Protein AF-0000000079815741 (afdb_homodimer)

Nearest PDB structures (foldseek):
  2gx5-assembly1_A  TM=7.721E-01  e=6.770E-05  Bacillus subtilis
  5lnh-assembly1_A  TM=5.150E-01  e=9.772E-05  Bacillus subtilis subsp. subtilis str. 168
  3e0y-assembly1_B  TM=5.740E-01  e=1.581E-02  Geobacter sulfurreducens
  7dqb-assembly1_A  TM=6.186E-01  e=3.472E-02  Microbacterium hydrocarbonoxydans
  9g8d-assembly1_B  TM=4.317E-01  e=7.624E-02  Agrobacterium fabrum str. C58

Radius of gyration: 38.52 Å; Cα contacts (8 Å, |Δi|>4): 1408; chains: 2; bounding box: 65×122×90 Å

Secondary structure (DSSP, 8-state):
--HHHHHHHHHHHHHHHHHHTS-EEEEETTS-EEEE----S---HHHHHHHHHTS--HHHHHHHHTTTGGG--S-EEEPP-TTSPPPEEEEEEEETTEEEEEEEEE-TTS---HHHHHHHHHHHHHHHHHHHHHHHHHHHHHHHHHHHT-SSHHHHHHHHHHHHTSGGGSTTEEEEEEEEESGGGGSHHHHHHHHH---SS-GGGEEEEE-SS-EEEEEEEE--GGGGTSS--STT--HHHHHHHHHHHHTTTTT---EEEEPPPBSSGGGHHHHHHHHHHHHHHHHHH-GGG-SEEEGGGGTTHHHHTTS-HHHHHHHS-HHHHHHHHH-HHHHHHHHHHHHTTT-HHHHHHHHT--HHHHHHHHHHHHHTT--TT-HHHHHHHHHHHHHHHHTT-S--/--HHHHHHHHHHHHHHHHHHTS-EEEEETTS-EEEE----S---HHHHHHHHHTS--HHHHHHHHTTTGGG--S-EEEPP-TTSPPPEEEEEEEETTEEEEEEEEE-TTS---HHHHHHHHHHHHHHHHHHHHHHHHHHHHHHHHHHHT-SSHHHHHHHHHHHHTSGGGSTTEEEEEEEEESGGGGSHHHHHHHHH---SS-GGGEEEEE-SS-EEEEEEEE--GGGGTSS--STT--HHHHHHHHHHHHHTTTT---EEEEPPPBSSGGGHHHHHHHHHHHHHHHHHH-GGG-SEEESGGGTTHHHHTTS-HHHHHHHS-HHHHHHHHH-HHHHHHHHHHHHTTT-HHHHHHHHT--HHHHHHHHHHHHHTT--TT-HHHHHHHHHHHHHHHHHT-S--

Foldseek 3Di:
DDPVLLVVLQVLQQVLCVQQVFKKFWAWPQRQTRYIYDHDDDDFPQVVVRVVLSGHDPVNVVVCVVVVLLPDQAKDWDPDDPVGRAIWIWGFADDPSRTTTIMITGDNPSDDDPSSRVSCVVCRPVNSVSSVVVVVVLVVLQQLVCQCLDPDPVSVVVSQVVQCVQPLQDPPKWKFKKKKFWPLLQPVLLQVLLSPDDQDPDPSQWGWHRDNGMIMIMGIARQDPCCPPDPVFARPGDVVVVLVSLVSSQVRSVNIHMAMFIFHIDRGSNCHNVRVVLRVLQQLLDVLVDPPVTRYGYSVRCVPSVPLSPDDLVVLVVLADVLLVVCCVPPVVLLVLLQLCVVVVNDQVRSCVVVVHDSVVSVVSVVVSVVSPADPVDPVRSVRSNSNQSSCSSNVNPPD/DDPVLLVVLQVLQQVLCVQQVFKKFWAWPQRQTRYIYDHDDDDFPQVVVSVVLSGHDPVRVVVCVVVVLLPDAAKDWDPADPVGRAIWIWGFADDPSHTTTIMITGDNPSDDDPSSRVSCVVCRPVNNVSSVVVVVVLVVLQQLVCQCLDPDPVSVVVSQVVQCVQPLQHPPKWKFKKKKFWPLLQPPLLQVLLSPDDQDPDPSQWGWHRDNGMIMIMGIADQDPCCPPDPVFARPGDVVVVLVSLVSSQVRSVNIHMAMFIFHIDRGSNCHNVRVVLRVLQQLLDVLVDPPVTRYGYSVRCVPSVPLSPDDLVVLVVLADVLLVVCCVPPVVLLVLLQLCVVVVNDQVRSCVVVVHDSVVSVVSVVVSVVSPADPVDPVRSVRSNSNQSSCSSNVNPPD

Structure (mmCIF, N/CA/C/O backbone):
data_AF-0000000079815741-model_v1
#
loop_
_entity.id
_entity.type
_entity.pdbx_description
1 polymer 'Regulator of polyketide synthase expression'
#
loop_
_atom_site.group_PDB
_atom_site.id
_atom_site.type_symbol
_atom_site.label_atom_id
_atom_site.label_alt_id
_atom_site.label_comp_id
_atom_site.label_asym_id
_atom_site.label_entity_id
_atom_site.label_seq_id
_atom_site.pdbx_PDB_ins_code
_atom_site.Cartn_x
_atom_site.Cartn_y
_atom_site.Cartn_z
_atom_site.occupancy
_atom_site.B_iso_or_equiv
_atom_site.auth_seq_id
_atom_site.auth_comp_id
_atom_site.auth_asym_id
_atom_site.auth_atom_id
_atom_site.pdbx_PDB_model_num
ATOM 1 N N . MET A 1 1 ? -7.129 37.938 7.543 1 56.28 1 MET A N 1
ATOM 2 C CA . MET A 1 1 ? -7.223 39.375 7.398 1 56.28 1 MET A CA 1
ATOM 3 C C . MET A 1 1 ? -6 39.938 6.668 1 56.28 1 MET A C 1
ATOM 5 O O . MET A 1 1 ? -4.867 39.562 6.969 1 56.28 1 MET A O 1
ATOM 9 N N . ASP A 1 2 ? -6.336 40.594 5.598 1 61.72 2 ASP A N 1
ATOM 10 C CA . ASP A 1 2 ? -5.238 41.188 4.836 1 61.72 2 ASP A CA 1
ATOM 11 C C . ASP A 1 2 ? -4.543 42.281 5.637 1 61.72 2 ASP A C 1
ATOM 13 O O . ASP A 1 2 ? -5.117 42.844 6.578 1 61.72 2 ASP A O 1
ATOM 17 N N . ASP A 1 3 ? -3.314 42.469 5.355 1 62.09 3 ASP A N 1
ATOM 18 C CA . ASP A 1 3 ? -2.492 43.469 6.035 1 62.09 3 ASP A CA 1
ATOM 19 C C . ASP A 1 3 ? -3.189 44.844 6.059 1 62.09 3 ASP A C 1
ATOM 21 O O . ASP A 1 3 ? -3.111 45.562 7.051 1 62.09 3 ASP A O 1
ATOM 25 N N . MET A 1 4 ? -3.871 45.031 5.02 1 53.69 4 MET A N 1
ATOM 26 C CA . MET A 1 4 ? -4.547 46.312 4.91 1 53.69 4 MET A CA 1
ATOM 27 C C . MET A 1 4 ? -5.68 46.438 5.926 1 53.69 4 MET A C 1
ATOM 29 O O . MET A 1 4 ? -5.879 47.469 6.531 1 53.69 4 MET A O 1
ATOM 33 N N . ASP A 1 5 ? -6.371 45.219 6.137 1 69.81 5 ASP A N 1
ATOM 34 C CA . ASP A 1 5 ? -7.488 45.25 7.078 1 69.81 5 ASP A CA 1
ATOM 35 C C . ASP A 1 5 ? -6.996 45.406 8.516 1 69.81 5 ASP A C 1
ATOM 37 O O . ASP A 1 5 ? -7.566 46.188 9.281 1 69.81 5 ASP A O 1
ATOM 41 N N . VAL A 1 6 ? -5.91 44.812 8.711 1 74.38 6 VAL A N 1
ATOM 42 C CA . VAL A 1 6 ? -5.371 44.906 10.062 1 74.38 6 VAL A CA 1
ATOM 43 C C . VAL A 1 6 ? -4.867 46.312 10.328 1 74.38 6 VAL A C 1
ATOM 45 O O . VAL A 1 6 ? -5.066 46.875 11.414 1 74.38 6 VAL A O 1
ATOM 48 N N . THR A 1 7 ? -4.285 46.844 9.289 1 75.62 7 THR A N 1
ATOM 49 C CA . THR A 1 7 ? -3.785 48.219 9.414 1 75.62 7 THR A CA 1
ATOM 50 C C . THR A 1 7 ? -4.934 49.188 9.656 1 75.62 7 THR A C 1
ATOM 52 O O . THR A 1 7 ? -4.828 50.094 10.5 1 75.62 7 THR A O 1
ATOM 55 N N . LEU A 1 8 ? -5.984 48.969 8.922 1 79.12 8 LEU A N 1
ATOM 56 C CA . LEU A 1 8 ? -7.152 49.844 9.094 1 79.12 8 LEU A CA 1
ATOM 57 C C . LEU A 1 8 ? -7.746 49.688 10.484 1 79.12 8 LEU A C 1
ATOM 59 O O . LEU A 1 8 ? -8.078 50.688 11.133 1 79.12 8 LEU A O 1
ATOM 63 N N . LEU A 1 9 ? -7.844 48.438 10.914 1 87.94 9 LEU A N 1
ATOM 64 C CA . LEU A 1 9 ? -8.375 48.188 12.25 1 87.94 9 LEU A CA 1
ATOM 65 C C . LEU A 1 9 ? -7.48 48.812 13.32 1 87.94 9 LEU A C 1
ATOM 67 O O . LEU A 1 9 ? -7.973 49.438 14.273 1 87.94 9 LEU A O 1
ATOM 71 N N . GLN A 1 10 ? -6.266 48.688 13.086 1 87.5 10 GLN A N 1
ATOM 72 C CA . GLN A 1 10 ? -5.297 49.25 14.023 1 87.5 10 GLN A CA 1
ATOM 73 C C . GLN A 1 10 ? -5.426 50.781 14.086 1 87.5 10 GLN A C 1
ATOM 75 O O . GLN A 1 10 ? -5.406 51.375 15.172 1 87.5 10 GLN A O 1
ATOM 80 N N . GLU A 1 11 ? -5.559 51.375 12.984 1 87.69 11 GLU A N 1
ATOM 81 C CA . GLU A 1 11 ? -5.699 52.812 12.922 1 87.69 11 GLU A CA 1
ATOM 82 C C . GLU A 1 11 ? -6.961 53.281 13.641 1 87.69 11 GLU A C 1
ATOM 84 O O . GLU A 1 11 ? -6.934 54.281 14.383 1 87.69 11 GLU A O 1
ATOM 89 N N . VAL A 1 12 ? -7.965 52.562 13.438 1 89.75 12 VAL A N 1
ATOM 90 C CA . VAL A 1 12 ? -9.234 52.906 14.07 1 89.75 12 VAL A CA 1
ATOM 91 C C . VAL A 1 12 ? -9.125 52.75 15.578 1 89.75 12 VAL A C 1
ATOM 93 O O . VAL A 1 12 ? -9.578 53.625 16.344 1 89.75 12 VAL A O 1
ATOM 96 N N . VAL A 1 13 ? -8.539 51.688 15.992 1 91.94 13 VAL A N 1
ATOM 97 C CA . VAL A 1 13 ? -8.391 51.438 17.422 1 91.94 13 VAL A CA 1
ATOM 98 C C . VAL A 1 13 ? -7.473 52.469 18.047 1 91.94 13 VAL A C 1
ATOM 100 O O . VAL A 1 13 ? -7.746 52.969 19.156 1 91.94 13 VAL A O 1
ATOM 103 N N . ASN A 1 14 ? -6.426 52.844 17.375 1 90.56 14 ASN A N 1
ATOM 104 C CA . ASN A 1 14 ? -5.535 53.875 17.859 1 90.56 14 ASN A CA 1
ATOM 105 C C . ASN A 1 14 ? -6.262 55.219 18 1 90.56 14 ASN A C 1
ATOM 107 O O . ASN A 1 14 ? -6.098 55.938 18.984 1 90.56 14 ASN A O 1
ATOM 111 N N . ALA A 1 15 ? -6.965 55.562 16.984 1 90.94 15 ALA A N 1
ATOM 112 C CA . ALA A 1 15 ? -7.723 56.781 17 1 90.94 15 ALA A CA 1
ATOM 113 C C . ALA A 1 15 ? -8.734 56.812 18.141 1 90.94 15 ALA A C 1
ATOM 115 O O . ALA A 1 15 ? -8.883 57.812 18.828 1 90.94 15 ALA A O 1
ATOM 116 N N . LEU A 1 16 ? -9.375 55.719 18.312 1 92.12 16 LEU A N 1
ATOM 117 C CA . LEU A 1 16 ? -10.328 55.625 19.406 1 92.12 16 LEU A CA 1
ATOM 118 C C . LEU A 1 16 ? -9.641 55.812 20.75 1 92.12 16 LEU A C 1
ATOM 120 O O . LEU A 1 16 ? -10.141 56.531 21.609 1 92.12 16 LEU A O 1
ATOM 124 N N . SER A 1 17 ? -8.609 55.156 20.906 1 91.88 17 SER A N 1
ATOM 125 C CA . SER A 1 17 ? -7.844 55.25 22.156 1 91.88 17 SER A CA 1
ATOM 126 C C . SER A 1 17 ? -7.453 56.719 22.422 1 91.88 17 SER A C 1
ATOM 128 O O . SER A 1 17 ? -7.523 57.156 23.578 1 91.88 17 SER A O 1
ATOM 130 N N . ARG A 1 18 ? -7.02 57.406 21.438 1 89.06 18 ARG A N 1
ATOM 131 C CA . ARG A 1 18 ? -6.66 58.844 21.578 1 89.06 18 ARG A CA 1
ATOM 132 C C . ARG A 1 18 ? -7.879 59.656 21.938 1 89.06 18 ARG A C 1
ATOM 134 O O . ARG A 1 18 ? -7.797 60.562 22.797 1 89.06 18 ARG A O 1
ATOM 141 N N . ASP A 1 19 ? -8.906 59.406 21.297 1 88.75 19 ASP A N 1
ATOM 142 C CA . ASP A 1 19 ? -10.125 60.188 21.516 1 88.75 19 ASP A CA 1
ATOM 143 C C . ASP A 1 19 ? -10.656 59.969 22.938 1 88.75 19 ASP A C 1
ATOM 145 O O . ASP A 1 19 ? -11.148 60.938 23.547 1 88.75 19 ASP A O 1
ATOM 149 N N . VAL A 1 20 ? -10.539 58.719 23.406 1 88.5 20 VAL A N 1
ATOM 150 C CA . VAL A 1 20 ? -11.094 58.438 24.719 1 88.5 20 VAL A CA 1
ATOM 151 C C . VAL A 1 20 ? -10 58.5 25.781 1 88.5 20 VAL A C 1
ATOM 153 O O . VAL A 1 20 ? -10.273 58.406 26.984 1 88.5 20 VAL A O 1
ATOM 156 N N . GLU A 1 21 ? -8.758 58.625 25.406 1 86.56 21 GLU A N 1
ATOM 157 C CA . GLU A 1 21 ? -7.578 58.719 26.266 1 86.56 21 GLU A CA 1
ATOM 158 C C . GLU A 1 21 ? -7.477 57.5 27.188 1 86.56 21 GLU A C 1
ATOM 160 O O . GLU A 1 21 ? -7.211 57.656 28.375 1 86.56 21 GLU A O 1
ATOM 165 N N . ARG A 1 22 ? -7.82 56.344 26.656 1 87.88 22 ARG A N 1
ATOM 166 C CA . ARG A 1 22 ? -7.77 55.062 27.359 1 87.88 22 ARG A CA 1
ATOM 167 C C . ARG A 1 22 ? -7.305 53.969 26.438 1 87.88 22 ARG A C 1
ATOM 169 O O . ARG A 1 22 ? -7.512 54.031 25.219 1 87.88 22 ARG A O 1
ATOM 176 N N . PRO A 1 23 ? -6.719 52.969 27.031 1 90.5 23 PRO A N 1
ATOM 177 C CA . PRO A 1 23 ? -6.316 51.812 26.203 1 90.5 23 PRO A CA 1
ATOM 178 C C . PRO A 1 23 ? -7.508 51.062 25.625 1 90.5 23 PRO A C 1
ATOM 180 O O . PRO A 1 23 ? -8.516 50.875 26.312 1 90.5 23 PRO A O 1
ATOM 183 N N . VAL A 1 24 ? -7.348 50.594 24.375 1 92.31 24 VAL A N 1
ATOM 184 C CA . VAL A 1 24 ? -8.422 49.906 23.656 1 92.31 24 VAL A CA 1
ATOM 185 C C . VAL A 1 24 ? -7.891 48.594 23.078 1 92.31 24 VAL A C 1
ATOM 187 O O . VAL A 1 24 ? -6.754 48.531 22.609 1 92.31 24 VAL A O 1
ATOM 190 N N . VAL A 1 25 ? -8.688 47.531 23.156 1 93.12 25 VAL A N 1
ATOM 191 C CA . VAL A 1 25 ? -8.391 46.25 22.531 1 93.12 25 VAL A CA 1
ATOM 192 C C . VAL A 1 25 ? -9.578 45.812 21.672 1 93.12 25 VAL A C 1
ATOM 194 O O . VAL A 1 25 ? -10.734 45.969 22.078 1 93.12 25 VAL A O 1
ATOM 197 N N . LEU A 1 26 ? -9.281 45.438 20.5 1 93.38 26 LEU A N 1
ATOM 198 C CA . LEU A 1 26 ? -10.281 44.812 19.641 1 93.38 26 LEU A CA 1
ATOM 199 C C . LEU A 1 26 ? -10.148 43.312 19.656 1 93.38 26 LEU A C 1
ATOM 201 O O . LEU A 1 26 ? -9.062 42.75 19.422 1 93.38 26 LEU A O 1
ATOM 205 N N . GLU A 1 27 ? -11.203 42.688 19.984 1 91 27 GLU A N 1
ATOM 206 C CA . GLU A 1 27 ? -11.25 41.219 20 1 91 27 GLU A CA 1
ATOM 207 C C . GLU A 1 27 ? -12.258 40.688 18.984 1 91 27 GLU A C 1
ATOM 209 O O . GLU A 1 27 ? -13.172 41.406 18.578 1 91 27 GLU A O 1
ATOM 214 N N . ASP A 1 28 ? -12.047 39.438 18.609 1 87.56 28 ASP A N 1
ATOM 215 C CA . ASP A 1 28 ? -13.023 38.781 17.734 1 87.56 28 ASP A CA 1
ATOM 216 C C . ASP A 1 28 ? -14.141 38.125 18.531 1 87.56 28 ASP A C 1
ATOM 218 O O . ASP A 1 28 ? -14.266 38.375 19.734 1 87.56 28 ASP A O 1
ATOM 222 N N . GLU A 1 29 ? -15.078 37.469 17.859 1 86.12 29 GLU A N 1
ATOM 223 C CA . GLU A 1 29 ? -16.266 36.906 18.484 1 86.12 29 GLU A CA 1
ATOM 224 C C . GLU A 1 29 ? -15.898 35.812 19.484 1 86.12 29 GLU A C 1
ATOM 226 O O . GLU A 1 29 ? -16.688 35.5 20.375 1 86.12 29 GLU A O 1
ATOM 231 N N . ASP A 1 30 ? -14.695 35.312 19.359 1 81.06 30 ASP A N 1
ATOM 232 C CA . ASP A 1 30 ? -14.234 34.281 20.281 1 81.06 30 ASP A CA 1
ATOM 233 C C . ASP A 1 30 ? -13.367 34.906 21.391 1 81.06 30 ASP A C 1
ATOM 235 O O . ASP A 1 30 ? -12.672 34.188 22.109 1 81.06 30 ASP A O 1
ATOM 239 N N . GLN A 1 31 ? -13.344 36.188 21.422 1 86.19 31 GLN A N 1
ATOM 240 C CA . GLN A 1 31 ? -12.664 36.938 22.469 1 86.19 31 GLN A CA 1
ATOM 241 C C . GLN A 1 31 ? -11.148 36.812 22.328 1 86.19 31 GLN A C 1
ATOM 243 O O . GLN A 1 31 ? -10.422 36.844 23.328 1 86.19 31 GLN A O 1
ATOM 248 N N . GLN A 1 32 ? -10.766 36.594 21.109 1 84.25 32 GLN A N 1
ATOM 249 C CA . GLN A 1 32 ? -9.336 36.625 20.828 1 84.25 32 GLN A CA 1
ATOM 250 C C . GLN A 1 32 ? -8.922 38.031 20.344 1 84.25 32 GLN A C 1
ATOM 252 O O . GLN A 1 32 ? -9.617 38.625 19.531 1 84.25 32 GLN A O 1
ATOM 257 N N . PRO A 1 33 ? -7.805 38.469 20.859 1 87.25 33 PRO A N 1
ATOM 258 C CA . PRO A 1 33 ? -7.395 39.812 20.484 1 87.25 33 PRO A CA 1
ATOM 259 C C . PRO A 1 33 ? -6.977 39.938 19.031 1 87.25 33 PRO A C 1
ATOM 261 O O . PRO A 1 33 ? -6.301 39.031 18.5 1 87.25 33 PRO A O 1
ATOM 264 N N . ILE A 1 34 ? -7.422 40.938 18.375 1 86.69 34 ILE A N 1
ATOM 265 C CA . ILE A 1 34 ? -7.055 41.219 16.984 1 86.69 34 ILE A CA 1
ATOM 266 C C . ILE A 1 34 ? -5.996 42.312 16.953 1 86.69 34 ILE A C 1
ATOM 268 O O . ILE A 1 34 ? -4.891 42.094 16.438 1 86.69 34 ILE A O 1
ATOM 272 N N . VAL A 1 35 ? -6.305 43.5 17.5 1 88.69 35 VAL A N 1
ATOM 273 C CA . VAL A 1 35 ? -5.383 44.594 17.609 1 88.69 35 VAL A CA 1
ATOM 274 C C . VAL A 1 35 ? -5.594 45.312 18.953 1 88.69 35 VAL A C 1
ATOM 276 O O . VAL A 1 35 ? -6.609 45.094 19.609 1 88.69 35 VAL A O 1
ATOM 279 N N . HIS A 1 36 ? -4.562 46.062 19.438 1 90.94 36 HIS A N 1
ATOM 280 C CA . HIS A 1 36 ? -4.648 46.844 20.672 1 90.94 36 HIS A CA 1
ATOM 281 C C . HIS A 1 36 ? -3.955 48.219 20.516 1 90.94 36 HIS A C 1
ATOM 283 O O . HIS A 1 36 ? -3.061 48.344 19.688 1 90.94 36 HIS A O 1
ATOM 289 N N . SER A 1 37 ? -4.379 49.125 21.266 1 90.38 37 SER A N 1
ATOM 290 C CA . SER A 1 37 ? -3.771 50.438 21.266 1 90.38 37 SER A CA 1
ATOM 291 C C . SER A 1 37 ? -2.531 50.469 22.156 1 90.38 37 SER A C 1
ATOM 293 O O . SER A 1 37 ? -2.35 49.625 23.016 1 90.38 37 SER A O 1
ATOM 295 N N . PRO A 1 38 ? -1.593 51.406 21.797 1 82.31 38 PRO A N 1
ATOM 296 C CA . PRO A 1 38 ? -0.497 51.625 22.734 1 82.31 38 PRO A CA 1
ATOM 297 C C . PRO A 1 38 ? -0.992 51.969 24.141 1 82.31 38 PRO A C 1
ATOM 299 O O . PRO A 1 38 ? -2.086 52.531 24.297 1 82.31 38 PRO A O 1
ATOM 302 N N . HIS A 1 39 ? -0.167 51.531 25.125 1 73.5 39 HIS A N 1
ATOM 303 C CA . HIS A 1 39 ? -0.572 51.625 26.516 1 73.5 39 HIS A CA 1
ATOM 304 C C . HIS A 1 39 ? 0.258 52.688 27.234 1 73.5 39 HIS A C 1
ATOM 306 O O . HIS A 1 39 ? 1.487 52.594 27.266 1 73.5 39 HIS A O 1
ATOM 312 N N . TYR A 1 40 ? -0.265 53.812 27.703 1 65.69 40 TYR A N 1
ATOM 313 C CA . TYR A 1 40 ? 0.532 54.781 28.469 1 65.69 40 TYR A CA 1
ATOM 314 C C . TYR A 1 40 ? -0.021 54.938 29.875 1 65.69 40 TYR A C 1
ATOM 316 O O . TYR A 1 40 ? 0.623 55.531 30.75 1 65.69 40 TYR A O 1
ATOM 324 N N . GLY A 1 41 ? -0.863 54.125 30.375 1 69.12 41 GLY A N 1
ATOM 325 C CA . GLY A 1 41 ? -1.48 54.344 31.672 1 69.12 41 GLY A CA 1
ATOM 326 C C . GLY A 1 41 ? -1.754 53.062 32.438 1 69.12 41 GLY A C 1
ATOM 327 O O . GLY A 1 41 ? -0.962 52.094 32.375 1 69.12 41 GLY A O 1
ATOM 328 N N . GLN A 1 42 ? -2.713 53.125 33.219 1 76.31 42 GLN A N 1
ATOM 329 C CA . GLN A 1 42 ? -3.072 52.031 34.094 1 76.31 42 GLN A CA 1
ATOM 330 C C . GLN A 1 42 ? -3.572 50.844 33.281 1 76.31 42 GLN A C 1
ATOM 332 O O . GLN A 1 42 ? -4.285 51 32.281 1 76.31 42 GLN A O 1
ATOM 337 N N . THR A 1 43 ? -2.992 49.688 33.594 1 82.62 43 THR A N 1
ATOM 338 C CA . THR A 1 43 ? -3.443 48.406 33 1 82.62 43 THR A CA 1
ATOM 339 C C . THR A 1 43 ? -3.572 47.344 34.062 1 82.62 43 THR A C 1
ATOM 341 O O . THR A 1 43 ? -3.27 47.594 35.25 1 82.62 43 THR A O 1
ATOM 344 N N . ASP A 1 44 ? -4.293 46.344 33.781 1 85.06 44 ASP A N 1
ATOM 345 C CA . ASP A 1 44 ? -4.41 45.25 34.719 1 85.06 44 ASP A CA 1
ATOM 346 C C . ASP A 1 44 ? -3.74 44 34.156 1 85.06 44 ASP A C 1
ATOM 348 O O . ASP A 1 44 ? -3.299 43.969 33 1 85.06 44 ASP A O 1
ATOM 352 N N . ARG A 1 45 ? -3.633 43.125 35.062 1 83.62 45 ARG A N 1
ATOM 353 C CA . ARG A 1 45 ? -2.914 41.875 34.719 1 83.62 45 ARG A CA 1
ATOM 354 C C . ARG A 1 45 ? -3.613 41.125 33.594 1 83.62 45 ARG A C 1
ATOM 356 O O . ARG A 1 45 ? -2.955 40.562 32.719 1 83.62 45 ARG A O 1
ATOM 363 N N . MET A 1 46 ? -4.863 41.125 33.562 1 84 46 MET A N 1
ATOM 364 C CA . MET A 1 46 ? -5.648 40.406 32.562 1 84 46 MET A CA 1
ATOM 365 C C . MET A 1 46 ? -5.367 40.938 31.172 1 84 46 MET A C 1
ATOM 367 O O . MET A 1 46 ? -5.125 40.156 30.25 1 84 46 MET A O 1
ATOM 371 N N . ARG A 1 47 ? -5.348 42.156 31.078 1 83.06 47 ARG A N 1
ATOM 372 C CA . ARG A 1 47 ? -5.066 42.781 29.781 1 83.06 47 ARG A CA 1
ATOM 373 C C . ARG A 1 47 ? -3.627 42.531 29.359 1 83.06 47 ARG A C 1
ATOM 375 O O . ARG A 1 47 ? -3.369 42.188 28.188 1 83.06 47 ARG A O 1
ATOM 382 N N . ARG A 1 48 ? -2.773 42.719 30.234 1 84.06 48 ARG A N 1
ATOM 383 C CA . ARG A 1 48 ? -1.362 42.5 29.938 1 84.06 48 ARG A CA 1
ATOM 384 C C . ARG A 1 48 ? -1.127 41.062 29.438 1 84.06 48 ARG A C 1
ATOM 386 O O . ARG A 1 48 ? -0.433 40.875 28.438 1 84.06 48 ARG A O 1
ATOM 393 N N . ASP A 1 49 ? -1.789 40.219 30.094 1 83.5 49 ASP A N 1
ATOM 394 C CA . ASP A 1 49 ? -1.621 38.812 29.719 1 83.5 49 ASP A CA 1
ATOM 395 C C . ASP A 1 49 ? -2.184 38.562 28.328 1 83.5 49 ASP A C 1
ATOM 397 O O . ASP A 1 49 ? -1.562 37.844 27.531 1 83.5 49 ASP A O 1
ATOM 401 N N . THR A 1 50 ? -3.303 39 28 1 82 50 THR A N 1
ATOM 402 C CA . THR A 1 50 ? -3.967 38.812 26.719 1 82 50 THR A CA 1
ATOM 403 C C . THR A 1 50 ? -3.127 39.375 25.578 1 82 50 THR A C 1
ATOM 405 O O . THR A 1 50 ? -3.002 38.75 24.531 1 82 50 THR A O 1
ATOM 408 N N . ILE A 1 51 ? -2.557 40.5 25.828 1 80.25 51 ILE A N 1
ATOM 409 C CA . ILE A 1 51 ? -1.768 41.188 24.812 1 80.25 51 ILE A CA 1
ATOM 410 C C . ILE A 1 51 ? -0.433 40.469 24.625 1 80.25 51 ILE A C 1
ATOM 412 O O . ILE A 1 51 ? -0.019 40.188 23.5 1 80.25 51 ILE A O 1
ATOM 416 N N . MET A 1 52 ? 0.126 40.125 25.75 1 74 52 MET A N 1
ATOM 417 C CA . MET A 1 52 ? 1.446 39.5 25.703 1 74 52 MET A CA 1
ATOM 418 C C . MET A 1 52 ? 1.381 38.125 25.062 1 74 52 MET A C 1
ATOM 420 O O . MET A 1 52 ? 2.297 37.719 24.344 1 74 52 MET A O 1
ATOM 424 N N . HIS A 1 53 ? 0.278 37.5 25.328 1 71.56 53 HIS A N 1
ATOM 425 C CA . HIS A 1 53 ? 0.171 36.125 24.844 1 71.56 53 HIS A CA 1
ATOM 426 C C . HIS A 1 53 ? -0.616 36.062 23.531 1 71.56 53 HIS A C 1
ATOM 428 O O . HIS A 1 53 ? -0.762 35 22.938 1 71.56 53 HIS A O 1
ATOM 434 N N . LYS A 1 54 ? -0.991 37.125 23.156 1 75.56 54 LYS A N 1
ATOM 435 C CA . LYS A 1 54 ? -1.803 37.25 21.953 1 75.56 54 LYS A CA 1
ATOM 436 C C . LYS A 1 54 ? -2.943 36.219 21.938 1 75.56 54 LYS A C 1
ATOM 438 O O . LYS A 1 54 ? -3.27 35.656 20.891 1 75.56 54 LYS A O 1
ATOM 443 N N . SER A 1 55 ? -3.393 35.969 23.125 1 79.38 55 SER A N 1
ATOM 444 C CA . SER A 1 55 ? -4.516 35.062 23.344 1 79.38 55 SER A CA 1
ATOM 445 C C . SER A 1 55 ? -5.207 35.312 24.672 1 79.38 55 SER A C 1
ATOM 447 O O . SER A 1 55 ? -4.602 35.875 25.594 1 79.38 55 SER A O 1
ATOM 449 N N . THR A 1 56 ? -6.41 35 24.688 1 80.44 56 THR A N 1
ATOM 450 C CA . THR A 1 56 ? -7.176 35.156 25.922 1 80.44 56 THR A CA 1
ATOM 451 C C . THR A 1 56 ? -7.176 33.844 26.719 1 80.44 56 THR A C 1
ATOM 453 O O . THR A 1 56 ? -7.504 32.781 26.172 1 80.44 56 THR A O 1
ATOM 456 N N . SER A 1 57 ? -6.742 33.969 27.891 1 77.25 57 SER A N 1
ATOM 457 C CA . SER A 1 57 ? -6.66 32.781 28.75 1 77.25 57 SER A CA 1
ATOM 458 C C . SER A 1 57 ? -8.047 32.219 29.047 1 77.25 57 SER A C 1
ATOM 460 O O . SER A 1 57 ? -9.047 32.938 28.922 1 77.25 57 SER A O 1
ATOM 462 N N . LYS A 1 58 ? -8.078 30.906 29.406 1 76.12 58 LYS A N 1
ATOM 463 C CA . LYS A 1 58 ? -9.32 30.266 29.828 1 76.12 58 LYS A CA 1
ATOM 464 C C . LYS A 1 58 ? -9.945 30.984 31.016 1 76.12 58 LYS A C 1
ATOM 466 O O . LYS A 1 58 ? -11.164 31.109 31.094 1 76.12 58 LYS A O 1
ATOM 471 N N . GLU A 1 59 ? -9.094 31.453 31.891 1 78.06 59 GLU A N 1
ATOM 472 C CA . GLU A 1 59 ? -9.539 32.156 33.062 1 78.06 59 GLU A CA 1
ATOM 473 C C . GLU A 1 59 ? -10.266 33.469 32.719 1 78.06 59 GLU A C 1
ATOM 475 O O . GLU A 1 59 ? -11.297 33.781 33.281 1 78.06 59 GLU A O 1
ATOM 480 N N . THR A 1 60 ? -9.688 34.094 31.797 1 82.38 60 THR A N 1
ATOM 481 C CA . THR A 1 60 ? -10.281 35.344 31.344 1 82.38 60 THR A CA 1
ATOM 482 C C . THR A 1 60 ? -11.625 35.062 30.656 1 82.38 60 THR A C 1
ATOM 484 O O . THR A 1 60 ? -12.602 35.781 30.891 1 82.38 60 THR A O 1
ATOM 487 N N . VAL A 1 61 ? -11.648 34.062 29.891 1 81 61 VAL A N 1
ATOM 488 C CA . VAL A 1 61 ? -12.883 33.719 29.188 1 81 61 VAL A CA 1
ATOM 489 C C . VAL A 1 61 ? -13.969 33.375 30.203 1 81 61 VAL A C 1
ATOM 491 O O . VAL A 1 61 ? -15.117 33.812 30.078 1 81 61 VAL A O 1
ATOM 494 N N . GLU A 1 62 ? -13.594 32.656 31.141 1 81.62 62 GLU A N 1
ATOM 495 C CA . GLU A 1 62 ? -14.531 32.25 32.188 1 81.62 62 GLU A CA 1
ATOM 496 C C . GLU A 1 62 ? -15.031 33.469 32.969 1 81.62 62 GLU A C 1
ATOM 498 O O . GLU A 1 62 ? -16.203 33.531 33.344 1 81.62 62 GLU A O 1
ATOM 503 N N . TYR A 1 63 ? -14.148 34.344 33.25 1 83.31 63 TYR A N 1
ATOM 504 C CA . TYR A 1 63 ? -14.508 35.562 33.969 1 83.31 63 TYR A CA 1
ATOM 505 C C . TYR A 1 63 ? -15.609 36.312 33.25 1 83.31 63 TYR A C 1
ATOM 507 O O . TYR A 1 63 ? -16.562 36.781 33.875 1 83.31 63 TYR A O 1
ATOM 515 N N . PHE A 1 64 ? -15.539 36.344 32.031 1 86.62 64 PHE A N 1
ATOM 516 C CA . PHE A 1 64 ? -16.453 37.188 31.25 1 86.62 64 PHE A CA 1
ATOM 517 C C . PHE A 1 64 ? -17.703 36.406 30.875 1 86.62 64 PHE A C 1
ATOM 519 O O . PHE A 1 64 ? -18.672 37 30.375 1 86.62 64 PHE A O 1
ATOM 526 N N . ARG A 1 65 ? -17.672 35.156 31.062 1 82.69 65 ARG A N 1
ATOM 527 C CA . ARG A 1 65 ? -18.828 34.344 30.734 1 82.69 65 ARG A CA 1
ATOM 528 C C . ARG A 1 65 ? -20.078 34.812 31.469 1 82.69 65 ARG A C 1
ATOM 530 O O . ARG A 1 65 ? -21.188 34.719 30.938 1 82.69 65 ARG A O 1
ATOM 537 N N . ARG A 1 66 ? -19.906 35.312 32.688 1 85 66 ARG A N 1
ATOM 538 C CA . ARG A 1 66 ? -21.031 35.719 33.562 1 85 66 ARG A CA 1
ATOM 539 C C . ARG A 1 66 ? -21.75 36.938 32.969 1 85 66 ARG A C 1
ATOM 541 O O . ARG A 1 66 ? -22.891 37.219 33.344 1 85 66 ARG A O 1
ATOM 548 N N . TYR A 1 67 ? -21.203 37.562 32.031 1 89.19 67 TYR A N 1
ATOM 549 C CA . TYR A 1 67 ? -21.797 38.812 31.531 1 89.19 67 TYR A CA 1
ATOM 550 C C . TYR A 1 67 ? -22.547 38.531 30.234 1 89.19 67 TYR A C 1
ATOM 552 O O . TYR A 1 67 ? -23.078 39.469 29.609 1 89.19 67 TYR A O 1
ATOM 560 N N . ASP A 1 68 ? -22.688 37.344 29.719 1 87.62 68 ASP A N 1
ATOM 561 C CA . ASP A 1 68 ? -23.422 36.938 28.516 1 87.62 68 ASP A CA 1
ATOM 562 C C . ASP A 1 68 ? -23.109 37.875 27.344 1 87.62 68 ASP A C 1
ATOM 564 O O . ASP A 1 68 ? -24.016 38.438 26.734 1 87.62 68 ASP A O 1
ATOM 568 N N . LEU A 1 69 ? -21.938 38.031 27.062 1 88.12 69 LEU A N 1
ATOM 569 C CA . LEU A 1 69 ? -21.453 38.969 26.062 1 88.12 69 LEU A CA 1
ATOM 570 C C . LEU A 1 69 ? -22.188 38.781 24.734 1 88.12 69 LEU A C 1
ATOM 572 O O . LEU A 1 69 ? -22.531 39.781 24.062 1 88.12 69 LEU A O 1
ATOM 576 N N . ALA A 1 70 ? -22.5 37.562 24.344 1 87.06 70 ALA A N 1
ATOM 577 C CA . ALA A 1 70 ? -23.047 37.219 23.031 1 87.06 70 ALA A CA 1
ATOM 578 C C . ALA A 1 70 ? -24.438 37.812 22.859 1 87.06 70 ALA A C 1
ATOM 580 O O . ALA A 1 70 ? -24.859 38.094 21.734 1 87.06 70 ALA A O 1
ATOM 581 N N . SER A 1 71 ? -25.125 38.062 23.984 1 88.12 71 SER A N 1
ATOM 582 C CA . SER A 1 71 ? -26.516 38.531 23.906 1 88.12 71 SER A CA 1
ATOM 583 C C . SER A 1 71 ? -26.594 40.062 23.953 1 88.12 71 SER A C 1
ATOM 585 O O . SER A 1 71 ? -27.641 40.625 23.641 1 88.12 71 SER A O 1
ATOM 587 N N . ARG A 1 72 ? -25.484 40.688 24.172 1 88.94 72 ARG A N 1
ATOM 588 C CA . ARG A 1 72 ? -25.484 42.125 24.344 1 88.94 72 ARG A CA 1
ATOM 589 C C . ARG A 1 72 ? -25.406 42.844 22.984 1 88.94 72 ARG A C 1
ATOM 591 O O . ARG A 1 72 ? -24.672 42.438 22.109 1 88.94 72 ARG A O 1
ATOM 598 N N . THR A 1 73 ? -26.203 43.875 22.859 1 89.5 73 THR A N 1
ATOM 599 C CA . THR A 1 73 ? -26.203 44.625 21.609 1 89.5 73 THR A CA 1
ATOM 600 C C . THR A 1 73 ? -25.656 46.031 21.828 1 89.5 73 THR A C 1
ATOM 602 O O . THR A 1 73 ? -25.125 46.656 20.891 1 89.5 73 THR A O 1
ATOM 605 N N . GLU A 1 74 ? -25.797 46.5 23.094 1 89.12 74 GLU A N 1
ATOM 606 C CA . GLU A 1 74 ? -25.344 47.844 23.422 1 89.12 74 GLU A CA 1
ATOM 607 C C . GLU A 1 74 ? -24.078 47.812 24.297 1 89.12 74 GLU A C 1
ATOM 609 O O . GLU A 1 74 ? -23.875 46.844 25.031 1 89.12 74 GLU A O 1
ATOM 614 N N . PRO A 1 75 ? -23.312 48.875 24.172 1 90.5 75 PRO A N 1
ATOM 615 C CA . PRO A 1 75 ? -22.141 48.938 25.062 1 90.5 75 PRO A CA 1
ATOM 616 C C . PRO A 1 75 ? -22.516 48.906 26.547 1 90.5 75 PRO A C 1
ATOM 618 O O . PRO A 1 75 ? -23.547 49.5 26.938 1 90.5 75 PRO A O 1
ATOM 621 N N . PHE A 1 76 ? -21.703 48.25 27.328 1 88.5 76 PHE A N 1
ATOM 622 C CA . PHE A 1 76 ? -21.953 48.188 28.766 1 88.5 76 PHE A CA 1
ATOM 623 C C . PHE A 1 76 ? -20.641 48.125 29.531 1 88.5 76 PHE A C 1
ATOM 625 O O . PHE A 1 76 ? -19.609 47.719 28.984 1 88.5 76 PHE A O 1
ATOM 632 N N . VAL A 1 77 ? -20.719 48.5 30.797 1 89.31 77 VAL A N 1
ATOM 633 C CA . VAL A 1 77 ? -19.516 48.531 31.625 1 89.31 77 VAL A CA 1
ATOM 634 C C . VAL A 1 77 ? -19.422 47.25 32.469 1 89.31 77 VAL A C 1
ATOM 636 O O . VAL A 1 77 ? -20.406 46.844 33.094 1 89.31 77 VAL A O 1
ATOM 639 N N . VAL A 1 78 ? -18.344 46.594 32.344 1 89.88 78 VAL A N 1
ATOM 640 C CA . VAL A 1 78 ? -18.016 45.5 33.219 1 89.88 78 VAL A CA 1
ATOM 641 C C . VAL A 1 78 ? -17.234 46.031 34.438 1 89.88 78 VAL A C 1
ATOM 643 O O . VAL A 1 78 ? -16.156 46.625 34.281 1 89.88 78 VAL A O 1
ATOM 646 N N . PRO A 1 79 ? -17.797 45.844 35.562 1 87.12 79 PRO A N 1
ATOM 647 C CA . PRO A 1 79 ? -17.141 46.375 36.75 1 87.12 79 PRO A CA 1
ATOM 648 C C . PRO A 1 79 ? -15.836 45.656 37.094 1 87.12 79 PRO A C 1
ATOM 650 O O . PRO A 1 79 ? -15.633 44.5 36.688 1 87.12 79 PRO A O 1
ATOM 653 N N . GLY A 1 80 ? -14.945 46.438 37.688 1 86.5 80 GLY A N 1
ATOM 654 C CA . GLY A 1 80 ? -13.742 45.781 38.219 1 86.5 80 GLY A CA 1
ATOM 655 C C . GLY A 1 80 ? -14.023 44.875 39.375 1 86.5 80 GLY A C 1
ATOM 656 O O . GLY A 1 80 ? -15.18 44.688 39.75 1 86.5 80 GLY A O 1
ATOM 657 N N . ASN A 1 81 ? -12.945 44.094 39.625 1 80.56 81 ASN A N 1
ATOM 658 C CA . ASN A 1 81 ? -13.109 43.219 40.812 1 80.56 81 ASN A CA 1
ATOM 659 C C . ASN A 1 81 ? -11.945 43.375 41.781 1 80.56 81 ASN A C 1
ATOM 661 O O . ASN A 1 81 ? -11.031 44.156 41.562 1 80.56 81 ASN A O 1
ATOM 665 N N . GLU A 1 82 ? -12.047 42.625 42.844 1 77.81 82 GLU A N 1
ATOM 666 C CA . GLU A 1 82 ? -11.086 42.719 43.938 1 77.81 82 GLU A CA 1
ATOM 667 C C . GLU A 1 82 ? -9.742 42.094 43.562 1 77.81 82 GLU A C 1
ATOM 669 O O . GLU A 1 82 ? -8.742 42.312 44.219 1 77.81 82 GLU A O 1
ATOM 674 N N . ARG A 1 83 ? -9.719 41.438 42.5 1 79.81 83 ARG A N 1
ATOM 675 C CA . ARG A 1 83 ? -8.5 40.75 42.094 1 79.81 83 ARG A CA 1
ATOM 676 C C . ARG A 1 83 ? -7.648 41.594 41.156 1 79.81 83 ARG A C 1
ATOM 678 O O . ARG A 1 83 ? -6.738 41.094 40.5 1 79.81 83 ARG A O 1
ATOM 685 N N . GLY A 1 84 ? -7.996 42.875 41.094 1 80.56 84 GLY A N 1
ATOM 686 C CA . GLY A 1 84 ? -7.152 43.781 40.312 1 80.56 84 GLY A CA 1
ATOM 687 C C . GLY A 1 84 ? -7.617 43.969 38.906 1 80.56 84 GLY A C 1
ATOM 688 O O . GLY A 1 84 ? -6.93 44.625 38.094 1 80.56 84 GLY A O 1
ATOM 689 N N . VAL A 1 85 ? -8.727 43.438 38.562 1 87.19 85 VAL A N 1
ATOM 690 C CA . VAL A 1 85 ? -9.289 43.688 37.25 1 87.19 85 VAL A CA 1
ATOM 691 C C . VAL A 1 85 ? -9.945 45.062 37.219 1 87.19 85 VAL A C 1
ATOM 693 O O . VAL A 1 85 ? -10.766 45.375 38.094 1 87.19 85 VAL A O 1
ATOM 696 N N . LEU A 1 86 ? -9.477 45.906 36.312 1 88.88 86 LEU A N 1
ATOM 697 C CA . LEU A 1 86 ? -10.023 47.281 36.188 1 88.88 86 LEU A CA 1
ATOM 698 C C . LEU A 1 86 ? -11.352 47.25 35.438 1 88.88 86 LEU A C 1
ATOM 700 O O . LEU A 1 86 ? -11.578 46.375 34.594 1 88.88 86 LEU A O 1
ATOM 704 N N . PRO A 1 87 ? -12.203 48.219 35.812 1 89.56 87 PRO A N 1
ATOM 705 C CA . PRO A 1 87 ? -13.438 48.344 35.062 1 89.56 87 PRO A CA 1
ATOM 706 C C . PRO A 1 87 ? -13.188 48.625 33.562 1 89.56 87 PRO A C 1
ATOM 708 O O . PRO A 1 87 ? -12.227 49.312 33.219 1 89.56 87 PRO A O 1
ATOM 711 N N . ARG A 1 88 ? -14.109 48.062 32.688 1 91.44 88 ARG A N 1
ATOM 712 C CA . ARG A 1 88 ? -13.938 48.25 31.25 1 91.44 88 ARG A CA 1
ATOM 713 C C . ARG A 1 88 ? -15.281 48.312 30.531 1 91.44 88 ARG A C 1
ATOM 715 O O . ARG A 1 88 ? -16.25 47.719 30.969 1 91.44 88 ARG A O 1
ATOM 722 N N . LEU A 1 89 ? -15.234 49.156 29.547 1 91.44 89 LEU A N 1
ATOM 723 C CA . LEU A 1 89 ? -16.391 49.219 28.656 1 91.44 89 LEU A CA 1
ATOM 724 C C . LEU A 1 89 ? -16.297 48.188 27.562 1 91.44 89 LEU A C 1
ATOM 726 O O . LEU A 1 89 ? -15.273 48.062 26.875 1 91.44 89 LEU A O 1
ATOM 730 N N . CYS A 1 90 ? -17.344 47.375 27.438 1 93.25 90 CYS A N 1
ATOM 731 C CA . CYS A 1 90 ? -17.469 46.406 26.344 1 93.25 90 CYS A CA 1
ATOM 732 C C . CYS A 1 90 ? -18.391 46.938 25.266 1 93.25 90 CYS A C 1
ATOM 734 O O . CYS A 1 90 ? -19.531 47.344 25.531 1 93.25 90 CYS A O 1
ATOM 736 N N . VAL A 1 91 ? -17.875 46.938 24.047 1 93.94 91 VAL A N 1
ATOM 737 C CA . VAL A 1 91 ? -18.672 47.375 22.906 1 93.94 91 VAL A CA 1
ATOM 738 C C . VAL A 1 91 ? -18.828 46.188 21.922 1 93.94 91 VAL A C 1
ATOM 740 O O . VAL A 1 91 ? -17.953 45.969 21.094 1 93.94 91 VAL A O 1
ATOM 743 N N . PRO A 1 92 ? -19.969 45.531 21.984 1 94.5 92 PRO A N 1
ATOM 744 C CA . PRO A 1 92 ? -20.188 44.469 21 1 94.5 92 PRO A CA 1
ATOM 745 C C . PRO A 1 92 ? -20.266 45 19.578 1 94.5 92 PRO A C 1
ATOM 747 O O . PRO A 1 92 ? -20.906 46.031 19.312 1 94.5 92 PRO A O 1
ATOM 750 N N . LEU A 1 93 ? -19.562 44.375 18.719 1 94 93 LEU A N 1
ATOM 751 C CA . LEU A 1 93 ? -19.578 44.688 17.297 1 94 93 LEU A CA 1
ATOM 752 C C . LEU A 1 93 ? -20.469 43.719 16.531 1 94 93 LEU A C 1
ATOM 754 O O . LEU A 1 93 ? -20.156 42.531 16.438 1 94 93 LEU A O 1
ATOM 758 N N . ARG A 1 94 ? -21.547 44.312 16 1 91.88 94 ARG A N 1
ATOM 759 C CA . ARG A 1 94 ? -22.484 43.469 15.266 1 91.88 94 ARG A CA 1
ATOM 760 C C . ARG A 1 94 ? -22.766 44.062 13.891 1 91.88 94 ARG A C 1
ATOM 762 O O . ARG A 1 94 ? -22.75 45.281 13.711 1 91.88 94 ARG A O 1
ATOM 769 N N . TYR A 1 95 ? -22.875 43.281 13.016 1 86.5 95 TYR A N 1
ATOM 770 C CA . TYR A 1 95 ? -23.328 43.625 11.672 1 86.5 95 TYR A CA 1
ATOM 771 C C . TYR A 1 95 ? -24.438 42.688 11.211 1 86.5 95 TYR A C 1
ATOM 773 O O . TYR A 1 95 ? -24.266 41.469 11.203 1 86.5 95 TYR A O 1
ATOM 781 N N . ASP A 1 96 ? -25.625 43.219 10.766 1 82 96 ASP A N 1
ATOM 782 C CA . ASP A 1 96 ? -26.812 42.469 10.375 1 82 96 ASP A CA 1
ATOM 783 C C . ASP A 1 96 ? -27.109 41.375 11.398 1 82 96 ASP A C 1
ATOM 785 O O . ASP A 1 96 ? -27.219 40.188 11.047 1 82 96 ASP A O 1
ATOM 789 N N . GLU A 1 97 ? -26.984 41.594 12.711 1 82 97 GLU A N 1
ATOM 790 C CA . GLU A 1 97 ? -27.375 40.75 13.859 1 82 97 GLU A CA 1
ATOM 791 C C . GLU A 1 97 ? -26.297 39.75 14.195 1 82 97 GLU A C 1
ATOM 793 O O . GLU A 1 97 ? -26.453 38.938 15.133 1 82 97 GLU A O 1
ATOM 798 N N . LYS A 1 98 ? -25.281 39.781 13.438 1 88.88 98 LYS A N 1
ATOM 799 C CA . LYS A 1 98 ? -24.203 38.844 13.719 1 88.88 98 LYS A CA 1
ATOM 800 C C . LYS A 1 98 ? -23.125 39.469 14.586 1 88.88 98 LYS A C 1
ATOM 802 O O . LYS A 1 98 ? -22.672 40.594 14.305 1 88.88 98 LYS A O 1
ATOM 807 N N . LEU A 1 99 ? -22.828 38.844 15.633 1 92.06 99 LEU A N 1
ATOM 808 C CA . LEU A 1 99 ? -21.734 39.281 16.5 1 92.06 99 LEU A CA 1
ATOM 809 C C . LEU A 1 99 ? -20.391 39.031 15.844 1 92.06 99 LEU A C 1
ATOM 811 O O . LEU A 1 99 ? -20.094 37.906 15.438 1 92.06 99 LEU A O 1
ATOM 815 N N . LEU A 1 100 ? -19.531 40.031 15.703 1 92 100 LEU A N 1
ATOM 816 C CA . LEU A 1 100 ? -18.266 39.938 14.984 1 92 100 LEU A CA 1
ATOM 817 C C . LEU A 1 100 ? -17.078 40.125 15.938 1 92 100 LEU A C 1
ATOM 819 O O . LEU A 1 100 ? -15.961 39.75 15.617 1 92 100 LEU A O 1
ATOM 823 N N . GLY A 1 101 ? -17.359 40.75 17.094 1 93.19 101 GLY A N 1
ATOM 824 C CA . GLY A 1 101 ? -16.281 40.969 18.047 1 93.19 101 GLY A CA 1
ATOM 825 C C . GLY A 1 101 ? -16.641 42 19.125 1 93.19 101 GLY A C 1
ATOM 826 O O . GLY A 1 101 ? -17.812 42.281 19.328 1 93.19 101 GLY A O 1
ATOM 827 N N . TYR A 1 102 ? -15.531 42.438 19.844 1 94.19 102 TYR A N 1
ATOM 828 C CA . TYR A 1 102 ? -15.703 43.344 20.969 1 94.19 102 TYR A CA 1
ATOM 829 C C . TYR A 1 102 ? -14.602 44.406 20.984 1 94.19 102 TYR A C 1
ATOM 831 O O . TYR A 1 102 ? -13.438 44.094 20.703 1 94.19 102 TYR A O 1
ATOM 839 N N . VAL A 1 103 ? -15.016 45.531 21.297 1 94.5 103 VAL A N 1
ATOM 840 C CA . VAL A 1 103 ? -14.047 46.562 21.672 1 94.5 103 VAL A CA 1
ATOM 841 C C . VAL A 1 103 ? -14.062 46.719 23.188 1 94.5 103 VAL A C 1
ATOM 843 O O . VAL A 1 103 ? -15.125 46.844 23.797 1 94.5 103 VAL A O 1
ATOM 846 N N . TRP A 1 104 ? -12.898 46.688 23.734 1 92.38 104 TRP A N 1
ATOM 847 C CA . TRP A 1 104 ? -12.75 46.875 25.172 1 92.38 104 TRP A CA 1
ATOM 848 C C . TRP A 1 104 ? -11.992 48.188 25.453 1 92.38 104 TRP A C 1
ATOM 850 O O . TRP A 1 104 ? -10.883 48.375 24.953 1 92.38 104 TRP A O 1
ATOM 860 N N . VAL A 1 105 ? -12.594 49 26.266 1 91.06 105 VAL A N 1
ATOM 861 C CA . VAL A 1 105 ? -11.969 50.25 26.703 1 91.06 105 VAL A CA 1
ATOM 862 C C . VAL A 1 105 ? -11.781 50.219 28.219 1 91.06 105 VAL A C 1
ATOM 864 O O . VAL A 1 105 ? -12.742 50.031 28.969 1 91.06 105 VAL A O 1
ATOM 867 N N . LEU A 1 106 ? -10.578 50.375 28.672 1 89.94 106 LEU A N 1
ATOM 868 C CA . LEU A 1 106 ? -10.32 50.438 30.109 1 89.94 106 LEU A CA 1
ATOM 869 C C . LEU A 1 106 ? -10.875 51.719 30.719 1 89.94 106 LEU A C 1
ATOM 871 O O . LEU A 1 106 ? -10.688 52.812 30.156 1 89.94 106 LEU A O 1
ATOM 875 N N . LEU A 1 107 ? -11.617 51.469 31.844 1 85.44 107 LEU A N 1
ATOM 876 C CA . LEU A 1 107 ? -12.211 52.594 32.562 1 85.44 107 LEU A CA 1
ATOM 877 C C . LEU A 1 107 ? -11.742 52.625 34.031 1 85.44 107 LEU A C 1
ATOM 879 O O . LEU A 1 107 ? -12.516 52.312 34.938 1 85.44 107 LEU A O 1
ATOM 883 N N . PRO A 1 108 ? -10.547 53.156 34.25 1 75.19 108 PRO A N 1
ATOM 884 C CA . PRO A 1 108 ? -10.07 53.125 35.625 1 75.19 108 PRO A CA 1
ATOM 885 C C . PRO A 1 108 ? -11 53.844 36.594 1 75.19 108 PRO A C 1
ATOM 887 O O . PRO A 1 108 ? -11.094 53.5 37.75 1 75.19 108 PRO A O 1
ATOM 890 N N . ASP A 1 109 ? -11.695 54.875 36.188 1 73.88 109 ASP A N 1
ATOM 891 C CA . ASP A 1 109 ? -12.547 55.656 37.062 1 73.88 109 ASP A CA 1
ATOM 892 C C . ASP A 1 109 ? -14.016 55.281 36.906 1 73.88 109 ASP A C 1
ATOM 894 O O . ASP A 1 109 ? -14.898 55.969 37.406 1 73.88 109 ASP A O 1
ATOM 898 N N . GLU A 1 110 ? -14.336 54.156 36.281 1 66 110 GLU A N 1
ATOM 899 C CA . GLU A 1 110 ? -15.648 53.562 36.062 1 66 110 GLU A CA 1
ATOM 900 C C . GLU A 1 110 ? -16.625 54.531 35.438 1 66 110 GLU A C 1
ATOM 902 O O . GLU A 1 110 ? -17.828 54.312 35.438 1 66 110 GLU A O 1
ATOM 907 N N . GLU A 1 111 ? -16.156 55.656 35 1 73.44 111 GLU A N 1
ATOM 908 C CA . GLU A 1 111 ? -17.094 56.625 34.438 1 73.44 111 GLU A CA 1
ATOM 909 C C . GLU A 1 111 ? -16.844 56.812 32.938 1 73.44 111 GLU A C 1
ATOM 911 O O . GLU A 1 111 ? -15.711 56.75 32.469 1 73.44 111 GLU A O 1
ATOM 916 N N . MET A 1 112 ? -17.875 56.75 32.25 1 73.5 112 MET A N 1
ATOM 917 C CA . MET A 1 112 ? -17.812 57.062 30.828 1 73.5 112 MET A CA 1
ATOM 918 C C . MET A 1 112 ? -18.469 58.406 30.531 1 73.5 112 MET A C 1
ATOM 920 O O . MET A 1 112 ? -19.625 58.625 30.875 1 73.5 112 MET A O 1
ATOM 924 N N . SER A 1 113 ? -17.703 59.312 30.062 1 77.88 113 SER A N 1
ATOM 925 C CA . SER A 1 113 ? -18.234 60.625 29.672 1 77.88 113 SER A CA 1
ATOM 926 C C . SER A 1 113 ? -19.078 60.531 28.406 1 77.88 113 SER A C 1
ATOM 928 O O . SER A 1 113 ? -19.047 59.5 27.719 1 77.88 113 SER A O 1
ATOM 930 N N . ASP A 1 114 ? -19.938 61.5 28.156 1 83.56 114 ASP A N 1
ATOM 931 C CA . ASP A 1 114 ? -20.719 61.562 26.922 1 83.56 114 ASP A CA 1
ATOM 932 C C . ASP A 1 114 ? -19.812 61.625 25.703 1 83.56 114 ASP A C 1
ATOM 934 O O . ASP A 1 114 ? -20.141 61.062 24.656 1 83.56 114 ASP A O 1
ATOM 938 N N . ASP A 1 115 ? -18.688 62.219 25.859 1 81.44 115 ASP A N 1
ATOM 939 C CA . ASP A 1 115 ? -17.719 62.312 24.766 1 81.44 115 ASP A CA 1
ATOM 940 C C . ASP A 1 115 ? -17.109 60.938 24.453 1 81.44 115 ASP A C 1
ATOM 942 O O . ASP A 1 115 ? -16.906 60.594 23.297 1 81.44 115 ASP A O 1
ATOM 946 N N . HIS A 1 116 ? -16.891 60.219 25.438 1 80.25 116 HIS A N 1
ATOM 947 C CA . HIS A 1 116 ? -16.359 58.875 25.266 1 80.25 116 HIS A CA 1
ATOM 948 C C . HIS A 1 116 ? -17.375 57.969 24.562 1 80.25 116 HIS A C 1
ATOM 950 O O . HIS A 1 116 ? -17.016 57.219 23.656 1 80.25 116 HIS A O 1
ATOM 956 N N . ARG A 1 117 ? -18.594 58.094 24.906 1 85.12 117 ARG A N 1
ATOM 957 C CA . ARG A 1 117 ? -19.656 57.312 24.297 1 85.12 117 ARG A CA 1
ATOM 958 C C . ARG A 1 117 ? -19.812 57.625 22.812 1 85.12 117 ARG A C 1
ATOM 960 O O . ARG A 1 117 ? -19.984 56.75 21.984 1 85.12 117 ARG A O 1
ATOM 967 N N . ARG A 1 118 ? -19.719 58.875 22.531 1 88.94 118 ARG A N 1
ATOM 968 C CA . ARG A 1 118 ? -19.828 59.312 21.141 1 88.94 118 ARG A CA 1
ATOM 969 C C . ARG A 1 118 ? -18.672 58.781 20.312 1 88.94 118 ARG A C 1
ATOM 971 O O . ARG A 1 118 ? -18.844 58.375 19.156 1 88.94 118 ARG A O 1
ATOM 978 N N . ALA A 1 119 ? -17.5 58.812 20.891 1 90.5 119 ALA A N 1
ATOM 979 C CA . ALA A 1 119 ? -16.312 58.312 20.203 1 90.5 119 ALA A CA 1
ATOM 980 C C . ALA A 1 119 ? -16.453 56.844 19.875 1 90.5 119 ALA A C 1
ATOM 982 O O . ALA A 1 119 ? -16.125 56.406 18.781 1 90.5 119 ALA A O 1
ATOM 983 N N . VAL A 1 120 ? -16.969 56.094 20.797 1 89.56 120 VAL A N 1
ATOM 984 C CA . VAL A 1 120 ? -17.156 54.656 20.625 1 89.56 120 VAL A CA 1
ATOM 985 C C . VAL A 1 120 ? -18.203 54.375 19.547 1 89.56 120 VAL A C 1
ATOM 987 O O . VAL A 1 120 ? -18.016 53.5 18.703 1 89.56 120 VAL A O 1
ATOM 990 N N . GLU A 1 121 ? -19.234 55.094 19.578 1 88.94 121 GLU A N 1
ATOM 991 C CA . GLU A 1 121 ? -20.328 54.938 18.625 1 88.94 121 GLU A CA 1
ATOM 992 C C . GLU A 1 121 ? -19.875 55.219 17.203 1 88.94 121 GLU A C 1
ATOM 994 O O . GLU A 1 121 ? -20.359 54.594 16.25 1 88.94 121 GLU A O 1
ATOM 999 N N . ARG A 1 122 ? -18.984 56.125 17.078 1 89.44 122 ARG A N 1
ATOM 1000 C CA . ARG A 1 122 ? -18.5 56.531 15.758 1 89.44 122 ARG A CA 1
ATOM 1001 C C . ARG A 1 122 ? -17.719 55.406 15.086 1 89.44 122 ARG A C 1
ATOM 1003 O O . ARG A 1 122 ? -17.734 55.281 13.859 1 89.44 122 ARG A O 1
ATOM 1010 N N . VAL A 1 123 ? -17.094 54.594 15.914 1 91.44 123 VAL A N 1
ATOM 1011 C CA . VAL A 1 123 ? -16.188 53.625 15.32 1 91.44 123 VAL A CA 1
ATOM 1012 C C . VAL A 1 123 ? -16.844 52.25 15.289 1 91.44 123 VAL A C 1
ATOM 1014 O O . VAL A 1 123 ? -16.328 51.344 14.664 1 91.44 123 VAL A O 1
ATOM 1017 N N . ARG A 1 124 ? -17.922 52.125 15.898 1 90.94 124 ARG A N 1
ATOM 1018 C CA . ARG A 1 124 ? -18.594 50.844 16.016 1 90.94 124 ARG A CA 1
ATOM 1019 C C . ARG A 1 124 ? -18.953 50.281 14.656 1 90.94 124 ARG A C 1
ATOM 1021 O O . ARG A 1 124 ? -18.625 49.125 14.344 1 90.94 124 ARG A O 1
ATOM 1028 N N . GLU A 1 125 ? -19.562 51 13.828 1 87.44 125 GLU A N 1
ATOM 1029 C CA . GLU A 1 125 ? -20.016 50.531 12.531 1 87.44 125 GLU A CA 1
ATOM 1030 C C . GLU A 1 125 ? -18.844 50.25 11.594 1 87.44 125 GLU A C 1
ATOM 1032 O O . GLU A 1 125 ? -18.781 49.188 10.969 1 87.44 125 GLU A O 1
ATOM 1037 N N . PRO A 1 126 ? -17.875 51.25 11.555 1 87.62 126 PRO A N 1
ATOM 1038 C CA . PRO A 1 126 ? -16.719 50.969 10.703 1 87.62 126 PRO A CA 1
ATOM 1039 C C . PRO A 1 126 ? -15.969 49.688 11.117 1 87.62 126 PRO A C 1
ATOM 1041 O O . PRO A 1 126 ? -15.539 48.906 10.258 1 87.62 126 PRO A O 1
ATOM 1044 N N . LEU A 1 127 ? -15.828 49.469 12.336 1 91.25 127 LEU A N 1
ATOM 1045 C CA . LEU A 1 127 ? -15.141 48.25 12.82 1 91.25 127 LEU A CA 1
ATOM 1046 C C . LEU A 1 127 ? -15.945 47 12.5 1 91.25 127 LEU A C 1
ATOM 1048 O O . LEU A 1 127 ? -15.391 46.031 12.008 1 91.25 127 LEU A O 1
ATOM 1052 N N . ALA A 1 128 ? -17.219 47.031 12.727 1 90.19 128 ALA A N 1
ATOM 1053 C CA . ALA A 1 128 ? -18.094 45.906 12.438 1 90.19 128 ALA A CA 1
ATOM 1054 C C . ALA A 1 128 ? -18.094 45.562 10.945 1 90.19 128 ALA A C 1
ATOM 1056 O O . ALA A 1 128 ? -18.047 44.406 10.555 1 90.19 128 ALA A O 1
ATOM 1057 N N . GLU A 1 129 ? -18.156 46.625 10.219 1 86 129 GLU A N 1
ATOM 1058 C CA . GLU A 1 129 ? -18.172 46.438 8.773 1 86 129 GLU A CA 1
ATOM 1059 C C . GLU A 1 129 ? -16.875 45.781 8.281 1 86 129 GLU A C 1
ATOM 1061 O O . GLU A 1 129 ? -16.891 44.875 7.461 1 86 129 GLU A O 1
ATOM 1066 N N . THR A 1 130 ? -15.773 46.344 8.742 1 85.44 130 THR A N 1
ATOM 1067 C CA . THR A 1 130 ? -14.469 45.812 8.359 1 85.44 130 THR A CA 1
ATOM 1068 C C . THR A 1 130 ? -14.352 44.344 8.758 1 85.44 130 THR A C 1
ATOM 1070 O O . THR A 1 130 ? -13.891 43.531 7.973 1 85.44 130 THR A O 1
ATOM 1073 N N . LEU A 1 131 ? -14.773 44.031 9.906 1 87.31 131 LEU A N 1
ATOM 1074 C CA . LEU A 1 131 ? -14.734 42.656 10.383 1 87.31 131 LEU A CA 1
ATOM 1075 C C . LEU A 1 131 ? -15.672 41.781 9.562 1 87.31 131 LEU A C 1
ATOM 1077 O O . LEU A 1 131 ? -15.352 40.625 9.273 1 87.31 131 LEU A O 1
ATOM 1081 N N . TRP A 1 132 ? -16.75 42.281 9.203 1 85 132 TRP A N 1
ATOM 1082 C CA . TRP A 1 132 ? -17.719 41.531 8.398 1 85 132 TRP A CA 1
ATOM 1083 C C . TRP A 1 132 ? -17.172 41.25 7.012 1 85 132 TRP A C 1
ATOM 1085 O O . TRP A 1 132 ? -17.281 40.125 6.516 1 85 132 TRP A O 1
ATOM 1095 N N . LEU A 1 133 ? -16.594 42.281 6.434 1 81.12 133 LEU A N 1
ATOM 1096 C CA . LEU A 1 133 ? -16 42.125 5.109 1 81.12 133 LEU A CA 1
ATOM 1097 C C . LEU A 1 133 ? -14.883 41.094 5.137 1 81.12 133 LEU A C 1
ATOM 1099 O O . LEU A 1 133 ? -14.742 40.281 4.211 1 81.12 133 LEU A O 1
ATOM 1103 N N . ASP A 1 134 ? -14.125 41.125 6.176 1 81.5 134 ASP A N 1
ATOM 1104 C CA . ASP A 1 134 ? -13.078 40.125 6.352 1 81.5 134 ASP A CA 1
ATOM 1105 C C . ASP A 1 134 ? -13.672 38.719 6.453 1 81.5 134 ASP A C 1
ATOM 1107 O O . ASP A 1 134 ? -13.156 37.75 5.852 1 81.5 134 ASP A O 1
ATOM 1111 N N . ARG A 1 135 ? -14.68 38.625 7.195 1 81.62 135 ARG A N 1
ATOM 1112 C CA . ARG A 1 135 ? -15.367 37.375 7.344 1 81.62 135 ARG A CA 1
ATOM 1113 C C . ARG A 1 135 ? -15.906 36.875 6.004 1 81.62 135 ARG A C 1
ATOM 1115 O O . ARG A 1 135 ? -15.773 35.688 5.668 1 81.62 135 ARG A O 1
ATOM 1122 N N . LEU A 1 136 ? -16.484 37.75 5.305 1 80.25 136 LEU A N 1
ATOM 1123 C CA . LEU A 1 136 ? -17.047 37.406 4.004 1 80.25 136 LEU A CA 1
ATOM 1124 C C . LEU A 1 136 ? -15.945 36.938 3.055 1 80.25 136 LEU A C 1
ATOM 1126 O O . LEU A 1 136 ? -16.125 35.969 2.307 1 80.25 136 LEU A O 1
ATOM 1130 N N . SER A 1 137 ? -14.883 37.656 3.1 1 83.12 137 SER A N 1
ATOM 1131 C CA . SER A 1 137 ? -13.742 37.281 2.264 1 83.12 137 SER A CA 1
ATOM 1132 C C . SER A 1 137 ? -13.234 35.875 2.609 1 83.12 137 SER A C 1
ATOM 1134 O O . SER A 1 137 ? -12.945 35.094 1.717 1 83.12 137 SER A O 1
ATOM 1136 N N . ARG A 1 138 ? -13.219 35.625 3.83 1 84.12 138 ARG A N 1
ATOM 1137 C CA . ARG A 1 138 ? -12.758 34.312 4.281 1 84.12 138 ARG A CA 1
ATOM 1138 C C . ARG A 1 138 ? -13.734 33.219 3.855 1 84.12 138 ARG A C 1
ATOM 1140 O O . ARG A 1 138 ? -13.312 32.125 3.457 1 84.12 138 ARG A O 1
ATOM 1147 N N . LEU A 1 139 ? -14.938 33.531 3.998 1 85.5 139 LEU A N 1
ATOM 1148 C CA . LEU A 1 139 ? -15.953 32.562 3.588 1 85.5 139 LEU A CA 1
ATOM 1149 C C . LEU A 1 139 ? -15.875 32.281 2.09 1 85.5 139 LEU A C 1
ATOM 1151 O O . LEU A 1 139 ? -15.992 31.141 1.656 1 85.5 139 LEU A O 1
ATOM 1155 N N . ARG A 1 140 ? -15.656 33.344 1.362 1 87.38 140 ARG A N 1
ATOM 1156 C CA . ARG A 1 140 ? -15.523 33.188 -0.083 1 87.38 140 ARG A CA 1
ATOM 1157 C C . ARG A 1 140 ? -14.289 32.375 -0.432 1 87.38 140 ARG A C 1
ATOM 1159 O O . ARG A 1 140 ? -14.352 31.484 -1.289 1 87.38 140 ARG A O 1
ATOM 1166 N N . GLU A 1 141 ? -13.219 32.656 0.231 1 90.44 141 GLU A N 1
ATOM 1167 C CA . GLU A 1 141 ? -12 31.875 0.042 1 90.44 141 GLU A CA 1
ATOM 1168 C C . GLU A 1 141 ? -12.234 30.391 0.328 1 90.44 141 GLU A C 1
ATOM 1170 O O . GLU A 1 141 ? -11.836 29.531 -0.458 1 90.44 141 GLU A O 1
ATOM 1175 N N . GLY A 1 142 ? -12.875 30.203 1.428 1 93.31 142 GLY A N 1
ATOM 1176 C CA . GLY A 1 142 ? -13.156 28.828 1.815 1 93.31 142 GLY A CA 1
ATOM 1177 C C . GLY A 1 142 ? -13.992 28.078 0.791 1 93.31 142 GLY A C 1
ATOM 1178 O O . GLY A 1 142 ? -13.734 26.906 0.506 1 93.31 142 GLY A O 1
ATOM 1179 N N . ARG A 1 143 ? -14.898 28.781 0.197 1 92.75 143 ARG A N 1
ATOM 1180 C CA . ARG A 1 143 ? -15.766 28.172 -0.807 1 92.75 143 ARG A CA 1
ATOM 1181 C C . ARG A 1 143 ? -14.984 27.828 -2.072 1 92.75 143 ARG A C 1
ATOM 1183 O O . ARG A 1 143 ? -15.219 26.781 -2.693 1 92.75 143 ARG A O 1
ATOM 1190 N N . ILE A 1 144 ? -14.109 28.719 -2.424 1 94.62 144 ILE A N 1
ATOM 1191 C CA . ILE A 1 144 ? -13.281 28.469 -3.598 1 94.62 144 ILE A CA 1
ATOM 1192 C C . ILE A 1 144 ? -12.438 27.219 -3.373 1 94.62 144 ILE A C 1
ATOM 1194 O O . ILE A 1 144 ? -12.375 26.328 -4.238 1 94.62 144 ILE A O 1
ATOM 1198 N N . VAL A 1 145 ? -11.828 27.125 -2.193 1 96.44 145 VAL A N 1
ATOM 1199 C CA . VAL A 1 145 ? -10.977 25.984 -1.87 1 96.44 145 VAL A CA 1
ATOM 1200 C C . VAL A 1 145 ? -11.812 24.719 -1.814 1 96.44 145 VAL A C 1
ATOM 1202 O O . VAL A 1 145 ? -11.414 23.672 -2.361 1 96.44 145 VAL A O 1
ATOM 1205 N N . GLU A 1 146 ? -12.93 24.812 -1.218 1 95.69 146 GLU A N 1
ATOM 1206 C CA . GLU A 1 146 ? -13.828 23.672 -1.131 1 95.69 146 GLU A CA 1
ATOM 1207 C C . GLU A 1 146 ? -14.211 23.156 -2.518 1 95.69 146 GLU A C 1
ATOM 1209 O O . GLU A 1 146 ? -14.188 21.953 -2.771 1 95.69 146 GLU A O 1
ATOM 1214 N N . ASP A 1 147 ? -14.586 24.078 -3.391 1 94.75 147 ASP A N 1
ATOM 1215 C CA . ASP A 1 147 ? -14.961 23.719 -4.754 1 94.75 147 ASP A CA 1
ATOM 1216 C C . ASP A 1 147 ? -13.766 23.141 -5.512 1 94.75 147 ASP A C 1
ATOM 1218 O O . ASP A 1 147 ? -13.898 22.109 -6.18 1 94.75 147 ASP A O 1
ATOM 1222 N N . LEU A 1 148 ? -12.695 23.75 -5.359 1 94.75 148 LEU A N 1
ATOM 1223 C CA . LEU A 1 148 ? -11.484 23.375 -6.074 1 94.75 148 LEU A CA 1
ATOM 1224 C C . LEU A 1 148 ? -11.07 21.953 -5.73 1 94.75 148 LEU A C 1
ATOM 1226 O O . LEU A 1 148 ? -10.586 21.219 -6.594 1 94.75 148 LEU A O 1
ATOM 1230 N N . LEU A 1 149 ? -11.297 21.516 -4.488 1 95.62 149 LEU A N 1
ATOM 1231 C CA . LEU A 1 149 ? -10.805 20.234 -4 1 95.62 149 LEU A CA 1
ATOM 1232 C C . LEU A 1 149 ? -11.922 19.188 -3.994 1 95.62 149 LEU A C 1
ATOM 1234 O O . LEU A 1 149 ? -11.719 18.062 -3.545 1 95.62 149 LEU A O 1
ATOM 1238 N N . ASN A 1 150 ? -13.047 19.625 -4.559 1 93.25 150 ASN A N 1
ATOM 1239 C CA . ASN A 1 150 ? -14.203 18.734 -4.523 1 93.25 150 ASN A CA 1
ATOM 1240 C C . ASN A 1 150 ? -14.078 17.625 -5.551 1 93.25 150 ASN A C 1
ATOM 1242 O O . ASN A 1 150 ? -13.5 17.812 -6.621 1 93.25 150 ASN A O 1
ATOM 1246 N N . ASP A 1 151 ? -14.609 16.453 -5.258 1 88.25 151 ASP A N 1
ATOM 1247 C CA . ASP A 1 151 ? -14.555 15.312 -6.152 1 88.25 151 ASP A CA 1
ATOM 1248 C C . ASP A 1 151 ? -15.516 15.477 -7.328 1 88.25 151 ASP A C 1
ATOM 1250 O O . ASP A 1 151 ? -15.344 14.844 -8.375 1 88.25 151 ASP A O 1
ATOM 1254 N N . ASP A 1 152 ? -16.5 16.297 -7.125 1 92 152 ASP A N 1
ATOM 1255 C CA . ASP A 1 152 ? -17.453 16.578 -8.195 1 92 152 ASP A CA 1
ATOM 1256 C C . ASP A 1 152 ? -16.828 17.453 -9.266 1 92 152 ASP A C 1
ATOM 1258 O O . ASP A 1 152 ? -16.297 18.531 -8.969 1 92 152 ASP A O 1
ATOM 1262 N N . HIS A 1 153 ? -16.969 17.016 -10.5 1 90.62 153 HIS A N 1
ATOM 1263 C CA . HIS A 1 153 ? -16.312 17.672 -11.625 1 90.62 153 HIS A CA 1
ATOM 1264 C C . HIS A 1 153 ? -16.812 19.109 -11.781 1 90.62 153 HIS A C 1
ATOM 1266 O O . HIS A 1 153 ? -16.016 20.031 -11.969 1 90.62 153 HIS A O 1
ATOM 1272 N N . ASP A 1 154 ? -18.094 19.297 -11.695 1 92.5 154 ASP A N 1
ATOM 1273 C CA . ASP A 1 154 ? -18.656 20.625 -11.891 1 92.5 154 ASP A CA 1
ATOM 1274 C C . ASP A 1 154 ? -18.219 21.594 -10.797 1 92.5 154 ASP A C 1
ATOM 1276 O O . ASP A 1 154 ? -17.891 22.75 -11.07 1 92.5 154 ASP A O 1
ATOM 1280 N N . ARG A 1 155 ? -18.25 21.172 -9.633 1 93 155 ARG A N 1
ATOM 1281 C CA . ARG A 1 155 ? -17.781 22 -8.523 1 93 155 ARG A CA 1
ATOM 1282 C C . ARG A 1 155 ? -16.297 22.344 -8.672 1 93 155 ARG A C 1
ATOM 1284 O O . ARG A 1 155 ? -15.891 23.484 -8.461 1 93 155 ARG A O 1
ATOM 1291 N N . ARG A 1 156 ? -15.539 21.359 -9.055 1 93.81 156 ARG A N 1
ATOM 1292 C CA . ARG A 1 156 ? -14.109 21.578 -9.25 1 93.81 156 ARG A CA 1
ATOM 1293 C C . ARG A 1 156 ? -13.859 22.625 -10.336 1 93.81 156 ARG A C 1
ATOM 1295 O O . ARG A 1 156 ? -12.953 23.438 -10.211 1 93.81 156 ARG A O 1
ATOM 1302 N N . LEU A 1 157 ? -14.641 22.547 -11.375 1 92.19 157 LEU A N 1
ATOM 1303 C CA . LEU A 1 157 ? -14.5 23.5 -12.469 1 92.19 157 LEU A CA 1
ATOM 1304 C C . LEU A 1 157 ? -14.797 24.922 -11.984 1 92.19 157 LEU A C 1
ATOM 1306 O O . LEU A 1 157 ? -14.102 25.875 -12.367 1 92.19 157 LEU A O 1
ATOM 1310 N N . ARG A 1 158 ? -15.789 25.062 -11.18 1 93.12 158 ARG A N 1
ATOM 1311 C CA . ARG A 1 158 ? -16.109 26.375 -10.602 1 93.12 158 ARG A CA 1
ATOM 1312 C C . ARG A 1 158 ? -14.938 26.891 -9.773 1 93.12 158 ARG A C 1
ATOM 1314 O O . ARG A 1 158 ? -14.594 28.078 -9.859 1 93.12 158 ARG A O 1
ATOM 1321 N N . GLY A 1 159 ? -14.406 26.062 -8.93 1 92.94 159 GLY A N 1
ATOM 1322 C CA . GLY A 1 159 ? -13.242 26.438 -8.148 1 92.94 159 GLY A CA 1
ATOM 1323 C C . GLY A 1 159 ? -12.055 26.828 -9.008 1 92.94 159 GLY A C 1
ATOM 1324 O O . GLY A 1 159 ? -11.359 27.797 -8.703 1 92.94 159 GLY A O 1
ATOM 1325 N N . LEU A 1 160 ? -11.859 26.078 -10.062 1 91.19 160 LEU A N 1
ATOM 1326 C CA . LEU A 1 160 ? -10.75 26.344 -10.977 1 91.19 160 LEU A CA 1
ATOM 1327 C C . LEU A 1 160 ? -10.906 27.703 -11.633 1 91.19 160 LEU A C 1
ATOM 1329 O O . LEU A 1 160 ? -9.938 28.469 -11.719 1 91.19 160 LEU A O 1
ATOM 1333 N N . VAL A 1 161 ? -12.031 27.984 -12.062 1 91.06 161 VAL A N 1
ATOM 1334 C CA . VAL A 1 161 ? -12.312 29.266 -12.695 1 91.06 161 VAL A CA 1
ATOM 1335 C C . VAL A 1 161 ? -12.062 30.406 -11.703 1 91.06 161 VAL A C 1
ATOM 1337 O O . VAL A 1 161 ? -11.445 31.422 -12.047 1 91.06 161 VAL A O 1
ATOM 1340 N N . ALA A 1 162 ? -12.531 30.203 -10.539 1 91.19 162 ALA A N 1
ATOM 1341 C CA . ALA A 1 162 ? -12.375 31.219 -9.5 1 91.19 162 ALA A CA 1
ATOM 1342 C C . ALA A 1 162 ? -10.906 31.469 -9.188 1 91.19 162 ALA A C 1
ATOM 1344 O O . ALA A 1 162 ? -10.484 32.625 -9 1 91.19 162 ALA A O 1
ATOM 1345 N N . VAL A 1 163 ? -10.117 30.406 -9.086 1 88.5 163 VAL A N 1
ATOM 1346 C CA . VAL A 1 163 ? -8.695 30.516 -8.766 1 88.5 163 VAL A CA 1
ATOM 1347 C C . VAL A 1 163 ? -7.945 31.156 -9.922 1 88.5 163 VAL A C 1
ATOM 1349 O O . VAL A 1 163 ? -7.055 31.984 -9.719 1 88.5 163 VAL A O 1
ATOM 1352 N N . GLU A 1 164 ? -8.305 30.812 -11.047 1 83.81 164 GLU A N 1
ATOM 1353 C CA . GLU A 1 164 ? -7.641 31.344 -12.234 1 83.81 164 GLU A CA 1
ATOM 1354 C C . GLU A 1 164 ? -7.918 32.844 -12.398 1 83.81 164 GLU A C 1
ATOM 1356 O O . GLU A 1 164 ? -7.148 33.531 -13.047 1 83.81 164 GLU A O 1
ATOM 1361 N N . ALA A 1 165 ? -8.961 33.219 -11.906 1 85.94 165 ALA A N 1
ATOM 1362 C CA . ALA A 1 165 ? -9.305 34.625 -11.961 1 85.94 165 ALA A CA 1
ATOM 1363 C C . ALA A 1 165 ? -8.398 35.469 -11.047 1 85.94 165 ALA A C 1
ATOM 1365 O O . ALA A 1 165 ? -8.336 36.688 -11.156 1 85.94 165 ALA A O 1
ATOM 1366 N N . LYS A 1 166 ? -7.672 34.781 -10.219 1 87.06 166 LYS A N 1
ATOM 1367 C CA . LYS A 1 166 ? -6.742 35.469 -9.32 1 87.06 166 LYS A CA 1
ATOM 1368 C C . LYS A 1 166 ? -5.348 35.531 -9.93 1 87.06 166 LYS A C 1
ATOM 1370 O O . LYS A 1 166 ? -4.742 34.531 -10.258 1 87.06 166 LYS A O 1
ATOM 1375 N N . HIS A 1 167 ? -4.781 36.688 -10.031 1 85.44 167 HIS A N 1
ATOM 1376 C CA . HIS A 1 167 ? -3.523 36.938 -10.719 1 85.44 167 HIS A CA 1
ATOM 1377 C C . HIS A 1 167 ? -2.377 36.156 -10.086 1 85.44 167 HIS A C 1
ATOM 1379 O O . HIS A 1 167 ? -1.47 35.719 -10.789 1 85.44 167 HIS A O 1
ATOM 1385 N N . ALA A 1 168 ? -2.408 36.031 -8.828 1 84.19 168 ALA A N 1
ATOM 1386 C CA . ALA A 1 168 ? -1.32 35.375 -8.094 1 84.19 168 ALA A CA 1
ATOM 1387 C C . ALA A 1 168 ? -1.216 33.906 -8.461 1 84.19 168 ALA A C 1
ATOM 1389 O O . ALA A 1 168 ? -0.174 33.281 -8.25 1 84.19 168 ALA A O 1
ATOM 1390 N N . PHE A 1 169 ? -2.279 33.375 -9.023 1 87.44 169 PHE A N 1
ATOM 1391 C CA . PHE A 1 169 ? -2.316 31.953 -9.32 1 87.44 169 PHE A CA 1
ATOM 1392 C C . PHE A 1 169 ? -2.15 31.703 -10.82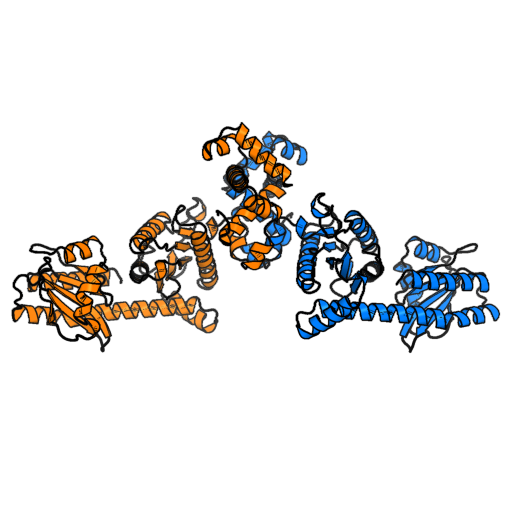 1 87.44 169 PHE A C 1
ATOM 1394 O O . PHE A 1 169 ? -2.285 30.578 -11.281 1 87.44 169 PHE A O 1
ATOM 1401 N N . ASP A 1 170 ? -1.865 32.812 -11.484 1 81.12 170 ASP A N 1
ATOM 1402 C CA . ASP A 1 170 ? -1.664 32.688 -12.922 1 81.12 170 ASP A CA 1
ATOM 1403 C C . ASP A 1 170 ? -0.259 32.188 -13.242 1 81.12 170 ASP A C 1
ATOM 1405 O O . ASP A 1 170 ? 0.685 32.438 -12.492 1 81.12 170 ASP A O 1
ATOM 1409 N N . ALA A 1 171 ? -0.191 31.516 -14.414 1 73.81 171 ALA A N 1
ATOM 1410 C CA . ALA A 1 171 ? 1.13 31.109 -14.891 1 73.81 171 ALA A CA 1
ATOM 1411 C C . ALA A 1 171 ? 2.102 32.281 -14.883 1 73.81 171 ALA A C 1
ATOM 1413 O O . ALA A 1 171 ? 1.708 33.438 -15.141 1 73.81 171 ALA A O 1
ATOM 1414 N N . PRO A 1 172 ? 3.285 31.969 -14.492 1 78 172 PRO A N 1
ATOM 1415 C CA . PRO A 1 172 ? 3.953 30.672 -14.359 1 78 172 PRO A CA 1
ATOM 1416 C C . PRO A 1 172 ? 3.934 30.141 -12.93 1 78 172 PRO A C 1
ATOM 1418 O O . PRO A 1 172 ? 4.773 29.328 -12.562 1 78 172 PRO A O 1
ATOM 1421 N N . ALA A 1 173 ? 3.004 30.656 -12.188 1 83.31 173 ALA A N 1
ATOM 1422 C CA . ALA A 1 173 ? 2.955 30.234 -10.789 1 83.31 173 ALA A CA 1
ATOM 1423 C C . ALA A 1 173 ? 2.635 28.75 -10.664 1 83.31 173 ALA A C 1
ATOM 1425 O O . ALA A 1 173 ? 1.83 28.219 -11.438 1 83.31 173 ALA A O 1
ATOM 1426 N N . ARG A 1 174 ? 3.338 28.109 -9.766 1 89.75 174 ARG A N 1
ATOM 1427 C CA . ARG A 1 174 ? 2.977 26.766 -9.328 1 89.75 174 ARG A CA 1
ATOM 1428 C C . ARG A 1 174 ? 2.18 26.812 -8.031 1 89.75 174 ARG A C 1
ATOM 1430 O O . ARG A 1 174 ? 2.203 27.812 -7.312 1 89.75 174 ARG A O 1
ATOM 1437 N N . THR A 1 175 ? 1.422 25.766 -7.875 1 91.38 175 THR A N 1
ATOM 1438 C CA . THR A 1 175 ? 0.561 25.766 -6.699 1 91.38 175 THR A CA 1
ATOM 1439 C C . THR A 1 175 ? 0.754 24.484 -5.891 1 91.38 175 THR A C 1
ATOM 1441 O O . THR A 1 175 ? 1.254 23.484 -6.41 1 91.38 175 THR A O 1
ATOM 1444 N N . MET A 1 176 ? 0.5 24.562 -4.57 1 93.81 176 MET A N 1
ATOM 1445 C CA . MET A 1 176 ? 0.53 23.391 -3.684 1 93.81 176 MET A CA 1
ATOM 1446 C C . MET A 1 176 ? -0.468 23.547 -2.543 1 93.81 176 MET A C 1
ATOM 1448 O O . MET A 1 176 ? -0.991 24.641 -2.318 1 93.81 176 MET A O 1
ATOM 1452 N N . VAL A 1 177 ? -0.739 22.469 -1.903 1 96.38 177 VAL A N 1
ATOM 1453 C CA . VAL A 1 177 ? -1.707 22.484 -0.811 1 96.38 177 VAL A CA 1
ATOM 1454 C C . VAL A 1 177 ? -1.004 22.156 0.506 1 96.38 177 VAL A C 1
ATOM 1456 O O . VAL A 1 177 ? -0.142 21.281 0.559 1 96.38 177 VAL A O 1
ATOM 1459 N N . LEU A 1 178 ? -1.292 22.859 1.527 1 97.31 178 LEU A N 1
ATOM 1460 C CA . LEU A 1 178 ? -0.919 22.578 2.91 1 97.31 178 LEU A CA 1
ATOM 1461 C C . LEU A 1 178 ? -2.119 22.078 3.707 1 97.31 178 LEU A C 1
ATOM 1463 O O . LEU A 1 178 ? -3.232 22.578 3.543 1 97.31 178 LEU A O 1
ATOM 1467 N N . VAL A 1 179 ? -1.927 21.109 4.527 1 98.31 179 VAL A N 1
ATOM 1468 C CA . VAL A 1 179 ? -3.012 20.562 5.34 1 98.31 179 VAL A CA 1
ATOM 1469 C C . VAL A 1 179 ? -2.57 20.484 6.801 1 98.31 179 VAL A C 1
ATOM 1471 O O . VAL A 1 179 ? -1.517 19.922 7.105 1 98.31 179 VAL A O 1
ATOM 1474 N N . ALA A 1 180 ? -3.301 21.031 7.664 1 98.19 180 ALA A N 1
ATOM 1475 C CA . ALA A 1 180 ? -3.062 20.953 9.102 1 98.19 180 ALA A CA 1
ATOM 1476 C C . ALA A 1 180 ? -4.07 20.031 9.781 1 98.19 180 ALA A C 1
ATOM 1478 O O . ALA A 1 180 ? -5.277 20.156 9.57 1 98.19 180 ALA A O 1
ATOM 1479 N N . VAL A 1 181 ? -3.582 19.094 10.539 1 97.25 181 VAL A N 1
ATOM 1480 C CA . VAL A 1 181 ? -4.449 18.141 11.227 1 97.25 181 VAL A CA 1
ATOM 1481 C C . VAL A 1 181 ? -3.852 17.797 12.586 1 97.25 181 VAL A C 1
ATOM 1483 O O . VAL A 1 181 ? -2.691 18.109 12.859 1 97.25 181 VAL A O 1
ATOM 1486 N N . GLY A 1 182 ? -4.719 17.062 13.422 1 96.31 182 GLY A N 1
ATOM 1487 C CA . GLY A 1 182 ? -4.285 16.562 14.727 1 96.31 182 GLY A CA 1
ATOM 1488 C C . GLY A 1 182 ? -5.27 16.875 15.836 1 96.31 182 GLY A C 1
ATOM 1489 O O . GLY A 1 182 ? -6.207 17.656 15.641 1 96.31 182 GLY A O 1
ATOM 1490 N N . PRO A 1 183 ? -5.043 16.344 16.953 1 95.38 183 PRO A N 1
ATOM 1491 C CA . PRO A 1 183 ? -5.949 16.562 18.094 1 95.38 183 PRO A CA 1
ATOM 1492 C C . PRO A 1 183 ? -6.027 18.031 18.5 1 95.38 183 PRO A C 1
ATOM 1494 O O . PRO A 1 183 ? -7.07 18.484 18.969 1 95.38 183 PRO A O 1
ATOM 1497 N N . GLY A 1 184 ? -4.961 18.75 18.281 1 94 184 GLY A N 1
ATOM 1498 C CA . GLY A 1 184 ? -4.949 20.172 18.625 1 94 184 GLY A CA 1
ATOM 1499 C C . GLY A 1 184 ? -5.855 21 17.75 1 94 184 GLY A C 1
ATOM 1500 O O . GLY A 1 184 ? -6.156 22.156 18.078 1 94 184 GLY A O 1
ATOM 1501 N N . TRP A 1 185 ? -6.258 20.375 16.703 1 93.44 185 TRP A N 1
ATOM 1502 C CA . TRP A 1 185 ? -7.109 21.094 15.766 1 93.44 185 TRP A CA 1
ATOM 1503 C C . TRP A 1 185 ? -8.492 21.344 16.375 1 93.44 185 TRP A C 1
ATOM 1505 O O . TRP A 1 185 ? -9.227 22.219 15.906 1 93.44 185 TRP A O 1
ATOM 1515 N N . ALA A 1 186 ? -8.797 20.672 17.359 1 89.5 186 ALA A N 1
ATOM 1516 C CA . ALA A 1 186 ? -10.07 20.875 18.047 1 89.5 186 ALA A CA 1
ATOM 1517 C C . ALA A 1 186 ? -10.07 22.203 18.812 1 89.5 186 ALA A C 1
ATOM 1519 O O . ALA A 1 186 ? -11.133 22.719 19.156 1 89.5 186 ALA A O 1
ATOM 1520 N N . VAL A 1 187 ? -8.914 22.734 19.078 1 84.06 187 VAL A N 1
ATOM 1521 C CA . VAL A 1 187 ? -8.773 23.984 19.797 1 84.06 187 VAL A CA 1
ATOM 1522 C C . VAL A 1 187 ? -9.062 25.156 18.859 1 84.06 187 VAL A C 1
ATOM 1524 O O . VAL A 1 187 ? -8.359 25.359 17.859 1 84.06 187 VAL A O 1
ATOM 1527 N N . ARG A 1 188 ? -9.977 25.953 19.203 1 80.81 188 ARG A N 1
ATOM 1528 C CA . ARG A 1 188 ? -10.414 27.062 18.359 1 80.81 188 ARG A CA 1
ATOM 1529 C C . ARG A 1 188 ? -9.266 28.016 18.078 1 80.81 188 ARG A C 1
ATOM 1531 O O . ARG A 1 188 ? -9.164 28.562 16.984 1 80.81 188 ARG A O 1
ATOM 1538 N N . ALA A 1 189 ? -8.422 28.281 19.125 1 79.25 189 ALA A N 1
ATOM 1539 C CA . ALA A 1 189 ? -7.297 29.203 18.969 1 79.25 189 ALA A CA 1
ATOM 1540 C C . ALA A 1 189 ? -6.332 28.719 17.891 1 79.25 189 ALA A C 1
ATOM 1542 O O . ALA A 1 189 ? -5.75 29.531 17.156 1 79.25 189 ALA A O 1
ATOM 1543 N N . ALA A 1 190 ? -6.172 27.406 17.797 1 88.62 190 ALA A N 1
ATOM 1544 C CA . ALA A 1 190 ? -5.289 26.844 16.766 1 88.62 190 ALA A CA 1
ATOM 1545 C C . ALA A 1 190 ? -5.852 27.078 15.375 1 88.62 190 ALA A C 1
ATOM 1547 O O . ALA A 1 190 ? -5.121 27.469 14.461 1 88.62 190 ALA A O 1
ATOM 1548 N N . ARG A 1 191 ? -7.125 26.906 15.234 1 88.62 191 ARG A N 1
ATOM 1549 C CA . ARG A 1 191 ? -7.793 27.109 13.953 1 88.62 191 ARG A CA 1
ATOM 1550 C C . ARG A 1 191 ? -7.703 28.578 13.523 1 88.62 191 ARG A C 1
ATOM 1552 O O . ARG A 1 191 ? -7.449 28.875 12.359 1 88.62 191 ARG A O 1
ATOM 1559 N N . ARG A 1 192 ? -7.871 29.406 14.461 1 80.81 192 ARG A N 1
ATOM 1560 C CA . ARG A 1 192 ? -7.766 30.844 14.195 1 80.81 192 ARG A CA 1
ATOM 1561 C C . ARG A 1 192 ? -6.352 31.219 13.773 1 80.81 192 ARG A C 1
ATOM 1563 O O . ARG A 1 192 ? -6.16 31.969 12.82 1 80.81 192 ARG A O 1
ATOM 1570 N N . ALA A 1 193 ? -5.398 30.688 14.547 1 83.06 193 ALA A N 1
ATOM 1571 C CA . ALA A 1 193 ? -4.004 30.969 14.227 1 83.06 193 ALA A CA 1
ATOM 1572 C C . ALA A 1 193 ? -3.662 30.516 12.812 1 83.06 193 ALA A C 1
ATOM 1574 O O . ALA A 1 193 ? -2.93 31.203 12.094 1 83.06 193 ALA A O 1
ATOM 1575 N N . PHE A 1 194 ? -4.203 29.438 12.391 1 92 194 PHE A N 1
ATOM 1576 C CA . PHE A 1 194 ? -3.961 28.906 11.055 1 92 194 PHE A CA 1
ATOM 1577 C C . PHE A 1 194 ? -4.484 29.875 9.992 1 92 194 PHE A C 1
ATOM 1579 O O . PHE A 1 194 ? -3.793 30.156 9.008 1 92 194 PHE A O 1
ATOM 1586 N N . VAL A 1 195 ? -5.684 30.328 10.188 1 83.12 195 VAL A N 1
ATOM 1587 C CA . VAL A 1 195 ? -6.324 31.156 9.172 1 83.12 195 VAL A CA 1
ATOM 1588 C C . VAL A 1 195 ? -5.641 32.531 9.109 1 83.12 195 VAL A C 1
ATOM 1590 O O . VAL A 1 195 ? -5.617 33.188 8.062 1 83.12 195 VAL A O 1
ATOM 1593 N N . MET A 1 196 ? -5.008 32.906 10.18 1 77.38 196 MET A N 1
ATOM 1594 C CA . MET A 1 196 ? -4.367 34.219 10.242 1 77.38 196 MET A CA 1
ATOM 1595 C C . MET A 1 196 ? -2.922 34.125 9.766 1 77.38 196 MET A C 1
ATOM 1597 O O . MET A 1 196 ? -2.293 35.156 9.516 1 77.38 196 MET A O 1
ATOM 1601 N N . GLN A 1 197 ? -2.471 32.906 9.586 1 84.69 197 GLN A N 1
ATOM 1602 C CA . GLN A 1 197 ? -1.069 32.719 9.234 1 84.69 197 GLN A CA 1
ATOM 1603 C C . GLN A 1 197 ? -0.802 33.094 7.785 1 84.69 197 GLN A C 1
ATOM 1605 O O . GLN A 1 197 ? -1.622 32.844 6.902 1 84.69 197 GLN A O 1
ATOM 1610 N N . ARG A 1 198 ? 0.344 33.781 7.637 1 83.44 198 ARG A N 1
ATOM 1611 C CA . ARG A 1 198 ? 0.872 34 6.293 1 83.44 198 ARG A CA 1
ATOM 1612 C C . ARG A 1 198 ? 1.773 32.844 5.867 1 83.44 198 ARG A C 1
ATOM 1614 O O . ARG A 1 198 ? 2.959 32.844 6.203 1 83.44 198 ARG A O 1
ATOM 1621 N N . TRP A 1 199 ? 1.276 32.062 5.098 1 89.56 199 TRP A N 1
ATOM 1622 C CA . TRP A 1 199 ? 1.986 30.844 4.707 1 89.56 199 TRP A CA 1
ATOM 1623 C C . TRP A 1 199 ? 2.979 31.125 3.584 1 89.56 199 TRP A C 1
ATOM 1625 O O . TRP A 1 199 ? 3.91 30.359 3.355 1 89.56 199 TRP A O 1
ATOM 1635 N N . VAL A 1 200 ? 2.742 32.156 2.875 1 85 200 VAL A N 1
ATOM 1636 C CA . VAL A 1 200 ? 3.646 32.625 1.828 1 85 200 VAL A CA 1
ATOM 1637 C C . VAL A 1 200 ? 3.83 34.125 1.943 1 85 200 VAL A C 1
ATOM 1639 O O . VAL A 1 200 ? 3.062 34.812 2.635 1 85 200 VAL A O 1
ATOM 1642 N N . ALA A 1 201 ? 4.832 34.594 1.237 1 77.94 201 ALA A N 1
ATOM 1643 C CA . ALA A 1 201 ? 5.203 36 1.367 1 77.94 201 ALA A CA 1
ATOM 1644 C C . ALA A 1 201 ? 4.074 36.906 0.893 1 77.94 201 ALA A C 1
ATOM 1646 O O . ALA A 1 201 ? 3.762 37.906 1.541 1 77.94 201 ALA A O 1
ATOM 1647 N N . ASP A 1 202 ? 3.461 36.594 -0.225 1 79.12 202 ASP A N 1
ATOM 1648 C CA . ASP A 1 202 ? 2.371 37.375 -0.782 1 79.12 202 ASP A CA 1
ATOM 1649 C C . ASP A 1 202 ? 1.014 36.844 -0.327 1 79.12 202 ASP A C 1
ATOM 1651 O O . ASP A 1 202 ? 0.607 35.75 -0.719 1 79.12 202 ASP A O 1
ATOM 1655 N N . PRO A 1 203 ? 0.258 37.688 0.419 1 78.62 203 PRO A N 1
ATOM 1656 C CA . PRO A 1 203 ? -1.038 37.219 0.923 1 78.62 203 PRO A CA 1
ATOM 1657 C C . PRO A 1 203 ? -2.023 36.906 -0.196 1 78.62 203 PRO A C 1
ATOM 1659 O O . PRO A 1 203 ? -2.945 36.094 0.001 1 78.62 203 PRO A O 1
ATOM 1662 N N . ALA A 1 204 ? -1.791 37.5 -1.353 1 83.12 204 ALA A N 1
ATOM 1663 C CA . ALA A 1 204 ? -2.684 37.25 -2.479 1 83.12 204 ALA A CA 1
ATOM 1664 C C . ALA A 1 204 ? -2.426 35.875 -3.078 1 83.12 204 ALA A C 1
ATOM 1666 O O . ALA A 1 204 ? -3.24 35.344 -3.852 1 83.12 204 ALA A O 1
ATOM 1667 N N . SER A 1 205 ? -1.369 35.281 -2.619 1 88.31 205 SER A N 1
ATOM 1668 C CA . SER A 1 205 ? -0.956 34 -3.205 1 88.31 205 SER A CA 1
ATOM 1669 C C . SER A 1 205 ? -1.374 32.812 -2.328 1 88.31 205 SER A C 1
ATOM 1671 O O . SER A 1 205 ? -0.758 31.766 -2.373 1 88.31 205 SER A O 1
ATOM 1673 N N . GLN A 1 206 ? -2.373 33.094 -1.466 1 91.56 206 GLN A N 1
ATOM 1674 C CA . GLN A 1 206 ? -2.859 31.984 -0.653 1 91.56 206 GLN A CA 1
ATOM 1675 C C . GLN A 1 206 ? -4.379 32.031 -0.508 1 91.56 206 GLN A C 1
ATOM 1677 O O . GLN A 1 206 ? -4.977 33.094 -0.537 1 91.56 206 GLN A O 1
ATOM 1682 N N . LEU A 1 207 ? -5 30.922 -0.468 1 93.25 207 LEU A N 1
ATOM 1683 C CA . LEU A 1 207 ? -6.406 30.703 -0.143 1 93.25 207 LEU A CA 1
ATOM 1684 C C . LEU A 1 207 ? -6.547 29.688 0.989 1 93.25 207 LEU A C 1
ATOM 1686 O O . LEU A 1 207 ? -5.859 28.656 0.999 1 93.25 207 LEU A O 1
ATOM 1690 N N . ARG A 1 208 ? -7.379 29.984 1.95 1 94.31 208 ARG A N 1
ATOM 1691 C CA . ARG A 1 208 ? -7.441 29.125 3.133 1 94.31 208 ARG A CA 1
ATOM 1692 C C . ARG A 1 208 ? -8.867 28.625 3.375 1 94.31 208 ARG A C 1
ATOM 1694 O O . ARG A 1 208 ? -9.828 29.312 3.018 1 94.31 208 ARG A O 1
ATOM 1701 N N . LEU A 1 209 ? -8.93 27.469 3.895 1 94.44 209 LEU A N 1
ATOM 1702 C CA . LEU A 1 209 ? -10.164 26.844 4.352 1 94.44 209 LEU A CA 1
ATOM 1703 C C . LEU A 1 209 ? -9.961 26.172 5.707 1 94.44 209 LEU A C 1
ATOM 1705 O O . LEU A 1 209 ? -8.984 25.453 5.906 1 94.44 209 LEU A O 1
ATOM 1709 N N . VAL A 1 210 ? -10.836 26.5 6.605 1 92.25 210 VAL A N 1
ATOM 1710 C CA . VAL A 1 210 ? -10.805 25.875 7.922 1 92.25 210 VAL A CA 1
ATOM 1711 C C . VAL A 1 210 ? -12.117 25.125 8.172 1 92.25 210 VAL A C 1
ATOM 1713 O O . VAL A 1 210 ? -13.195 25.703 8.055 1 92.25 210 VAL A O 1
ATOM 1716 N N . ASP A 1 211 ? -11.984 23.891 8.406 1 89.62 211 ASP A N 1
ATOM 1717 C CA . ASP A 1 211 ? -13.141 23.125 8.836 1 89.62 211 ASP A CA 1
ATOM 1718 C C . ASP A 1 211 ? -12.875 22.406 10.156 1 89.62 211 ASP A C 1
ATOM 1720 O O . ASP A 1 211 ? -11.875 22.688 10.82 1 89.62 211 ASP A O 1
ATOM 1724 N N . VAL A 1 212 ? -13.82 21.625 10.609 1 87.75 212 VAL A N 1
ATOM 1725 C CA . VAL A 1 212 ? -13.75 21 11.922 1 87.75 212 VAL A CA 1
ATOM 1726 C C . VAL A 1 212 ? -12.641 19.953 11.938 1 87.75 212 VAL A C 1
ATOM 1728 O O . VAL A 1 212 ? -12.047 19.672 12.977 1 87.75 212 VAL A O 1
ATOM 1731 N N . ASP A 1 213 ? -12.266 19.438 10.812 1 91.62 213 ASP A N 1
ATOM 1732 C CA . ASP A 1 213 ? -11.375 18.281 10.773 1 91.62 213 ASP A CA 1
ATOM 1733 C C . ASP A 1 213 ? -9.961 18.688 10.375 1 91.62 213 ASP A C 1
ATOM 1735 O O . ASP A 1 213 ? -8.992 18.016 10.758 1 91.62 213 ASP A O 1
ATOM 1739 N N . GLU A 1 214 ? -9.906 19.734 9.602 1 96.31 214 GLU A N 1
ATOM 1740 C CA . GLU A 1 214 ? -8.578 20.078 9.102 1 96.31 214 GLU A CA 1
ATOM 1741 C C . GLU A 1 214 ? -8.531 21.547 8.641 1 96.31 214 GLU A C 1
ATOM 1743 O O . GLU A 1 214 ? -9.57 22.156 8.422 1 96.31 214 GLU A O 1
ATOM 1748 N N . GLY A 1 215 ? -7.348 22.141 8.617 1 97.12 215 GLY A N 1
ATOM 1749 C CA . GLY A 1 215 ? -7.043 23.375 7.926 1 97.12 215 GLY A CA 1
ATOM 1750 C C . GLY A 1 215 ? -6.363 23.156 6.586 1 97.12 215 GLY A C 1
ATOM 1751 O O . GLY A 1 215 ? -5.477 22.312 6.465 1 97.12 215 GLY A O 1
ATOM 1752 N N . VAL A 1 216 ? -6.82 23.844 5.586 1 97.94 216 VAL A N 1
ATOM 1753 C CA . VAL A 1 216 ? -6.25 23.703 4.246 1 97.94 216 VAL A CA 1
ATOM 1754 C C . VAL A 1 216 ? -5.805 25.078 3.73 1 97.94 216 VAL A C 1
ATOM 1756 O O . VAL A 1 216 ? -6.523 26.062 3.875 1 97.94 216 VAL A O 1
ATOM 1759 N N . ALA A 1 217 ? -4.621 25.156 3.146 1 96.19 217 ALA A N 1
ATOM 1760 C CA . ALA A 1 217 ? -4.148 26.328 2.439 1 96.19 217 ALA A CA 1
ATOM 1761 C C . ALA A 1 217 ? -3.66 25.984 1.037 1 96.19 217 ALA A C 1
ATOM 1763 O O . ALA A 1 217 ? -2.855 25.062 0.868 1 96.19 217 ALA A O 1
ATOM 1764 N N . VAL A 1 218 ? -4.242 26.609 0.089 1 95.44 218 VAL A N 1
ATOM 1765 C CA . VAL A 1 218 ? -3.707 26.562 -1.267 1 95.44 218 VAL A CA 1
ATOM 1766 C C . VAL A 1 218 ? -2.76 27.734 -1.493 1 95.44 218 VAL A C 1
ATOM 1768 O O . VAL A 1 218 ? -3.15 28.891 -1.334 1 95.44 218 VAL A O 1
ATOM 1771 N N . VAL A 1 219 ? -1.521 27.453 -1.909 1 93.31 219 VAL A N 1
ATOM 1772 C CA . VAL A 1 219 ? -0.524 28.5 -2.037 1 93.31 219 VAL A CA 1
ATOM 1773 C C . VAL A 1 219 ? 0.055 28.5 -3.451 1 93.31 219 VAL A C 1
ATOM 1775 O O . VAL A 1 219 ? 0.257 27.438 -4.043 1 93.31 219 VAL A O 1
ATOM 1778 N N . ALA A 1 220 ? 0.258 29.641 -3.953 1 90.56 220 ALA A N 1
ATOM 1779 C CA . ALA A 1 220 ? 0.936 29.828 -5.23 1 90.56 220 ALA A CA 1
ATOM 1780 C C . ALA A 1 220 ? 2.357 30.344 -5.027 1 90.56 220 ALA A C 1
ATOM 1782 O O . ALA A 1 220 ? 2.607 31.156 -4.129 1 90.56 220 ALA A O 1
ATOM 1783 N N . HIS A 1 221 ? 3.234 29.766 -5.797 1 84 221 HIS A N 1
ATOM 1784 C CA . HIS A 1 221 ? 4.625 30.203 -5.73 1 84 221 HIS A CA 1
ATOM 1785 C C . HIS A 1 221 ? 5.273 30.188 -7.113 1 84 221 HIS A C 1
ATOM 1787 O O . HIS A 1 221 ? 4.773 29.547 -8.031 1 84 221 HIS A O 1
ATOM 1793 N N . ILE A 1 222 ? 6.156 31.141 -7.359 1 75.81 222 ILE A N 1
ATOM 1794 C CA . ILE A 1 222 ? 6.891 31.172 -8.617 1 75.81 222 ILE A CA 1
ATOM 1795 C C . ILE A 1 222 ? 8.156 30.328 -8.492 1 75.81 222 ILE A C 1
ATOM 1797 O O . ILE A 1 222 ? 8.898 30.453 -7.52 1 75.81 222 ILE A O 1
ATOM 1801 N N . ALA A 1 223 ? 8.172 29.172 -9.305 1 62.91 223 ALA A N 1
ATOM 1802 C CA . ALA A 1 223 ? 9.336 28.281 -9.312 1 62.91 223 ALA A CA 1
ATOM 1803 C C . ALA A 1 223 ? 10.609 29.062 -9.641 1 62.91 223 ALA A C 1
ATOM 1805 O O . ALA A 1 223 ? 10.625 29.891 -10.555 1 62.91 223 ALA A O 1
ATOM 1806 N N . SER A 1 224 ? 11.406 29.391 -8.734 1 56.34 224 SER A N 1
ATOM 1807 C CA . SER A 1 224 ? 12.703 29.938 -9.117 1 56.34 224 SER A CA 1
ATOM 1808 C C . SER A 1 224 ? 13.648 28.844 -9.602 1 56.34 224 SER A C 1
ATOM 1810 O O . SER A 1 224 ? 13.492 27.688 -9.227 1 56.34 224 SER A O 1
ATOM 1812 N N . GLY A 1 225 ? 14.492 29.016 -10.656 1 49.59 225 GLY A N 1
ATOM 1813 C CA . GLY A 1 225 ? 15.477 28.125 -11.242 1 49.59 225 GLY A CA 1
ATOM 1814 C C . GLY A 1 225 ? 16.141 27.203 -10.227 1 49.59 225 GLY A C 1
ATOM 1815 O O . GLY A 1 225 ? 16.609 26.125 -10.57 1 49.59 225 GLY A O 1
ATOM 1816 N N . ARG A 1 226 ? 16.547 27.656 -9.188 1 45.69 226 ARG A N 1
ATOM 1817 C CA . ARG A 1 226 ? 17.328 27 -8.141 1 45.69 226 ARG A CA 1
ATOM 1818 C C . ARG A 1 226 ? 16.469 25.984 -7.391 1 45.69 226 ARG A C 1
ATOM 1820 O O . ARG A 1 226 ? 16.969 25.25 -6.543 1 45.69 226 ARG A O 1
ATOM 1827 N N . ASP A 1 227 ? 15.297 25.984 -7.551 1 48.41 227 ASP A N 1
ATOM 1828 C CA . ASP A 1 227 ? 14.359 25.219 -6.738 1 48.41 227 ASP A CA 1
ATOM 1829 C C . ASP A 1 227 ? 14.617 23.719 -6.875 1 48.41 227 ASP A C 1
ATOM 1831 O O . ASP A 1 227 ? 14.273 22.938 -5.984 1 48.41 227 ASP A O 1
ATOM 1835 N N . ALA A 1 228 ? 15.055 23.266 -8.078 1 42.81 228 ALA A N 1
ATOM 1836 C CA . ALA A 1 228 ? 15.312 21.844 -8.281 1 42.81 228 ALA A CA 1
ATOM 1837 C C . ALA A 1 228 ? 16.469 21.359 -7.41 1 42.81 228 ALA A C 1
ATOM 1839 O O . ALA A 1 228 ? 16.5 20.203 -6.992 1 42.81 228 ALA A O 1
ATOM 1840 N N . ALA A 1 229 ? 17.609 22.172 -7.359 1 36.59 229 ALA A N 1
ATOM 1841 C CA . ALA A 1 229 ? 18.906 21.672 -6.922 1 36.59 229 ALA A CA 1
ATOM 1842 C C . ALA A 1 229 ? 18.922 21.422 -5.418 1 36.59 229 ALA A C 1
ATOM 1844 O O . ALA A 1 229 ? 19.578 20.484 -4.949 1 36.59 229 ALA A O 1
ATOM 1845 N N . ASP A 1 230 ? 18.797 22.562 -4.609 1 39.41 230 ASP A N 1
ATOM 1846 C CA . ASP A 1 230 ? 19.266 22.578 -3.23 1 39.41 230 ASP A CA 1
ATOM 1847 C C . ASP A 1 230 ? 18.281 21.891 -2.297 1 39.41 230 ASP A C 1
ATOM 1849 O O . ASP A 1 230 ? 18.359 22.031 -1.076 1 39.41 230 ASP A O 1
ATOM 1853 N N . GLY A 1 231 ? 17.641 20.812 -2.666 1 39.25 231 GLY A N 1
ATOM 1854 C CA . GLY A 1 231 ? 16.797 20.188 -1.657 1 39.25 231 GLY A CA 1
ATOM 1855 C C . GLY A 1 231 ? 15.547 20.984 -1.341 1 39.25 231 GLY A C 1
ATOM 1856 O O . GLY A 1 231 ? 14.852 20.688 -0.369 1 39.25 231 GLY A O 1
ATOM 1857 N N . VAL A 1 232 ? 15.734 22.25 -1.59 1 39.59 232 VAL A N 1
ATOM 1858 C CA . VAL A 1 232 ? 14.555 23.062 -1.36 1 39.59 232 VAL A CA 1
ATOM 1859 C C . VAL A 1 232 ? 13.359 22.469 -2.109 1 39.59 232 VAL A C 1
ATOM 1861 O O . VAL A 1 232 ? 13.352 22.422 -3.342 1 39.59 232 VAL A O 1
ATOM 1864 N N . LEU A 1 233 ? 12.867 21.281 -1.606 1 45.28 233 LEU A N 1
ATOM 1865 C CA . LEU A 1 233 ? 11.641 20.609 -2.037 1 45.28 233 LEU A CA 1
ATOM 1866 C C . LEU A 1 233 ? 10.781 21.547 -2.879 1 45.28 233 LEU A C 1
ATOM 1868 O O . LEU A 1 233 ? 10.805 21.484 -4.109 1 45.28 233 LEU A O 1
ATOM 1872 N N . ALA A 1 234 ? 9.578 21.859 -1.979 1 43.91 234 ALA A N 1
ATOM 1873 C CA . ALA A 1 234 ? 8.219 22.344 -2.162 1 43.91 234 ALA A CA 1
ATOM 1874 C C . ALA A 1 234 ? 8.211 23.781 -2.705 1 43.91 234 ALA A C 1
ATOM 1876 O O . ALA A 1 234 ? 8.109 24.734 -1.94 1 43.91 234 ALA A O 1
ATOM 1877 N N . GLY A 1 235 ? 8.414 23.844 -4.012 1 50.38 235 GLY A N 1
ATOM 1878 C CA . GLY A 1 235 ? 7.777 24.875 -4.809 1 50.38 235 GLY A CA 1
ATOM 1879 C C . GLY A 1 235 ? 8.055 26.281 -4.297 1 50.38 235 GLY A C 1
ATOM 1880 O O . GLY A 1 235 ? 7.246 27.188 -4.488 1 50.38 235 GLY A O 1
ATOM 1881 N N . GLY A 1 236 ? 9.367 26.5 -3.666 1 59.94 236 GLY A N 1
ATOM 1882 C CA . GLY A 1 236 ? 9.562 27.875 -3.24 1 59.94 236 GLY A CA 1
ATOM 1883 C C . GLY A 1 236 ? 9.125 28.125 -1.809 1 59.94 236 GLY A C 1
ATOM 1884 O O . GLY A 1 236 ? 9.266 29.234 -1.299 1 59.94 236 GLY A O 1
ATOM 1885 N N . LEU A 1 237 ? 8.797 27.016 -1.163 1 73.81 237 LEU A N 1
ATOM 1886 C CA . LEU A 1 237 ? 8.312 27.25 0.195 1 73.81 237 LEU A CA 1
ATOM 1887 C C . LEU A 1 237 ? 9.461 27.188 1.196 1 73.81 237 LEU A C 1
ATOM 1889 O O . LEU A 1 237 ? 10.359 26.344 1.072 1 73.81 237 LEU A O 1
ATOM 1893 N N . ASP A 1 238 ? 9.578 28.078 2.068 1 83.19 238 ASP A N 1
ATOM 1894 C CA . ASP A 1 238 ? 10.516 28.109 3.188 1 83.19 238 ASP A CA 1
ATOM 1895 C C . ASP A 1 238 ? 10.07 27.188 4.316 1 83.19 238 ASP A C 1
ATOM 1897 O O . ASP A 1 238 ? 9.266 27.594 5.164 1 83.19 238 ASP A O 1
ATOM 1901 N N . LEU A 1 239 ? 10.672 26 4.398 1 88.19 239 LEU A N 1
ATOM 1902 C CA . LEU A 1 239 ? 10.25 25 5.375 1 88.19 239 LEU A CA 1
ATOM 1903 C C . LEU A 1 239 ? 10.523 25.484 6.797 1 88.19 239 LEU A C 1
ATOM 1905 O O . LEU A 1 239 ? 9.758 25.172 7.715 1 88.19 239 LEU A O 1
ATOM 1909 N N . ASP A 1 240 ? 11.586 26.203 6.945 1 89.31 240 ASP A N 1
ATOM 1910 C CA . ASP A 1 240 ? 11.883 26.75 8.266 1 89.31 240 ASP A CA 1
ATOM 1911 C C . ASP A 1 240 ? 10.789 27.734 8.711 1 89.31 240 ASP A C 1
ATOM 1913 O O . ASP A 1 240 ? 10.414 27.75 9.883 1 89.31 240 ASP A O 1
ATOM 1917 N N . ALA A 1 241 ? 10.414 28.484 7.742 1 89 241 ALA A N 1
ATOM 1918 C CA . ALA A 1 241 ? 9.328 29.422 8.047 1 89 241 ALA A CA 1
ATOM 1919 C C . ALA A 1 241 ? 8.055 28.688 8.422 1 89 241 ALA A C 1
ATOM 1921 O O . ALA A 1 241 ? 7.344 29.094 9.344 1 89 241 ALA A O 1
ATOM 1922 N N . LEU A 1 242 ? 7.773 27.625 7.738 1 93.44 242 LEU A N 1
ATOM 1923 C CA . LEU A 1 242 ? 6.594 26.812 8.047 1 93.44 242 LEU A CA 1
ATOM 1924 C C . LEU A 1 242 ? 6.695 26.219 9.445 1 93.44 242 LEU A C 1
ATOM 1926 O O . LEU A 1 242 ? 5.719 26.203 10.195 1 93.44 242 LEU A O 1
ATOM 1930 N N . GLU A 1 243 ? 7.859 25.734 9.75 1 94.75 243 GLU A N 1
ATOM 1931 C CA . GLU A 1 243 ? 8.086 25.156 11.07 1 94.75 243 GLU A CA 1
ATOM 1932 C C . GLU A 1 243 ? 7.859 26.188 12.172 1 94.75 243 GLU A C 1
ATOM 1934 O O . GLU A 1 243 ? 7.246 25.875 13.195 1 94.75 243 GLU A O 1
ATOM 1939 N N . ARG A 1 244 ? 8.344 27.375 11.922 1 92.06 244 ARG A N 1
ATOM 1940 C CA . ARG A 1 244 ? 8.148 28.453 12.898 1 92.06 244 ARG A CA 1
ATOM 1941 C C . ARG A 1 244 ? 6.664 28.781 13.055 1 92.06 244 ARG A C 1
ATOM 1943 O O . ARG A 1 244 ? 6.18 28.953 14.18 1 92.06 244 ARG A O 1
ATOM 1950 N N . SER A 1 245 ? 6.035 28.844 11.961 1 91.94 245 SER A N 1
ATOM 1951 C CA . SER A 1 245 ? 4.605 29.125 11.984 1 91.94 245 SER A CA 1
ATOM 1952 C C . SER A 1 245 ? 3.848 28.047 12.758 1 91.94 245 SER A C 1
ATOM 1954 O O . SER A 1 245 ? 2.988 28.344 13.586 1 91.94 245 SER A O 1
ATOM 1956 N N . MET A 1 246 ? 4.188 26.828 12.516 1 95.56 246 MET A N 1
ATOM 1957 C CA . MET A 1 246 ? 3.51 25.734 13.195 1 95.56 246 MET A CA 1
ATOM 1958 C C . MET A 1 246 ? 3.879 25.688 14.672 1 95.56 246 MET A C 1
ATOM 1960 O O . MET A 1 246 ? 3.062 25.297 15.516 1 95.56 246 MET A O 1
ATOM 1964 N N . GLY A 1 247 ? 5.109 26.094 14.945 1 93.88 247 GLY A N 1
ATOM 1965 C CA . GLY A 1 247 ? 5.473 26.266 16.344 1 93.88 247 GLY A CA 1
ATOM 1966 C C . GLY A 1 247 ? 4.562 27.234 17.094 1 93.88 247 GLY A C 1
ATOM 1967 O O . GLY A 1 247 ? 4.145 26.953 18.219 1 93.88 247 GLY A O 1
ATOM 1968 N N . GLN A 1 248 ? 4.238 28.328 16.453 1 86.5 248 GLN A N 1
ATOM 1969 C CA . GLN A 1 248 ? 3.346 29.312 17.047 1 86.5 248 GLN A CA 1
ATOM 1970 C C . GLN A 1 248 ? 1.942 28.75 17.234 1 86.5 248 GLN A C 1
ATOM 1972 O O . GLN A 1 248 ? 1.32 28.969 18.281 1 86.5 248 GLN A O 1
ATOM 1977 N N . ILE A 1 249 ? 1.5 28.016 16.312 1 91.38 249 ILE A N 1
ATOM 1978 C CA . ILE A 1 249 ? 0.173 27.422 16.391 1 91.38 249 ILE A CA 1
ATOM 1979 C C . ILE A 1 249 ? 0.129 26.406 17.531 1 91.38 249 ILE A C 1
ATOM 1981 O O . ILE A 1 249 ? -0.833 26.375 18.297 1 91.38 249 ILE A O 1
ATOM 1985 N N . ASN A 1 250 ? 1.148 25.641 17.641 1 94.19 250 ASN A N 1
ATOM 1986 C CA . ASN A 1 250 ? 1.162 24.562 18.625 1 94.19 250 ASN A CA 1
ATOM 1987 C C . ASN A 1 250 ? 1.351 25.094 20.047 1 94.19 250 ASN A C 1
ATOM 1989 O O . ASN A 1 250 ? 1.128 24.375 21.016 1 94.19 250 ASN A O 1
ATOM 1993 N N . ARG A 1 251 ? 1.725 26.359 20.203 1 86.69 251 ARG A N 1
ATOM 1994 C CA . ARG A 1 251 ? 1.852 26.984 21.516 1 86.69 251 ARG A CA 1
ATOM 1995 C C . ARG A 1 251 ? 0.488 27.141 22.172 1 86.69 251 ARG A C 1
ATOM 1997 O O . ARG A 1 251 ? 0.39 27.172 23.406 1 86.69 251 ARG A O 1
ATOM 2004 N N . VAL A 1 252 ? -0.538 27.172 21.406 1 82.06 252 VAL A N 1
ATOM 2005 C CA . VAL A 1 252 ? -1.851 27.484 21.969 1 82.06 252 VAL A CA 1
ATOM 2006 C C . VAL A 1 252 ? -2.678 26.203 22.078 1 82.06 252 VAL A C 1
ATOM 2008 O O . VAL A 1 252 ? -3.867 26.25 22.391 1 82.06 252 VAL A O 1
ATOM 2011 N N . THR A 1 253 ? -2.145 25.031 21.797 1 89.12 253 THR A N 1
ATOM 2012 C CA . THR A 1 253 ? -2.928 23.797 21.75 1 89.12 253 THR A CA 1
ATOM 2013 C C . THR A 1 253 ? -2.793 23.016 23.047 1 89.12 253 THR A C 1
ATOM 2015 O O . THR A 1 253 ? -3.27 21.875 23.141 1 89.12 253 THR A O 1
ATOM 2018 N N . ASP A 1 254 ? -2.252 23.547 24.047 1 84.38 254 ASP A N 1
ATOM 2019 C CA . ASP A 1 254 ? -2.121 22.922 25.359 1 84.38 254 ASP A CA 1
ATOM 2020 C C . ASP A 1 254 ? -1.523 21.531 25.25 1 84.38 254 ASP A C 1
ATOM 2022 O O . ASP A 1 254 ? -2.078 20.562 25.781 1 84.38 254 ASP A O 1
ATOM 2026 N N . GLY A 1 255 ? -0.468 21.375 24.391 1 89.25 255 GLY A N 1
ATOM 2027 C CA . GLY A 1 255 ? 0.271 20.125 24.312 1 89.25 255 GLY A CA 1
ATOM 2028 C C . GLY A 1 255 ? -0.278 19.172 23.281 1 89.25 255 GLY A C 1
ATOM 2029 O O . GLY A 1 255 ? 0.338 18.141 22.984 1 89.25 255 GLY A O 1
ATOM 2030 N N . LEU A 1 256 ? -1.471 19.453 22.781 1 93.12 256 LEU A N 1
ATOM 2031 C CA . LEU A 1 256 ? -2.025 18.625 21.719 1 93.12 256 LEU A CA 1
ATOM 2032 C C . LEU A 1 256 ? -1.436 19.016 20.359 1 93.12 256 LEU A C 1
ATOM 2034 O O . LEU A 1 256 ? -1.549 20.172 19.938 1 93.12 256 LEU A O 1
ATOM 2038 N N . PRO A 1 257 ? -0.91 18.109 19.688 1 95.44 257 PRO A N 1
ATOM 2039 C CA . PRO A 1 257 ? -0.15 18.484 18.5 1 95.44 257 PRO A CA 1
ATOM 2040 C C . PRO A 1 257 ? -1.046 18.781 17.297 1 95.44 257 PRO A C 1
ATOM 2042 O O . PRO A 1 257 ? -2.082 18.141 17.109 1 95.44 257 PRO A O 1
ATOM 2045 N N . VAL A 1 258 ? -0.661 19.719 16.531 1 97 258 VAL A N 1
ATOM 2046 C CA . VAL A 1 258 ? -1.12 19.984 15.164 1 97 258 VAL A CA 1
ATOM 2047 C C . VAL A 1 258 ? 0.048 19.859 14.195 1 97 258 VAL A C 1
ATOM 2049 O O . VAL A 1 258 ? 1.103 20.469 14.391 1 97 258 VAL A O 1
ATOM 2052 N N . MET A 1 259 ? -0.121 19.031 13.25 1 98.06 259 MET A N 1
ATOM 2053 C CA . MET A 1 259 ? 0.937 18.797 12.266 1 98.06 259 MET A CA 1
ATOM 2054 C C . MET A 1 259 ? 0.539 19.359 10.898 1 98.06 259 MET A C 1
ATOM 2056 O O . MET A 1 259 ? -0.649 19.469 10.594 1 98.06 259 MET A O 1
ATOM 2060 N N . LEU A 1 260 ? 1.544 19.734 10.125 1 97.88 260 LEU A N 1
ATOM 2061 C CA . LEU A 1 260 ? 1.323 20.297 8.797 1 97.88 260 LEU A CA 1
ATOM 2062 C C . LEU A 1 260 ? 1.912 19.391 7.719 1 97.88 260 LEU A C 1
ATOM 2064 O O . LEU A 1 260 ? 3.092 19.031 7.777 1 97.88 260 LEU A O 1
ATOM 2068 N N . GLY A 1 261 ? 1.087 18.969 6.836 1 97.94 261 GLY A N 1
ATOM 2069 C CA . GLY A 1 261 ? 1.546 18.281 5.641 1 97.94 261 GLY A CA 1
ATOM 2070 C C . GLY A 1 261 ? 1.602 19.172 4.418 1 97.94 261 GLY A C 1
ATOM 2071 O O . GLY A 1 261 ? 0.73 20.031 4.223 1 97.94 261 GLY A O 1
ATOM 2072 N N . VAL A 1 262 ? 2.607 19 3.594 1 96.5 262 VAL A N 1
ATOM 2073 C CA . VAL A 1 262 ? 2.795 19.781 2.371 1 96.5 262 VAL A CA 1
ATOM 2074 C C . VAL A 1 262 ? 2.713 18.859 1.157 1 96.5 262 VAL A C 1
ATOM 2076 O O . VAL A 1 262 ? 3.479 17.891 1.048 1 96.5 262 VAL A O 1
ATOM 2079 N N . GLY A 1 263 ? 1.768 19.141 0.293 1 95.62 263 GLY A N 1
ATOM 2080 C CA . GLY A 1 263 ? 1.652 18.375 -0.938 1 95.62 263 GLY A CA 1
ATOM 2081 C C . GLY A 1 263 ? 2.648 18.812 -2 1 95.62 263 GLY A C 1
ATOM 2082 O O . GLY A 1 263 ? 3.361 19.797 -1.829 1 95.62 263 GLY A O 1
ATOM 2083 N N . PRO A 1 264 ? 2.762 18.047 -3.004 1 91.75 264 PRO A N 1
ATOM 2084 C CA . PRO A 1 264 ? 3.68 18.406 -4.086 1 91.75 264 PRO A CA 1
ATOM 2085 C C . PRO A 1 264 ? 3.252 19.672 -4.832 1 91.75 264 PRO A C 1
ATOM 2087 O O . PRO A 1 264 ? 2.057 19.969 -4.918 1 91.75 264 PRO A O 1
ATOM 2090 N N . SER A 1 265 ? 4.25 20.344 -5.359 1 90.75 265 SER A N 1
ATOM 2091 C CA . SER A 1 265 ? 3.99 21.469 -6.242 1 90.75 265 SER A CA 1
ATOM 2092 C C . SER A 1 265 ? 3.463 21.016 -7.594 1 90.75 265 SER A C 1
ATOM 2094 O O . SER A 1 265 ? 3.979 20.062 -8.172 1 90.75 265 SER A O 1
ATOM 2096 N N . VAL A 1 266 ? 2.441 21.688 -8.055 1 89.94 266 VAL A N 1
ATOM 2097 C CA . VAL A 1 266 ? 1.839 21.297 -9.32 1 89.94 266 VAL A CA 1
ATOM 2098 C C . VAL A 1 266 ? 1.776 22.5 -10.258 1 89.94 266 VAL A C 1
ATOM 2100 O O . VAL A 1 266 ? 1.618 23.641 -9.812 1 89.94 266 VAL A O 1
ATOM 2103 N N . ALA A 1 267 ? 1.861 22.203 -11.547 1 86 267 ALA A N 1
ATOM 2104 C CA . ALA A 1 267 ? 1.892 23.25 -12.555 1 86 267 ALA A CA 1
ATOM 2105 C C . ALA A 1 267 ? 0.482 23.734 -12.891 1 86 267 ALA A C 1
ATOM 2107 O O . ALA A 1 267 ? 0.288 24.891 -13.273 1 86 267 ALA A O 1
ATOM 2108 N N . SER A 1 268 ? -0.508 22.844 -12.742 1 83.69 268 SER A N 1
ATOM 2109 C CA . SER A 1 268 ? -1.89 23.172 -13.086 1 83.69 268 SER A CA 1
ATOM 2110 C C . SER A 1 268 ? -2.803 23.047 -11.867 1 83.69 268 SER A C 1
ATOM 2112 O O . SER A 1 268 ? -2.727 22.062 -11.133 1 83.69 268 SER A O 1
ATOM 2114 N N . PRO A 1 269 ? -3.648 24 -11.734 1 84.06 269 PRO A N 1
ATOM 2115 C CA . PRO A 1 269 ? -4.594 23.922 -10.617 1 84.06 269 PRO A CA 1
ATOM 2116 C C . PRO A 1 269 ? -5.477 22.672 -10.672 1 84.06 269 PRO A C 1
ATOM 2118 O O . PRO A 1 269 ? -6.008 22.234 -9.648 1 84.06 269 PRO A O 1
ATOM 2121 N N . GLY A 1 270 ? -5.574 22.156 -11.867 1 86.19 270 GLY A N 1
ATOM 2122 C CA . GLY A 1 270 ? -6.348 20.938 -12.008 1 86.19 270 GLY A CA 1
ATOM 2123 C C . GLY A 1 270 ? -5.781 19.766 -11.211 1 86.19 270 GLY A C 1
ATOM 2124 O O . GLY A 1 270 ? -6.488 18.812 -10.922 1 86.19 270 GLY A O 1
ATOM 2125 N N . ALA A 1 271 ? -4.551 19.859 -10.773 1 90.5 271 ALA A N 1
ATOM 2126 C CA . ALA A 1 271 ? -3.883 18.781 -10.055 1 90.5 271 ALA A CA 1
ATOM 2127 C C . ALA A 1 271 ? -3.889 19.047 -8.555 1 90.5 271 ALA A C 1
ATOM 2129 O O . ALA A 1 271 ? -3.305 18.281 -7.785 1 90.5 271 ALA A O 1
ATOM 2130 N N . LEU A 1 272 ? -4.578 20 -8.078 1 93.31 272 LEU A N 1
ATOM 2131 C CA . LEU A 1 272 ? -4.551 20.406 -6.676 1 93.31 272 LEU A CA 1
ATOM 2132 C C . LEU A 1 272 ? -5.207 19.359 -5.789 1 93.31 272 LEU A C 1
ATOM 2134 O O . LEU A 1 272 ? -4.777 19.141 -4.652 1 93.31 272 LEU A O 1
ATOM 2138 N N . PRO A 1 273 ? -6.195 18.688 -6.336 1 94.19 273 PRO A N 1
ATOM 2139 C CA . PRO A 1 273 ? -6.738 17.625 -5.492 1 94.19 273 PRO A CA 1
ATOM 2140 C C . PRO A 1 273 ? -5.695 16.578 -5.129 1 94.19 273 PRO A C 1
ATOM 2142 O O . PRO A 1 273 ? -5.688 16.062 -4 1 94.19 273 PRO A O 1
ATOM 2145 N N . ARG A 1 274 ? -4.855 16.25 -6.027 1 9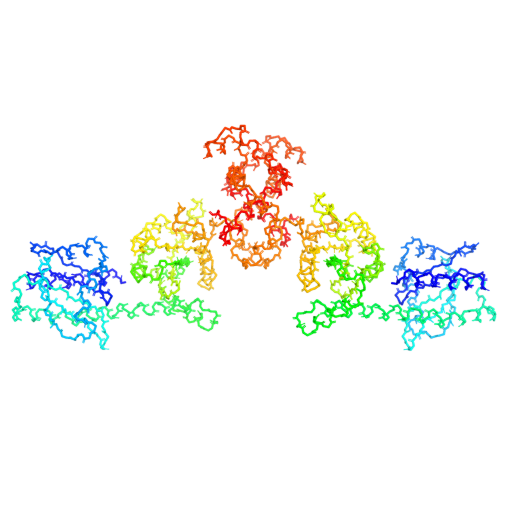3.19 274 ARG A N 1
ATOM 2146 C CA . ARG A 1 274 ? -3.77 15.328 -5.746 1 93.19 274 ARG A CA 1
ATOM 2147 C C . ARG A 1 274 ? -2.818 15.898 -4.699 1 93.19 274 ARG A C 1
ATOM 2149 O O . ARG A 1 274 ? -2.389 15.188 -3.789 1 93.19 274 ARG A O 1
ATOM 2156 N N . SER A 1 275 ? -2.504 17.125 -4.828 1 94.81 275 SER A N 1
ATOM 2157 C CA . SER A 1 275 ? -1.666 17.797 -3.84 1 94.81 275 SER A CA 1
ATOM 2158 C C . SER A 1 275 ? -2.307 17.766 -2.457 1 94.81 275 SER A C 1
ATOM 2160 O O . SER A 1 275 ? -1.623 17.531 -1.457 1 94.81 275 SER A O 1
ATOM 2162 N N . HIS A 1 276 ? -3.598 17.969 -2.424 1 96.88 276 HIS A N 1
ATOM 2163 C CA . HIS A 1 276 ? -4.332 17.953 -1.164 1 96.88 276 HIS A CA 1
ATOM 2164 C C . HIS A 1 276 ? -4.27 16.594 -0.501 1 96.88 276 HIS A C 1
ATOM 2166 O O . HIS A 1 276 ? -3.945 16.484 0.684 1 96.88 276 HIS A O 1
ATOM 2172 N N . ARG A 1 277 ? -4.543 15.562 -1.255 1 95.69 277 ARG A N 1
ATOM 2173 C CA . ARG A 1 277 ? -4.508 14.203 -0.728 1 95.69 277 ARG A CA 1
ATOM 2174 C C . ARG A 1 277 ? -3.129 13.867 -0.172 1 95.69 277 ARG A C 1
ATOM 2176 O O . ARG A 1 277 ? -3.014 13.289 0.913 1 95.69 277 ARG A O 1
ATOM 2183 N N . ARG A 1 278 ? -2.141 14.227 -0.886 1 96.5 278 ARG A N 1
ATOM 2184 C CA . ARG A 1 278 ? -0.771 13.93 -0.481 1 96.5 278 ARG A CA 1
ATOM 2185 C C . ARG A 1 278 ? -0.358 14.766 0.724 1 96.5 278 ARG A C 1
ATOM 2187 O O . ARG A 1 278 ? 0.368 14.289 1.599 1 96.5 278 ARG A O 1
ATOM 2194 N N . ALA A 1 279 ? -0.822 15.961 0.747 1 97.62 279 ALA A N 1
ATOM 2195 C CA . ALA A 1 279 ? -0.578 16.797 1.924 1 97.62 279 ALA A CA 1
ATOM 2196 C C . ALA A 1 279 ? -1.198 16.172 3.172 1 97.62 279 ALA A C 1
ATOM 2198 O O . ALA A 1 279 ? -0.565 16.125 4.23 1 97.62 279 ALA A O 1
ATOM 2199 N N . ARG A 1 280 ? -2.395 15.75 3.035 1 97.38 280 ARG A N 1
ATOM 2200 C CA . ARG A 1 280 ? -3.086 15.125 4.16 1 97.38 280 ARG A CA 1
ATOM 2201 C C . ARG A 1 280 ? -2.355 13.875 4.629 1 97.38 280 ARG A C 1
ATOM 2203 O O . ARG A 1 280 ? -2.221 13.641 5.828 1 97.38 280 ARG A O 1
ATOM 2210 N N . GLN A 1 281 ? -1.906 13.117 3.691 1 96.69 281 GLN A N 1
ATOM 2211 C CA . GLN A 1 281 ? -1.142 11.922 4.016 1 96.69 281 GLN A CA 1
ATOM 2212 C C . GLN A 1 281 ? 0.155 12.273 4.738 1 96.69 281 GLN A C 1
ATOM 2214 O O . GLN A 1 281 ? 0.521 11.625 5.719 1 96.69 281 GLN A O 1
ATOM 2219 N N . ALA A 1 282 ? 0.833 13.266 4.238 1 97.12 282 ALA A N 1
ATOM 2220 C CA . ALA A 1 282 ? 2.066 13.703 4.883 1 97.12 282 ALA A CA 1
ATOM 2221 C C . ALA A 1 282 ? 1.807 14.156 6.316 1 97.12 282 ALA A C 1
ATOM 2223 O O . ALA A 1 282 ? 2.566 13.812 7.227 1 97.12 282 ALA A O 1
ATOM 2224 N N . ALA A 1 283 ? 0.744 14.883 6.523 1 97.62 283 ALA A N 1
ATOM 2225 C CA . ALA A 1 283 ? 0.384 15.328 7.867 1 97.62 283 ALA A CA 1
ATOM 2226 C C . ALA A 1 283 ? 0.082 14.141 8.773 1 97.62 283 ALA A C 1
ATOM 2228 O O . ALA A 1 283 ? 0.472 14.133 9.945 1 97.62 283 ALA A O 1
ATOM 2229 N N . THR A 1 284 ? -0.595 13.18 8.266 1 95.19 284 THR A N 1
ATOM 2230 C CA . THR A 1 284 ? -0.946 11.992 9.023 1 95.19 284 THR A CA 1
ATOM 2231 C C . THR A 1 284 ? 0.309 11.242 9.469 1 95.19 284 THR A C 1
ATOM 2233 O O . THR A 1 284 ? 0.399 10.797 10.609 1 95.19 284 THR A O 1
ATOM 2236 N N . VAL A 1 285 ? 1.206 11.078 8.555 1 96.31 285 VAL A N 1
ATOM 2237 C CA . VAL A 1 285 ? 2.461 10.414 8.891 1 96.31 285 VAL A CA 1
ATOM 2238 C C . VAL A 1 285 ? 3.182 11.195 9.984 1 96.31 285 VAL A C 1
ATOM 2240 O O . VAL A 1 285 ? 3.674 10.609 10.953 1 96.31 285 VAL A O 1
ATOM 2243 N N . ALA A 1 286 ? 3.211 12.508 9.812 1 95.94 286 ALA A N 1
ATOM 2244 C CA . ALA A 1 286 ? 3.857 13.359 10.812 1 95.94 286 ALA A CA 1
ATOM 2245 C C . ALA A 1 286 ? 3.225 13.164 12.188 1 95.94 286 ALA A C 1
ATOM 2247 O O . ALA A 1 286 ? 3.928 13.117 13.203 1 95.94 286 ALA A O 1
ATOM 2248 N N . LEU A 1 287 ? 1.979 13.078 12.25 1 94 287 LEU A N 1
ATOM 2249 C CA . LEU A 1 287 ? 1.254 12.891 13.5 1 94 287 LEU A CA 1
ATOM 2250 C C . LEU A 1 287 ? 1.637 11.578 14.164 1 94 287 LEU A C 1
ATOM 2252 O O . LEU A 1 287 ? 1.787 11.508 15.383 1 94 287 LEU A O 1
ATOM 2256 N N . ARG A 1 288 ? 1.81 10.547 13.375 1 92 288 ARG A N 1
ATOM 2257 C CA . ARG A 1 288 ? 2.137 9.227 13.906 1 92 288 ARG A CA 1
ATOM 2258 C C . ARG A 1 288 ? 3.588 9.164 14.367 1 92 288 ARG A C 1
ATOM 2260 O O . ARG A 1 288 ? 3.908 8.469 15.328 1 92 288 ARG A O 1
ATOM 2267 N N . ILE A 1 289 ? 4.434 9.805 13.648 1 88.56 289 ILE A N 1
ATOM 2268 C CA . ILE A 1 289 ? 5.848 9.836 14.016 1 88.56 289 ILE A CA 1
ATOM 2269 C C . ILE A 1 289 ? 6.035 10.703 15.258 1 88.56 289 ILE A C 1
ATOM 2271 O O . ILE A 1 289 ? 6.84 10.375 16.141 1 88.56 289 ILE A O 1
ATOM 2275 N N . GLY A 1 290 ? 5.273 11.797 15.297 1 87.19 290 GLY A N 1
ATOM 2276 C CA . GLY A 1 290 ? 5.328 12.672 16.469 1 87.19 290 GLY A CA 1
ATOM 2277 C C . GLY A 1 290 ? 6.078 13.961 16.203 1 87.19 290 GLY A C 1
ATOM 2278 O O . GLY A 1 290 ? 6.879 14.047 15.273 1 87.19 290 GLY A O 1
ATOM 2279 N N . PRO A 1 291 ? 5.934 14.891 17.016 1 86.19 291 PRO A N 1
ATOM 2280 C CA . PRO A 1 291 ? 6.434 16.25 16.797 1 86.19 291 PRO A CA 1
ATOM 2281 C C . PRO A 1 291 ? 7.93 16.375 17.078 1 86.19 291 PRO A C 1
ATOM 2283 O O . PRO A 1 291 ? 8.531 17.406 16.766 1 86.19 291 PRO A O 1
ATOM 2286 N N . SER A 1 292 ? 8.562 15.383 17.641 1 83.88 292 SER A N 1
ATOM 2287 C CA . SER A 1 292 ? 9.984 15.453 17.969 1 83.88 292 SER A CA 1
ATOM 2288 C C . SER A 1 292 ? 10.836 15.633 16.719 1 83.88 292 SER A C 1
ATOM 2290 O O . SER A 1 292 ? 11.961 16.141 16.797 1 83.88 292 SER A O 1
ATOM 2292 N N . LYS A 1 293 ? 10.266 15.344 15.594 1 85.12 293 LYS A N 1
ATOM 2293 C CA . LYS A 1 293 ? 11.008 15.469 14.344 1 85.12 293 LYS A CA 1
ATOM 2294 C C . LYS A 1 293 ? 10.555 16.703 13.555 1 85.12 293 LYS A C 1
ATOM 2296 O O . LYS A 1 293 ? 10.977 16.906 12.414 1 85.12 293 LYS A O 1
ATOM 2301 N N . GLY A 1 294 ? 9.734 17.516 14.234 1 92.69 294 GLY A N 1
ATOM 2302 C CA . GLY A 1 294 ? 9.188 18.703 13.586 1 92.69 294 GLY A CA 1
ATOM 2303 C C . GLY A 1 294 ? 7.688 18.625 13.375 1 92.69 294 GLY A C 1
ATOM 2304 O O . GLY A 1 294 ? 7.086 17.562 13.547 1 92.69 294 GLY A O 1
ATOM 2305 N N . PHE A 1 295 ? 7.195 19.781 12.992 1 96.31 295 PHE A N 1
ATOM 2306 C CA . PHE A 1 295 ? 5.746 19.859 12.852 1 96.31 295 PHE A CA 1
ATOM 2307 C C . PHE A 1 295 ? 5.344 19.734 11.383 1 96.31 295 PHE A C 1
ATOM 2309 O O . PHE A 1 295 ? 4.164 19.547 11.07 1 96.31 295 PHE A O 1
ATOM 2316 N N . VAL A 1 296 ? 6.352 19.812 10.516 1 96.25 296 VAL A N 1
ATOM 2317 C CA . VAL A 1 296 ? 6.047 19.906 9.086 1 96.25 296 VAL A CA 1
ATOM 2318 C C . VAL A 1 296 ? 6.613 18.688 8.359 1 96.25 296 VAL A C 1
ATOM 2320 O O . VAL A 1 296 ? 7.75 18.281 8.609 1 96.25 296 VAL A O 1
ATOM 2323 N N . SER A 1 297 ? 5.797 18.062 7.547 1 95.88 297 SER A N 1
ATOM 2324 C CA . SER A 1 297 ? 6.234 16.969 6.688 1 95.88 297 SER A CA 1
ATOM 2325 C C . SER A 1 297 ? 5.828 17.203 5.234 1 95.88 297 SER A C 1
ATOM 2327 O O . SER A 1 297 ? 4.695 17.609 4.961 1 95.88 297 SER A O 1
ATOM 2329 N N . THR A 1 298 ? 6.758 17.047 4.348 1 94.5 298 THR A N 1
ATOM 2330 C CA . THR A 1 298 ? 6.457 17.172 2.926 1 94.5 298 THR A CA 1
ATOM 2331 C C . THR A 1 298 ? 6.254 15.789 2.299 1 94.5 298 THR A C 1
ATOM 2333 O O . THR A 1 298 ? 6.859 14.812 2.732 1 94.5 298 THR A O 1
ATOM 2336 N N . TRP A 1 299 ? 5.441 15.734 1.314 1 94.19 299 TRP A N 1
ATOM 2337 C CA . TRP A 1 299 ? 5.223 14.477 0.602 1 94.19 299 TRP A CA 1
ATOM 2338 C C . TRP A 1 299 ? 6.539 13.906 0.093 1 94.19 299 TRP A C 1
ATOM 2340 O O . TRP A 1 299 ? 6.816 12.719 0.272 1 94.19 299 TRP A O 1
ATOM 2350 N N . GLU A 1 300 ? 7.383 14.727 -0.46 1 89 300 GLU A N 1
ATOM 2351 C CA . GLU A 1 300 ? 8.633 14.289 -1.067 1 89 300 GLU A CA 1
ATOM 2352 C C . GLU A 1 300 ? 9.578 13.703 -0.023 1 89 300 GLU A C 1
ATOM 2354 O O . GLU A 1 300 ? 10.375 12.812 -0.33 1 89 300 GLU A O 1
ATOM 2359 N N . GLY A 1 301 ? 9.391 14.164 1.172 1 90.31 301 GLY A N 1
ATOM 2360 C CA . GLY A 1 301 ? 10.305 13.766 2.23 1 90.31 301 GLY A CA 1
ATOM 2361 C C . GLY A 1 301 ? 9.844 12.531 2.984 1 90.31 301 GLY A C 1
ATOM 2362 O O . GLY A 1 301 ? 10.508 12.086 3.922 1 90.31 301 GLY A O 1
ATOM 2363 N N . LEU A 1 302 ? 8.766 11.891 2.574 1 93.81 302 LEU A N 1
ATOM 2364 C CA . LEU A 1 302 ? 8.156 10.82 3.357 1 93.81 302 LEU A CA 1
ATOM 2365 C C . LEU A 1 302 ? 8.93 9.516 3.201 1 93.81 302 LEU A C 1
ATOM 2367 O O . LEU A 1 302 ? 8.742 8.586 3.986 1 93.81 302 LEU A O 1
ATOM 2371 N N . GLY A 1 303 ? 9.75 9.461 2.16 1 93.31 303 GLY A N 1
ATOM 2372 C CA . GLY A 1 303 ? 10.445 8.195 1.949 1 93.31 303 GLY A CA 1
ATOM 2373 C C . GLY A 1 303 ? 9.5 7.027 1.734 1 93.31 303 GLY A C 1
ATOM 2374 O O . GLY A 1 303 ? 8.602 7.098 0.896 1 93.31 303 GLY A O 1
ATOM 2375 N N . VAL A 1 304 ? 9.664 5.977 2.578 1 95.81 304 VAL A N 1
ATOM 2376 C CA . VAL A 1 304 ? 8.906 4.746 2.408 1 95.81 304 VAL A CA 1
ATOM 2377 C C . VAL A 1 304 ? 7.441 4.988 2.789 1 95.81 304 VAL A C 1
ATOM 2379 O O . VAL A 1 304 ? 6.547 4.289 2.312 1 95.81 304 VAL A O 1
ATOM 2382 N N . TYR A 1 305 ? 7.234 5.961 3.559 1 96.94 305 TYR A N 1
ATOM 2383 C CA . TYR A 1 305 ? 5.883 6.246 4.031 1 96.94 305 TYR A CA 1
ATOM 2384 C C . TYR A 1 305 ? 4.992 6.711 2.885 1 96.94 305 TYR A C 1
ATOM 2386 O O . TYR A 1 305 ? 3.764 6.699 3 1 96.94 305 TYR A O 1
ATOM 2394 N N . ARG A 1 306 ? 5.562 7.168 1.776 1 96.38 306 ARG A N 1
ATOM 2395 C CA . ARG A 1 306 ? 4.75 7.512 0.614 1 96.38 306 ARG A CA 1
ATOM 2396 C C . ARG A 1 306 ? 3.93 6.312 0.146 1 96.38 306 ARG A C 1
ATOM 2398 O O . ARG A 1 306 ? 2.814 6.473 -0.355 1 96.38 306 ARG A O 1
ATOM 2405 N N . LEU A 1 307 ? 4.523 5.141 0.352 1 97.44 307 LEU A N 1
ATOM 2406 C CA . LEU A 1 307 ? 3.83 3.914 -0.034 1 97.44 307 LEU A CA 1
ATOM 2407 C C . LEU A 1 307 ? 2.93 3.42 1.093 1 97.44 307 LEU A C 1
ATOM 2409 O O . LEU A 1 307 ? 1.751 3.133 0.87 1 97.44 307 LEU A O 1
ATOM 2413 N N . LEU A 1 308 ? 3.393 3.393 2.271 1 97.38 308 LEU A N 1
ATOM 2414 C CA . LEU A 1 308 ? 2.738 2.727 3.391 1 97.38 308 LEU A CA 1
ATOM 2415 C C . LEU A 1 308 ? 1.471 3.471 3.801 1 97.38 308 LEU A C 1
ATOM 2417 O O . LEU A 1 308 ? 0.481 2.85 4.195 1 97.38 308 LEU A O 1
ATOM 2421 N N . VAL A 1 309 ? 1.518 4.789 3.678 1 96.75 309 VAL A N 1
ATOM 2422 C CA . VAL A 1 309 ? 0.412 5.609 4.164 1 96.75 309 VAL A CA 1
ATOM 2423 C C . VAL A 1 309 ? -0.805 5.418 3.26 1 96.75 309 VAL A C 1
ATOM 2425 O O . VAL A 1 309 ? -1.925 5.773 3.635 1 96.75 309 VAL A O 1
ATOM 2428 N N . GLN A 1 310 ? -0.605 4.883 2.078 1 96 310 GLN A N 1
ATOM 2429 C CA . GLN A 1 310 ? -1.693 4.676 1.129 1 96 310 GLN A CA 1
ATOM 2430 C C . GLN A 1 310 ? -2.406 3.35 1.39 1 96 310 GLN A C 1
ATOM 2432 O O . GLN A 1 310 ? -3.42 3.049 0.755 1 96 310 GLN A O 1
ATOM 2437 N N . LEU A 1 311 ? -1.932 2.549 2.307 1 96.56 311 LEU A N 1
ATOM 2438 C CA . LEU A 1 311 ? -2.52 1.256 2.637 1 96.56 311 LEU A CA 1
ATOM 2439 C C . LEU A 1 311 ? -3.525 1.39 3.775 1 96.56 311 LEU A C 1
ATOM 2441 O O . LEU A 1 311 ? -3.297 2.143 4.727 1 96.56 311 LEU A O 1
ATOM 2445 N N . PRO A 1 312 ? -4.629 0.625 3.67 1 94.94 312 PRO A N 1
ATOM 2446 C CA . PRO A 1 312 ? -5.5 0.551 4.844 1 94.94 312 PRO A CA 1
ATOM 2447 C C . PRO A 1 312 ? -4.82 -0.111 6.043 1 94.94 312 PRO A C 1
ATOM 2449 O O . PRO A 1 312 ? -3.838 -0.839 5.871 1 94.94 312 PRO A O 1
ATOM 2452 N N . ARG A 1 313 ? -5.324 0.104 7.227 1 94.81 313 ARG A N 1
ATOM 2453 C CA . ARG A 1 313 ? -4.723 -0.362 8.469 1 94.81 313 ARG A CA 1
ATOM 2454 C C . ARG A 1 313 ? -4.598 -1.882 8.484 1 94.81 313 ARG A C 1
ATOM 2456 O O . ARG A 1 313 ? -3.586 -2.422 8.938 1 94.81 313 ARG A O 1
ATOM 2463 N N . ASP A 1 314 ? -5.598 -2.543 7.965 1 93.75 314 ASP A N 1
ATOM 2464 C CA . ASP A 1 314 ? -5.578 -4.004 7.969 1 93.75 314 ASP A CA 1
ATOM 2465 C C . ASP A 1 314 ? -4.496 -4.539 7.035 1 93.75 314 ASP A C 1
ATOM 2467 O O . ASP A 1 314 ? -3.828 -5.527 7.355 1 93.75 314 ASP A O 1
ATOM 2471 N N . ALA A 1 315 ? -4.332 -3.902 5.91 1 93.81 315 ALA A N 1
ATOM 2472 C CA . ALA A 1 315 ? -3.295 -4.305 4.961 1 93.81 315 ALA A CA 1
ATOM 2473 C C . ALA A 1 315 ? -1.904 -4.062 5.539 1 93.81 315 ALA A C 1
ATOM 2475 O O . ALA A 1 315 ? -0.994 -4.871 5.34 1 93.81 315 ALA A O 1
ATOM 2476 N N . LEU A 1 316 ? -1.732 -2.957 6.25 1 96 316 LEU A N 1
ATOM 2477 C CA . LEU A 1 316 ? -0.471 -2.676 6.926 1 96 316 LEU A CA 1
ATOM 2478 C C . LEU A 1 316 ? -0.14 -3.768 7.938 1 96 316 LEU A C 1
ATOM 2480 O O . LEU A 1 316 ? 0.965 -4.312 7.926 1 96 316 LEU A O 1
ATOM 2484 N N . ALA A 1 317 ? -1.116 -4.082 8.727 1 94.81 317 ALA A N 1
ATOM 2485 C CA . ALA A 1 317 ? -0.916 -5.086 9.766 1 94.81 317 ALA A CA 1
ATOM 2486 C C . ALA A 1 317 ? -0.601 -6.449 9.164 1 94.81 317 ALA A C 1
ATOM 2488 O O . ALA A 1 317 ? 0.3 -7.148 9.625 1 94.81 317 ALA A O 1
ATOM 2489 N N . ASP A 1 318 ? -1.306 -6.699 8.086 1 91.19 318 ASP A N 1
ATOM 2490 C CA . ASP A 1 318 ? -1.179 -7.992 7.418 1 91.19 318 ASP A CA 1
ATOM 2491 C C . ASP A 1 318 ? 0.179 -8.117 6.727 1 91.19 318 ASP A C 1
ATOM 2493 O O . ASP A 1 318 ? 0.66 -9.234 6.496 1 91.19 318 ASP A O 1
ATOM 2497 N N . GLY A 1 319 ? 0.736 -7.023 6.398 1 94.25 319 GLY A N 1
ATOM 2498 C CA . GLY A 1 319 ? 1.96 -7.039 5.613 1 94.25 319 GLY A CA 1
ATOM 2499 C C . GLY A 1 319 ? 3.215 -7.094 6.465 1 94.25 319 GLY A C 1
ATOM 2500 O O . GLY A 1 319 ? 4.309 -7.348 5.953 1 94.25 319 GLY A O 1
ATOM 2501 N N . VAL A 1 320 ? 3.09 -6.941 7.762 1 96.25 320 VAL A N 1
ATOM 2502 C CA . VAL A 1 320 ? 4.25 -6.957 8.648 1 96.25 320 VAL A CA 1
ATOM 2503 C C . VAL A 1 320 ? 4.719 -8.391 8.859 1 96.25 320 VAL A C 1
ATOM 2505 O O . VAL A 1 320 ? 3.906 -9.289 9.078 1 96.25 320 VAL A O 1
ATOM 2508 N N . ASP A 1 321 ? 5.992 -8.602 8.719 1 94.5 321 ASP A N 1
ATOM 2509 C CA . ASP A 1 321 ? 6.582 -9.922 8.938 1 94.5 321 ASP A CA 1
ATOM 2510 C C . ASP A 1 321 ? 6.289 -10.414 10.352 1 94.5 321 ASP A C 1
ATOM 2512 O O . ASP A 1 321 ? 6.633 -9.75 11.336 1 94.5 321 ASP A O 1
ATOM 2516 N N . PRO A 1 322 ? 5.688 -11.578 10.461 1 89.81 322 PRO A N 1
ATOM 2517 C CA . PRO A 1 322 ? 5.344 -12.102 11.781 1 89.81 322 PRO A CA 1
ATOM 2518 C C . PRO A 1 322 ? 6.562 -12.289 12.68 1 89.81 322 PRO A C 1
ATOM 2520 O O . PRO A 1 322 ? 6.449 -12.203 13.906 1 89.81 322 PRO A O 1
ATOM 2523 N N . ARG A 1 323 ? 7.727 -12.57 12.125 1 93.5 323 ARG A N 1
ATOM 2524 C CA . ARG A 1 323 ? 8.938 -12.727 12.922 1 93.5 323 ARG A CA 1
ATOM 2525 C C . ARG A 1 323 ? 9.266 -11.438 13.672 1 93.5 323 ARG A C 1
ATOM 2527 O O . ARG A 1 323 ? 9.719 -11.484 14.812 1 93.5 323 ARG A O 1
ATOM 2534 N N . LEU A 1 324 ? 8.984 -10.32 13.062 1 95.44 324 LEU A N 1
ATOM 2535 C CA . LEU A 1 324 ? 9.234 -9.031 13.703 1 95.44 324 LEU A CA 1
ATOM 2536 C C . LEU A 1 324 ? 8.242 -8.789 14.836 1 95.44 324 LEU A C 1
ATOM 2538 O O . LEU A 1 324 ? 8.625 -8.305 15.906 1 95.44 324 LEU A O 1
ATOM 2542 N N . VAL A 1 325 ? 7.02 -9.109 14.586 1 94.38 325 VAL A N 1
ATOM 2543 C CA . VAL A 1 325 ? 5.988 -8.977 15.609 1 94.38 325 VAL A CA 1
ATOM 2544 C C . VAL A 1 325 ? 6.371 -9.797 16.844 1 94.38 325 VAL A C 1
ATOM 2546 O O . VAL A 1 325 ? 6.297 -9.305 17.969 1 94.38 325 VAL A O 1
ATOM 2549 N N . GLY A 1 326 ? 6.785 -11.031 16.578 1 93.62 326 GLY A N 1
ATOM 2550 C CA . GLY A 1 326 ? 7.227 -11.883 17.688 1 93.62 326 GLY A CA 1
ATOM 2551 C C . GLY A 1 326 ? 8.406 -11.305 18.438 1 93.62 326 GLY A C 1
ATOM 2552 O O . GLY A 1 326 ? 8.438 -11.352 19.672 1 93.62 326 GLY A O 1
ATOM 2553 N N . LEU A 1 327 ? 9.344 -10.797 17.734 1 94.88 327 LEU A N 1
ATOM 2554 C CA . LEU A 1 327 ? 10.531 -10.219 18.344 1 94.88 327 LEU A CA 1
ATOM 2555 C C . LEU A 1 327 ? 10.164 -9.047 19.25 1 94.88 327 LEU A C 1
ATOM 2557 O O . LEU A 1 327 ? 10.664 -8.938 20.375 1 94.88 327 LEU A O 1
ATOM 2561 N N . ILE A 1 328 ? 9.281 -8.203 18.812 1 95.56 328 ILE A N 1
ATOM 2562 C CA . ILE A 1 328 ? 8.844 -7.023 19.547 1 95.56 328 ILE A CA 1
ATOM 2563 C C . ILE A 1 328 ? 8.117 -7.449 20.812 1 95.56 328 ILE A C 1
ATOM 2565 O O . ILE A 1 328 ? 8.305 -6.848 21.875 1 95.56 328 ILE A O 1
ATOM 2569 N N . GLN A 1 329 ? 7.34 -8.453 20.719 1 94.38 329 GLN A N 1
ATOM 2570 C CA . GLN A 1 329 ? 6.559 -8.938 21.844 1 94.38 329 GLN A CA 1
ATOM 2571 C C . GLN A 1 329 ? 7.449 -9.648 22.859 1 94.38 329 GLN A C 1
ATOM 2573 O O . GLN A 1 329 ? 7.305 -9.438 24.078 1 94.38 329 GLN A O 1
ATOM 2578 N N . ASP A 1 330 ? 8.391 -10.398 22.406 1 93.75 330 ASP A N 1
ATOM 2579 C CA . ASP A 1 330 ? 9.164 -11.266 23.281 1 93.75 330 ASP A CA 1
ATOM 2580 C C . ASP A 1 330 ? 10.359 -10.531 23.875 1 93.75 330 ASP A C 1
ATOM 2582 O O . ASP A 1 330 ? 10.703 -10.719 25.047 1 93.75 330 ASP A O 1
ATOM 2586 N N . VAL A 1 331 ? 11 -9.742 23.031 1 95.25 331 VAL A N 1
ATOM 2587 C CA . VAL A 1 331 ? 12.219 -9.078 23.484 1 95.25 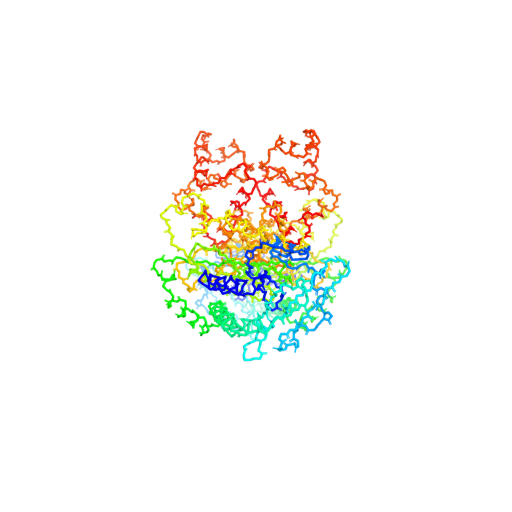331 VAL A CA 1
ATOM 2588 C C . VAL A 1 331 ? 12.281 -7.66 22.906 1 95.25 331 VAL A C 1
ATOM 2590 O O . VAL A 1 331 ? 13.133 -7.355 22.078 1 95.25 331 VAL A O 1
ATOM 2593 N N . PRO A 1 332 ? 11.547 -6.758 23.391 1 94.75 332 PRO A N 1
ATOM 2594 C CA . PRO A 1 332 ? 11.43 -5.406 22.844 1 94.75 332 PRO A CA 1
ATOM 2595 C C . PRO A 1 332 ? 12.766 -4.664 22.812 1 94.75 332 PRO A C 1
ATOM 2597 O O . PRO A 1 332 ? 13 -3.846 21.922 1 94.75 332 PRO A O 1
ATOM 2600 N N . GLU A 1 333 ? 13.656 -4.98 23.75 1 95.31 333 GLU A N 1
ATOM 2601 C CA . GLU A 1 333 ? 14.953 -4.316 23.75 1 95.31 333 GLU A CA 1
ATOM 2602 C C . GLU A 1 333 ? 15.781 -4.707 22.531 1 95.31 333 GLU A C 1
ATOM 2604 O O . GLU A 1 333 ? 16.531 -3.887 22 1 95.31 333 GLU A O 1
ATOM 2609 N N . VAL A 1 334 ? 15.656 -5.93 22.172 1 96.56 334 VAL A N 1
ATOM 2610 C CA . VAL A 1 334 ? 16.359 -6.422 20.984 1 96.56 334 VAL A CA 1
ATOM 2611 C C . VAL A 1 334 ? 15.789 -5.754 19.734 1 96.56 334 VAL A C 1
ATOM 2613 O O . VAL A 1 334 ? 16.547 -5.352 18.844 1 96.56 334 VAL A O 1
ATOM 2616 N N . ALA A 1 335 ? 14.477 -5.613 19.734 1 96.94 335 ALA A N 1
ATOM 2617 C CA . ALA A 1 335 ? 13.828 -4.945 18.609 1 96.94 335 ALA A CA 1
ATOM 2618 C C . ALA A 1 335 ? 14.281 -3.492 18.5 1 96.94 335 ALA A C 1
ATOM 2620 O O . ALA A 1 335 ? 14.562 -3.006 17.406 1 96.94 335 ALA A O 1
ATOM 2621 N N . ALA A 1 336 ? 14.352 -2.84 19.609 1 96.56 336 ALA A N 1
ATOM 2622 C CA . ALA A 1 336 ? 14.812 -1.452 19.609 1 96.56 336 ALA A CA 1
ATOM 2623 C C . ALA A 1 336 ? 16.25 -1.344 19.125 1 96.56 336 ALA A C 1
ATOM 2625 O O . ALA A 1 336 ? 16.594 -0.425 18.391 1 96.56 336 ALA A O 1
ATOM 2626 N N . THR A 1 337 ? 17.062 -2.225 19.562 1 97.12 337 THR A N 1
ATOM 2627 C CA . THR A 1 337 ? 18.453 -2.266 19.125 1 97.12 337 THR A CA 1
ATOM 2628 C C . THR A 1 337 ? 18.547 -2.477 17.625 1 97.12 337 THR A C 1
ATOM 2630 O O . THR A 1 337 ? 19.328 -1.814 16.938 1 97.12 337 THR A O 1
ATOM 2633 N N . LEU A 1 338 ? 17.766 -3.4 17.156 1 97.44 338 LEU A N 1
ATOM 2634 C CA . LEU A 1 338 ? 17.734 -3.732 15.742 1 97.44 338 LEU A CA 1
ATOM 2635 C C . LEU A 1 338 ? 17.375 -2.51 14.906 1 97.44 338 LEU A C 1
ATOM 2637 O O . LEU A 1 338 ? 18 -2.252 13.875 1 97.44 338 LEU A O 1
ATOM 2641 N N . GLU A 1 339 ? 16.406 -1.771 15.328 1 96.81 339 GLU A N 1
ATOM 2642 C CA . GLU A 1 339 ? 15.977 -0.577 14.602 1 96.81 339 GLU A CA 1
ATOM 2643 C C . GLU A 1 339 ? 17.094 0.453 14.523 1 96.81 339 GLU A C 1
ATOM 2645 O O . GLU A 1 339 ? 17.391 0.991 13.453 1 96.81 339 GLU A O 1
ATOM 2650 N N . VAL A 1 340 ? 17.75 0.695 15.641 1 96.69 340 VAL A N 1
ATOM 2651 C CA . VAL A 1 340 ? 18.828 1.67 15.703 1 96.69 340 VAL A CA 1
ATOM 2652 C C . VAL A 1 340 ? 19.984 1.218 14.805 1 96.69 340 VAL A C 1
ATOM 2654 O O . VAL A 1 340 ? 20.562 2.021 14.062 1 96.69 340 VAL A O 1
ATOM 2657 N N . TYR A 1 341 ? 20.312 -0.022 14.898 1 97.12 341 TYR A N 1
ATOM 2658 C CA . TYR A 1 341 ? 21.375 -0.604 14.102 1 97.12 341 TYR A CA 1
ATOM 2659 C C . TYR A 1 341 ? 21.109 -0.42 12.617 1 97.12 341 TYR A C 1
ATOM 2661 O O . TYR A 1 341 ? 21.984 0.028 11.867 1 97.12 341 TYR A O 1
ATOM 2669 N N . LEU A 1 342 ? 19.875 -0.742 12.172 1 96.81 342 LEU A N 1
ATOM 2670 C CA . LEU A 1 342 ? 19.531 -0.665 10.75 1 96.81 342 LEU A CA 1
ATOM 2671 C C . LEU A 1 342 ? 19.375 0.785 10.312 1 96.81 342 LEU A C 1
ATOM 2673 O O . LEU A 1 342 ? 19.703 1.131 9.172 1 96.81 342 LEU A O 1
ATOM 2677 N N . ASP A 1 343 ? 18.859 1.649 11.219 1 94.06 343 ASP A N 1
ATOM 2678 C CA . ASP A 1 343 ? 18.734 3.07 10.906 1 94.06 343 ASP A CA 1
ATOM 2679 C C . ASP A 1 343 ? 20.094 3.689 10.602 1 94.06 343 ASP A C 1
ATOM 2681 O O . ASP A 1 343 ? 20.188 4.629 9.805 1 94.06 343 ASP A O 1
ATOM 2685 N N . GLY A 1 344 ? 21.062 3.094 11.227 1 93.25 344 GLY A N 1
ATOM 2686 C CA . GLY A 1 344 ? 22.406 3.584 11.031 1 93.25 344 GLY A CA 1
ATOM 2687 C C . GLY A 1 344 ? 23.156 2.869 9.914 1 93.25 344 GLY A C 1
ATOM 2688 O O . GLY A 1 344 ? 24.375 2.959 9.82 1 93.25 344 GLY A O 1
ATOM 2689 N N . GLY A 1 345 ? 22.422 2.117 9.156 1 91.31 345 GLY A N 1
ATOM 2690 C CA . GLY A 1 345 ? 23.016 1.453 8.008 1 91.31 345 GLY A CA 1
ATOM 2691 C C . GLY A 1 345 ? 23.75 0.18 8.367 1 91.31 345 GLY A C 1
ATOM 2692 O O . GLY A 1 345 ? 24.578 -0.31 7.582 1 91.31 345 GLY A O 1
ATOM 2693 N N . GLY A 1 346 ? 23.625 -0.212 9.562 1 92.5 346 GLY A N 1
ATOM 2694 C CA . GLY A 1 346 ? 24.25 -1.46 9.969 1 92.5 346 GLY A CA 1
ATOM 2695 C C . GLY A 1 346 ? 25.625 -1.265 10.594 1 92.5 346 GLY A C 1
ATOM 2696 O O . GLY A 1 346 ? 26.422 -2.195 10.641 1 92.5 346 GLY A O 1
ATOM 2697 N N . ALA A 1 347 ? 25.875 -0.087 10.984 1 91.81 347 ALA A N 1
ATOM 2698 C CA . ALA A 1 347 ? 27.141 0.207 11.617 1 91.81 347 ALA A CA 1
ATOM 2699 C C . ALA A 1 347 ? 27.094 -0.11 13.109 1 91.81 347 ALA A C 1
ATOM 2701 O O . ALA A 1 347 ? 26.469 0.613 13.891 1 91.81 347 ALA A O 1
ATOM 2702 N N . VAL A 1 348 ? 27.891 -1.013 13.508 1 93.81 348 VAL A N 1
ATOM 2703 C CA . VAL A 1 348 ? 27.859 -1.524 14.867 1 93.81 348 VAL A CA 1
ATOM 2704 C C . VAL A 1 348 ? 28.328 -0.44 15.836 1 93.81 348 VAL A C 1
ATOM 2706 O O . VAL A 1 348 ? 27.656 -0.166 16.844 1 93.81 348 VAL A O 1
ATOM 2709 N N . ALA A 1 349 ? 29.406 0.204 15.508 1 94.31 349 ALA A N 1
ATOM 2710 C CA . ALA A 1 349 ? 29.984 1.208 16.406 1 94.31 349 ALA A CA 1
ATOM 2711 C C . ALA A 1 349 ? 29.016 2.365 16.625 1 94.31 349 ALA A C 1
ATOM 2713 O O . ALA A 1 349 ? 28.812 2.799 17.75 1 94.31 349 ALA A O 1
ATOM 2714 N N . ALA A 1 350 ? 28.453 2.824 15.594 1 94.31 350 ALA A N 1
ATOM 2715 C CA . ALA A 1 350 ? 27.516 3.943 15.68 1 94.31 350 ALA A CA 1
ATOM 2716 C C . ALA A 1 350 ? 26.281 3.566 16.5 1 94.31 350 ALA A C 1
ATOM 2718 O O . ALA A 1 350 ? 25.797 4.367 17.297 1 94.31 350 ALA A O 1
ATOM 2719 N N . ALA A 1 351 ? 25.781 2.381 16.312 1 96.06 351 ALA A N 1
ATOM 2720 C CA . ALA A 1 351 ? 24.609 1.912 17.031 1 96.06 351 ALA A CA 1
ATOM 2721 C C . ALA A 1 351 ? 24.891 1.787 18.516 1 96.06 351 ALA A C 1
ATOM 2723 O O . ALA A 1 351 ? 24.078 2.199 19.359 1 96.06 351 ALA A O 1
ATOM 2724 N N . ALA A 1 352 ? 26.031 1.271 18.812 1 97.12 352 ALA A N 1
ATOM 2725 C CA . ALA A 1 352 ? 26.422 1.128 20.219 1 97.12 352 ALA A CA 1
ATOM 2726 C C . ALA A 1 352 ? 26.5 2.488 20.906 1 97.12 352 ALA A C 1
ATOM 2728 O O . ALA A 1 352 ? 26.031 2.643 22.031 1 97.12 352 ALA A O 1
ATOM 2729 N N . ASP A 1 353 ? 27.078 3.396 20.234 1 96.88 353 ASP A N 1
ATOM 2730 C CA . ASP A 1 353 ? 27.188 4.75 20.766 1 96.88 353 ASP A CA 1
ATOM 2731 C C . ASP A 1 353 ? 25.812 5.375 21 1 96.88 353 ASP A C 1
ATOM 2733 O O . ASP A 1 353 ? 25.562 5.953 22.062 1 96.88 353 ASP A O 1
ATOM 2737 N N . THR A 1 354 ? 24.938 5.227 20.047 1 95.19 354 THR A N 1
ATOM 2738 C CA . THR A 1 354 ? 23.594 5.797 20.125 1 95.19 354 THR A CA 1
ATOM 2739 C C . THR A 1 354 ? 22.828 5.18 21.281 1 95.19 354 THR A C 1
ATOM 2741 O O . THR A 1 354 ? 22.094 5.883 22 1 95.19 354 THR A O 1
ATOM 2744 N N . LEU A 1 355 ? 23 3.902 21.484 1 96.38 355 LEU A N 1
ATOM 2745 C CA . LEU A 1 355 ? 22.25 3.176 22.5 1 96.38 355 LEU A CA 1
ATOM 2746 C C . LEU A 1 355 ? 22.984 3.223 23.844 1 96.38 355 LEU A C 1
ATOM 2748 O O . LEU A 1 355 ? 22.438 2.797 24.859 1 96.38 355 LEU A O 1
ATOM 2752 N N . HIS A 1 356 ? 24.203 3.688 23.828 1 96.88 356 HIS A N 1
ATOM 2753 C CA . HIS A 1 356 ? 25.047 3.77 25.031 1 96.88 356 HIS A CA 1
ATOM 2754 C C . HIS A 1 356 ? 25.25 2.395 25.656 1 96.88 356 HIS A C 1
ATOM 2756 O O . HIS A 1 356 ? 25.031 2.225 26.859 1 96.88 356 HIS A O 1
ATOM 2762 N N . ILE A 1 357 ? 25.641 1.474 24.812 1 97.19 357 ILE A N 1
ATOM 2763 C CA . ILE A 1 357 ? 25.953 0.129 25.281 1 97.19 357 ILE A CA 1
ATOM 2764 C C . ILE A 1 357 ? 27.297 -0.323 24.688 1 97.19 357 ILE A C 1
ATOM 2766 O O . ILE A 1 357 ? 27.797 0.286 23.75 1 97.19 357 ILE A O 1
ATOM 2770 N N . HIS A 1 358 ? 27.875 -1.37 25.281 1 96.5 358 HIS A N 1
ATOM 2771 C CA . HIS A 1 358 ? 29.109 -1.942 24.781 1 96.5 358 HIS A CA 1
ATOM 2772 C C . HIS A 1 358 ? 28.859 -2.764 23.516 1 96.5 358 HIS A C 1
ATOM 2774 O O . HIS A 1 358 ? 27.797 -3.367 23.359 1 96.5 358 HIS A O 1
ATOM 2780 N N . ARG A 1 359 ? 29.828 -2.92 22.734 1 96.12 359 ARG A N 1
ATOM 2781 C CA . ARG A 1 359 ? 29.719 -3.633 21.469 1 96.12 359 ARG A CA 1
ATOM 2782 C C . ARG A 1 359 ? 29.359 -5.098 21.703 1 96.12 359 ARG A C 1
ATOM 2784 O O . ARG A 1 359 ? 28.641 -5.695 20.891 1 96.12 359 ARG A O 1
ATOM 2791 N N . THR A 1 360 ? 29.828 -5.641 22.797 1 95.81 360 THR A N 1
ATOM 2792 C CA . THR A 1 360 ? 29.562 -7.043 23.109 1 95.81 360 THR A CA 1
ATOM 2793 C C . THR A 1 360 ? 28.062 -7.266 23.344 1 95.81 360 THR A C 1
ATOM 2795 O O . THR A 1 360 ? 27.5 -8.273 22.906 1 95.81 360 THR A O 1
ATOM 2798 N N . THR A 1 361 ? 27.484 -6.324 24.031 1 96.62 361 THR A N 1
ATOM 2799 C CA . THR A 1 361 ? 26.062 -6.383 24.281 1 96.62 361 THR A CA 1
ATOM 2800 C C . THR A 1 361 ? 25.281 -6.262 22.984 1 96.62 361 THR A C 1
ATOM 2802 O O . THR A 1 361 ? 24.281 -6.961 22.781 1 96.62 361 THR A O 1
ATOM 2805 N N . LEU A 1 362 ? 25.719 -5.406 22.156 1 97.12 362 LEU A N 1
ATOM 2806 C CA . LEU A 1 362 ? 25.062 -5.227 20.859 1 97.12 362 LEU A CA 1
ATOM 2807 C C . LEU A 1 362 ? 25.125 -6.512 20.031 1 97.12 362 LEU A C 1
ATOM 2809 O O . LEU A 1 362 ? 24.125 -6.918 19.438 1 97.12 362 LEU A O 1
ATOM 2813 N N . TYR A 1 363 ? 26.25 -7.168 20.016 1 96.5 363 TYR A N 1
ATOM 2814 C CA . TYR A 1 363 ? 26.406 -8.406 19.266 1 96.5 363 TYR A CA 1
ATOM 2815 C C . TYR A 1 363 ? 25.484 -9.492 19.812 1 96.5 363 TYR A C 1
ATOM 2817 O O . TYR A 1 363 ? 24.906 -10.266 19.047 1 96.5 363 TYR A O 1
ATOM 2825 N N . TYR A 1 364 ? 25.422 -9.453 21.047 1 96.31 364 TYR A N 1
ATOM 2826 C CA . TYR A 1 364 ? 24.531 -10.414 21.672 1 96.31 364 TYR A CA 1
ATOM 2827 C C . TYR A 1 364 ? 23.078 -10.203 21.234 1 96.31 364 TYR A C 1
ATOM 2829 O O . TYR A 1 364 ? 22.391 -11.156 20.875 1 96.31 364 TYR A O 1
ATOM 2837 N N . ARG A 1 365 ? 22.656 -9.016 21.203 1 96.69 365 ARG A N 1
ATOM 2838 C CA . ARG A 1 365 ? 21.281 -8.695 20.828 1 96.69 365 ARG A CA 1
ATOM 2839 C C . ARG A 1 365 ? 21.047 -8.992 19.344 1 96.69 365 ARG A C 1
ATOM 2841 O O . ARG A 1 365 ? 19.984 -9.484 18.969 1 96.69 365 ARG A O 1
ATOM 2848 N N . LEU A 1 366 ? 22.016 -8.758 18.578 1 96.75 366 LEU A N 1
ATOM 2849 C CA . LEU A 1 366 ? 21.875 -9.039 17.141 1 96.75 366 LEU A CA 1
ATOM 2850 C C . LEU A 1 366 ? 21.828 -10.539 16.891 1 96.75 366 LEU A C 1
ATOM 2852 O O . LEU A 1 366 ? 21.188 -10.992 15.938 1 96.75 366 LEU A O 1
ATOM 2856 N N . GLU A 1 367 ? 22.5 -11.266 17.719 1 96.5 367 GLU A N 1
ATOM 2857 C CA . GLU A 1 367 ? 22.438 -12.719 17.609 1 96.5 367 GLU A CA 1
ATOM 2858 C C . GLU A 1 367 ? 21.031 -13.234 17.875 1 96.5 367 GLU A C 1
ATOM 2860 O O . GLU A 1 367 ? 20.594 -14.195 17.25 1 96.5 367 GLU A O 1
ATOM 2865 N N . LYS A 1 368 ? 20.406 -12.578 18.734 1 95.75 368 LYS A N 1
ATOM 2866 C CA . LYS A 1 368 ? 19.016 -12.953 19.016 1 95.75 368 LYS A CA 1
ATOM 2867 C C . LYS A 1 368 ? 18.125 -12.703 17.812 1 95.75 368 LYS A C 1
ATOM 2869 O O . LYS A 1 368 ? 17.141 -13.43 17.594 1 95.75 368 LYS A O 1
ATOM 2874 N N . VAL A 1 369 ? 18.422 -11.695 17.078 1 96.12 369 VAL A N 1
ATOM 2875 C CA . VAL A 1 369 ? 17.688 -11.414 15.852 1 96.12 369 VAL A CA 1
ATOM 2876 C C . VAL A 1 369 ? 17.875 -12.555 14.859 1 96.12 369 VAL A C 1
ATOM 2878 O O . VAL A 1 369 ? 16.922 -12.984 14.211 1 96.12 369 VAL A O 1
ATOM 2881 N N . THR A 1 370 ? 19.078 -13.047 14.773 1 94.81 370 THR A N 1
ATOM 2882 C CA . THR A 1 370 ? 19.391 -14.164 13.891 1 94.81 370 THR A CA 1
ATOM 2883 C C . THR A 1 370 ? 18.656 -15.43 14.344 1 94.81 370 THR A C 1
ATOM 2885 O O . THR A 1 370 ? 18.172 -16.203 13.516 1 94.81 370 THR A O 1
ATOM 2888 N N . GLU A 1 371 ? 18.594 -15.57 15.602 1 93.88 371 GLU A N 1
ATOM 2889 C CA . GLU A 1 371 ? 17.891 -16.719 16.172 1 93.88 371 GLU A CA 1
ATOM 2890 C C . GLU A 1 371 ? 16.391 -16.656 15.828 1 93.88 371 GLU A C 1
ATOM 2892 O O . GLU A 1 371 ? 15.742 -17.688 15.734 1 93.88 371 GLU A O 1
ATOM 2897 N N . ALA A 1 372 ? 15.945 -15.477 15.672 1 91.75 372 ALA A N 1
ATOM 2898 C CA . ALA A 1 372 ? 14.531 -15.289 15.344 1 91.75 372 ALA A CA 1
ATOM 2899 C C . ALA A 1 372 ? 14.273 -15.57 13.867 1 91.75 372 ALA A C 1
ATOM 2901 O O . ALA A 1 372 ? 13.125 -15.539 13.414 1 91.75 372 ALA A O 1
ATOM 2902 N N . GLY A 1 373 ? 15.375 -15.781 13.102 1 92.31 373 GLY A N 1
ATOM 2903 C CA . GLY A 1 373 ? 15.211 -16.25 11.734 1 92.31 373 GLY A CA 1
ATOM 2904 C C . GLY A 1 373 ? 15.586 -15.219 10.695 1 92.31 373 GLY A C 1
ATOM 2905 O O . GLY A 1 373 ? 15.391 -15.43 9.5 1 92.31 373 GLY A O 1
ATOM 2906 N N . PHE A 1 374 ? 16.109 -14.07 11.141 1 94.25 374 PHE A N 1
ATOM 2907 C CA . PHE A 1 374 ? 16.531 -13.039 10.195 1 94.25 374 PHE A CA 1
ATOM 2908 C C . PHE A 1 374 ? 18 -13.172 9.867 1 94.25 374 PHE A C 1
ATOM 2910 O O . PHE A 1 374 ? 18.812 -13.531 10.727 1 94.25 374 PHE A O 1
ATOM 2917 N N . ASP A 1 375 ? 18.297 -12.945 8.633 1 95.19 375 ASP A N 1
ATOM 2918 C CA . ASP A 1 375 ? 19.672 -12.812 8.195 1 95.19 375 ASP A CA 1
ATOM 2919 C C . ASP A 1 375 ? 20.047 -11.352 7.98 1 95.19 375 ASP A C 1
ATOM 2921 O O . ASP A 1 375 ? 19.672 -10.75 6.969 1 95.19 375 ASP A O 1
ATOM 2925 N N . LEU A 1 376 ? 20.844 -10.82 8.836 1 94.12 376 LEU A N 1
ATOM 2926 C CA . LEU A 1 376 ? 21.141 -9.398 8.828 1 94.12 376 LEU A CA 1
ATOM 2927 C C . LEU A 1 376 ? 22.141 -9.055 7.727 1 94.12 376 LEU A C 1
ATOM 2929 O O . LEU A 1 376 ? 22.391 -7.879 7.441 1 94.12 376 LEU A O 1
ATOM 2933 N N . HIS A 1 377 ? 22.641 -10.023 7.027 1 91.69 377 HIS A N 1
ATOM 2934 C CA . HIS A 1 377 ? 23.5 -9.781 5.875 1 91.69 377 HIS A CA 1
ATOM 2935 C C . HIS A 1 377 ? 22.703 -9.766 4.578 1 91.69 377 HIS A C 1
ATOM 2937 O O . HIS A 1 377 ? 23.234 -9.43 3.52 1 91.69 377 HIS A O 1
ATOM 2943 N N . SER A 1 378 ? 21.484 -10.125 4.703 1 93.56 378 SER A N 1
ATOM 2944 C CA . SER A 1 378 ? 20.578 -10.102 3.562 1 93.56 378 SER A CA 1
ATOM 2945 C C . SER A 1 378 ? 19.891 -8.75 3.424 1 93.56 378 SER A C 1
ATOM 2947 O O . SER A 1 378 ? 19.172 -8.312 4.328 1 93.56 378 SER A O 1
ATOM 2949 N N . GLY A 1 379 ? 20.047 -8.117 2.291 1 93.81 379 GLY A N 1
ATOM 2950 C CA . GLY A 1 379 ? 19.359 -6.867 2.031 1 93.81 379 GLY A CA 1
ATOM 2951 C C . GLY A 1 379 ? 17.844 -7.004 2.072 1 93.81 379 GLY A C 1
ATOM 2952 O O . GLY A 1 379 ? 17.141 -6.094 2.52 1 93.81 379 GLY A O 1
ATOM 2953 N N . THR A 1 380 ? 17.406 -8.156 1.745 1 92.62 380 THR A N 1
ATOM 2954 C CA . THR A 1 380 ? 15.977 -8.422 1.725 1 92.62 380 THR A CA 1
ATOM 2955 C C . THR A 1 380 ? 15.406 -8.445 3.141 1 92.62 380 THR A C 1
ATOM 2957 O O . THR A 1 380 ? 14.367 -7.848 3.408 1 92.62 380 THR A O 1
ATOM 2960 N N . ASP A 1 381 ? 16.094 -9.102 3.986 1 95.25 381 ASP A N 1
ATOM 2961 C CA . ASP A 1 381 ? 15.625 -9.148 5.371 1 95.25 381 ASP A CA 1
ATOM 2962 C C . ASP A 1 381 ? 15.711 -7.77 6.027 1 95.25 381 ASP A C 1
ATOM 2964 O O . ASP A 1 381 ? 14.789 -7.355 6.734 1 95.25 381 ASP A O 1
ATOM 2968 N N . ARG A 1 382 ? 16.844 -7.086 5.797 1 95.88 382 ARG A N 1
ATOM 2969 C CA . ARG A 1 382 ? 17 -5.746 6.355 1 95.88 382 ARG A CA 1
ATOM 2970 C C . ARG A 1 382 ? 15.852 -4.836 5.914 1 95.88 382 ARG A C 1
ATOM 2972 O O . ARG A 1 382 ? 15.242 -4.148 6.734 1 95.88 382 ARG A O 1
ATOM 2979 N N . MET A 1 383 ? 15.586 -4.914 4.645 1 96.19 383 MET A N 1
ATOM 2980 C CA . MET A 1 383 ? 14.5 -4.117 4.082 1 96.19 383 MET A CA 1
ATOM 2981 C C . MET A 1 383 ? 13.164 -4.488 4.719 1 96.19 383 MET A C 1
ATOM 2983 O O . MET A 1 383 ? 12.398 -3.609 5.121 1 96.19 383 MET A O 1
ATOM 2987 N N . THR A 1 384 ? 12.922 -5.723 4.82 1 96.44 384 THR A N 1
ATOM 2988 C CA . THR A 1 384 ? 11.656 -6.219 5.367 1 96.44 384 THR A CA 1
ATOM 2989 C C . THR A 1 384 ? 11.484 -5.758 6.809 1 96.44 384 THR A C 1
ATOM 2991 O O . THR A 1 384 ? 10.391 -5.328 7.199 1 96.44 384 THR A O 1
ATOM 2994 N N . ILE A 1 385 ? 12.508 -5.828 7.52 1 97 385 ILE A N 1
ATOM 2995 C CA . ILE A 1 385 ? 12.469 -5.438 8.93 1 97 385 ILE A CA 1
ATOM 2996 C C . ILE A 1 385 ? 12.211 -3.938 9.039 1 97 385 ILE A C 1
ATOM 2998 O O . ILE A 1 385 ? 11.336 -3.506 9.789 1 97 385 ILE A O 1
ATOM 3002 N N . GLN A 1 386 ? 12.914 -3.15 8.336 1 97.38 386 GLN A N 1
ATOM 3003 C CA . GLN A 1 386 ? 12.805 -1.698 8.422 1 97.38 386 GLN A CA 1
ATOM 3004 C C . GLN A 1 386 ? 11.414 -1.229 7.992 1 97.38 386 GLN A C 1
ATOM 3006 O O . GLN A 1 386 ? 10.805 -0.387 8.656 1 97.38 386 GLN A O 1
ATOM 3011 N N . VAL A 1 387 ? 10.953 -1.799 6.938 1 97.75 387 VAL A N 1
ATOM 3012 C CA . VAL A 1 387 ? 9.609 -1.459 6.473 1 97.75 387 VAL A CA 1
ATOM 3013 C C . VAL A 1 387 ? 8.578 -1.908 7.504 1 97.75 387 VAL A C 1
ATOM 3015 O O . VAL A 1 387 ? 7.57 -1.234 7.715 1 97.75 387 VAL A O 1
ATOM 3018 N N . GLY A 1 388 ? 8.852 -3.076 8.062 1 97.69 388 GLY A N 1
ATOM 3019 C CA . GLY A 1 388 ? 7.977 -3.551 9.125 1 97.69 388 GLY A CA 1
ATOM 3020 C C . GLY A 1 388 ? 7.855 -2.574 10.281 1 97.69 388 GLY A C 1
ATOM 3021 O O . GLY A 1 388 ? 6.754 -2.299 10.75 1 97.69 388 GLY A O 1
ATOM 3022 N N . PHE A 1 389 ? 9 -2.018 10.734 1 97 389 PHE A N 1
ATOM 3023 C CA . PHE A 1 3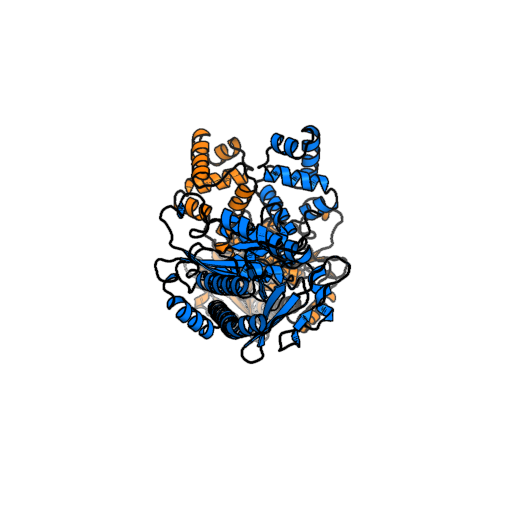89 ? 8.977 -1.02 11.797 1 97 389 PHE A CA 1
ATOM 3024 C C . PHE A 1 389 ? 8.172 0.201 11.383 1 97 389 PHE A C 1
ATOM 3026 O O . PHE A 1 389 ? 7.383 0.73 12.172 1 97 389 PHE A O 1
ATOM 3033 N N . ALA A 1 390 ? 8.359 0.626 10.188 1 96.5 390 ALA A N 1
ATOM 3034 C CA . ALA A 1 390 ? 7.637 1.791 9.68 1 96.5 390 ALA A CA 1
ATOM 3035 C C . ALA A 1 390 ? 6.133 1.54 9.656 1 96.5 390 ALA A C 1
ATOM 3037 O O . ALA A 1 390 ? 5.348 2.404 10.055 1 96.5 390 ALA A O 1
ATOM 3038 N N . ALA A 1 391 ? 5.746 0.375 9.164 1 97.44 391 ALA A N 1
ATOM 3039 C CA . ALA A 1 391 ? 4.332 0.012 9.133 1 97.44 391 ALA A CA 1
ATOM 3040 C C . ALA A 1 391 ? 3.738 -0.017 10.539 1 97.44 391 ALA A C 1
ATOM 3042 O O . ALA A 1 391 ? 2.641 0.5 10.766 1 97.44 391 ALA A O 1
ATOM 3043 N N . LEU A 1 392 ? 4.441 -0.605 11.43 1 96.81 392 LEU A N 1
ATOM 3044 C CA . LEU A 1 392 ? 3.961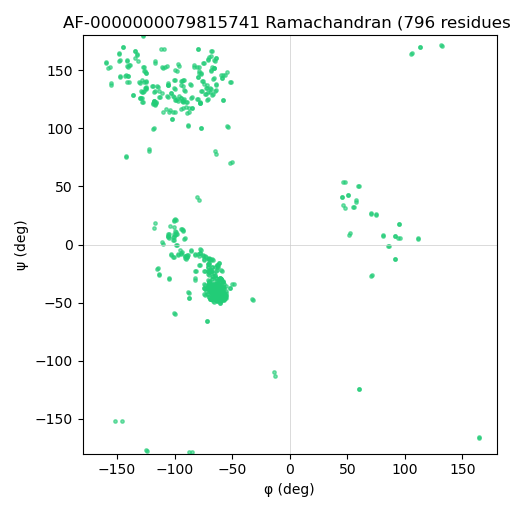 -0.713 12.805 1 96.81 392 LEU A CA 1
ATOM 3045 C C . LEU A 1 392 ? 3.836 0.664 13.445 1 96.81 392 LEU A C 1
ATOM 3047 O O . LEU A 1 392 ? 2.941 0.894 14.266 1 96.81 392 LEU A O 1
ATOM 3051 N N . ARG A 1 393 ? 4.703 1.56 13.125 1 94.62 393 ARG A N 1
ATOM 3052 C CA . ARG A 1 393 ? 4.605 2.934 13.609 1 94.62 393 ARG A CA 1
ATOM 3053 C C . ARG A 1 393 ? 3.318 3.594 13.125 1 94.62 393 ARG A C 1
ATOM 3055 O O . ARG A 1 393 ? 2.625 4.254 13.898 1 94.62 393 ARG A O 1
ATOM 3062 N N . LEU A 1 394 ? 3.031 3.438 11.898 1 95.31 394 LEU A N 1
ATOM 3063 C CA . LEU A 1 394 ? 1.798 3.998 11.352 1 95.31 394 LEU A CA 1
ATOM 3064 C C . LEU A 1 394 ? 0.578 3.412 12.055 1 95.31 394 LEU A C 1
ATOM 3066 O O . LEU A 1 394 ? -0.446 4.082 12.195 1 95.31 394 LEU A O 1
ATOM 3070 N N . LEU A 1 395 ? 0.757 2.16 12.508 1 95.5 395 LEU A N 1
ATOM 3071 C CA . LEU A 1 395 ? -0.342 1.477 13.188 1 95.5 395 LEU A CA 1
ATOM 3072 C C . LEU A 1 395 ? -0.414 1.878 14.656 1 95.5 395 LEU A C 1
ATOM 3074 O O . LEU A 1 395 ? -1.373 1.536 15.352 1 95.5 395 LEU A O 1
ATOM 3078 N N . GLY A 1 396 ? 0.588 2.59 15.086 1 92.88 396 GLY A N 1
ATOM 3079 C CA . GLY A 1 396 ? 0.659 2.947 16.5 1 92.88 396 GLY A CA 1
ATOM 3080 C C . GLY A 1 396 ? 1.069 1.788 17.375 1 92.88 396 GLY A C 1
ATOM 3081 O O . GLY A 1 396 ? 0.713 1.748 18.562 1 92.88 396 GLY A O 1
ATOM 3082 N N . ARG A 1 397 ? 1.805 0.783 16.812 1 93.75 397 ARG A N 1
ATOM 3083 C CA . ARG A 1 397 ? 2.162 -0.423 17.547 1 93.75 397 ARG A CA 1
ATOM 3084 C C . ARG A 1 397 ? 3.656 -0.455 17.859 1 93.75 397 ARG A C 1
ATOM 3086 O O . ARG A 1 397 ? 4.16 -1.428 18.422 1 93.75 397 ARG A O 1
ATOM 3093 N N . TRP A 1 398 ? 4.395 0.607 17.438 1 91.56 398 TRP A N 1
ATOM 3094 C CA . TRP A 1 398 ? 5.828 0.737 17.688 1 91.56 398 TRP A CA 1
ATOM 3095 C C . TRP A 1 398 ? 6.25 2.203 17.672 1 91.56 398 TRP A C 1
ATOM 3097 O O . TRP A 1 398 ? 5.82 2.975 16.812 1 91.56 398 TRP A O 1
ATOM 3107 N N . PRO A 1 399 ? 6.965 2.746 18.391 1 85.06 399 PRO A N 1
ATOM 3108 C CA . PRO A 1 399 ? 7.418 2.025 19.578 1 85.06 399 PRO A CA 1
ATOM 3109 C C . PRO A 1 399 ? 6.301 1.82 20.609 1 85.06 399 PRO A C 1
ATOM 3111 O O . PRO A 1 399 ? 5.227 2.408 20.484 1 85.06 399 PRO A O 1
ATOM 3114 N N . ALA A 1 400 ? 6.535 0.83 21.547 1 64.44 400 ALA A N 1
ATOM 3115 C CA . ALA A 1 400 ? 5.543 0.478 22.562 1 64.44 400 ALA A CA 1
ATOM 3116 C C . ALA A 1 400 ? 5.219 1.676 23.438 1 64.44 400 ALA A C 1
ATOM 3118 O O . ALA A 1 400 ? 6.078 2.529 23.688 1 64.44 400 ALA A O 1
ATOM 3119 N N . MET B 1 1 ? -9.016 -36.781 -11.438 1 56.34 1 MET B N 1
ATOM 3120 C CA . MET B 1 1 ? -9.359 -38.219 -11.406 1 56.34 1 MET B CA 1
ATOM 3121 C C . MET B 1 1 ? -8.68 -38.906 -10.242 1 56.34 1 MET B C 1
ATOM 3123 O O . MET B 1 1 ? -7.488 -38.688 -9.992 1 56.34 1 MET B O 1
ATOM 3127 N N . ASP B 1 2 ? -9.547 -39.5 -9.445 1 61.44 2 ASP B N 1
ATOM 3128 C CA . ASP B 1 2 ? -8.984 -40.219 -8.305 1 61.44 2 ASP B CA 1
ATOM 3129 C C . ASP B 1 2 ? -8.195 -41.438 -8.766 1 61.44 2 ASP B C 1
ATOM 3131 O O . ASP B 1 2 ? -8.375 -41.906 -9.891 1 61.44 2 ASP B O 1
ATOM 3135 N N . ASP B 1 3 ? -7.246 -41.812 -7.98 1 62 3 ASP B N 1
ATOM 3136 C CA . ASP B 1 3 ? -6.383 -42.969 -8.266 1 62 3 ASP B CA 1
ATOM 3137 C C . ASP B 1 3 ? -7.203 -44.188 -8.664 1 62 3 ASP B C 1
ATOM 3139 O O . ASP B 1 3 ? -6.809 -44.938 -9.555 1 62 3 ASP B O 1
ATOM 3143 N N . MET B 1 4 ? -8.312 -44.219 -8.047 1 54.03 4 MET B N 1
ATOM 3144 C CA . MET B 1 4 ? -9.164 -45.406 -8.312 1 54.03 4 MET B CA 1
ATOM 3145 C C . MET B 1 4 ? -9.734 -45.344 -9.727 1 54.03 4 MET B C 1
ATOM 3147 O O . MET B 1 4 ? -9.805 -46.375 -10.406 1 54.03 4 MET B O 1
ATOM 3151 N N . ASP B 1 5 ? -10.062 -44.062 -10.172 1 69.88 5 ASP B N 1
ATOM 3152 C CA . ASP B 1 5 ? -10.625 -43.906 -11.508 1 69.88 5 ASP B CA 1
ATOM 3153 C C . ASP B 1 5 ? -9.586 -44.219 -12.586 1 69.88 5 ASP B C 1
ATOM 3155 O O . ASP B 1 5 ? -9.875 -44.906 -13.562 1 69.88 5 ASP B O 1
ATOM 3159 N N . VAL B 1 6 ? -8.438 -43.781 -12.258 1 74.5 6 VAL B N 1
ATOM 3160 C CA . VAL B 1 6 ? -7.379 -44 -13.234 1 74.5 6 VAL B CA 1
ATOM 3161 C C . VAL B 1 6 ? -7.039 -45.5 -13.312 1 74.5 6 VAL B C 1
ATOM 3163 O O . VAL B 1 6 ? -6.82 -46.031 -14.398 1 74.5 6 VAL B O 1
ATOM 3166 N N . THR B 1 7 ? -7.07 -46.094 -12.156 1 76.06 7 THR B N 1
ATOM 3167 C CA . THR B 1 7 ? -6.793 -47.5 -12.109 1 76.06 7 THR B CA 1
ATOM 3168 C C . THR B 1 7 ? -7.852 -48.312 -12.875 1 76.06 7 THR B C 1
ATOM 3170 O O . THR B 1 7 ? -7.527 -49.219 -13.633 1 76.06 7 THR B O 1
ATOM 3173 N N . LEU B 1 8 ? -9.078 -47.906 -12.672 1 79.12 8 LEU B N 1
ATOM 3174 C CA . LEU B 1 8 ? -10.172 -48.562 -13.367 1 79.12 8 LEU B CA 1
ATOM 3175 C C . LEU B 1 8 ? -10.055 -48.344 -14.875 1 79.12 8 LEU B C 1
ATOM 3177 O O . LEU B 1 8 ? -10.203 -49.312 -15.648 1 79.12 8 LEU B O 1
ATOM 3181 N N . LEU B 1 9 ? -9.766 -47.125 -15.258 1 87.94 9 LEU B N 1
ATOM 3182 C CA . LEU B 1 9 ? -9.609 -46.844 -16.672 1 87.94 9 LEU B CA 1
ATOM 3183 C C . LEU B 1 9 ? -8.445 -47.625 -17.266 1 87.94 9 LEU B C 1
ATOM 3185 O O . LEU B 1 9 ? -8.555 -48.188 -18.359 1 87.94 9 LEU B O 1
ATOM 3189 N N . GLN B 1 10 ? -7.445 -47.688 -16.516 1 87.5 10 GLN B N 1
ATOM 3190 C CA . GLN B 1 10 ? -6.27 -48.438 -16.938 1 87.5 10 GLN B CA 1
ATOM 3191 C C . GLN B 1 10 ? -6.598 -49.906 -17.125 1 87.5 10 GLN B C 1
ATOM 3193 O O . GLN B 1 10 ? -6.199 -50.531 -18.125 1 87.5 10 GLN B O 1
ATOM 3198 N N . GLU B 1 11 ? -7.293 -50.469 -16.219 1 87.56 11 GLU B N 1
ATOM 3199 C CA . GLU B 1 11 ? -7.676 -51.875 -16.297 1 87.56 11 GLU B CA 1
ATOM 3200 C C . GLU B 1 11 ? -8.539 -52.125 -17.516 1 87.56 11 GLU B C 1
ATOM 3202 O O . GLU B 1 11 ? -8.344 -53.125 -18.219 1 87.56 11 GLU B O 1
ATOM 3207 N N . VAL B 1 12 ? -9.414 -51.25 -17.75 1 89.81 12 VAL B N 1
ATOM 3208 C CA . VAL B 1 12 ? -10.312 -51.406 -18.891 1 89.81 12 VAL B CA 1
ATOM 3209 C C . VAL B 1 12 ? -9.523 -51.312 -20.188 1 89.81 12 VAL B C 1
ATOM 3211 O O . VAL B 1 12 ? -9.711 -52.125 -21.109 1 89.81 12 VAL B O 1
ATOM 3214 N N . VAL B 1 13 ? -8.648 -50.375 -20.266 1 92.06 13 VAL B N 1
ATOM 3215 C CA . VAL B 1 13 ? -7.844 -50.188 -21.453 1 92.06 13 VAL B CA 1
ATOM 3216 C C . VAL B 1 13 ? -6.918 -51.375 -21.672 1 92.06 13 VAL B C 1
ATOM 3218 O O . VAL B 1 13 ? -6.758 -51.844 -22.797 1 92.06 13 VAL B O 1
ATOM 3221 N N . ASN B 1 14 ? -6.355 -51.875 -20.625 1 90.56 14 ASN B N 1
ATOM 3222 C CA . ASN B 1 14 ? -5.523 -53.094 -20.703 1 90.56 14 ASN B CA 1
ATOM 3223 C C . ASN B 1 14 ? -6.32 -54.281 -21.203 1 90.56 14 ASN B C 1
ATOM 3225 O O . ASN B 1 14 ? -5.852 -55.031 -22.062 1 90.56 14 ASN B O 1
ATOM 3229 N N . ALA B 1 15 ? -7.434 -54.469 -20.625 1 90.88 15 ALA B N 1
ATOM 3230 C CA . ALA B 1 15 ? -8.297 -55.562 -21.031 1 90.88 15 ALA B CA 1
ATOM 3231 C C . ALA B 1 15 ? -8.688 -55.469 -22.5 1 90.88 15 ALA B C 1
ATOM 3233 O O . ALA B 1 15 ? -8.656 -56.438 -23.234 1 90.88 15 ALA B O 1
ATOM 3234 N N . LEU B 1 16 ? -9.008 -54.281 -22.891 1 92.12 16 LEU B N 1
ATOM 3235 C CA . LEU B 1 16 ? -9.352 -54.062 -24.297 1 92.12 16 LEU B CA 1
ATOM 3236 C C . LEU B 1 16 ? -8.172 -54.406 -25.203 1 92.12 16 LEU B C 1
ATOM 3238 O O . LEU B 1 16 ? -8.344 -55.062 -26.219 1 92.12 16 LEU B O 1
ATOM 3242 N N . SER B 1 17 ? -7.082 -53.938 -24.859 1 91.88 17 SER B N 1
ATOM 3243 C CA . SER B 1 17 ? -5.879 -54.188 -25.641 1 91.88 17 SER B CA 1
ATOM 3244 C C . SER B 1 17 ? -5.637 -55.688 -25.781 1 91.88 17 SER B C 1
ATOM 3246 O O . SER B 1 17 ? -5.27 -56.188 -26.859 1 91.88 17 SER B O 1
ATOM 3248 N N . ARG B 1 18 ? -5.816 -56.438 -24.719 1 89 18 ARG B N 1
ATOM 3249 C CA . ARG B 1 18 ? -5.664 -57.906 -24.75 1 89 18 ARG B CA 1
ATOM 3250 C C . ARG B 1 18 ? -6.711 -58.531 -25.656 1 89 18 ARG B C 1
ATOM 3252 O O . ARG B 1 18 ? -6.395 -59.438 -26.438 1 89 18 ARG B O 1
ATOM 3259 N N . ASP B 1 19 ? -7.859 -58.094 -25.531 1 88.62 19 ASP B N 1
ATOM 3260 C CA . ASP B 1 19 ? -8.969 -58.656 -26.297 1 88.62 19 ASP B CA 1
ATOM 3261 C C . ASP B 1 19 ? -8.766 -58.406 -27.797 1 88.62 19 ASP B C 1
ATOM 3263 O O . ASP B 1 19 ? -9.078 -59.281 -28.609 1 88.62 19 ASP B O 1
ATOM 3267 N N . VAL B 1 20 ? -8.258 -57.219 -28.109 1 88.38 20 VAL B N 1
ATOM 3268 C CA . VAL B 1 20 ? -8.125 -56.875 -29.531 1 88.38 20 VAL B CA 1
ATOM 3269 C C . VAL B 1 20 ? -6.695 -57.156 -29.984 1 88.38 20 VAL B C 1
ATOM 3271 O O . VAL B 1 20 ? -6.387 -57.062 -31.188 1 88.38 20 VAL B O 1
ATOM 3274 N N . GLU B 1 21 ? -5.773 -57.469 -29.109 1 86.44 21 GLU B N 1
ATOM 3275 C CA . GLU B 1 21 ? -4.367 -57.781 -29.359 1 86.44 21 GLU B CA 1
ATOM 3276 C C . GLU B 1 21 ? -3.674 -56.625 -30.078 1 86.44 21 GLU B C 1
ATOM 3278 O O . GLU B 1 21 ? -2.928 -56.875 -31.031 1 86.44 21 GLU B O 1
ATOM 3283 N N . ARG B 1 22 ? -4.035 -55.438 -29.734 1 87.56 22 ARG B N 1
ATOM 3284 C CA . ARG B 1 22 ? -3.473 -54.188 -30.281 1 87.56 22 ARG B CA 1
ATOM 3285 C C . ARG B 1 22 ? -3.303 -53.156 -29.188 1 87.56 22 ARG B C 1
ATOM 3287 O O . ARG B 1 22 ? -4.039 -53.125 -28.203 1 87.56 22 ARG B O 1
ATOM 3294 N N . PRO B 1 23 ? -2.363 -52.281 -29.391 1 90.31 23 PRO B N 1
ATOM 3295 C CA . PRO B 1 23 ? -2.195 -51.188 -28.422 1 90.31 23 PRO B CA 1
ATOM 3296 C C . PRO B 1 23 ? -3.377 -50.25 -28.406 1 90.31 23 PRO B C 1
ATOM 3298 O O . PRO B 1 23 ? -3.936 -49.906 -29.453 1 90.31 23 PRO B O 1
ATOM 3301 N N . VAL B 1 24 ? -3.723 -49.75 -27.188 1 92.19 24 VAL B N 1
ATOM 3302 C CA . VAL B 1 24 ? -4.871 -48.875 -27 1 92.19 24 VAL B CA 1
ATOM 3303 C C . VAL B 1 24 ? -4.457 -47.656 -26.188 1 92.19 24 VAL B C 1
ATOM 3305 O O . VAL B 1 24 ? -3.662 -47.75 -25.25 1 92.19 24 VAL B O 1
ATOM 3308 N N . VAL B 1 25 ? -4.957 -46.5 -26.562 1 93.06 25 VAL B N 1
ATOM 3309 C CA . VAL B 1 25 ? -4.777 -45.25 -25.812 1 93.06 25 VAL B CA 1
ATOM 3310 C C . VAL B 1 25 ? -6.133 -44.594 -25.531 1 93.06 25 VAL B C 1
ATOM 3312 O O . VAL B 1 25 ? -7 -44.594 -26.422 1 93.06 25 VAL B O 1
ATOM 3315 N N . LEU B 1 26 ? -6.328 -44.219 -24.344 1 93.44 26 LEU B N 1
ATOM 3316 C CA . LEU B 1 26 ? -7.496 -43.438 -23.984 1 93.44 26 LEU B CA 1
ATOM 3317 C C . LEU B 1 26 ? -7.129 -41.969 -23.875 1 93.44 26 LEU B C 1
ATOM 3319 O O . LEU B 1 26 ? -6.188 -41.594 -23.172 1 93.44 26 LEU B O 1
ATOM 3323 N N . GLU B 1 27 ? -7.828 -41.188 -24.609 1 91.12 27 GLU B N 1
ATOM 3324 C CA . GLU B 1 27 ? -7.633 -39.719 -24.594 1 91.12 27 GLU B CA 1
ATOM 3325 C C . GLU B 1 27 ? -8.883 -39 -24.094 1 91.12 27 GLU B C 1
ATOM 3327 O O . GLU B 1 27 ? -9.984 -39.562 -24.156 1 91.12 27 GLU B O 1
ATOM 3332 N N . ASP B 1 28 ? -8.664 -37.812 -23.594 1 87.56 28 ASP B N 1
ATOM 3333 C CA . ASP B 1 28 ? -9.805 -36.969 -23.203 1 87.56 28 ASP B CA 1
ATOM 3334 C C . ASP B 1 28 ? -10.344 -36.188 -24.406 1 87.56 28 ASP B C 1
ATOM 3336 O O . ASP B 1 28 ? -9.953 -36.438 -25.547 1 87.56 28 ASP B O 1
ATOM 3340 N N . GLU B 1 29 ? -11.359 -35.375 -24.172 1 86.06 29 GLU B N 1
ATOM 3341 C CA . GLU B 1 29 ? -12.047 -34.625 -25.234 1 86.06 29 GLU B CA 1
ATOM 3342 C C . GLU B 1 29 ? -11.109 -33.656 -25.922 1 86.06 29 GLU B C 1
ATOM 3344 O O . GLU B 1 29 ? -11.359 -33.219 -27.047 1 86.06 29 GLU B O 1
ATOM 3349 N N . ASP B 1 30 ? -10.016 -33.344 -25.266 1 81.12 30 ASP B N 1
ATOM 3350 C CA . ASP B 1 30 ? -9.031 -32.438 -25.844 1 81.12 30 ASP B CA 1
ATOM 3351 C C . ASP B 1 30 ? -7.879 -33.219 -26.484 1 81.12 30 ASP B C 1
ATOM 3353 O O . ASP B 1 30 ? -6.84 -32.625 -26.797 1 81.12 30 ASP B O 1
ATOM 3357 N N . GLN B 1 31 ? -8.047 -34.469 -26.562 1 86.19 31 GLN B N 1
ATOM 3358 C CA . GLN B 1 31 ? -7.105 -35.375 -27.234 1 86.19 31 GLN B CA 1
ATOM 3359 C C . GLN B 1 31 ? -5.809 -35.5 -26.438 1 86.19 31 GLN B C 1
ATOM 3361 O O . GLN B 1 31 ? -4.734 -35.656 -27.016 1 86.19 31 GLN B O 1
ATOM 3366 N N . GLN B 1 32 ? -5.98 -35.281 -25.172 1 84.31 32 GLN B N 1
ATOM 3367 C CA . GLN B 1 32 ? -4.848 -35.531 -24.281 1 84.31 32 GLN B CA 1
ATOM 3368 C C . GLN B 1 32 ? -4.914 -36.969 -23.719 1 84.31 32 GLN B C 1
ATOM 3370 O O . GLN B 1 32 ? -5.984 -37.438 -23.328 1 84.31 32 GLN B O 1
ATOM 3375 N N . PRO B 1 33 ? -3.762 -37.594 -23.719 1 87.25 33 PRO B N 1
ATOM 3376 C CA . PRO B 1 33 ? -3.777 -38.969 -23.266 1 87.25 33 PRO B CA 1
ATOM 3377 C C . PRO B 1 33 ? -4.07 -39.125 -21.781 1 87.25 33 PRO B C 1
ATOM 3379 O O . PRO B 1 33 ? -3.564 -38.312 -20.969 1 87.25 33 PRO B O 1
ATOM 3382 N N . ILE B 1 34 ? -4.906 -40 -21.438 1 86.75 34 ILE B N 1
ATOM 3383 C CA . ILE B 1 34 ? -5.242 -40.312 -20.047 1 86.75 34 ILE B CA 1
ATOM 3384 C C . ILE B 1 34 ? -4.492 -41.562 -19.594 1 86.75 34 ILE B C 1
ATOM 3386 O O . ILE B 1 34 ? -3.709 -41.5 -18.641 1 86.75 34 ILE B O 1
ATOM 3390 N N . VAL B 1 35 ? -4.723 -42.688 -20.266 1 88.75 35 VAL B N 1
ATOM 3391 C CA . VAL B 1 35 ? -4.031 -43.938 -20 1 88.75 35 VAL B CA 1
ATOM 3392 C C . VAL B 1 35 ? -3.738 -44.656 -21.328 1 88.75 35 VAL B C 1
ATOM 3394 O O . VAL B 1 35 ? -4.305 -44.312 -22.359 1 88.75 35 VAL B O 1
ATOM 3397 N N . HIS B 1 36 ? -2.727 -45.562 -21.344 1 90.88 36 HIS B N 1
ATOM 3398 C CA . HIS B 1 36 ? -2.383 -46.375 -22.516 1 90.88 36 HIS B CA 1
ATOM 3399 C C . HIS B 1 36 ? -2.053 -47.812 -22.125 1 90.88 36 HIS B C 1
ATOM 3401 O O . HIS B 1 36 ? -1.651 -48.062 -21 1 90.88 36 HIS B O 1
ATOM 3407 N N . SER B 1 37 ? -2.242 -48.688 -23.031 1 90.19 37 SER B N 1
ATOM 3408 C CA . SER B 1 37 ? -1.912 -50.094 -22.812 1 90.19 37 SER B CA 1
ATOM 3409 C C . SER B 1 37 ? -0.431 -50.344 -23.062 1 90.19 37 SER B C 1
ATOM 3411 O O . SER B 1 37 ? 0.248 -49.531 -23.703 1 90.19 37 SER B O 1
ATOM 3413 N N . PRO B 1 38 ? 0.091 -51.406 -22.391 1 82.38 38 PRO B N 1
ATOM 3414 C CA . PRO B 1 38 ? 1.442 -51.812 -22.766 1 82.38 38 PRO B CA 1
ATOM 3415 C C . PRO B 1 38 ? 1.571 -52.125 -24.266 1 82.38 38 PRO B C 1
ATOM 3417 O O . PRO B 1 38 ? 0.596 -52.5 -24.906 1 82.38 38 PRO B O 1
ATOM 3420 N N . HIS B 1 39 ? 2.809 -51.781 -24.766 1 74.19 39 HIS B N 1
ATOM 3421 C CA . HIS B 1 39 ? 3.053 -51.906 -26.188 1 74.19 39 HIS B CA 1
ATOM 3422 C C . HIS B 1 39 ? 3.914 -53.125 -26.516 1 74.19 39 HIS B C 1
ATOM 3424 O O . HIS B 1 39 ? 5.012 -53.281 -25.969 1 74.19 39 HIS B O 1
ATOM 3430 N N . TYR B 1 40 ? 3.432 -54.156 -27.203 1 65.81 40 TYR B N 1
ATOM 3431 C CA . TYR B 1 40 ? 4.297 -55.281 -27.578 1 65.81 40 TYR B CA 1
ATOM 3432 C C . TYR B 1 40 ? 4.406 -55.406 -29.094 1 65.81 40 TYR B C 1
ATOM 3434 O O . TYR B 1 40 ? 5.246 -56.156 -29.609 1 65.81 40 TYR B O 1
ATOM 3442 N N . GLY B 1 41 ? 4.105 -54.438 -29.875 1 68.5 41 GLY B N 1
ATOM 3443 C CA . GLY B 1 41 ? 4.094 -54.594 -31.312 1 68.5 41 GLY B CA 1
ATOM 3444 C C . GLY B 1 41 ? 4.398 -53.312 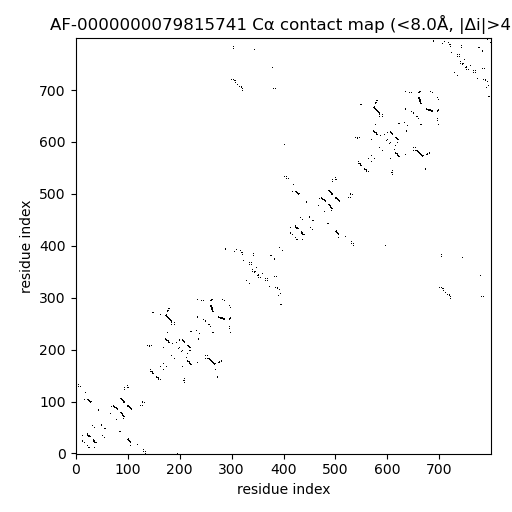-32.062 1 68.5 41 GLY B C 1
ATOM 3445 O O . GLY B 1 41 ? 5.219 -52.5 -31.609 1 68.5 41 GLY B O 1
ATOM 3446 N N . GLN B 1 42 ? 3.863 -53.25 -33.219 1 75.81 42 GLN B N 1
ATOM 3447 C CA . GLN B 1 42 ? 4.117 -52.125 -34.094 1 75.81 42 GLN B CA 1
ATOM 3448 C C . GLN B 1 42 ? 3.506 -50.844 -33.531 1 75.81 42 GLN B C 1
ATOM 3450 O O . GLN B 1 42 ? 2.406 -50.875 -33 1 75.81 42 GLN B O 1
ATOM 3455 N N . THR B 1 43 ? 4.336 -49.844 -33.469 1 82.19 43 THR B N 1
ATOM 3456 C CA . THR B 1 43 ? 3.889 -48.5 -33.094 1 82.19 43 THR B CA 1
ATOM 3457 C C . THR B 1 43 ? 4.418 -47.469 -34.062 1 82.19 43 THR B C 1
ATOM 3459 O O . THR B 1 43 ? 5.188 -47.781 -34.969 1 82.19 43 THR B O 1
ATOM 3462 N N . ASP B 1 44 ? 3.795 -46.375 -34.125 1 85.44 44 ASP B N 1
ATOM 3463 C CA . ASP B 1 44 ? 4.281 -45.281 -34.969 1 85.44 44 ASP B CA 1
ATOM 3464 C C . ASP B 1 44 ? 4.824 -44.125 -34.125 1 85.44 44 ASP B C 1
ATOM 3466 O O . ASP B 1 44 ? 4.703 -44.156 -32.875 1 85.44 44 ASP B O 1
ATOM 3470 N N . ARG B 1 45 ? 5.453 -43.312 -34.844 1 83.94 45 ARG B N 1
ATOM 3471 C CA . ARG B 1 45 ? 6.137 -42.219 -34.156 1 83.94 45 ARG B CA 1
ATOM 3472 C C . ARG B 1 45 ? 5.141 -41.312 -33.438 1 83.94 45 ARG B C 1
ATOM 3474 O O . ARG B 1 45 ? 5.426 -40.844 -32.312 1 83.94 45 ARG B O 1
ATOM 3481 N N . MET B 1 46 ? 4.035 -41.094 -33.969 1 84.56 46 MET B N 1
ATOM 3482 C CA . MET B 1 46 ? 3.021 -40.219 -33.406 1 84.56 46 MET B CA 1
ATOM 3483 C C . MET B 1 46 ? 2.561 -40.719 -32.031 1 84.56 46 MET B C 1
ATOM 3485 O O . MET B 1 46 ? 2.49 -39.969 -31.078 1 84.56 46 MET B O 1
ATOM 3489 N N . ARG B 1 47 ? 2.357 -41.938 -32 1 83.88 47 ARG B N 1
ATOM 3490 C CA . ARG B 1 47 ? 1.929 -42.562 -30.734 1 83.88 47 ARG B CA 1
ATOM 3491 C C . ARG B 1 47 ? 3.051 -42.531 -29.703 1 83.88 47 ARG B C 1
ATOM 3493 O O . ARG B 1 47 ? 2.82 -42.219 -28.531 1 83.88 47 ARG B O 1
ATOM 3500 N N . ARG B 1 48 ? 4.164 -42.906 -30.141 1 84.31 48 ARG B N 1
ATOM 3501 C CA . ARG B 1 48 ? 5.312 -42.906 -29.234 1 84.31 48 ARG B CA 1
ATOM 3502 C C . ARG B 1 48 ? 5.523 -41.531 -28.609 1 84.31 48 ARG B C 1
ATOM 3504 O O . ARG B 1 48 ? 5.723 -41.406 -27.406 1 84.31 48 ARG B O 1
ATOM 3511 N N . ASP B 1 49 ? 5.359 -40.594 -29.453 1 83.69 49 ASP B N 1
ATOM 3512 C CA . ASP B 1 49 ? 5.57 -39.219 -28.984 1 83.69 49 ASP B CA 1
ATOM 3513 C C . ASP B 1 49 ? 4.5 -38.844 -27.969 1 83.69 49 ASP B C 1
ATOM 3515 O O . ASP B 1 49 ? 4.809 -38.219 -26.938 1 83.69 49 ASP B O 1
ATOM 3519 N N . THR B 1 50 ? 3.293 -39.094 -28.188 1 81.94 50 THR B N 1
ATOM 3520 C CA . THR B 1 50 ? 2.172 -38.75 -27.328 1 81.94 50 THR B CA 1
ATOM 3521 C C . THR B 1 50 ? 2.322 -39.438 -25.953 1 81.94 50 THR B C 1
ATOM 3523 O O . THR B 1 50 ? 2.068 -38.812 -24.922 1 81.94 50 THR B O 1
ATOM 3526 N N . ILE B 1 51 ? 2.766 -40.656 -25.969 1 80.38 51 ILE B N 1
ATOM 3527 C CA . ILE B 1 51 ? 2.904 -41.406 -24.734 1 80.38 51 ILE B CA 1
ATOM 3528 C C . ILE B 1 51 ? 4.117 -40.906 -23.953 1 80.38 51 ILE B C 1
ATOM 3530 O O . ILE B 1 51 ? 4.027 -40.688 -22.75 1 80.38 51 ILE B O 1
ATOM 3534 N N . MET B 1 52 ? 5.156 -40.688 -24.703 1 74.5 52 MET B N 1
ATOM 3535 C CA . MET B 1 52 ? 6.406 -40.281 -24.062 1 74.5 52 MET B CA 1
ATOM 3536 C C . MET B 1 52 ? 6.281 -38.875 -23.453 1 74.5 52 MET B C 1
ATOM 3538 O O . MET B 1 52 ? 6.832 -38.625 -22.375 1 74.5 52 MET B O 1
ATOM 3542 N N . HIS B 1 53 ? 5.52 -38.094 -24.125 1 72 53 HIS B N 1
ATOM 3543 C CA . HIS B 1 53 ? 5.426 -36.719 -23.672 1 72 53 HIS B CA 1
ATOM 3544 C C . HIS B 1 53 ? 4.164 -36.5 -22.844 1 72 53 HIS B C 1
ATOM 3546 O O . HIS B 1 53 ? 3.941 -35.406 -22.328 1 72 53 HIS B O 1
ATOM 3552 N N . LYS B 1 54 ? 3.492 -37.469 -22.719 1 75.75 54 LYS B N 1
ATOM 3553 C CA . LYS B 1 54 ? 2.223 -37.406 -22 1 75.75 54 LYS B CA 1
ATOM 3554 C C . LYS B 1 54 ? 1.372 -36.25 -22.438 1 75.75 54 LYS B C 1
ATOM 3556 O O . LYS B 1 54 ? 0.709 -35.594 -21.625 1 75.75 54 LYS B O 1
ATOM 3561 N N . SER B 1 55 ? 1.545 -35.938 -23.688 1 79.44 55 SER B N 1
ATOM 3562 C CA . SER B 1 55 ? 0.789 -34.875 -24.328 1 79.44 55 SER B CA 1
ATOM 3563 C C . SER B 1 55 ? 0.719 -35.062 -25.844 1 79.44 55 SER B C 1
ATOM 3565 O O . SER B 1 55 ? 1.575 -35.719 -26.422 1 79.44 55 SER B O 1
ATOM 3567 N N . THR B 1 56 ? -0.282 -34.562 -26.391 1 80.69 56 THR B N 1
ATOM 3568 C CA . THR B 1 56 ? -0.435 -34.594 -27.828 1 80.69 56 THR B CA 1
ATOM 3569 C C . THR B 1 56 ? 0.121 -33.344 -28.484 1 80.69 56 THR B C 1
ATOM 3571 O O . THR B 1 56 ? -0.243 -32.219 -28.094 1 80.69 56 THR B O 1
ATOM 3574 N N . SER B 1 57 ? 0.996 -33.562 -29.359 1 77.38 57 SER B N 1
ATOM 3575 C CA . SER B 1 57 ? 1.632 -32.438 -30.031 1 77.38 57 SER B CA 1
ATOM 3576 C C . SER B 1 57 ? 0.629 -31.672 -30.891 1 77.38 57 SER B C 1
ATOM 3578 O O . SER B 1 57 ? -0.423 -32.219 -31.25 1 77.38 57 SER B O 1
ATOM 3580 N N . LYS B 1 58 ? 0.969 -30.391 -31.188 1 76.25 58 LYS B N 1
ATOM 3581 C CA . LYS B 1 58 ? 0.16 -29.562 -32.062 1 76.25 58 LYS B CA 1
ATOM 3582 C C . LYS B 1 58 ? 0.017 -30.203 -33.438 1 76.25 58 LYS B C 1
ATOM 3584 O O . LYS B 1 58 ? -1.051 -30.141 -34.062 1 76.25 58 LYS B O 1
ATOM 3589 N N . GLU B 1 59 ? 1.084 -30.828 -33.875 1 78.12 59 GLU B N 1
ATOM 3590 C CA . GLU B 1 59 ? 1.1 -31.5 -35.156 1 78.12 59 GLU B CA 1
ATOM 3591 C C . GLU B 1 59 ? 0.09 -32.625 -35.219 1 78.12 59 GLU B C 1
ATOM 3593 O O . GLU B 1 59 ? -0.62 -32.812 -36.188 1 78.12 59 GLU B O 1
ATOM 3598 N N . THR B 1 60 ? 0.092 -33.312 -34.188 1 82.62 60 THR B N 1
ATOM 3599 C CA . THR B 1 60 ? -0.838 -34.438 -34.094 1 82.62 60 THR B CA 1
ATOM 3600 C C . THR B 1 60 ? -2.281 -33.938 -34.062 1 82.62 60 THR B C 1
ATOM 3602 O O . THR B 1 60 ? -3.146 -34.5 -34.75 1 82.62 60 THR B O 1
ATOM 3605 N N . VAL B 1 61 ? -2.48 -32.906 -33.312 1 81.12 61 VAL B N 1
ATOM 3606 C CA . VAL B 1 61 ? -3.824 -32.344 -33.219 1 81.12 61 VAL B CA 1
ATOM 3607 C C . VAL B 1 61 ? -4.277 -31.859 -34.594 1 81.12 61 VAL B C 1
ATOM 3609 O O . VAL B 1 61 ? -5.41 -32.125 -3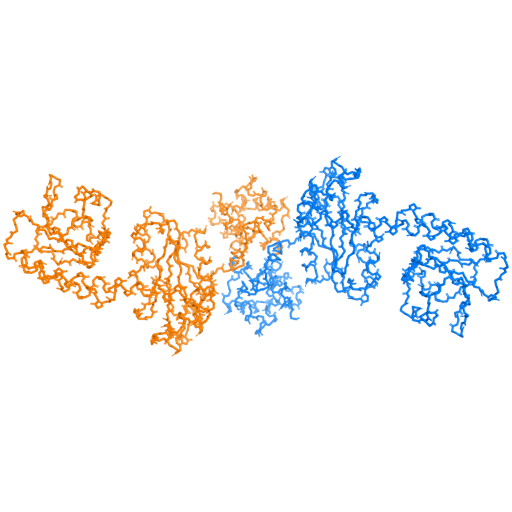5 1 81.12 61 VAL B O 1
ATOM 3612 N N . GLU B 1 62 ? -3.418 -31.25 -35.25 1 81.75 62 GLU B N 1
ATOM 3613 C CA . GLU B 1 62 ? -3.723 -30.75 -36.562 1 81.75 62 GLU B CA 1
ATOM 3614 C C . GLU B 1 62 ? -4.012 -31.891 -37.531 1 81.75 62 GLU B C 1
ATOM 3616 O O . GLU B 1 62 ? -4.898 -31.766 -38.406 1 81.75 62 GLU B O 1
ATOM 3621 N N . TYR B 1 63 ? -3.256 -32.906 -37.438 1 83.69 63 TYR B N 1
ATOM 3622 C CA . TYR B 1 63 ? -3.443 -34.062 -38.312 1 83.69 63 TYR B CA 1
ATOM 3623 C C . TYR B 1 63 ? -4.859 -34.625 -38.188 1 83.69 63 TYR B C 1
ATOM 3625 O O . TYR B 1 63 ? -5.504 -34.938 -39.188 1 83.69 63 TYR B O 1
ATOM 3633 N N . PHE B 1 64 ? -5.336 -34.625 -37.031 1 86.75 64 PHE B N 1
ATOM 3634 C CA . PHE B 1 64 ? -6.613 -35.281 -36.781 1 86.75 64 PHE B CA 1
ATOM 3635 C C . PHE B 1 64 ? -7.766 -34.312 -36.969 1 86.75 64 PHE B C 1
ATOM 3637 O O . PHE B 1 64 ? -8.93 -34.719 -36.969 1 86.75 64 PHE B O 1
ATOM 3644 N N . ARG B 1 65 ? -7.457 -33.062 -37.062 1 83 65 ARG B N 1
ATOM 3645 C CA . ARG B 1 65 ? -8.492 -32.031 -37.25 1 83 65 ARG B CA 1
ATOM 3646 C C . ARG B 1 65 ? -9.344 -32.344 -38.469 1 83 65 ARG B C 1
ATOM 3648 O O . ARG B 1 65 ? -10.547 -32.062 -38.469 1 83 65 ARG B O 1
ATOM 3655 N N . ARG B 1 66 ? -8.742 -32.906 -39.531 1 85.25 66 ARG B N 1
ATOM 3656 C CA . ARG B 1 66 ? -9.414 -33.156 -40.812 1 85.25 66 ARG B CA 1
ATOM 3657 C C . ARG B 1 66 ? -10.492 -34.219 -40.656 1 85.25 66 ARG B C 1
ATOM 3659 O O . ARG B 1 66 ? -11.375 -34.312 -41.531 1 85.25 66 ARG B O 1
ATOM 3666 N N . TYR B 1 67 ? -10.508 -34.906 -39.594 1 89.31 67 TYR B N 1
ATOM 3667 C CA . TYR B 1 67 ? -11.461 -36 -39.469 1 89.31 67 TYR B CA 1
ATOM 3668 C C . TYR B 1 67 ? -12.656 -35.594 -38.625 1 89.31 67 TYR B C 1
ATOM 3670 O O . TYR B 1 67 ? -13.539 -36.406 -38.344 1 89.31 67 TYR B O 1
ATOM 3678 N N . ASP B 1 68 ? -12.82 -34.375 -38.156 1 87.75 68 ASP B N 1
ATOM 3679 C CA . ASP B 1 68 ? -13.93 -33.812 -37.406 1 87.75 68 ASP B CA 1
ATOM 3680 C C . ASP B 1 68 ? -14.328 -34.75 -36.25 1 87.75 68 ASP B C 1
ATOM 3682 O O . ASP B 1 68 ? -15.492 -35.125 -36.125 1 87.75 68 ASP B O 1
ATOM 3686 N N . LEU B 1 69 ? -13.445 -35.094 -35.469 1 88.12 69 LEU B N 1
ATOM 3687 C CA . LEU B 1 69 ? -13.602 -36.062 -34.406 1 88.12 69 LEU B CA 1
ATOM 3688 C C . LEU B 1 69 ? -14.805 -35.719 -33.531 1 88.12 69 LEU B C 1
ATOM 3690 O O . LEU B 1 69 ? -15.57 -36.625 -33.156 1 88.12 69 LEU B O 1
ATOM 3694 N N . ALA B 1 70 ? -15.055 -34.469 -33.281 1 87.06 70 ALA B N 1
ATOM 3695 C CA . ALA B 1 70 ? -16.062 -34 -32.312 1 87.06 70 ALA B CA 1
ATOM 3696 C C . ALA B 1 70 ? -17.469 -34.344 -32.812 1 87.06 70 ALA B C 1
ATOM 3698 O O . ALA B 1 70 ? -18.391 -34.531 -32 1 87.06 70 ALA B O 1
ATOM 3699 N N . SER B 1 71 ? -17.625 -34.531 -34.125 1 88.19 71 SER B N 1
ATOM 3700 C CA . SER B 1 71 ? -18.938 -34.75 -34.688 1 88.19 71 SER B CA 1
ATOM 3701 C C . SER B 1 71 ? -19.234 -36.25 -34.844 1 88.19 71 SER B C 1
ATOM 3703 O O . SER B 1 71 ? -20.391 -36.625 -35.062 1 88.19 71 SER B O 1
ATOM 3705 N N . ARG B 1 72 ? -18.281 -37.062 -34.562 1 89.06 72 ARG B N 1
ATOM 3706 C CA . ARG B 1 72 ? -18.438 -38.5 -34.781 1 89.06 72 ARG B CA 1
ATOM 3707 C C . ARG B 1 72 ? -19.078 -39.156 -33.562 1 89.06 72 ARG B C 1
ATOM 3709 O O . ARG B 1 72 ? -18.734 -38.844 -32.438 1 89.06 72 ARG B O 1
ATOM 3716 N N . THR B 1 73 ? -20 -40.062 -33.875 1 89.44 73 THR B N 1
ATOM 3717 C CA . THR B 1 73 ? -20.656 -40.75 -32.781 1 89.44 73 THR B CA 1
ATOM 3718 C C . THR B 1 73 ? -20.297 -42.219 -32.781 1 89.44 73 THR B C 1
ATOM 3720 O O . THR B 1 73 ? -20.344 -42.906 -31.75 1 89.44 73 THR B O 1
ATOM 3723 N N . GLU B 1 74 ? -19.953 -42.719 -34.031 1 89.12 74 GLU B N 1
ATOM 3724 C CA . GLU B 1 74 ? -19.594 -44.125 -34.156 1 89.12 74 GLU B CA 1
ATOM 3725 C C . GLU B 1 74 ? -18.109 -44.312 -34.375 1 89.12 74 GLU B C 1
ATOM 3727 O O . GLU B 1 74 ? -17.438 -43.406 -34.906 1 89.12 74 GLU B O 1
ATOM 3732 N N . PRO B 1 75 ? -17.641 -45.469 -33.969 1 90.44 75 PRO B N 1
ATOM 3733 C CA . PRO B 1 75 ? -16.234 -45.75 -34.25 1 90.44 75 PRO B CA 1
ATOM 3734 C C . PRO B 1 75 ? -15.906 -45.719 -35.75 1 90.44 75 PRO B C 1
ATOM 3736 O O . PRO B 1 75 ? -16.719 -46.125 -36.594 1 90.44 75 PRO B O 1
ATOM 3739 N N . PHE B 1 76 ? -14.734 -45.219 -36.062 1 88.5 76 PHE B N 1
ATOM 3740 C CA . PHE B 1 76 ? -14.312 -45.156 -37.469 1 88.5 76 PHE B CA 1
ATOM 3741 C C . PHE B 1 76 ? -12.805 -45.312 -37.562 1 88.5 76 PHE B C 1
ATOM 3743 O O . PHE B 1 76 ? -12.07 -45.062 -36.594 1 88.5 76 PHE B O 1
ATOM 3750 N N . VAL B 1 77 ? -12.375 -45.719 -38.75 1 89.31 77 VAL B N 1
ATOM 3751 C CA . VAL B 1 77 ? -10.953 -45.969 -38.969 1 89.31 77 VAL B CA 1
ATOM 3752 C C . VAL B 1 77 ? -10.305 -44.75 -39.625 1 89.31 77 VAL B C 1
ATOM 3754 O O . VAL B 1 77 ? -10.828 -44.219 -40.594 1 89.31 77 VAL B O 1
ATOM 3757 N N . VAL B 1 78 ? -9.305 -44.25 -39 1 89.94 78 VAL B N 1
ATOM 3758 C CA . VAL B 1 78 ? -8.438 -43.25 -39.594 1 89.94 78 VAL B CA 1
ATOM 3759 C C . VAL B 1 78 ? -7.309 -43.938 -40.375 1 89.94 78 VAL B C 1
ATOM 3761 O O . VAL B 1 78 ? -6.523 -44.688 -39.781 1 89.94 78 VAL B O 1
ATOM 3764 N N . PRO B 1 79 ? -7.277 -43.719 -41.625 1 87.31 79 PRO B N 1
ATOM 3765 C CA . PRO B 1 79 ? -6.25 -44.406 -42.438 1 87.31 79 PRO B CA 1
ATOM 3766 C C . PRO B 1 79 ? -4.84 -43.906 -42.125 1 87.31 79 PRO B C 1
ATOM 3768 O O . PRO B 1 79 ? -4.668 -42.812 -41.625 1 87.31 79 PRO B O 1
ATOM 3771 N N . GLY B 1 80 ? -3.908 -44.844 -42.312 1 86.56 80 GLY B N 1
ATOM 3772 C CA . GLY B 1 80 ? -2.52 -44.406 -42.219 1 86.56 80 GLY B CA 1
ATOM 3773 C C . GLY B 1 80 ? -2.104 -43.5 -43.344 1 86.56 80 GLY B C 1
ATOM 3774 O O . GLY B 1 80 ? -2.928 -43.125 -44.188 1 86.56 80 GLY B O 1
ATOM 3775 N N . ASN B 1 81 ? -0.927 -42.906 -43.062 1 80.75 81 ASN B N 1
ATOM 3776 C CA . ASN B 1 81 ? -0.425 -42.062 -44.156 1 80.75 81 ASN B CA 1
ATOM 3777 C C . ASN B 1 81 ? 1.008 -42.406 -44.531 1 80.75 81 ASN B C 1
ATOM 3779 O O . ASN B 1 81 ? 1.593 -43.344 -43.938 1 80.75 81 ASN B O 1
ATOM 3783 N N . GLU B 1 82 ? 1.519 -41.719 -45.5 1 77.81 82 GLU B N 1
ATOM 3784 C CA . GLU B 1 82 ? 2.83 -42 -46.062 1 77.81 82 GLU B CA 1
ATOM 3785 C C . GLU B 1 82 ? 3.949 -41.594 -45.125 1 77.81 82 GLU B C 1
ATOM 3787 O O . GLU B 1 82 ? 5.102 -42 -45.281 1 77.81 82 GLU B O 1
ATOM 3792 N N . ARG B 1 83 ? 3.609 -40.906 -44.125 1 79.88 83 ARG B N 1
ATOM 3793 C CA . ARG B 1 83 ? 4.629 -40.406 -43.219 1 79.88 83 ARG B CA 1
ATOM 3794 C C . ARG B 1 83 ? 4.84 -41.344 -42.031 1 79.88 83 ARG B C 1
ATOM 3796 O O . ARG B 1 83 ? 5.434 -40.969 -41.031 1 79.88 83 ARG B O 1
ATOM 3803 N N . GLY B 1 84 ? 4.281 -42.562 -42.156 1 80.56 84 GLY B N 1
ATOM 3804 C CA . GLY B 1 84 ? 4.551 -43.562 -41.156 1 80.56 84 GLY B CA 1
ATOM 3805 C C . GLY B 1 84 ? 3.48 -43.625 -40.094 1 80.56 84 GLY B C 1
ATOM 3806 O O . GLY B 1 84 ? 3.637 -44.344 -39.094 1 80.56 84 GLY B O 1
ATOM 3807 N N . VAL B 1 85 ? 2.453 -42.906 -40.25 1 87.38 85 VAL B N 1
ATOM 3808 C CA . VAL B 1 85 ? 1.332 -43 -39.312 1 87.38 85 VAL B CA 1
ATOM 3809 C C . VAL B 1 85 ? 0.518 -44.25 -39.656 1 87.38 85 VAL B C 1
ATOM 3811 O O . VAL B 1 85 ? 0.124 -44.469 -40.781 1 87.38 85 VAL B O 1
ATOM 3814 N N . LEU B 1 86 ? 0.397 -45.156 -38.656 1 88.88 86 LEU B N 1
ATOM 3815 C CA . LEU B 1 86 ? -0.352 -46.406 -38.844 1 88.88 86 LEU B CA 1
ATOM 3816 C C . LEU B 1 86 ? -1.853 -46.156 -38.75 1 88.88 86 LEU B C 1
ATOM 3818 O O . LEU B 1 86 ? -2.293 -45.219 -38.062 1 88.88 86 LEU B O 1
ATOM 3822 N N . PRO B 1 87 ? -2.594 -46.969 -39.531 1 89.5 87 PRO B N 1
ATOM 3823 C CA . PRO B 1 87 ? -4.047 -46.875 -39.375 1 89.5 87 PRO B CA 1
ATOM 3824 C C . PRO B 1 87 ? -4.523 -47.156 -37.938 1 89.5 87 PRO B C 1
ATOM 3826 O O . PRO B 1 87 ? -3.924 -47.969 -37.25 1 89.5 87 PRO B O 1
ATOM 3829 N N . ARG B 1 88 ? -5.648 -46.406 -37.531 1 91.44 88 ARG B N 1
ATOM 3830 C CA . ARG B 1 88 ? -6.148 -46.594 -36.156 1 91.44 88 ARG B CA 1
ATOM 3831 C C . ARG B 1 88 ? -7.664 -46.406 -36.125 1 91.44 88 ARG B C 1
ATOM 3833 O O . ARG B 1 88 ? -8.234 -45.688 -36.938 1 91.44 88 ARG B O 1
ATOM 3840 N N . LEU B 1 89 ? -8.188 -47.219 -35.25 1 91.38 89 LEU B N 1
ATOM 3841 C CA . LEU B 1 89 ? -9.609 -47.062 -34.969 1 91.38 89 LEU B CA 1
ATOM 3842 C C . LEU B 1 89 ? -9.852 -46 -33.906 1 91.38 89 LEU B C 1
ATOM 3844 O O . LEU B 1 89 ? -9.219 -46.031 -32.844 1 91.38 89 LEU B O 1
ATOM 3848 N N . CYS B 1 90 ? -10.695 -45.062 -34.219 1 93.19 90 CYS B N 1
ATOM 3849 C CA . CYS B 1 90 ? -11.133 -44.062 -33.25 1 93.19 90 CYS B CA 1
ATOM 3850 C C . CYS B 1 90 ? -12.516 -44.406 -32.719 1 93.19 90 CYS B C 1
ATOM 3852 O O . CYS B 1 90 ? -13.453 -44.625 -33.469 1 93.19 90 CYS B O 1
ATOM 3854 N N . VAL B 1 91 ? -12.594 -44.438 -31.391 1 93.88 91 VAL B N 1
ATOM 3855 C CA . VAL B 1 91 ? -13.859 -44.688 -30.734 1 93.88 91 VAL B CA 1
ATOM 3856 C C . VAL B 1 91 ? -14.242 -43.5 -29.875 1 93.88 91 VAL B C 1
ATOM 3858 O O . VAL B 1 91 ? -13.781 -43.344 -28.734 1 93.88 91 VAL B O 1
ATOM 3861 N N . PRO B 1 92 ? -15.125 -42.656 -30.391 1 94.5 92 PRO B N 1
ATOM 3862 C CA . PRO B 1 92 ? -15.594 -41.562 -29.562 1 94.5 92 PRO B CA 1
ATOM 3863 C C . PRO B 1 92 ? -16.375 -42.031 -28.344 1 94.5 92 PRO B C 1
ATOM 3865 O O . PRO B 1 92 ? -17.203 -42.906 -28.438 1 94.5 92 PRO B O 1
ATOM 3868 N N . LEU B 1 93 ? -16.031 -41.469 -27.234 1 94 93 LEU B N 1
ATOM 3869 C CA . LEU B 1 93 ? -16.719 -41.75 -25.984 1 94 93 LEU B CA 1
ATOM 3870 C C . LEU B 1 93 ? -17.688 -40.625 -25.641 1 94 93 LEU B C 1
ATOM 3872 O O . LEU B 1 93 ? -17.266 -39.5 -25.375 1 94 93 LEU B O 1
ATOM 3876 N N . ARG B 1 94 ? -18.953 -41 -25.672 1 91.81 94 ARG B N 1
ATOM 3877 C CA . ARG B 1 94 ? -19.984 -40.031 -25.391 1 91.81 94 ARG B CA 1
ATOM 3878 C C . ARG B 1 94 ? -20.938 -40.5 -24.297 1 91.81 94 ARG B C 1
ATOM 3880 O O . ARG B 1 94 ? -21.188 -41.719 -24.172 1 91.81 94 ARG B O 1
ATOM 3887 N N . TYR B 1 95 ? -21.281 -39.688 -23.516 1 86.5 95 TYR B N 1
ATOM 3888 C CA . TYR B 1 95 ? -22.328 -39.906 -22.531 1 86.5 95 TYR B CA 1
ATOM 3889 C C . TYR B 1 95 ? -23.375 -38.812 -22.562 1 86.5 95 TYR B C 1
ATOM 3891 O O . TYR B 1 95 ? -23.031 -37.625 -22.438 1 86.5 95 TYR B O 1
ATOM 3899 N N . ASP B 1 96 ? -24.703 -39.125 -22.703 1 81.81 96 ASP B N 1
ATOM 3900 C CA . ASP B 1 96 ? -25.797 -38.188 -22.844 1 81.81 96 ASP B CA 1
ATOM 3901 C C . ASP B 1 96 ? -25.438 -37.094 -23.844 1 81.81 96 ASP B C 1
ATOM 3903 O O . ASP B 1 96 ? -25.516 -35.875 -23.531 1 81.81 96 ASP B O 1
ATOM 3907 N N . GLU B 1 97 ? -24.781 -37.344 -24.984 1 81.94 97 GLU B N 1
ATOM 3908 C CA . GLU B 1 97 ? -24.5 -36.5 -26.141 1 81.94 97 GLU B CA 1
ATOM 3909 C C . GLU B 1 97 ? -23.234 -35.688 -25.938 1 81.94 97 GLU B C 1
ATOM 3911 O O . GLU B 1 97 ? -22.844 -34.906 -26.812 1 81.94 97 GLU B O 1
ATOM 3916 N N . LYS B 1 98 ? -22.672 -35.875 -24.797 1 88.81 98 LYS B N 1
ATOM 3917 C CA . LYS B 1 98 ? -21.453 -35.094 -24.547 1 88.81 98 LYS B CA 1
ATOM 3918 C C . LYS B 1 98 ? -20.219 -35.938 -24.875 1 88.81 98 LYS B C 1
ATOM 3920 O O . LYS B 1 98 ? -20.109 -37.094 -24.453 1 88.81 98 LYS B O 1
ATOM 3925 N N . LEU B 1 99 ? -19.391 -35.406 -25.656 1 92.06 99 LEU B N 1
ATOM 3926 C CA . LEU B 1 99 ? -18.125 -36.031 -25.969 1 92.06 99 LEU B CA 1
ATOM 3927 C C . LEU B 1 99 ? -17.172 -35.969 -24.781 1 92.06 99 LEU B C 1
ATOM 3929 O O . LEU B 1 99 ? -16.922 -34.906 -24.234 1 92.06 99 LEU B O 1
ATOM 3933 N N . LEU B 1 100 ? -16.641 -37.094 -24.312 1 91.94 100 LEU B N 1
ATOM 3934 C CA . LEU B 1 100 ? -15.828 -37.188 -23.109 1 91.94 100 LEU B CA 1
ATOM 3935 C C . LEU B 1 100 ? -14.398 -37.594 -23.453 1 91.94 100 LEU B C 1
ATOM 3937 O O . LEU B 1 100 ? -13.477 -37.375 -22.656 1 91.94 100 LEU B O 1
ATOM 3941 N N . GLY B 1 101 ? -14.219 -38.188 -24.641 1 93.19 101 GLY B N 1
ATOM 3942 C CA . GLY B 1 101 ? -12.891 -38.625 -25.031 1 93.19 101 GLY B CA 1
ATOM 3943 C C . GLY B 1 101 ? -12.891 -39.594 -26.203 1 93.19 101 GLY B C 1
ATOM 3944 O O . GLY B 1 101 ? -13.891 -39.719 -26.906 1 93.19 101 GLY B O 1
ATOM 3945 N N . TYR B 1 102 ? -11.664 -40.25 -26.375 1 94.19 102 TYR B N 1
ATOM 3946 C CA . TYR B 1 102 ? -11.469 -41.156 -27.5 1 94.19 102 TYR B CA 1
ATOM 3947 C C . TYR B 1 102 ? -10.648 -42.375 -27.078 1 94.19 102 TYR B C 1
ATOM 3949 O O . TYR B 1 102 ? -9.695 -42.25 -26.312 1 94.19 102 TYR B O 1
ATOM 3957 N N . VAL B 1 103 ? -11.062 -43.438 -27.578 1 94.44 103 VAL B N 1
ATOM 3958 C CA . VAL B 1 103 ? -10.195 -44.594 -27.547 1 94.44 103 VAL B CA 1
ATOM 3959 C C . VAL B 1 103 ? -9.562 -44.812 -28.922 1 94.44 103 VAL B C 1
ATOM 3961 O O . VAL B 1 103 ? -10.25 -44.781 -29.938 1 94.44 103 VAL B O 1
ATOM 3964 N N . TRP B 1 104 ? -8.297 -44.969 -28.891 1 92.44 104 TRP B N 1
ATOM 3965 C CA . TRP B 1 104 ? -7.562 -45.25 -30.125 1 92.44 104 TRP B CA 1
ATOM 3966 C C . TRP B 1 104 ? -6.973 -46.656 -30.109 1 92.44 104 TRP B C 1
ATOM 3968 O O . TRP B 1 104 ? -6.238 -47 -29.188 1 92.44 104 TRP B O 1
ATOM 3978 N N . VAL B 1 105 ? -7.277 -47.406 -31.141 1 91.06 105 VAL B N 1
ATOM 3979 C CA . VAL B 1 105 ? -6.723 -48.719 -31.312 1 91.06 105 VAL B CA 1
ATOM 3980 C C . VAL B 1 105 ? -5.887 -48.781 -32.594 1 91.06 105 VAL B C 1
ATOM 3982 O O . VAL B 1 105 ? -6.375 -48.469 -33.656 1 91.06 105 VAL B O 1
ATOM 3985 N N . LEU B 1 106 ? -4.652 -49.156 -32.469 1 89.81 106 LEU B N 1
ATOM 3986 C CA . LEU B 1 106 ? -3.807 -49.281 -33.656 1 89.81 106 LEU B CA 1
ATOM 3987 C C . LEU B 1 106 ? -4.223 -50.5 -34.5 1 89.81 106 LEU B C 1
ATOM 3989 O O . LEU B 1 106 ? -4.469 -51.562 -33.938 1 89.81 106 LEU B O 1
ATOM 3993 N N . LEU B 1 107 ? -4.352 -50.156 -35.812 1 85.31 107 LEU B N 1
ATOM 3994 C CA . LEU B 1 107 ? -4.734 -51.188 -36.781 1 85.31 107 LEU B CA 1
ATOM 3995 C C . LEU B 1 107 ? -3.684 -51.312 -37.875 1 85.31 107 LEU B C 1
ATOM 3997 O O . LEU B 1 107 ? -3.906 -50.906 -39 1 85.31 107 LEU B O 1
ATOM 4001 N N . PRO B 1 108 ? -2.59 -52.062 -37.594 1 75.19 108 PRO B N 1
ATOM 4002 C CA . PRO B 1 108 ? -1.555 -52.156 -38.625 1 75.19 108 PRO B CA 1
ATOM 4003 C C . PRO B 1 108 ? -2.074 -52.75 -39.906 1 75.19 108 PRO B C 1
ATOM 4005 O O . PRO B 1 108 ? -1.576 -52.406 -41 1 75.19 108 PRO B O 1
ATOM 4008 N N . ASP B 1 109 ? -3.037 -53.594 -39.906 1 73.81 109 ASP B N 1
ATOM 4009 C CA . ASP B 1 109 ? -3.516 -54.281 -41.125 1 73.81 109 ASP B CA 1
ATOM 4010 C C . ASP B 1 109 ? -4.824 -53.656 -41.594 1 73.81 109 ASP B C 1
ATOM 4012 O O . ASP B 1 109 ? -5.5 -54.188 -42.469 1 73.81 109 ASP B O 1
ATOM 4016 N N . GLU B 1 110 ? -5.227 -52.469 -41.156 1 65.94 110 GLU B N 1
ATOM 4017 C CA . GLU B 1 110 ? -6.383 -51.656 -41.5 1 65.94 110 GLU B CA 1
ATOM 4018 C C . GLU B 1 110 ? -7.68 -52.438 -41.406 1 65.94 110 GLU B C 1
ATOM 4020 O O . GLU B 1 110 ? -8.734 -52 -41.844 1 65.94 110 GLU B O 1
ATOM 4025 N N . GLU B 1 111 ? -7.633 -53.656 -40.875 1 73.06 111 GLU B N 1
ATOM 4026 C CA . GLU B 1 111 ? -8.859 -54.438 -40.844 1 73.06 111 GLU B CA 1
ATOM 4027 C C . GLU B 1 111 ? -9.352 -54.594 -39.406 1 73.06 111 GLU B C 1
ATOM 4029 O O . GLU B 1 111 ? -8.555 -54.719 -38.469 1 73.06 111 GLU B O 1
ATOM 4034 N N . MET B 1 112 ? -10.562 -54.312 -39.219 1 73.5 112 MET B N 1
ATOM 4035 C CA . MET B 1 112 ? -11.203 -54.594 -37.938 1 73.5 112 MET B CA 1
ATOM 4036 C C . MET B 1 112 ? -12.102 -55.812 -38 1 73.5 112 MET B C 1
ATOM 4038 O O . MET B 1 112 ? -13.016 -55.875 -38.844 1 73.5 112 MET B O 1
ATOM 4042 N N . SER B 1 113 ? -11.758 -56.812 -37.281 1 77.88 113 SER B N 1
ATOM 4043 C CA . SER B 1 113 ? -12.602 -58 -37.219 1 77.88 113 SER B CA 1
ATOM 4044 C C . SER B 1 113 ? -13.883 -57.75 -36.438 1 77.88 113 SER B C 1
ATOM 4046 O O . SER B 1 113 ? -14 -56.719 -35.781 1 77.88 113 SER B O 1
ATOM 4048 N N . ASP B 1 114 ? -14.906 -58.562 -36.656 1 83.44 114 ASP B N 1
ATOM 4049 C CA . ASP B 1 114 ? -16.156 -58.469 -35.906 1 83.44 114 ASP B CA 1
ATOM 4050 C C . ASP B 1 114 ? -15.891 -58.625 -34.406 1 83.44 114 ASP B C 1
ATOM 4052 O O . ASP B 1 114 ? -16.547 -57.969 -33.594 1 83.44 114 ASP B O 1
ATOM 4056 N N . ASP B 1 115 ? -14.906 -59.406 -34.094 1 81.12 115 ASP B N 1
ATOM 4057 C CA . ASP B 1 115 ? -14.547 -59.625 -32.688 1 81.12 115 ASP B CA 1
ATOM 4058 C C . ASP B 1 115 ? -13.938 -58.344 -32.094 1 81.12 115 ASP B C 1
ATOM 4060 O O . ASP B 1 115 ? -14.219 -58 -30.938 1 81.12 115 ASP B O 1
ATOM 4064 N N . HIS B 1 116 ? -13.203 -57.719 -32.812 1 79.94 116 HIS B N 1
ATOM 4065 C CA . HIS B 1 116 ? -12.602 -56.469 -32.375 1 79.94 116 HIS B CA 1
ATOM 4066 C C . HIS B 1 116 ? -13.664 -55.375 -32.156 1 79.94 116 HIS B C 1
ATOM 4068 O O . HIS B 1 116 ? -13.641 -54.688 -31.141 1 79.94 116 HIS B O 1
ATOM 4074 N N . ARG B 1 117 ? -14.617 -55.312 -33 1 84.69 117 ARG B N 1
ATOM 4075 C CA . ARG B 1 117 ? -15.711 -54.375 -32.875 1 84.69 117 ARG B CA 1
ATOM 4076 C C . ARG B 1 117 ? -16.547 -54.625 -31.609 1 84.69 117 ARG B C 1
ATOM 4078 O O . ARG B 1 117 ? -16.906 -53.688 -30.906 1 84.69 117 ARG B O 1
ATOM 4085 N N . ARG B 1 118 ? -16.781 -55.844 -31.391 1 88.81 118 ARG B N 1
ATOM 4086 C CA . ARG B 1 118 ? -17.547 -56.219 -30.203 1 88.81 118 ARG B CA 1
ATOM 4087 C C . ARG B 1 118 ? -16.797 -55.875 -28.922 1 88.81 118 ARG B C 1
ATOM 4089 O O . ARG B 1 118 ? -17.391 -55.406 -27.953 1 88.81 118 ARG B O 1
ATOM 4096 N N . ALA B 1 119 ? -15.516 -56.094 -28.953 1 90.38 119 ALA B N 1
ATOM 4097 C CA . ALA B 1 119 ? -14.688 -55.781 -27.781 1 90.38 119 ALA B CA 1
ATOM 4098 C C . ALA B 1 119 ? -14.727 -54.281 -27.484 1 90.38 119 ALA B C 1
ATOM 4100 O O . ALA B 1 119 ? -14.859 -53.875 -26.328 1 90.38 119 ALA B O 1
ATOM 4101 N N . VAL B 1 120 ? -14.664 -53.5 -28.5 1 89.44 120 VAL B N 1
ATOM 4102 C CA . VAL B 1 120 ? -14.672 -52.062 -28.359 1 89.44 120 VAL B CA 1
ATOM 4103 C C . VAL B 1 120 ? -16.031 -51.594 -27.844 1 89.44 120 VAL B C 1
ATOM 4105 O O . VAL B 1 120 ? -16.109 -50.75 -26.953 1 89.44 120 VAL B O 1
ATOM 4108 N N . GLU B 1 121 ? -17.047 -52.125 -28.344 1 88.81 121 GLU B N 1
ATOM 4109 C CA . GLU B 1 121 ? -18.406 -51.75 -27.969 1 88.81 121 GLU B CA 1
ATOM 4110 C C . GLU B 1 121 ? -18.688 -52.062 -26.5 1 88.81 121 GLU B C 1
ATOM 4112 O O . GLU B 1 121 ? -19.406 -51.344 -25.828 1 88.81 121 GLU B O 1
ATOM 4117 N N . ARG B 1 122 ? -18.078 -53.125 -26.031 1 89.31 122 ARG B N 1
ATOM 4118 C CA . ARG B 1 122 ? -18.297 -53.562 -24.656 1 89.31 122 ARG B CA 1
ATOM 4119 C C . ARG B 1 122 ? -17.719 -52.562 -23.672 1 89.31 122 ARG B C 1
ATOM 4121 O O . ARG B 1 122 ? -18.25 -52.406 -22.562 1 89.31 122 ARG B O 1
ATOM 4128 N N . VAL B 1 123 ? -16.672 -51.875 -24.094 1 91.44 123 VAL B N 1
ATOM 4129 C CA . VAL B 1 123 ? -15.984 -51.062 -23.125 1 91.44 123 VAL B CA 1
ATOM 4130 C C . VAL B 1 123 ? -16.359 -49.594 -23.312 1 91.44 123 VAL B C 1
ATOM 4132 O O . VAL B 1 123 ? -16.047 -48.75 -22.484 1 91.44 123 VAL B O 1
ATOM 4135 N N . ARG B 1 124 ? -17.031 -49.312 -24.328 1 90.94 124 ARG B N 1
ATOM 4136 C CA . ARG B 1 124 ? -17.375 -47.938 -24.672 1 90.94 124 ARG B CA 1
ATOM 4137 C C . ARG B 1 124 ? -18.203 -47.281 -23.578 1 90.94 124 ARG B C 1
ATOM 4139 O O . ARG B 1 124 ? -17.859 -46.188 -23.109 1 90.94 124 ARG B O 1
ATOM 4146 N N . GLU B 1 125 ? -19.203 -47.875 -23.141 1 87.31 125 GLU B N 1
ATOM 4147 C CA . GLU B 1 125 ? -20.125 -47.312 -22.156 1 87.31 125 GLU B CA 1
ATOM 4148 C C . GLU B 1 125 ? -19.453 -47.188 -20.797 1 87.31 125 GLU B C 1
ATOM 4150 O O . GLU B 1 125 ? -19.484 -46.125 -20.172 1 87.31 125 GLU B O 1
ATOM 4155 N N . PRO B 1 126 ? -18.75 -48.312 -20.375 1 87.62 126 PRO B N 1
ATOM 4156 C CA . PRO B 1 126 ? -18.062 -48.188 -19.094 1 87.62 126 PRO B CA 1
ATOM 4157 C C . PRO B 1 126 ? -17.016 -47.062 -19.078 1 87.62 126 PRO B C 1
ATOM 4159 O O . PRO B 1 126 ? -16.906 -46.344 -18.078 1 87.62 126 PRO B O 1
ATOM 4162 N N . LEU B 1 127 ? -16.312 -46.906 -20.094 1 91.31 127 LEU B N 1
ATOM 4163 C CA . LEU B 1 127 ? -15.312 -45.844 -20.172 1 91.31 127 LEU B CA 1
ATOM 4164 C C . LEU B 1 127 ? -15.969 -44.469 -20.188 1 91.31 127 LEU B C 1
ATOM 4166 O O . LEU B 1 127 ? -15.547 -43.562 -19.453 1 91.31 127 LEU B O 1
ATOM 4170 N N . ALA B 1 128 ? -17 -44.281 -20.938 1 90.31 128 ALA B N 1
ATOM 4171 C CA . ALA B 1 128 ? -17.719 -43.031 -21.016 1 90.31 128 ALA B CA 1
ATOM 4172 C C . ALA B 1 128 ? -18.344 -42.656 -19.672 1 90.31 128 ALA B C 1
ATOM 4174 O O . ALA B 1 128 ? -18.266 -41.5 -19.234 1 90.31 128 ALA B O 1
ATOM 4175 N N . GLU B 1 129 ? -18.875 -43.656 -19.094 1 85.94 129 GLU B N 1
ATOM 4176 C CA . GLU B 1 129 ? -19.5 -43.406 -17.797 1 85.94 129 GLU B CA 1
ATOM 4177 C C . GLU B 1 129 ? -18.453 -43 -16.75 1 85.94 129 GLU B C 1
ATOM 4179 O O . GLU B 1 129 ? -18.688 -42.062 -15.992 1 85.94 129 GLU B O 1
ATOM 4184 N N . THR B 1 130 ? -17.359 -43.719 -16.703 1 85.38 130 THR B N 1
ATOM 4185 C CA . THR B 1 130 ? -16.297 -43.406 -15.758 1 85.38 130 THR B CA 1
ATOM 4186 C C . THR B 1 130 ? -15.797 -41.969 -16 1 85.38 130 THR B C 1
ATOM 4188 O O . THR B 1 130 ? -15.609 -41.219 -15.055 1 85.38 130 THR B O 1
ATOM 4191 N N . LEU B 1 131 ? -15.609 -41.625 -17.203 1 87.38 131 LEU B N 1
ATOM 4192 C CA . LEU B 1 131 ? -15.148 -40.281 -17.562 1 87.38 131 LEU B CA 1
ATOM 4193 C C . LEU B 1 131 ? -16.203 -39.25 -17.188 1 87.38 131 LEU B C 1
ATOM 4195 O O . LEU B 1 131 ? -15.859 -38.156 -16.734 1 87.38 131 LEU B O 1
ATOM 4199 N N . TRP B 1 132 ? -17.391 -39.562 -17.359 1 84.88 132 TRP B N 1
ATOM 4200 C CA . TRP B 1 132 ? -18.484 -38.656 -17.047 1 84.88 132 TRP B CA 1
ATOM 4201 C C . TRP B 1 132 ? -18.562 -38.406 -15.539 1 84.88 132 TRP B C 1
ATOM 4203 O O . TRP B 1 132 ? -18.703 -37.281 -15.094 1 84.88 132 TRP B O 1
ATOM 4213 N N . LEU B 1 133 ? -18.469 -39.5 -14.812 1 81.12 133 LEU B N 1
ATOM 4214 C CA . LEU B 1 133 ? -18.5 -39.406 -13.359 1 81.12 133 LEU B CA 1
ATOM 4215 C C . LEU B 1 133 ? -17.328 -38.562 -12.844 1 81.12 133 LEU B C 1
ATOM 4217 O O . LEU B 1 133 ? -17.5 -37.75 -11.922 1 81.12 133 LEU B O 1
ATOM 4221 N N . ASP B 1 134 ? -16.219 -38.75 -13.438 1 81.38 134 ASP B N 1
ATOM 4222 C CA . ASP B 1 134 ? -15.062 -37.938 -13.094 1 81.38 134 ASP B CA 1
ATOM 4223 C C . ASP B 1 134 ? -15.32 -36.469 -13.391 1 81.38 134 ASP B C 1
ATOM 4225 O O . ASP B 1 134 ? -15 -35.594 -12.57 1 81.38 134 ASP B O 1
ATOM 4229 N N . ARG B 1 135 ? -15.875 -36.25 -14.492 1 81.56 135 ARG B N 1
ATOM 4230 C CA . ARG B 1 135 ? -16.219 -34.875 -14.875 1 81.56 135 ARG B CA 1
ATOM 4231 C C . ARG B 1 135 ? -17.203 -34.281 -13.891 1 81.56 135 ARG B C 1
ATOM 4233 O O . ARG B 1 135 ? -17.047 -33.125 -13.477 1 81.56 135 ARG B O 1
ATOM 4240 N N . LEU B 1 136 ? -18.156 -35.031 -13.555 1 80.19 136 LEU B N 1
ATOM 4241 C CA . LEU B 1 136 ? -19.172 -34.562 -12.617 1 80.19 136 LEU B CA 1
ATOM 4242 C C . LEU B 1 136 ? -18.547 -34.25 -11.266 1 80.19 136 LEU B C 1
ATOM 4244 O O . LEU B 1 136 ? -18.891 -33.25 -10.641 1 80.19 136 LEU B O 1
ATOM 4248 N N . SER B 1 137 ? -17.688 -35.125 -10.859 1 82.94 137 SER B N 1
ATOM 4249 C CA . SER B 1 137 ? -17 -34.906 -9.594 1 82.94 137 SER B CA 1
ATOM 4250 C C . SER B 1 137 ? -16.172 -33.625 -9.617 1 82.94 137 SER B C 1
ATOM 4252 O O . SER B 1 137 ? -16.203 -32.844 -8.664 1 82.94 137 SER B O 1
ATOM 4254 N N . ARG B 1 138 ? -15.586 -33.406 -10.695 1 83.88 138 ARG B N 1
ATOM 4255 C CA . ARG B 1 138 ? -14.781 -32.188 -10.844 1 83.88 138 ARG B CA 1
ATOM 4256 C C . ARG B 1 138 ? -15.656 -30.938 -10.844 1 83.88 138 ARG B C 1
ATOM 4258 O O . ARG B 1 138 ? -15.297 -29.922 -10.258 1 83.88 138 ARG B O 1
ATOM 4265 N N . LEU B 1 139 ? -16.719 -31.078 -11.508 1 85.44 139 LEU B N 1
ATOM 4266 C CA . LEU B 1 139 ? -17.641 -29.953 -11.547 1 85.44 139 LEU B CA 1
ATOM 4267 C C . LEU B 1 139 ? -18.188 -29.641 -10.156 1 85.44 139 LEU B C 1
ATOM 4269 O O . LEU B 1 139 ? -18.312 -28.484 -9.773 1 85.44 139 LEU B O 1
ATOM 4273 N N . ARG B 1 140 ? -18.484 -30.703 -9.453 1 87.12 140 ARG B N 1
ATOM 4274 C CA . ARG B 1 140 ? -18.969 -30.531 -8.094 1 87.12 140 ARG B CA 1
ATOM 4275 C C . ARG B 1 140 ? -17.906 -29.891 -7.199 1 87.12 140 ARG B C 1
ATOM 4277 O O . ARG B 1 140 ? -18.219 -28.984 -6.43 1 87.12 140 ARG B O 1
ATOM 4284 N N . GLU B 1 141 ? -16.703 -30.375 -7.336 1 90.12 141 GLU B N 1
ATOM 4285 C CA . GLU B 1 141 ? -15.594 -29.781 -6.594 1 90.12 141 GLU B CA 1
ATOM 4286 C C . GLU B 1 141 ? -15.453 -28.297 -6.891 1 90.12 141 GLU B C 1
ATOM 4288 O O . GLU B 1 141 ? -15.32 -27.484 -5.973 1 90.12 141 GLU B O 1
ATOM 4293 N N . GLY B 1 142 ? -15.508 -28.031 -8.148 1 93.06 142 GLY B N 1
ATOM 4294 C CA . GLY B 1 142 ? -15.375 -26.641 -8.562 1 93.06 142 GLY B CA 1
ATOM 4295 C C . GLY B 1 142 ? -16.453 -25.75 -7.984 1 93.06 142 GLY B C 1
ATOM 4296 O O . GLY B 1 142 ? -16.172 -24.625 -7.562 1 93.06 142 GLY B O 1
ATOM 4297 N N . ARG B 1 143 ? -17.609 -26.266 -7.875 1 92.56 143 ARG B N 1
ATOM 4298 C CA . ARG B 1 143 ? -18.734 -25.5 -7.332 1 92.56 143 ARG B CA 1
ATOM 4299 C C . ARG B 1 143 ? -18.547 -25.25 -5.84 1 92.56 143 ARG B C 1
ATOM 4301 O O . ARG B 1 143 ? -18.859 -24.156 -5.344 1 92.56 143 ARG B O 1
ATOM 4308 N N . ILE B 1 144 ? -18.078 -26.25 -5.176 1 94.38 144 ILE B N 1
ATOM 4309 C CA . ILE B 1 144 ? -17.812 -26.094 -3.75 1 94.38 144 ILE B CA 1
ATOM 4310 C C . ILE B 1 144 ? -16.781 -25 -3.523 1 94.38 144 ILE B C 1
ATOM 4312 O O . ILE B 1 144 ? -16.969 -24.125 -2.682 1 94.38 144 ILE B O 1
ATOM 4316 N N . VAL B 1 145 ? -15.703 -25.047 -4.32 1 96.19 145 VAL B N 1
ATOM 4317 C CA . VAL B 1 145 ? -14.633 -24.078 -4.188 1 96.19 145 VAL B CA 1
ATOM 4318 C C . VAL B 1 145 ? -15.148 -22.688 -4.551 1 96.19 145 VAL B C 1
ATOM 4320 O O . VAL B 1 145 ? -14.875 -21.719 -3.842 1 96.19 145 VAL B O 1
ATOM 4323 N N . GLU B 1 146 ? -15.883 -22.625 -5.566 1 95.56 146 GLU B N 1
ATOM 4324 C CA . GLU B 1 146 ? -16.469 -21.359 -5.992 1 95.56 146 GLU B CA 1
ATOM 4325 C C . GLU B 1 146 ? -17.344 -20.75 -4.895 1 95.56 146 GLU B C 1
ATOM 4327 O O . GLU B 1 146 ? -17.25 -19.562 -4.609 1 95.56 146 GLU B O 1
ATOM 4332 N N . ASP B 1 147 ? -18.188 -21.578 -4.32 1 94.56 147 ASP B N 1
ATOM 4333 C CA . ASP B 1 147 ? -19.062 -21.109 -3.244 1 94.56 147 ASP B CA 1
ATOM 4334 C C . ASP B 1 147 ? -18.266 -20.703 -2.016 1 94.56 147 ASP B C 1
ATOM 4336 O O . ASP B 1 147 ? -18.5 -19.641 -1.433 1 94.56 147 ASP B O 1
ATOM 4340 N N . LEU B 1 148 ? -17.344 -21.484 -1.71 1 94.5 148 LEU B N 1
ATOM 4341 C CA . LEU B 1 148 ? -16.516 -21.281 -0.519 1 94.5 148 LEU B CA 1
ATOM 4342 C C . LEU B 1 148 ? -15.789 -19.938 -0.586 1 94.5 148 LEU B C 1
ATOM 4344 O O . LEU B 1 148 ? -15.625 -19.266 0.432 1 94.5 148 LEU B O 1
ATOM 4348 N N . LEU B 1 149 ? -15.375 -19.531 -1.788 1 95.31 149 LEU B N 1
ATOM 4349 C CA . LEU B 1 149 ? -14.523 -18.359 -1.956 1 95.31 149 LEU B CA 1
ATOM 4350 C C . LEU B 1 149 ? -15.344 -17.156 -2.404 1 95.31 149 LEU B C 1
ATOM 4352 O O . LEU B 1 149 ? -14.789 -16.094 -2.668 1 95.31 149 LEU B O 1
ATOM 4356 N N . ASN B 1 150 ? -16.656 -17.391 -2.406 1 92.94 150 ASN B N 1
ATOM 4357 C CA . ASN B 1 150 ? -17.531 -16.328 -2.904 1 92.94 150 ASN B CA 1
ATOM 4358 C C . ASN B 1 150 ? -17.703 -15.211 -1.876 1 92.94 150 ASN B C 1
ATOM 4360 O O . ASN B 1 150 ? -17.688 -15.469 -0.671 1 92.94 150 ASN B O 1
ATOM 4364 N N . ASP B 1 151 ? -17.844 -13.992 -2.316 1 88 151 ASP B N 1
ATOM 4365 C CA . ASP B 1 151 ? -18 -12.836 -1.435 1 88 151 ASP B CA 1
ATOM 4366 C C . ASP B 1 151 ? -19.391 -12.82 -0.806 1 88 151 ASP B C 1
ATOM 4368 O O . ASP B 1 151 ? -19.609 -12.188 0.233 1 88 151 ASP B O 1
ATOM 4372 N N . ASP B 1 152 ? -20.328 -13.477 -1.442 1 91.75 152 ASP B N 1
ATOM 4373 C CA . ASP B 1 152 ? -21.672 -13.57 -0.91 1 91.75 152 ASP B CA 1
ATOM 4374 C C . ASP B 1 152 ? -21.734 -14.516 0.287 1 91.75 152 ASP B C 1
ATOM 4376 O O . ASP B 1 152 ? -21.297 -15.664 0.201 1 91.75 152 ASP B O 1
ATOM 4380 N N . HIS B 1 153 ? -22.328 -14.023 1.35 1 90.38 153 HIS B N 1
ATOM 4381 C CA . HIS B 1 153 ? -22.344 -14.75 2.613 1 90.38 153 HIS B CA 1
ATOM 4382 C C . HIS B 1 153 ? -23.078 -16.078 2.471 1 90.38 153 HIS B C 1
ATOM 4384 O O . HIS B 1 153 ? -22.609 -17.109 2.947 1 90.38 153 HIS B O 1
ATOM 4390 N N . ASP B 1 154 ? -24.203 -16.062 1.812 1 92.25 154 ASP B N 1
ATOM 4391 C CA . ASP B 1 154 ? -25 -17.266 1.676 1 92.25 154 ASP B CA 1
ATOM 4392 C C . ASP B 1 154 ? -24.266 -18.328 0.843 1 92.25 154 ASP B C 1
ATOM 4394 O O . ASP B 1 154 ? -24.281 -19.516 1.176 1 92.25 154 ASP B O 1
ATOM 4398 N N . ARG B 1 155 ? -23.719 -17.938 -0.193 1 92.75 155 ARG B N 1
ATOM 4399 C CA . ARG B 1 155 ? -22.938 -18.859 -1.021 1 92.75 155 ARG B CA 1
ATOM 4400 C C . ARG B 1 155 ? -21.75 -19.422 -0.255 1 92.75 155 ARG B C 1
ATOM 4402 O O . ARG B 1 155 ? -21.484 -20.625 -0.318 1 92.75 155 ARG B O 1
ATOM 4409 N N . ARG B 1 156 ? -21.109 -18.578 0.476 1 93.44 156 ARG B N 1
ATOM 4410 C CA . ARG B 1 156 ? -19.969 -19.016 1.271 1 93.44 156 ARG B CA 1
ATOM 4411 C C . ARG B 1 156 ? -20.391 -20.062 2.301 1 93.44 156 ARG B C 1
ATOM 4413 O O . ARG B 1 156 ? -19.672 -21.031 2.547 1 93.44 156 ARG B O 1
ATOM 4420 N N . LEU B 1 157 ? -21.531 -19.828 2.896 1 91.81 157 LEU B N 1
ATOM 4421 C CA . LEU B 1 157 ? -22.047 -20.766 3.889 1 91.81 157 LEU B CA 1
ATOM 4422 C C . LEU B 1 157 ? -22.312 -22.125 3.258 1 91.81 157 LEU B C 1
ATOM 4424 O O . LEU B 1 157 ? -22.016 -23.172 3.857 1 91.81 157 LEU B O 1
ATOM 4428 N N . ARG B 1 158 ? -22.844 -22.125 2.082 1 92.75 158 ARG B N 1
ATOM 4429 C CA . ARG B 1 158 ? -23.078 -23.375 1.367 1 92.75 158 ARG B CA 1
ATOM 4430 C C . ARG B 1 158 ? -21.766 -24.109 1.109 1 92.75 158 ARG B C 1
ATOM 4432 O O . ARG B 1 158 ? -21.688 -25.328 1.283 1 92.75 158 ARG B O 1
ATOM 4439 N N . GLY B 1 159 ? -20.797 -23.391 0.641 1 92.44 159 GLY B N 1
ATOM 4440 C CA . GLY B 1 159 ? -19.484 -23.984 0.437 1 92.44 159 GLY B CA 1
ATOM 4441 C C . GLY B 1 159 ? -18.875 -24.547 1.708 1 92.44 159 GLY B C 1
ATOM 4442 O O . GLY B 1 159 ? -18.281 -25.625 1.695 1 92.44 159 GLY B O 1
ATOM 4443 N N . LEU B 1 160 ? -19.062 -23.797 2.77 1 90.62 160 LEU B N 1
ATOM 4444 C CA . LEU B 1 160 ? -18.531 -24.219 4.062 1 90.62 160 LEU B CA 1
ATOM 4445 C C . LEU B 1 160 ? -19.172 -25.531 4.52 1 90.62 160 LEU B C 1
ATOM 4447 O O . LEU B 1 160 ? -18.469 -26.438 4.98 1 90.62 160 LEU B O 1
ATOM 4451 N N . VAL B 1 161 ? -20.391 -25.594 4.395 1 90.56 161 VAL B N 1
ATOM 4452 C CA . VAL B 1 161 ? -21.125 -26.797 4.777 1 90.56 161 VAL B CA 1
ATOM 4453 C C . VAL B 1 161 ? -20.656 -27.984 3.945 1 90.56 161 VAL B C 1
ATOM 4455 O O . VAL B 1 161 ? -20.422 -29.078 4.477 1 90.56 161 VAL B O 1
ATOM 4458 N N . ALA B 1 162 ? -20.5 -27.75 2.703 1 90.56 162 ALA B N 1
ATOM 4459 C CA . ALA B 1 162 ? -20.062 -28.797 1.797 1 90.56 162 ALA B CA 1
ATOM 4460 C C . ALA B 1 162 ? -18.672 -29.297 2.162 1 90.56 162 ALA B C 1
ATOM 4462 O O . ALA B 1 162 ? -18.406 -30.5 2.131 1 90.56 162 ALA B O 1
ATOM 4463 N N . VAL B 1 163 ? -17.75 -28.391 2.482 1 87.75 163 VAL B N 1
ATOM 4464 C CA . VAL B 1 163 ? -16.375 -28.719 2.83 1 87.75 163 VAL B CA 1
ATOM 4465 C C . VAL B 1 163 ? -16.344 -29.453 4.172 1 87.75 163 VAL B C 1
ATOM 4467 O O . VAL B 1 163 ? -15.602 -30.422 4.34 1 87.75 163 VAL B O 1
ATOM 4470 N N . GLU B 1 164 ? -17.109 -29.016 5.027 1 83 164 GLU B N 1
ATOM 4471 C CA . GLU B 1 164 ? -17.156 -29.625 6.355 1 83 164 GLU B CA 1
ATOM 4472 C C . GLU B 1 164 ? -17.703 -31.047 6.293 1 83 164 GLU B C 1
ATOM 4474 O O . GLU B 1 164 ? -17.438 -31.859 7.188 1 83 164 GLU B O 1
ATOM 4479 N N . ALA B 1 165 ? -18.453 -31.266 5.363 1 85.5 165 ALA B N 1
ATOM 4480 C CA . ALA B 1 165 ? -18.984 -32.625 5.188 1 85.5 165 ALA B CA 1
ATOM 4481 C C . ALA B 1 165 ? -17.906 -33.594 4.734 1 85.5 165 ALA B C 1
ATOM 4483 O O . ALA B 1 165 ? -18.094 -34.812 4.789 1 85.5 165 ALA B O 1
ATOM 4484 N N . LYS B 1 166 ? -16.797 -33.062 4.359 1 86.44 166 LYS B N 1
ATOM 4485 C CA . LYS B 1 166 ? -15.664 -33.875 3.943 1 86.44 166 LYS B CA 1
ATOM 4486 C C . LYS B 1 166 ? -14.719 -34.156 5.109 1 86.44 166 LYS B C 1
ATOM 4488 O O . LYS B 1 166 ? -14.164 -33.219 5.691 1 86.44 166 LYS B O 1
ATOM 4493 N N . HIS B 1 167 ? -14.445 -35.344 5.43 1 85 167 HIS B N 1
ATOM 4494 C CA . HIS B 1 167 ? -13.688 -35.781 6.598 1 85 167 HIS B CA 1
ATOM 4495 C C . HIS B 1 167 ? -12.273 -35.188 6.57 1 85 167 HIS B C 1
ATOM 4497 O O . HIS B 1 167 ? -11.727 -34.844 7.613 1 85 167 HIS B O 1
ATOM 4503 N N . ALA B 1 168 ? -11.711 -35.125 5.426 1 84 168 ALA B N 1
ATOM 4504 C CA . ALA B 1 168 ? -10.328 -34.656 5.277 1 84 168 ALA B CA 1
ATOM 4505 C C . ALA B 1 168 ? -10.172 -33.219 5.699 1 84 168 ALA B C 1
ATOM 4507 O O . ALA B 1 168 ? -9.062 -32.75 5.996 1 84 168 ALA B O 1
ATOM 4508 N N . PHE B 1 169 ? -11.289 -32.5 5.742 1 87.12 169 PHE B N 1
ATOM 4509 C CA . PHE B 1 169 ? -11.242 -31.094 6.043 1 87.12 169 PHE B CA 1
ATOM 4510 C C . PHE B 1 169 ? -11.727 -30.812 7.461 1 87.12 169 PHE B C 1
ATOM 4512 O O . PHE B 1 169 ? -11.859 -29.656 7.867 1 87.12 169 PHE B O 1
ATOM 4519 N N . ASP B 1 170 ? -11.945 -31.906 8.156 1 80.75 170 ASP B N 1
ATOM 4520 C CA . ASP B 1 170 ? -12.391 -31.766 9.531 1 80.75 170 ASP B CA 1
ATOM 4521 C C . ASP B 1 170 ? -11.227 -31.422 10.461 1 80.75 170 ASP B C 1
ATOM 4523 O O . ASP B 1 170 ? -10.086 -31.797 10.188 1 80.75 170 ASP B O 1
ATOM 4527 N N . ALA B 1 171 ? -11.617 -30.734 11.555 1 72.69 171 ALA B N 1
ATOM 4528 C CA . ALA B 1 171 ? -10.609 -30.5 12.578 1 72.69 171 ALA B CA 1
ATOM 4529 C C . ALA B 1 171 ? -9.914 -31.797 12.977 1 72.69 171 ALA B C 1
ATOM 4531 O O . ALA B 1 171 ? -10.539 -32.844 13.008 1 72.69 171 ALA B O 1
ATOM 4532 N N . PRO B 1 172 ? -8.633 -31.703 13.172 1 78.06 172 PRO B N 1
ATOM 4533 C CA . PRO B 1 172 ? -7.797 -30.516 13.391 1 78.06 172 PRO B CA 1
ATOM 4534 C C . PRO B 1 172 ? -7.078 -30.062 12.125 1 78.06 172 PRO B C 1
ATOM 4536 O O . PRO B 1 172 ? -6.031 -29.422 12.211 1 78.06 172 PRO B O 1
ATOM 4539 N N . ALA B 1 173 ? -7.637 -30.469 11.031 1 82.69 173 ALA B N 1
ATOM 4540 C CA . ALA B 1 173 ? -6.973 -30.109 9.781 1 82.69 173 ALA B CA 1
ATOM 4541 C C . ALA B 1 173 ? -6.957 -28.609 9.578 1 82.69 173 ALA B C 1
ATOM 4543 O O . ALA B 1 173 ? -7.922 -27.922 9.906 1 82.69 173 ALA B O 1
ATOM 4544 N N . ARG B 1 174 ? -5.816 -28.125 9.125 1 89.44 174 ARG B N 1
ATOM 4545 C CA . ARG B 1 174 ? -5.715 -26.766 8.625 1 89.44 174 ARG B CA 1
ATOM 4546 C C . ARG B 1 174 ? -5.852 -26.719 7.105 1 89.44 174 ARG B C 1
ATOM 4548 O O . ARG B 1 174 ? -5.672 -27.75 6.438 1 89.44 174 ARG B O 1
ATOM 4555 N N . THR B 1 175 ? -6.297 -25.609 6.668 1 91.19 175 THR B N 1
ATOM 4556 C CA . THR B 1 175 ? -6.535 -25.516 5.234 1 91.19 175 THR B CA 1
ATOM 4557 C C . THR B 1 175 ? -5.809 -24.297 4.641 1 91.19 175 THR B C 1
ATOM 4559 O O . THR B 1 175 ? -5.441 -23.375 5.363 1 91.19 175 THR B O 1
ATOM 4562 N N . MET B 1 176 ? -5.453 -24.391 3.34 1 93.69 176 MET B N 1
ATOM 4563 C CA . MET B 1 176 ? -4.852 -23.281 2.605 1 93.69 176 MET B CA 1
ATOM 4564 C C . MET B 1 176 ? -5.258 -23.328 1.136 1 93.69 176 MET B C 1
ATOM 4566 O O . MET B 1 176 ? -5.789 -24.328 0.66 1 93.69 176 MET B O 1
ATOM 4570 N N . VAL B 1 177 ? -5.047 -22.234 0.487 1 96.25 177 VAL B N 1
ATOM 4571 C CA . VAL B 1 177 ? -5.422 -22.125 -0.919 1 96.25 177 VAL B CA 1
ATOM 4572 C C . VAL B 1 177 ? -4.172 -21.969 -1.778 1 96.25 177 VAL B C 1
ATOM 4574 O O . VAL B 1 177 ? -3.248 -21.234 -1.412 1 96.25 177 VAL B O 1
ATOM 4577 N N . LEU B 1 178 ? -4.082 -22.656 -2.85 1 97.25 178 LEU B N 1
ATOM 4578 C CA . LEU B 1 178 ? -3.1 -22.5 -3.916 1 97.25 178 LEU B CA 1
ATOM 4579 C C . LEU B 1 178 ? -3.729 -21.844 -5.141 1 97.25 178 LEU B C 1
ATOM 4581 O O . LEU B 1 178 ? -4.863 -22.156 -5.504 1 97.25 178 LEU B O 1
ATOM 4585 N N . VAL B 1 179 ? -3.045 -20.922 -5.746 1 98.31 179 VAL B N 1
ATOM 4586 C CA . VAL B 1 179 ? -3.562 -20.25 -6.934 1 98.31 179 VAL B CA 1
ATOM 4587 C C . VAL B 1 179 ? -2.516 -20.281 -8.047 1 98.31 179 VAL B C 1
ATOM 4589 O O . VAL B 1 179 ? -1.361 -19.906 -7.836 1 98.31 179 VAL B O 1
ATOM 4592 N N . ALA B 1 180 ? -2.867 -20.75 -9.164 1 98.19 180 ALA B N 1
ATOM 4593 C CA . ALA B 1 180 ? -2.01 -20.766 -10.344 1 98.19 180 ALA B CA 1
ATOM 4594 C C . ALA B 1 180 ? -2.455 -19.719 -11.359 1 98.19 180 ALA B C 1
ATOM 4596 O O . ALA B 1 180 ? -3.635 -19.641 -11.711 1 98.19 180 ALA B O 1
ATOM 4597 N N . VAL B 1 181 ? -1.543 -18.891 -11.781 1 97.25 181 VAL B N 1
ATOM 4598 C CA . VAL B 1 181 ? -1.854 -17.844 -12.75 1 97.25 181 VAL B CA 1
ATOM 4599 C C . VAL B 1 181 ? -0.668 -17.625 -13.688 1 97.25 181 VAL B C 1
ATOM 4601 O O . VAL B 1 181 ? 0.428 -18.125 -13.43 1 97.25 181 VAL B O 1
ATOM 4604 N N . GLY B 1 182 ? -0.942 -16.812 -14.789 1 96.38 182 GLY B N 1
ATOM 4605 C CA . GLY B 1 182 ? 0.091 -16.438 -15.742 1 96.38 182 GLY B CA 1
ATOM 4606 C C . GLY B 1 182 ? -0.33 -16.625 -17.188 1 96.38 182 GLY B C 1
ATOM 4607 O O . GLY B 1 182 ? -1.363 -17.25 -17.469 1 96.38 182 GLY B O 1
ATOM 4608 N N . PRO B 1 183 ? 0.444 -16.156 -18.078 1 95.38 183 PRO B N 1
ATOM 4609 C CA . PRO B 1 183 ? 0.11 -16.281 -19.5 1 95.38 183 PRO B CA 1
ATOM 4610 C C . PRO B 1 183 ? -0.009 -17.734 -19.953 1 95.38 183 PRO B C 1
ATOM 4612 O O . PRO B 1 183 ? -0.801 -18.031 -20.844 1 95.38 183 PRO B O 1
ATOM 4615 N N . GLY B 1 184 ? 0.732 -18.609 -19.312 1 94.06 184 GLY B N 1
ATOM 4616 C CA . GLY B 1 184 ? 0.673 -20.016 -19.688 1 94.06 184 GLY B CA 1
ATOM 4617 C C . GLY B 1 184 ? -0.65 -20.672 -19.328 1 94.06 184 GLY B C 1
ATOM 4618 O O . GLY B 1 184 ? -0.953 -21.766 -19.797 1 94.06 184 GLY B O 1
ATOM 4619 N N . TRP B 1 185 ? -1.374 -19.938 -18.531 1 93.5 185 TRP B N 1
ATOM 4620 C CA . TRP B 1 185 ? -2.654 -20.484 -18.094 1 93.5 185 TRP B CA 1
ATOM 4621 C C . TRP B 1 185 ? -3.648 -20.531 -19.25 1 93.5 185 TRP B C 1
ATOM 4623 O O . TRP B 1 185 ? -4.645 -21.266 -19.203 1 93.5 185 TRP B O 1
ATOM 4633 N N . ALA B 1 186 ? -3.379 -19.844 -20.266 1 89.38 186 ALA B N 1
ATOM 4634 C CA . ALA B 1 186 ? -4.234 -19.859 -21.453 1 89.38 186 ALA B CA 1
ATOM 4635 C C . ALA B 1 186 ? -4.113 -21.203 -22.188 1 89.38 186 ALA B C 1
ATOM 4637 O O . ALA B 1 186 ? -4.973 -21.547 -23 1 89.38 186 ALA B O 1
ATOM 4638 N N . VAL B 1 187 ? -3.062 -21.922 -21.922 1 84 187 VAL B N 1
ATOM 4639 C CA . VAL B 1 187 ? -2.816 -23.219 -22.547 1 84 187 VAL B CA 1
ATOM 4640 C C . VAL B 1 187 ? -3.672 -24.297 -21.891 1 84 187 VAL B C 1
ATOM 4642 O O . VAL B 1 187 ? -3.523 -24.562 -20.703 1 84 187 VAL B O 1
ATOM 4645 N N . ARG B 1 188 ? -4.457 -24.938 -22.641 1 80.88 188 ARG B N 1
ATOM 4646 C CA . ARG B 1 188 ? -5.387 -25.938 -22.125 1 80.88 188 ARG B CA 1
ATOM 4647 C C . ARG B 1 188 ? -4.645 -27.047 -21.406 1 80.88 188 ARG B C 1
ATOM 4649 O O . ARG B 1 188 ? -5.121 -27.562 -20.391 1 80.88 188 ARG B O 1
ATOM 4656 N N . ALA B 1 189 ? -3.469 -27.469 -21.969 1 79.12 189 ALA B N 1
ATOM 4657 C CA . ALA B 1 189 ? -2.688 -28.562 -21.375 1 79.12 189 ALA B CA 1
ATOM 4658 C C . ALA B 1 189 ? -2.232 -28.203 -19.953 1 79.12 189 ALA B C 1
ATOM 4660 O O . ALA B 1 189 ? -2.166 -29.062 -19.078 1 79.12 189 ALA B O 1
ATOM 4661 N N . ALA B 1 190 ? -1.929 -26.938 -19.75 1 88.69 190 ALA B N 1
ATOM 4662 C CA . ALA B 1 190 ? -1.512 -26.484 -18.422 1 88.69 190 ALA B CA 1
ATOM 4663 C C . ALA B 1 190 ? -2.662 -26.578 -17.422 1 88.69 190 ALA B C 1
ATOM 4665 O O . ALA B 1 190 ? -2.48 -27.047 -16.297 1 88.69 190 ALA B O 1
ATOM 4666 N N . ARG B 1 191 ? -3.828 -26.188 -17.859 1 88.44 191 ARG B N 1
ATOM 4667 C CA . ARG B 1 191 ? -5.016 -26.266 -17 1 88.44 191 ARG B CA 1
ATOM 4668 C C . ARG B 1 191 ? -5.352 -27.703 -16.641 1 88.44 191 ARG B C 1
ATOM 4670 O O . ARG B 1 191 ? -5.688 -28 -15.492 1 88.44 191 ARG B O 1
ATOM 4677 N N . ARG B 1 192 ? -5.223 -28.516 -17.578 1 80.81 192 ARG B N 1
ATOM 4678 C CA . ARG B 1 192 ? -5.473 -29.938 -17.359 1 80.81 192 ARG B CA 1
ATOM 4679 C C . ARG B 1 192 ? -4.465 -30.516 -16.375 1 80.81 192 ARG B C 1
ATOM 4681 O O . ARG B 1 192 ? -4.836 -31.25 -15.453 1 80.81 192 ARG B O 1
ATOM 4688 N N . ALA B 1 193 ? -3.199 -30.172 -16.625 1 83.12 193 ALA B N 1
ATOM 4689 C CA . ALA B 1 193 ? -2.152 -30.656 -15.734 1 83.12 193 ALA B CA 1
ATOM 4690 C C . ALA B 1 193 ? -2.406 -30.219 -14.297 1 83.12 193 ALA B C 1
ATOM 4692 O O . ALA B 1 193 ? -2.18 -30.984 -13.359 1 83.12 193 ALA B O 1
ATOM 4693 N N . PHE B 1 194 ? -2.9 -29.062 -14.117 1 91.94 194 PHE B N 1
ATOM 4694 C CA . PHE 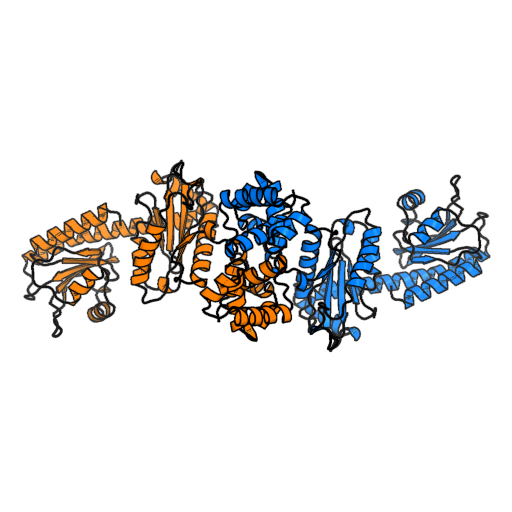B 1 194 ? -3.191 -28.531 -12.789 1 91.94 194 PHE B CA 1
ATOM 4695 C C . PHE B 1 194 ? -4.273 -29.359 -12.102 1 91.94 194 PHE B C 1
ATOM 4697 O O . PHE B 1 194 ? -4.137 -29.719 -10.93 1 91.94 194 PHE B O 1
ATOM 4704 N N . VAL B 1 195 ? -5.32 -29.625 -12.836 1 83.06 195 VAL B N 1
ATOM 4705 C CA . VAL B 1 195 ? -6.465 -30.312 -12.242 1 83.06 195 VAL B CA 1
ATOM 4706 C C . VAL B 1 195 ? -6.102 -31.766 -11.938 1 83.06 195 VAL B C 1
ATOM 4708 O O . VAL B 1 195 ? -6.641 -32.375 -11.008 1 83.06 195 VAL B O 1
ATOM 4711 N N . MET B 1 196 ? -5.133 -32.25 -12.633 1 77.31 196 MET B N 1
ATOM 4712 C CA . MET B 1 196 ? -4.742 -33.656 -12.453 1 77.31 196 MET B CA 1
ATOM 4713 C C . MET B 1 196 ? -3.666 -33.781 -11.383 1 77.31 196 MET B C 1
ATOM 4715 O O . MET B 1 196 ? -3.377 -34.906 -10.93 1 77.31 196 MET B O 1
ATOM 4719 N N . GLN B 1 197 ? -3.154 -32.656 -10.984 1 84.81 197 GLN B N 1
ATOM 4720 C CA . GLN B 1 197 ? -2.041 -32.656 -10.039 1 84.81 197 GLN B CA 1
ATOM 4721 C C . GLN B 1 197 ? -2.506 -33.062 -8.641 1 84.81 197 GLN B C 1
ATOM 4723 O O . GLN B 1 197 ? -3.578 -32.625 -8.203 1 84.81 197 GLN B O 1
ATOM 4728 N N . ARG B 1 198 ? -1.668 -33.906 -8.023 1 83.31 198 ARG B N 1
ATOM 4729 C CA . ARG B 1 198 ? -1.828 -34.156 -6.59 1 83.31 198 ARG B CA 1
ATOM 4730 C C . ARG B 1 198 ? -1.039 -33.156 -5.766 1 83.31 198 ARG B C 1
ATOM 4732 O O . ARG B 1 198 ? 0.16 -33.312 -5.539 1 83.31 198 ARG B O 1
ATOM 4739 N N . TRP B 1 199 ? -1.68 -32.25 -5.273 1 89.56 199 TRP B N 1
ATOM 4740 C CA . TRP B 1 199 ? -1.035 -31.156 -4.562 1 89.56 199 TRP B CA 1
ATOM 4741 C C . TRP B 1 199 ? -0.697 -31.547 -3.129 1 89.56 199 TRP B C 1
ATOM 4743 O O . TRP B 1 199 ? 0.148 -30.922 -2.484 1 89.56 199 TRP B O 1
ATOM 4753 N N . VAL B 1 200 ? -1.386 -32.5 -2.643 1 85 200 VAL B N 1
ATOM 4754 C CA . VAL B 1 200 ? -1.121 -33.062 -1.324 1 85 200 VAL B CA 1
ATOM 4755 C C . VAL B 1 200 ? -1.146 -34.594 -1.403 1 85 200 VAL B C 1
ATOM 4757 O O . VAL B 1 200 ? -1.607 -35.156 -2.396 1 85 200 VAL B O 1
ATOM 4760 N N . ALA B 1 201 ? -0.649 -35.188 -0.348 1 77.88 201 ALA B N 1
ATOM 4761 C CA . ALA B 1 201 ? -0.485 -36.625 -0.353 1 77.88 201 ALA B CA 1
ATOM 4762 C C . ALA B 1 201 ? -1.834 -37.344 -0.464 1 77.88 201 ALA B C 1
ATOM 4764 O O . ALA B 1 201 ? -1.979 -38.312 -1.223 1 77.88 201 ALA B O 1
ATOM 4765 N N . ASP B 1 202 ? -2.826 -36.875 0.272 1 78.88 202 ASP B N 1
ATOM 4766 C CA . ASP B 1 202 ? -4.16 -37.469 0.257 1 78.88 202 ASP B CA 1
ATOM 4767 C C . ASP B 1 202 ? -5.07 -36.75 -0.731 1 78.88 202 ASP B C 1
ATOM 4769 O O . ASP B 1 202 ? -5.434 -35.594 -0.517 1 78.88 202 ASP B O 1
ATOM 4773 N N . PRO B 1 203 ? -5.535 -37.469 -1.771 1 78.19 203 PRO B N 1
ATOM 4774 C CA . PRO B 1 203 ? -6.383 -36.812 -2.779 1 78.19 203 PRO B CA 1
ATOM 4775 C C . PRO B 1 203 ? -7.699 -36.312 -2.203 1 78.19 203 PRO B C 1
ATOM 4777 O O . PRO B 1 203 ? -8.305 -35.406 -2.762 1 78.19 203 PRO B O 1
ATOM 4780 N N . ALA B 1 204 ? -8.094 -36.906 -1.086 1 82.81 204 ALA B N 1
ATOM 4781 C CA . ALA B 1 204 ? -9.344 -36.469 -0.463 1 82.81 204 ALA B CA 1
ATOM 4782 C C . ALA B 1 204 ? -9.164 -35.125 0.247 1 82.81 204 ALA B C 1
ATOM 4784 O O . ALA B 1 204 ? -10.148 -34.469 0.61 1 82.81 204 ALA B O 1
ATOM 4785 N N . SER B 1 205 ? -7.938 -34.75 0.328 1 88 205 SER B N 1
ATOM 4786 C CA . SER B 1 205 ? -7.637 -33.531 1.089 1 88 205 SER B CA 1
ATOM 4787 C C . SER B 1 205 ? -7.43 -32.344 0.167 1 88 205 SER B C 1
ATOM 4789 O O . SER B 1 205 ? -6.742 -31.375 0.526 1 88 205 SER B O 1
ATOM 4791 N N . GLN B 1 206 ? -7.969 -32.469 -1.056 1 91.38 206 GLN B N 1
ATOM 4792 C CA . GLN B 1 206 ? -7.863 -31.312 -1.955 1 91.38 206 GLN B CA 1
ATOM 4793 C C . GLN B 1 206 ? -9.148 -31.125 -2.758 1 91.38 206 GLN B C 1
ATOM 4795 O O . GLN B 1 206 ? -9.852 -32.094 -3.045 1 91.38 206 GLN B O 1
ATOM 4800 N N . LEU B 1 207 ? -9.508 -29.938 -3.012 1 93 207 LEU B N 1
ATOM 4801 C CA . LEU B 1 207 ? -10.57 -29.5 -3.912 1 93 207 LEU B CA 1
ATOM 4802 C C . LEU B 1 207 ? -10.039 -28.531 -4.949 1 93 207 LEU B C 1
ATOM 4804 O O . LEU B 1 207 ? -9.273 -27.609 -4.613 1 93 207 LEU B O 1
ATOM 4808 N N . ARG B 1 208 ? -10.398 -28.719 -6.195 1 94.25 208 ARG B N 1
ATOM 4809 C CA . ARG B 1 208 ? -9.797 -27.906 -7.25 1 94.25 208 ARG B CA 1
ATOM 4810 C C . ARG B 1 208 ? -10.875 -27.203 -8.078 1 94.25 208 ARG B C 1
ATOM 4812 O O . ARG B 1 208 ? -11.992 -27.703 -8.211 1 94.25 208 ARG B O 1
ATOM 4819 N N . LEU B 1 209 ? -10.516 -26.062 -8.516 1 94.31 209 LEU B N 1
ATOM 4820 C CA . LEU B 1 209 ? -11.305 -25.266 -9.445 1 94.31 209 LEU B CA 1
ATOM 4821 C C . LEU B 1 209 ? -10.43 -24.672 -10.547 1 94.31 209 LEU B C 1
ATOM 4823 O O . LEU B 1 209 ? -9.359 -24.125 -10.266 1 94.31 209 LEU B O 1
ATOM 4827 N N . VAL B 1 210 ? -10.852 -24.891 -11.75 1 92.19 210 VAL B N 1
ATOM 4828 C CA . VAL B 1 210 ? -10.141 -24.328 -12.891 1 92.19 210 VAL B CA 1
ATOM 4829 C C . VAL B 1 210 ? -11.07 -23.391 -13.656 1 92.19 210 VAL B C 1
ATOM 4831 O O . VAL B 1 210 ? -12.164 -23.781 -14.055 1 92.19 210 VAL B O 1
ATOM 4834 N N . ASP B 1 211 ? -10.648 -22.188 -13.75 1 89.62 211 ASP B N 1
ATOM 4835 C CA . ASP B 1 211 ? -11.367 -21.25 -14.609 1 89.62 211 ASP B CA 1
ATOM 4836 C C . ASP B 1 211 ? -10.43 -20.641 -15.648 1 89.62 211 ASP B C 1
ATOM 4838 O O . ASP B 1 211 ? -9.297 -21.094 -15.812 1 89.62 211 ASP B O 1
ATOM 4842 N N . VAL B 1 212 ? -10.945 -19.75 -16.438 1 87.62 212 VAL B N 1
ATOM 4843 C CA . VAL B 1 212 ? -10.195 -19.203 -17.562 1 87.62 212 VAL B CA 1
ATOM 4844 C C . VAL B 1 212 ? -9.047 -18.328 -17.047 1 87.62 212 VAL B C 1
ATOM 4846 O O . VAL B 1 212 ? -8.016 -18.203 -17.719 1 87.62 212 VAL B O 1
ATOM 4849 N N . ASP B 1 213 ? -9.125 -17.844 -15.867 1 91.44 213 ASP B N 1
ATOM 4850 C CA . ASP B 1 213 ? -8.172 -16.844 -15.398 1 91.44 213 ASP B CA 1
ATOM 4851 C C . ASP B 1 213 ? -7.164 -17.453 -14.43 1 91.44 213 ASP B C 1
ATOM 4853 O O . ASP B 1 213 ? -6.039 -16.969 -14.312 1 91.44 213 ASP B O 1
ATOM 4857 N N . GLU B 1 214 ? -7.633 -18.469 -13.758 1 96.19 214 GLU B N 1
ATOM 4858 C CA . GLU B 1 214 ? -6.742 -19.016 -12.734 1 96.19 214 GLU B CA 1
ATOM 4859 C C . GLU B 1 214 ? -7.133 -20.453 -12.359 1 96.19 214 GLU B C 1
ATOM 4861 O O . GLU B 1 214 ? -8.25 -20.891 -12.656 1 96.19 214 GLU B O 1
ATOM 4866 N N . GLY B 1 215 ? -6.191 -21.219 -11.828 1 97.06 215 GLY B N 1
ATOM 4867 C CA . GLY B 1 215 ? -6.43 -22.469 -11.125 1 97.06 215 GLY B CA 1
ATOM 4868 C C . GLY B 1 215 ? -6.383 -22.312 -9.609 1 97.06 215 GLY B C 1
ATOM 4869 O O . GLY B 1 215 ? -5.52 -21.609 -9.078 1 97.06 215 GLY B O 1
ATOM 4870 N N . VAL B 1 216 ? -7.344 -22.891 -8.945 1 97.88 216 VAL B N 1
ATOM 4871 C CA . VAL B 1 216 ? -7.41 -22.797 -7.492 1 97.88 216 VAL B CA 1
ATOM 4872 C C . VAL B 1 216 ? -7.461 -24.203 -6.887 1 97.88 216 VAL B C 1
ATOM 4874 O O . VAL B 1 216 ? -8.195 -25.062 -7.367 1 97.88 216 VAL B O 1
ATOM 4877 N N . ALA B 1 217 ? -6.68 -24.438 -5.848 1 96.06 217 ALA B N 1
ATOM 4878 C CA . ALA B 1 217 ? -6.762 -25.656 -5.051 1 96.06 217 ALA B CA 1
ATOM 4879 C C . ALA B 1 217 ? -6.891 -25.344 -3.566 1 96.06 217 ALA B C 1
ATOM 4881 O O . ALA B 1 217 ? -6.105 -24.562 -3.023 1 96.06 217 ALA B O 1
ATOM 4882 N N . VAL B 1 218 ? -7.934 -25.844 -2.998 1 95.31 218 VAL B N 1
ATOM 4883 C CA . VAL B 1 218 ? -8.047 -25.828 -1.544 1 95.31 218 VAL B CA 1
ATOM 4884 C C . VAL B 1 218 ? -7.496 -27.125 -0.969 1 95.31 218 VAL B C 1
ATOM 4886 O O . VAL B 1 218 ? -7.953 -28.219 -1.326 1 95.31 218 VAL B O 1
ATOM 4889 N N . VAL B 1 219 ? -6.527 -27.016 -0.046 1 93.12 219 VAL B N 1
ATOM 4890 C CA . VAL B 1 219 ? -5.871 -28.219 0.469 1 93.12 219 VAL B CA 1
ATOM 4891 C C . VAL B 1 219 ? -5.98 -28.25 1.991 1 93.12 219 VAL B C 1
ATOM 4893 O O . VAL B 1 219 ? -5.895 -27.219 2.652 1 93.12 219 VAL B O 1
ATOM 4896 N N . ALA B 1 220 ? -6.207 -29.391 2.492 1 90.25 220 ALA B N 1
ATOM 4897 C CA . ALA B 1 220 ? -6.211 -29.641 3.932 1 90.25 220 ALA B CA 1
ATOM 4898 C C . ALA B 1 220 ? -4.949 -30.391 4.359 1 90.25 220 ALA B C 1
ATOM 4900 O O . ALA B 1 220 ? -4.457 -31.25 3.633 1 90.25 220 ALA B O 1
ATOM 4901 N N . HIS B 1 221 ? -4.414 -29.938 5.461 1 83.69 221 HIS B N 1
ATOM 4902 C CA . HIS B 1 221 ? -3.229 -30.594 6 1 83.69 221 HIS B CA 1
ATOM 4903 C C . HIS B 1 221 ? -3.266 -30.641 7.523 1 83.69 221 HIS B C 1
ATOM 4905 O O . HIS B 1 221 ? -4.012 -29.875 8.148 1 83.69 221 HIS B O 1
ATOM 4911 N N . ILE B 1 222 ? -2.74 -31.688 8.102 1 75.5 222 ILE B N 1
ATOM 4912 C CA . ILE B 1 222 ? -2.648 -31.781 9.555 1 75.5 222 ILE B CA 1
ATOM 4913 C C . ILE B 1 222 ? -1.329 -31.172 10.031 1 75.5 222 ILE B C 1
ATOM 4915 O O . ILE B 1 222 ? -0.27 -31.469 9.469 1 75.5 222 ILE B O 1
ATOM 4919 N N . ALA B 1 223 ? -1.459 -30 10.781 1 62.72 223 ALA B N 1
ATOM 4920 C CA . ALA B 1 223 ? -0.291 -29.328 11.336 1 62.72 223 ALA B CA 1
ATOM 4921 C C . ALA B 1 223 ? 0.556 -30.281 12.172 1 62.72 223 ALA B C 1
ATOM 4923 O O . ALA B 1 223 ? 0.026 -31.047 12.984 1 62.72 223 ALA B O 1
ATOM 4924 N N . SER B 1 224 ? 1.605 -30.797 11.703 1 55.75 224 SER B N 1
ATOM 4925 C CA . SER B 1 224 ? 2.482 -31.531 12.617 1 55.75 224 SER B CA 1
ATOM 4926 C C . SER B 1 224 ? 3.277 -30.578 13.5 1 55.75 224 SER B C 1
ATOM 4928 O O . SER B 1 224 ? 3.49 -29.406 13.141 1 55.75 224 SER B O 1
ATOM 4930 N N . GLY B 1 225 ? 3.525 -30.828 14.82 1 49.47 225 GLY B N 1
ATOM 4931 C CA . GLY B 1 225 ? 4.266 -30.078 15.812 1 49.47 225 GLY B CA 1
ATOM 4932 C C . GLY B 1 225 ? 5.438 -29.297 15.234 1 49.47 225 GLY B C 1
ATOM 4933 O O . GLY B 1 225 ? 5.859 -28.281 15.797 1 49.47 225 GLY B O 1
ATOM 4934 N N . ARG B 1 226 ? 6.215 -29.844 14.469 1 45.69 226 ARG B N 1
ATOM 4935 C CA . ARG B 1 226 ? 7.465 -29.344 13.906 1 45.69 226 ARG B CA 1
ATOM 4936 C C . ARG B 1 226 ? 7.199 -28.234 12.891 1 45.69 226 ARG B C 1
ATOM 4938 O O . ARG B 1 226 ? 8.133 -27.609 12.391 1 45.69 226 ARG B O 1
ATOM 4945 N N . ASP B 1 227 ? 6.094 -28.062 12.516 1 48.44 227 ASP B N 1
ATOM 4946 C CA . ASP B 1 227 ? 5.75 -27.203 11.391 1 48.44 227 ASP B CA 1
ATOM 4947 C C . ASP B 1 227 ? 6.117 -25.75 11.68 1 48.44 227 ASP B C 1
ATOM 4949 O O . ASP B 1 227 ? 6.32 -24.953 10.758 1 48.44 227 ASP B O 1
ATOM 4953 N N . ALA B 1 228 ? 6.043 -25.344 12.977 1 42.97 228 ALA B N 1
ATOM 4954 C CA . ALA B 1 228 ? 6.363 -23.969 13.336 1 42.97 228 ALA B CA 1
ATOM 4955 C C . ALA B 1 228 ? 7.836 -23.656 13.078 1 42.97 228 ALA B C 1
ATOM 4957 O O . ALA B 1 228 ? 8.195 -22.516 12.766 1 42.97 228 ALA B O 1
ATOM 4958 N N . ALA B 1 229 ? 8.766 -24.609 13.508 1 36.53 229 ALA B N 1
ATOM 4959 C CA . ALA B 1 229 ? 10.18 -24.312 13.711 1 36.53 229 ALA B CA 1
ATOM 4960 C C . ALA B 1 229 ? 10.898 -24.109 12.375 1 36.53 229 ALA B C 1
ATOM 4962 O O . ALA B 1 229 ? 11.797 -23.266 12.266 1 36.53 229 ALA B O 1
ATOM 4963 N N . ASP B 1 230 ? 10.984 -25.25 11.562 1 39.16 230 ASP B N 1
ATOM 4964 C CA . ASP B 1 230 ? 12.016 -25.375 10.547 1 39.16 230 ASP B CA 1
ATOM 4965 C C . ASP B 1 230 ? 11.648 -24.609 9.281 1 39.16 230 ASP B C 1
ATOM 4967 O O . ASP B 1 230 ? 12.242 -24.828 8.219 1 39.16 230 ASP B O 1
ATOM 4971 N N . GLY B 1 231 ? 11.094 -23.422 9.336 1 39.31 231 GLY B N 1
ATOM 4972 C CA . GLY B 1 231 ? 10.898 -22.734 8.07 1 39.31 231 GLY B CA 1
ATOM 4973 C C . GLY B 1 231 ? 9.82 -23.375 7.211 1 39.31 231 GLY B C 1
ATOM 4974 O O . GLY B 1 231 ? 9.68 -23.031 6.031 1 39.31 231 GLY B O 1
ATOM 4975 N N . VAL B 1 232 ? 9.703 -24.641 7.469 1 39.66 232 VAL B N 1
ATOM 4976 C CA . VAL B 1 232 ? 8.633 -25.297 6.723 1 39.66 232 VAL B CA 1
ATOM 4977 C C . VAL B 1 232 ? 7.336 -24.5 6.871 1 39.66 232 VAL B C 1
ATOM 4979 O O . VAL B 1 232 ? 6.789 -24.391 7.969 1 39.66 232 VAL B O 1
ATOM 4982 N N . LEU B 1 233 ? 7.297 -23.281 6.211 1 45.16 233 LEU B N 1
ATOM 4983 C CA . LEU B 1 233 ? 6.129 -22.422 6.066 1 45.16 233 LEU B CA 1
ATOM 4984 C C . LEU B 1 233 ? 4.855 -23.172 6.453 1 45.16 233 LEU B C 1
ATOM 4986 O O . LEU B 1 233 ? 4.367 -23.031 7.578 1 45.16 233 LEU B O 1
ATOM 4990 N N . ALA B 1 234 ? 4.098 -23.297 5.129 1 43.91 234 ALA B N 1
ATOM 4991 C CA . ALA B 1 234 ? 2.723 -23.531 4.691 1 43.91 234 ALA B CA 1
ATOM 4992 C C . ALA B 1 234 ? 2.234 -24.922 5.121 1 43.91 234 ALA B C 1
ATOM 4994 O O . ALA B 1 234 ? 2.258 -25.859 4.332 1 43.91 234 ALA B O 1
ATOM 4995 N N . GLY B 1 235 ? 1.892 -24.969 6.371 1 50.25 235 GLY B N 1
ATOM 4996 C CA . GLY B 1 235 ? 0.816 -25.859 6.77 1 50.25 235 GLY B CA 1
ATOM 4997 C C . GLY B 1 235 ? 1.063 -27.297 6.371 1 50.25 235 GLY B C 1
ATOM 4998 O O . GLY B 1 235 ? 0.118 -28.062 6.156 1 50.25 235 GLY B O 1
ATOM 4999 N N . GLY B 1 236 ? 2.492 -27.75 6.355 1 59.78 236 GLY B N 1
ATOM 5000 C CA . GLY B 1 236 ? 2.641 -29.156 5.996 1 59.78 236 GLY B CA 1
ATOM 5001 C C . GLY B 1 236 ? 2.842 -29.375 4.512 1 59.78 236 GLY B C 1
ATOM 5002 O O . GLY B 1 236 ? 3.014 -30.5 4.062 1 59.78 236 GLY B O 1
ATOM 5003 N N . LEU B 1 237 ? 2.992 -28.266 3.848 1 73.56 237 LEU B N 1
ATOM 5004 C CA . LEU B 1 237 ? 3.129 -28.453 2.406 1 73.56 237 LEU B CA 1
ATOM 5005 C C . LEU B 1 237 ? 4.594 -28.609 2.016 1 73.56 237 LEU B C 1
ATOM 5007 O O . LEU B 1 237 ? 5.465 -27.922 2.561 1 73.56 237 LEU B O 1
ATOM 5011 N N . ASP B 1 238 ? 4.945 -29.531 1.259 1 83 238 ASP B N 1
ATOM 5012 C CA . ASP B 1 238 ? 6.258 -29.766 0.667 1 83 238 ASP B CA 1
ATOM 5013 C C . ASP B 1 238 ? 6.5 -28.828 -0.512 1 83 238 ASP B C 1
ATOM 5015 O O . ASP B 1 238 ? 6.094 -29.109 -1.639 1 83 238 ASP B O 1
ATOM 5019 N N . LEU B 1 239 ? 7.262 -27.75 -0.273 1 88.12 239 LEU B N 1
ATOM 5020 C CA . LEU B 1 239 ? 7.477 -26.734 -1.296 1 88.12 239 LEU B CA 1
ATOM 5021 C C . LEU B 1 239 ? 8.258 -27.312 -2.473 1 88.12 239 LEU B C 1
ATOM 5023 O O . LEU B 1 239 ? 8.039 -26.906 -3.621 1 88.12 239 LEU B O 1
ATOM 5027 N N . ASP B 1 240 ? 9.156 -28.172 -2.172 1 89.19 240 ASP B N 1
ATOM 5028 C CA . ASP B 1 240 ? 9.906 -28.812 -3.246 1 89.19 240 ASP B CA 1
ATOM 5029 C C . ASP B 1 240 ? 8.984 -29.625 -4.16 1 89.19 240 ASP B C 1
ATOM 5031 O O . ASP B 1 240 ? 9.156 -29.625 -5.383 1 89.19 240 ASP B O 1
ATOM 5035 N N . ALA B 1 241 ? 8.102 -30.281 -3.486 1 88.88 241 ALA B N 1
ATOM 5036 C CA . ALA B 1 241 ? 7.129 -31.047 -4.27 1 88.88 241 ALA B CA 1
ATOM 5037 C C . ALA B 1 241 ? 6.281 -30.125 -5.141 1 88.88 241 ALA B C 1
ATOM 5039 O O . ALA B 1 241 ? 6 -30.438 -6.301 1 88.88 241 ALA B O 1
ATOM 5040 N N . LEU B 1 242 ? 5.91 -29 -4.602 1 93.44 242 LEU B N 1
ATOM 5041 C CA . LEU B 1 242 ? 5.133 -28.031 -5.367 1 93.44 242 LEU B CA 1
ATOM 5042 C C . LEU B 1 242 ? 5.934 -27.5 -6.551 1 93.44 242 LEU B C 1
ATOM 5044 O O . LEU B 1 242 ? 5.402 -27.359 -7.656 1 93.44 242 LEU B O 1
ATOM 5048 N N . GLU B 1 243 ? 7.168 -27.234 -6.289 1 94.69 243 GLU B N 1
ATOM 5049 C CA . GLU B 1 243 ? 8.047 -26.75 -7.348 1 94.69 243 GLU B CA 1
ATOM 5050 C C . GLU B 1 243 ? 8.164 -27.766 -8.477 1 94.69 243 GLU B C 1
ATOM 5052 O O . GLU B 1 243 ? 8.117 -27.406 -9.656 1 94.69 243 GLU B O 1
ATOM 5057 N N . ARG B 1 244 ? 8.297 -29.016 -8.102 1 92 244 ARG B N 1
ATOM 5058 C CA . ARG B 1 244 ? 8.383 -30.078 -9.102 1 92 244 ARG B CA 1
ATOM 5059 C C . ARG B 1 244 ? 7.09 -30.156 -9.914 1 92 244 ARG B C 1
ATOM 5061 O O . ARG B 1 244 ? 7.129 -30.297 -11.141 1 92 244 ARG B O 1
ATOM 5068 N N . SER B 1 245 ? 6.043 -30.078 -9.211 1 91.88 245 SER B N 1
ATOM 5069 C CA . SER B 1 245 ? 4.746 -30.125 -9.875 1 91.88 245 SER B CA 1
ATOM 5070 C C . SER B 1 245 ? 4.59 -28.969 -10.852 1 91.88 245 SER B C 1
ATOM 5072 O O . SER B 1 245 ? 4.152 -29.156 -11.992 1 91.88 245 SER B O 1
ATOM 5074 N N . MET B 1 246 ? 4.977 -27.812 -10.438 1 95.56 246 MET B N 1
ATOM 5075 C CA . MET B 1 246 ? 4.852 -26.641 -11.297 1 95.56 246 MET B CA 1
ATOM 5076 C C . MET B 1 246 ? 5.836 -26.719 -12.461 1 95.56 246 MET B C 1
ATOM 5078 O O . MET B 1 246 ? 5.547 -26.234 -13.555 1 95.56 246 MET B O 1
ATOM 5082 N N . GLY B 1 247 ? 6.98 -27.328 -12.18 1 93.88 247 GLY B N 1
ATOM 5083 C CA . GLY B 1 247 ? 7.891 -27.594 -13.281 1 93.88 247 GLY B CA 1
ATOM 5084 C C . GLY B 1 247 ? 7.262 -28.422 -14.391 1 93.88 247 GLY B C 1
ATOM 5085 O O . GLY B 1 247 ? 7.43 -28.125 -15.57 1 93.88 247 GLY B O 1
ATOM 5086 N N . GLN B 1 248 ? 6.52 -29.438 -14.008 1 86.5 248 GLN B N 1
ATOM 5087 C CA . GLN B 1 248 ? 5.832 -30.297 -14.969 1 86.5 248 GLN B CA 1
ATOM 5088 C C . GLN B 1 248 ? 4.77 -29.516 -15.734 1 86.5 248 GLN B C 1
ATOM 5090 O O . GLN B 1 248 ? 4.645 -29.672 -16.953 1 86.5 248 GLN B O 1
ATOM 5095 N N . ILE B 1 249 ? 4.086 -28.703 -15.078 1 91.38 249 ILE B N 1
ATOM 5096 C CA . ILE B 1 249 ? 3.043 -27.891 -15.703 1 91.38 249 ILE B CA 1
ATOM 5097 C C . ILE B 1 249 ? 3.668 -26.922 -16.703 1 91.38 249 ILE B C 1
ATOM 5099 O O . ILE B 1 249 ? 3.162 -26.766 -17.812 1 91.38 249 ILE B O 1
ATOM 5103 N N . ASN B 1 250 ? 4.746 -26.344 -16.328 1 94.12 250 ASN B N 1
ATOM 5104 C CA . ASN B 1 250 ? 5.363 -25.328 -17.156 1 94.12 250 ASN B CA 1
ATOM 5105 C C . ASN B 1 250 ? 6.07 -25.938 -18.375 1 94.12 250 ASN B C 1
ATOM 5107 O O . ASN B 1 250 ? 6.418 -25.219 -19.312 1 94.12 250 ASN B O 1
ATOM 5111 N N . ARG B 1 251 ? 6.27 -27.25 -18.391 1 86.69 251 ARG B N 1
ATOM 5112 C CA . ARG B 1 251 ? 6.867 -27.922 -19.531 1 86.69 251 ARG B CA 1
ATOM 5113 C C . ARG B 1 251 ? 5.93 -27.891 -20.734 1 86.69 251 ARG B C 1
ATOM 5115 O O . ARG B 1 251 ? 6.383 -27.938 -21.875 1 86.69 251 ARG B O 1
ATOM 5122 N N . VAL B 1 252 ? 4.676 -27.719 -20.5 1 82.12 252 VAL B N 1
ATOM 5123 C CA . VAL B 1 252 ? 3.715 -27.844 -21.594 1 82.12 252 VAL B CA 1
ATOM 5124 C C . VAL B 1 252 ? 3.236 -26.453 -22 1 82.12 252 VAL B C 1
ATOM 5126 O O . VAL B 1 252 ? 2.32 -26.328 -22.828 1 82.12 252 VAL B O 1
ATOM 5129 N N . THR B 1 253 ? 3.77 -25.375 -21.484 1 88.94 253 THR B N 1
ATOM 5130 C CA . THR B 1 253 ? 3.246 -24.031 -21.734 1 88.94 253 THR B CA 1
ATOM 5131 C C . THR B 1 253 ? 4.07 -23.328 -22.797 1 88.94 253 THR B C 1
ATOM 5133 O O . THR B 1 253 ? 3.873 -22.125 -23.047 1 88.94 253 THR B O 1
ATOM 5136 N N . ASP B 1 254 ? 4.902 -23.969 -23.469 1 84.12 254 ASP B N 1
ATOM 5137 C CA . ASP B 1 254 ? 5.699 -23.422 -24.562 1 84.12 254 ASP B CA 1
ATOM 5138 C C . ASP B 1 254 ? 6.398 -22.141 -24.156 1 84.12 254 ASP B C 1
ATOM 5140 O O . ASP B 1 254 ? 6.305 -21.125 -24.844 1 84.12 254 ASP B O 1
ATOM 5144 N N . GLY B 1 255 ? 6.977 -22.125 -22.906 1 89.25 255 GLY B N 1
ATOM 5145 C CA . GLY B 1 255 ? 7.793 -21.016 -22.469 1 89.25 255 GLY B CA 1
ATOM 5146 C C . GLY B 1 255 ? 7 -19.938 -21.75 1 89.25 255 GLY B C 1
ATOM 5147 O O . GLY B 1 255 ? 7.574 -19 -21.188 1 89.25 255 GLY B O 1
ATOM 5148 N N . LEU B 1 256 ? 5.68 -20.016 -21.844 1 93 256 LEU B N 1
ATOM 5149 C CA . LEU B 1 256 ? 4.848 -19.078 -21.094 1 93 256 LEU B CA 1
ATOM 5150 C C . LEU B 1 256 ? 4.711 -19.5 -19.641 1 93 256 LEU B C 1
ATOM 5152 O O . LEU B 1 256 ? 4.238 -20.594 -19.359 1 93 256 LEU B O 1
ATOM 5156 N N . PRO B 1 257 ? 5.027 -18.656 -18.781 1 95.31 257 PRO B N 1
ATOM 5157 C CA . PRO B 1 257 ? 5.113 -19.109 -17.391 1 95.31 257 PRO B CA 1
ATOM 5158 C C . PRO B 1 257 ? 3.746 -19.219 -16.719 1 95.31 257 PRO B C 1
ATOM 5160 O O . PRO B 1 257 ? 2.85 -18.422 -17 1 95.31 257 PRO B O 1
ATOM 5163 N N . VAL B 1 258 ? 3.594 -20.188 -15.875 1 96.94 258 VAL B N 1
ATOM 5164 C CA . VAL B 1 258 ? 2.547 -20.328 -14.875 1 96.94 258 VAL B CA 1
ATOM 5165 C C . VAL B 1 258 ? 3.168 -20.344 -13.477 1 96.94 258 VAL B C 1
ATOM 5167 O O . VAL B 1 258 ? 4.094 -21.109 -13.211 1 96.94 258 VAL B O 1
ATOM 5170 N N . MET B 1 259 ? 2.73 -19.469 -12.672 1 98 259 MET B N 1
ATOM 5171 C CA . MET B 1 259 ? 3.266 -19.375 -11.32 1 98 259 MET B CA 1
ATOM 5172 C C . MET B 1 259 ? 2.227 -19.812 -10.297 1 98 259 MET B C 1
ATOM 5174 O O . MET B 1 259 ? 1.023 -19.719 -10.547 1 98 259 MET B O 1
ATOM 5178 N N . LEU B 1 260 ? 2.709 -20.312 -9.164 1 97.88 260 LEU B N 1
ATOM 5179 C CA . LEU B 1 260 ? 1.839 -20.781 -8.094 1 97.88 260 LEU B CA 1
ATOM 5180 C C . LEU B 1 260 ? 2.025 -19.938 -6.836 1 97.88 260 LEU B C 1
ATOM 5182 O O . LEU B 1 260 ? 3.148 -19.781 -6.352 1 97.88 260 LEU B O 1
ATOM 5186 N N . GLY B 1 261 ? 0.973 -19.375 -6.391 1 97.94 261 GLY B N 1
ATOM 5187 C CA . GLY B 1 261 ? 0.958 -18.719 -5.09 1 97.94 261 GLY B CA 1
ATOM 5188 C C . GLY B 1 261 ? 0.329 -19.578 -4.004 1 97.94 261 GLY B C 1
ATOM 5189 O O . GLY B 1 261 ? -0.659 -20.266 -4.246 1 97.94 261 GLY B O 1
ATOM 5190 N N . VAL B 1 262 ? 0.877 -19.531 -2.824 1 96.5 262 VAL B N 1
ATOM 5191 C CA . VAL B 1 262 ? 0.384 -20.281 -1.676 1 96.5 262 VAL B CA 1
ATOM 5192 C C . VAL B 1 262 ? -0.076 -19.328 -0.585 1 96.5 262 VAL B C 1
ATOM 5194 O O . VAL B 1 262 ? 0.706 -18.5 -0.111 1 96.5 262 VAL B O 1
ATOM 5197 N N . GLY B 1 263 ? -1.34 -19.438 -0.232 1 95.56 263 GLY B N 1
ATOM 5198 C CA . GLY B 1 263 ? -1.865 -18.625 0.851 1 95.56 263 GLY B CA 1
ATOM 5199 C C . GLY B 1 263 ? -1.521 -19.156 2.227 1 95.56 263 GLY B C 1
ATOM 5200 O O . GLY B 1 263 ? -0.971 -20.25 2.35 1 95.56 263 GLY B O 1
ATOM 5201 N N . PRO B 1 264 ? -1.744 -18.391 3.205 1 91.69 264 PRO B N 1
ATOM 5202 C CA . PRO B 1 264 ? -1.469 -18.844 4.566 1 91.69 264 PRO B CA 1
ATOM 5203 C C . PRO B 1 264 ? -2.375 -20 5 1 91.69 264 PRO B C 1
ATOM 5205 O O . PRO B 1 264 ? -3.514 -20.094 4.535 1 91.69 264 PRO B O 1
ATOM 5208 N N . SER B 1 265 ? -1.834 -20.797 5.895 1 90.62 265 SER B N 1
ATOM 5209 C CA . SER B 1 265 ? -2.631 -21.844 6.523 1 90.62 265 SER B CA 1
ATOM 5210 C C . SER B 1 265 ? -3.623 -21.266 7.523 1 90.62 265 SER B C 1
ATOM 5212 O O . SER B 1 265 ? -3.271 -20.391 8.312 1 90.62 265 SER B O 1
ATOM 5214 N N . VAL B 1 266 ? -4.84 -21.75 7.449 1 89.62 266 VAL B N 1
ATOM 5215 C CA . VAL B 1 266 ? -5.871 -21.219 8.336 1 89.62 266 VAL B CA 1
ATOM 5216 C C . VAL B 1 266 ? -6.531 -22.359 9.102 1 89.62 266 VAL B C 1
ATOM 5218 O O . VAL B 1 266 ? -6.652 -23.469 8.586 1 89.62 266 VAL B O 1
ATOM 5221 N N . ALA B 1 267 ? -6.973 -22.031 10.305 1 85.38 267 ALA B N 1
ATOM 5222 C CA . ALA B 1 267 ? -7.566 -23.031 11.188 1 85.38 267 ALA B CA 1
ATOM 5223 C C . ALA B 1 267 ? -9.031 -23.266 10.836 1 85.38 267 ALA B C 1
ATOM 5225 O O . ALA B 1 267 ? -9.555 -24.375 11.039 1 85.38 267 ALA B O 1
ATOM 5226 N N . SER B 1 268 ? -9.695 -22.234 10.328 1 83.06 268 SER B N 1
ATOM 5227 C CA . SER B 1 268 ? -11.117 -22.328 10.016 1 83.06 268 SER B CA 1
ATOM 5228 C C . SER B 1 268 ? -11.367 -22.094 8.523 1 83.06 268 SER B C 1
ATOM 5230 O O . SER B 1 268 ? -10.82 -21.156 7.938 1 83.06 268 SER B O 1
ATOM 5232 N N . PRO B 1 269 ? -12.203 -22.906 7.988 1 82.44 269 PRO B N 1
ATOM 5233 C CA . PRO B 1 269 ? -12.539 -22.719 6.574 1 82.44 269 PRO B CA 1
ATOM 5234 C C . PRO B 1 269 ? -13.141 -21.344 6.281 1 82.44 269 PRO B C 1
ATOM 5236 O O . PRO B 1 269 ? -13.086 -20.875 5.145 1 82.44 269 PRO B O 1
ATOM 5239 N N . GLY B 1 270 ? -13.68 -20.781 7.328 1 85 270 GLY B N 1
ATOM 5240 C CA . GLY B 1 270 ? -14.227 -19.438 7.16 1 85 270 GLY B CA 1
ATOM 5241 C C . GLY B 1 270 ? -13.188 -18.422 6.746 1 85 270 GLY B C 1
ATOM 5242 O O . GLY B 1 270 ? -13.531 -17.359 6.207 1 85 270 GLY B O 1
ATOM 5243 N N . ALA B 1 271 ? -11.922 -18.719 6.891 1 90.06 271 ALA B N 1
ATOM 5244 C CA . ALA B 1 271 ? -10.844 -17.797 6.582 1 90.06 271 ALA B CA 1
ATOM 5245 C C . ALA B 1 271 ? -10.227 -18.094 5.223 1 90.06 271 ALA B C 1
ATOM 5247 O O . ALA B 1 271 ? -9.25 -17.469 4.816 1 90.06 271 ALA B O 1
ATOM 5248 N N . LEU B 1 272 ? -10.781 -18.953 4.457 1 92.94 272 LEU B N 1
ATOM 5249 C CA . LEU B 1 272 ? -10.203 -19.406 3.197 1 92.94 272 LEU B CA 1
ATOM 5250 C C . LEU B 1 272 ? -10.219 -18.297 2.152 1 92.94 272 LEU B C 1
ATOM 5252 O O . LEU B 1 272 ? -9.305 -18.188 1.335 1 92.94 272 LEU B O 1
ATOM 5256 N N . PRO B 1 273 ? -11.234 -17.469 2.232 1 93.88 273 PRO B N 1
ATOM 5257 C CA . PRO B 1 273 ? -11.172 -16.359 1.277 1 93.88 273 PRO B CA 1
ATOM 5258 C C . PRO B 1 273 ? -9.922 -15.5 1.451 1 93.88 273 PRO B C 1
ATOM 5260 O O . PRO B 1 273 ? -9.344 -15.047 0.464 1 93.88 273 PRO B O 1
ATOM 5263 N N . ARG B 1 274 ? -9.523 -15.297 2.641 1 93 274 ARG B N 1
ATOM 5264 C CA . ARG B 1 274 ? -8.289 -14.562 2.9 1 93 274 ARG B CA 1
ATOM 5265 C C . ARG B 1 274 ? -7.082 -15.312 2.357 1 93 274 ARG B C 1
ATOM 5267 O O . ARG B 1 274 ? -6.184 -14.711 1.761 1 93 274 ARG B O 1
ATOM 5274 N N . SER B 1 275 ? -7.059 -16.578 2.559 1 94.75 275 SER B N 1
ATOM 5275 C CA . SER B 1 275 ? -5.988 -17.406 2.016 1 94.75 275 SER B CA 1
ATOM 5276 C C . SER B 1 275 ? -5.941 -17.312 0.494 1 94.75 275 SER B C 1
ATOM 5278 O O . SER B 1 275 ? -4.859 -17.234 -0.094 1 94.75 275 SER B O 1
ATOM 5280 N N . HIS B 1 276 ? -7.098 -17.312 -0.114 1 96.81 276 HIS B N 1
ATOM 5281 C CA . HIS B 1 276 ? -7.188 -17.234 -1.567 1 96.81 276 HIS B CA 1
ATOM 5282 C C . HIS B 1 276 ? -6.625 -15.914 -2.08 1 96.81 276 HIS B C 1
ATOM 5284 O O . HIS B 1 276 ? -5.797 -15.898 -2.994 1 96.81 276 HIS B O 1
ATOM 5290 N N . ARG B 1 277 ? -7.031 -14.836 -1.482 1 95.62 277 ARG B N 1
ATOM 5291 C CA . ARG B 1 277 ? -6.555 -13.516 -1.887 1 95.62 277 ARG B CA 1
ATOM 5292 C C . ARG B 1 277 ? -5.035 -13.422 -1.765 1 95.62 277 ARG B C 1
ATOM 5294 O O . ARG B 1 277 ? -4.367 -12.914 -2.666 1 95.62 277 ARG B O 1
ATOM 5301 N N . ARG B 1 278 ? -4.539 -13.906 -0.704 1 96.44 278 ARG B N 1
ATOM 5302 C CA . ARG B 1 278 ? -3.105 -13.844 -0.452 1 96.44 278 ARG B CA 1
ATOM 5303 C C . ARG B 1 278 ? -2.34 -14.773 -1.382 1 96.44 278 ARG B C 1
ATOM 5305 O O . ARG B 1 278 ? -1.238 -14.453 -1.829 1 96.44 278 ARG B O 1
ATOM 5312 N N . ALA B 1 279 ? -2.924 -15.883 -1.668 1 97.56 279 ALA B N 1
ATOM 5313 C CA . ALA B 1 279 ? -2.32 -16.781 -2.646 1 97.56 279 ALA B CA 1
ATOM 5314 C C . ALA B 1 279 ? -2.221 -16.109 -4.016 1 97.56 279 ALA B C 1
ATOM 5316 O O . ALA B 1 279 ? -1.187 -16.203 -4.684 1 97.56 279 ALA B O 1
ATOM 5317 N N . ARG B 1 280 ? -3.277 -15.516 -4.398 1 97.31 280 ARG B N 1
ATOM 5318 C CA . ARG B 1 280 ? -3.295 -14.828 -5.691 1 97.31 280 ARG B CA 1
ATOM 5319 C C . ARG B 1 280 ? -2.246 -13.727 -5.738 1 97.31 280 ARG B C 1
ATOM 5321 O O . ARG B 1 280 ? -1.562 -13.555 -6.75 1 97.31 280 ARG B O 1
ATOM 5328 N N . GLN B 1 281 ? -2.139 -13.023 -4.668 1 96.69 281 GLN B N 1
ATOM 5329 C CA . GLN B 1 281 ? -1.132 -11.969 -4.578 1 96.69 281 GLN B CA 1
ATOM 5330 C C . GLN B 1 281 ? 0.278 -12.547 -4.668 1 96.69 281 GLN B C 1
ATOM 5332 O O . GLN B 1 281 ? 1.137 -12 -5.359 1 96.69 281 GLN B O 1
ATOM 5337 N N . ALA B 1 282 ? 0.5 -13.617 -3.961 1 97.19 282 ALA B N 1
ATOM 5338 C CA . ALA B 1 282 ? 1.804 -14.273 -4.012 1 97.19 282 ALA B CA 1
ATOM 5339 C C . ALA B 1 282 ? 2.135 -14.727 -5.434 1 97.19 282 ALA B C 1
ATOM 5341 O O . ALA B 1 282 ? 3.262 -14.539 -5.902 1 97.19 282 ALA B O 1
ATOM 5342 N N . ALA B 1 283 ? 1.168 -15.273 -6.113 1 97.62 283 ALA B N 1
ATOM 5343 C CA . ALA B 1 283 ? 1.37 -15.703 -7.496 1 97.62 283 ALA B CA 1
ATOM 5344 C C . ALA B 1 283 ? 1.692 -14.516 -8.398 1 97.62 283 ALA B C 1
ATOM 5346 O O . ALA B 1 283 ? 2.555 -14.609 -9.273 1 97.62 283 ALA B O 1
ATOM 5347 N N . THR B 1 284 ? 1.024 -13.453 -8.195 1 95.12 284 THR B N 1
ATOM 5348 C CA . THR B 1 284 ? 1.237 -12.242 -8.984 1 95.12 284 THR B CA 1
ATOM 5349 C C . THR B 1 284 ? 2.658 -11.719 -8.805 1 95.12 284 THR B C 1
ATOM 5351 O O . THR B 1 284 ? 3.314 -11.336 -9.773 1 95.12 284 THR B O 1
ATOM 5354 N N . VAL B 1 285 ? 3.072 -11.672 -7.582 1 96.38 285 VAL B N 1
ATOM 5355 C CA . VAL B 1 285 ? 4.434 -11.227 -7.305 1 96.38 285 VAL B CA 1
ATOM 5356 C C . VAL B 1 285 ? 5.43 -12.148 -8 1 96.38 285 VAL B C 1
ATOM 5358 O O . VAL B 1 285 ? 6.383 -11.688 -8.625 1 96.38 285 VAL B O 1
ATOM 5361 N N . ALA B 1 286 ? 5.176 -13.438 -7.887 1 95.94 286 ALA B N 1
ATOM 5362 C CA . ALA B 1 286 ? 6.055 -14.414 -8.531 1 95.94 286 ALA B CA 1
ATOM 5363 C C . ALA B 1 286 ? 6.133 -14.18 -10.039 1 95.94 286 ALA B C 1
ATOM 5365 O O . ALA B 1 286 ? 7.207 -14.281 -10.633 1 95.94 286 ALA B O 1
ATOM 5366 N N . LEU B 1 287 ? 5.07 -13.891 -10.633 1 94 287 LEU B N 1
ATOM 5367 C CA . LEU B 1 287 ? 5.012 -13.641 -12.07 1 94 287 LEU B CA 1
ATOM 5368 C C . LEU B 1 287 ? 5.855 -12.43 -12.445 1 94 287 LEU B C 1
ATOM 5370 O O . LEU B 1 287 ? 6.543 -12.438 -13.469 1 94 287 LEU B O 1
ATOM 5374 N N . ARG B 1 288 ? 5.82 -11.414 -11.625 1 92 288 ARG B N 1
ATOM 5375 C CA . ARG B 1 288 ? 6.555 -10.188 -11.906 1 92 288 ARG B CA 1
ATOM 5376 C C . ARG B 1 288 ? 8.047 -10.375 -11.68 1 92 288 ARG B C 1
ATOM 5378 O O . ARG B 1 288 ? 8.867 -9.773 -12.375 1 92 288 ARG B O 1
ATOM 5385 N N . ILE B 1 289 ? 8.375 -11.117 -10.68 1 88.56 289 ILE B N 1
ATOM 5386 C CA . ILE B 1 289 ? 9.781 -11.383 -10.391 1 88.56 289 ILE B CA 1
ATOM 5387 C C . ILE B 1 289 ? 10.359 -12.312 -11.445 1 88.56 289 ILE B C 1
ATOM 5389 O O . ILE B 1 289 ? 11.508 -12.156 -11.859 1 88.56 289 ILE B O 1
ATOM 5393 N N . GLY B 1 290 ? 9.523 -13.266 -11.867 1 87.19 290 GLY B N 1
ATOM 5394 C CA . GLY B 1 290 ? 9.953 -14.172 -12.922 1 87.19 290 GLY B CA 1
ATOM 5395 C C . GLY B 1 290 ? 10.297 -15.555 -12.406 1 87.19 290 GLY B C 1
ATOM 5396 O O . GLY B 1 290 ? 10.578 -15.734 -11.219 1 87.19 290 GLY B O 1
ATOM 5397 N N . PRO B 1 291 ? 10.383 -16.484 -13.242 1 86.44 291 PRO B N 1
ATOM 5398 C CA . PRO B 1 291 ? 10.508 -17.891 -12.875 1 86.44 291 PRO B CA 1
ATOM 5399 C C . PRO B 1 291 ? 11.938 -18.266 -12.477 1 86.44 291 PRO B C 1
ATOM 5401 O O . PRO B 1 291 ? 12.164 -19.359 -11.961 1 86.44 291 PRO B O 1
ATOM 5404 N N . SER B 1 292 ? 12.914 -17.391 -12.656 1 84.19 292 SER B N 1
ATOM 5405 C CA . SER B 1 292 ? 14.297 -17.703 -12.336 1 84.19 292 SER B CA 1
ATOM 5406 C C . SER B 1 292 ? 14.477 -17.984 -10.844 1 84.19 292 SER B C 1
ATOM 5408 O O . SER B 1 292 ? 15.422 -18.656 -10.438 1 84.19 292 SER B O 1
ATOM 5410 N N . LYS B 1 293 ? 13.523 -17.562 -10.07 1 85.38 293 LYS B N 1
ATOM 5411 C CA . LYS B 1 293 ? 13.609 -17.766 -8.633 1 85.38 293 LYS B CA 1
ATOM 5412 C C . LYS B 1 293 ? 12.672 -18.891 -8.172 1 85.38 293 LYS B C 1
ATOM 5414 O O . LYS B 1 293 ? 12.516 -19.125 -6.973 1 85.38 293 LYS B O 1
ATOM 5419 N N . GLY B 1 294 ? 12.109 -19.594 -9.172 1 92.62 294 GLY B N 1
ATOM 5420 C CA . GLY B 1 294 ? 11.148 -20.641 -8.875 1 92.62 294 GLY B CA 1
ATOM 5421 C C . GLY B 1 294 ? 9.75 -20.312 -9.352 1 92.62 294 GLY B C 1
ATOM 5422 O O . GLY B 1 294 ? 9.461 -19.172 -9.742 1 92.62 294 GLY B O 1
ATOM 5423 N N . PHE B 1 295 ? 8.961 -21.359 -9.258 1 96.31 295 PHE B N 1
ATOM 5424 C CA . PHE B 1 295 ? 7.605 -21.188 -9.766 1 96.31 295 PHE B CA 1
ATOM 5425 C C . PHE B 1 295 ? 6.621 -20.953 -8.625 1 96.31 295 PHE B C 1
ATOM 5427 O O . PHE B 1 295 ? 5.473 -20.578 -8.859 1 96.31 295 PHE B O 1
ATOM 5434 N N . VAL B 1 296 ? 7.109 -21.172 -7.398 1 96.25 296 VAL B N 1
ATOM 5435 C CA . VAL B 1 296 ? 6.199 -21.156 -6.258 1 96.25 296 VAL B CA 1
ATOM 5436 C C . VAL B 1 296 ? 6.57 -20.016 -5.312 1 96.25 296 VAL B C 1
ATOM 5438 O O . VAL B 1 296 ? 7.746 -19.812 -5.012 1 96.25 296 VAL B O 1
ATOM 5441 N N . SER B 1 297 ? 5.59 -19.266 -4.922 1 95.88 297 SER B N 1
ATOM 5442 C CA . SER B 1 297 ? 5.77 -18.219 -3.916 1 95.88 297 SER B CA 1
ATOM 5443 C C . SER B 1 297 ? 4.734 -18.344 -2.803 1 95.88 297 SER B C 1
ATOM 5445 O O . SER B 1 297 ? 3.547 -18.547 -3.07 1 95.88 297 SER B O 1
ATOM 5447 N N . THR B 1 298 ? 5.184 -18.281 -1.593 1 94.5 298 THR B N 1
ATOM 5448 C CA . THR B 1 298 ? 4.273 -18.312 -0.455 1 94.5 298 THR B CA 1
ATOM 5449 C C . THR B 1 298 ? 4.035 -16.891 0.07 1 94.5 298 THR B C 1
ATOM 5451 O O . THR B 1 298 ? 4.914 -16.031 -0.023 1 94.5 298 THR B O 1
ATOM 5454 N N . TRP B 1 299 ? 2.895 -16.672 0.605 1 94.25 299 TRP B N 1
ATOM 5455 C CA . TRP B 1 299 ? 2.584 -15.383 1.194 1 94.25 299 TRP B CA 1
ATOM 5456 C C . TRP B 1 299 ? 3.615 -15 2.252 1 94.25 299 TRP B C 1
ATOM 5458 O O . TRP B 1 299 ? 4.125 -13.875 2.256 1 94.25 299 TRP B O 1
ATOM 5468 N N . GLU B 1 300 ? 3.98 -15.914 3.08 1 89.06 300 GLU B N 1
ATOM 5469 C CA . GLU B 1 300 ? 4.891 -15.656 4.191 1 89.06 300 GLU B CA 1
ATOM 5470 C C . GLU B 1 300 ? 6.277 -15.266 3.693 1 89.06 300 GLU B C 1
ATOM 5472 O O . GLU B 1 300 ? 6.988 -14.5 4.352 1 89.06 300 GLU B O 1
ATOM 5477 N N . GLY B 1 301 ? 6.57 -15.742 2.52 1 90.38 301 GLY B N 1
ATOM 5478 C CA . GLY B 1 301 ? 7.906 -15.531 1.983 1 90.38 301 GLY B CA 1
ATOM 5479 C C . GLY B 1 301 ? 8.016 -14.266 1.149 1 90.38 301 GLY B C 1
ATOM 5480 O O . GLY B 1 301 ? 9.086 -13.969 0.613 1 90.38 301 GLY B O 1
ATOM 5481 N N . LEU B 1 302 ? 6.996 -13.453 1.07 1 93.88 302 LEU B N 1
ATOM 5482 C CA . LEU B 1 302 ? 6.961 -12.328 0.138 1 93.88 302 LEU B CA 1
ATOM 5483 C C . LEU B 1 302 ? 7.785 -11.156 0.667 1 93.88 302 LEU B C 1
ATOM 5485 O O . LEU B 1 302 ? 8.109 -10.234 -0.082 1 93.88 302 LEU B O 1
ATOM 5489 N N . GLY B 1 303 ? 8.062 -11.188 1.976 1 93.31 303 GLY B N 1
ATOM 5490 C CA . GLY B 1 303 ? 8.781 -10.047 2.516 1 93.31 303 GLY B CA 1
ATOM 5491 C C . GLY B 1 303 ? 8.039 -8.734 2.338 1 93.31 303 GLY B C 1
ATOM 5492 O O . GLY B 1 303 ? 6.863 -8.633 2.693 1 93.31 303 GLY B O 1
ATOM 5493 N N . VAL B 1 304 ? 8.719 -7.75 1.688 1 95.81 304 VAL B N 1
ATOM 5494 C CA . VAL B 1 304 ? 8.164 -6.41 1.55 1 95.81 304 VAL B CA 1
ATOM 5495 C C . VAL B 1 304 ? 7 -6.43 0.558 1 95.81 304 VAL B C 1
ATOM 5497 O O . VAL B 1 304 ? 6.109 -5.578 0.613 1 95.81 304 VAL B O 1
ATOM 5500 N N . TYR B 1 305 ? 7.004 -7.383 -0.256 1 96.94 305 TYR B N 1
ATOM 5501 C CA . TYR B 1 305 ? 5.973 -7.469 -1.284 1 96.94 305 TYR B CA 1
ATOM 5502 C C . TYR B 1 305 ? 4.609 -7.746 -0.666 1 96.94 305 TYR B C 1
ATOM 5504 O O . TYR B 1 305 ? 3.574 -7.531 -1.306 1 96.94 305 TYR B O 1
ATOM 5512 N N . ARG B 1 306 ? 4.551 -8.25 0.565 1 96.31 306 ARG B N 1
ATOM 5513 C CA . ARG B 1 306 ? 3.264 -8.422 1.237 1 96.31 306 ARG B CA 1
ATOM 5514 C C . ARG B 1 306 ? 2.523 -7.09 1.344 1 96.31 306 ARG B C 1
ATOM 5516 O O . ARG B 1 306 ? 1.293 -7.055 1.295 1 96.31 306 ARG B O 1
ATOM 5523 N N . LEU B 1 307 ? 3.326 -6.031 1.456 1 97.38 307 LEU B N 1
ATOM 5524 C CA . LEU B 1 307 ? 2.738 -4.699 1.544 1 97.38 307 LEU B CA 1
ATOM 5525 C C . LEU B 1 307 ? 2.514 -4.113 0.154 1 97.38 307 LEU B C 1
ATOM 5527 O O . LEU B 1 307 ? 1.418 -3.639 -0.154 1 97.38 307 LEU B O 1
ATOM 5531 N N . LEU B 1 308 ? 3.445 -4.203 -0.697 1 97.44 308 LEU B N 1
ATOM 5532 C CA . LEU B 1 308 ? 3.465 -3.482 -1.965 1 97.44 308 LEU B CA 1
ATOM 5533 C C . LEU B 1 308 ? 2.408 -4.031 -2.918 1 97.44 308 LEU B C 1
ATOM 5535 O O . LEU B 1 308 ? 1.808 -3.277 -3.688 1 97.44 308 LEU B O 1
ATOM 5539 N N . VAL B 1 309 ? 2.184 -5.332 -2.832 1 96.69 309 VAL B N 1
ATOM 5540 C CA . VAL B 1 309 ? 1.292 -5.984 -3.785 1 96.69 309 VAL B CA 1
ATOM 5541 C C . VAL B 1 309 ? -0.152 -5.574 -3.506 1 96.69 309 VAL B C 1
ATOM 5543 O O . VAL B 1 309 ? -1.032 -5.766 -4.348 1 96.69 309 VAL B O 1
ATOM 5546 N N . GLN B 1 310 ? -0.41 -5.035 -2.338 1 96 310 GLN B N 1
ATOM 5547 C CA . GLN B 1 310 ? -1.759 -4.625 -1.959 1 96 310 GLN B CA 1
ATOM 5548 C C . GLN B 1 310 ? -2.064 -3.217 -2.457 1 96 310 GLN B C 1
ATOM 5550 O O . GLN B 1 310 ? -3.193 -2.738 -2.326 1 96 310 GLN B O 1
ATOM 5555 N N . LEU B 1 311 ? -1.119 -2.527 -3.033 1 96.62 311 LEU B N 1
ATOM 5556 C CA . LEU B 1 311 ? -1.289 -1.169 -3.537 1 96.62 311 LEU B CA 1
ATOM 5557 C C . LEU B 1 311 ? -1.7 -1.183 -5.008 1 96.62 311 LEU B C 1
ATOM 5559 O O . LEU B 1 311 ? -1.199 -1.994 -5.789 1 96.62 311 LEU B O 1
ATOM 5563 N N . PRO B 1 312 ? -2.598 -0.259 -5.375 1 95 312 PRO B N 1
ATOM 5564 C CA . PRO B 1 312 ? -2.838 -0.088 -6.812 1 95 312 PRO B CA 1
ATOM 5565 C C . PRO B 1 312 ? -1.606 0.416 -7.559 1 95 312 PRO B C 1
ATOM 5567 O O . PRO B 1 312 ? -0.703 0.993 -6.949 1 95 312 PRO B O 1
ATOM 5570 N N . ARG B 1 313 ? -1.568 0.233 -8.852 1 94.81 313 ARG B N 1
ATOM 5571 C CA . ARG B 1 313 ? -0.416 0.55 -9.688 1 94.81 313 ARG B CA 1
ATOM 5572 C C . ARG B 1 313 ? -0.057 2.029 -9.594 1 94.81 313 ARG B C 1
ATOM 5574 O O . ARG B 1 313 ? 1.122 2.385 -9.539 1 94.81 313 ARG B O 1
ATOM 5581 N N . ASP B 1 314 ? -1.06 2.869 -9.539 1 93.81 314 ASP B N 1
ATOM 5582 C CA . ASP B 1 314 ? -0.81 4.305 -9.477 1 93.81 314 ASP B CA 1
ATOM 5583 C C . ASP B 1 314 ? -0.176 4.695 -8.148 1 93.81 314 ASP B C 1
ATOM 5585 O O . ASP B 1 314 ? 0.712 5.551 -8.102 1 93.81 314 ASP B O 1
ATOM 5589 N N . ALA B 1 315 ? -0.628 4.078 -7.078 1 93.94 315 ALA B N 1
ATOM 5590 C CA . ALA B 1 315 ? -0.061 4.344 -5.762 1 93.94 315 ALA B CA 1
ATOM 5591 C C . ALA B 1 315 ? 1.384 3.861 -5.676 1 93.94 315 ALA B C 1
ATOM 5593 O O . ALA B 1 315 ? 2.23 4.52 -5.066 1 93.94 315 ALA B O 1
ATOM 5594 N N . LEU B 1 316 ? 1.666 2.723 -6.293 1 96 316 LEU B N 1
ATOM 5595 C CA . LEU B 1 316 ? 3.033 2.217 -6.355 1 96 316 LEU B CA 1
ATOM 5596 C C . LEU B 1 316 ? 3.945 3.203 -7.078 1 96 316 LEU B C 1
ATOM 5598 O O . LEU B 1 316 ? 5.004 3.564 -6.562 1 96 316 LEU B O 1
ATOM 5602 N N . ALA B 1 317 ? 3.482 3.639 -8.188 1 94.88 317 ALA B N 1
ATOM 5603 C CA . ALA B 1 317 ? 4.277 4.559 -9 1 94.88 317 ALA B CA 1
ATOM 5604 C C . ALA B 1 317 ? 4.508 5.875 -8.266 1 94.88 317 ALA B C 1
ATOM 5606 O O . ALA B 1 317 ? 5.621 6.406 -8.266 1 94.88 317 ALA B O 1
ATOM 5607 N N . ASP B 1 318 ? 3.457 6.277 -7.598 1 91.25 318 ASP B N 1
ATOM 5608 C CA . ASP B 1 318 ? 3.48 7.555 -6.895 1 91.25 318 ASP B CA 1
ATOM 5609 C C . ASP B 1 318 ? 4.402 7.496 -5.676 1 91.25 318 ASP B C 1
ATOM 5611 O O . ASP B 1 318 ? 4.906 8.523 -5.223 1 91.25 318 ASP B O 1
ATOM 5615 N N . GLY B 1 319 ? 4.566 6.34 -5.172 1 94.44 319 GLY B N 1
ATOM 5616 C CA . GLY B 1 319 ? 5.309 6.191 -3.928 1 94.44 319 GLY B CA 1
ATOM 5617 C C . GLY B 1 319 ? 6.801 6.016 -4.141 1 94.44 319 GLY B C 1
ATOM 5618 O O . GLY B 1 319 ? 7.582 6.117 -3.195 1 94.44 319 GLY B O 1
ATOM 5619 N N . VAL B 1 320 ? 7.23 5.828 -5.367 1 96.31 320 VAL B N 1
ATOM 5620 C CA . VAL B 1 320 ? 8.648 5.629 -5.656 1 96.31 320 VAL B CA 1
ATOM 5621 C C . VAL B 1 320 ? 9.383 6.965 -5.586 1 96.31 320 VAL B C 1
ATOM 5623 O O . VAL B 1 320 ? 8.906 7.973 -6.109 1 96.31 320 VAL B O 1
ATOM 5626 N N . ASP B 1 321 ? 10.477 6.973 -4.895 1 94.62 321 ASP B N 1
ATOM 5627 C CA . ASP B 1 321 ? 11.305 8.172 -4.793 1 94.62 321 ASP B CA 1
ATOM 5628 C C . ASP B 1 321 ? 11.75 8.648 -6.172 1 94.62 321 ASP B C 1
ATOM 5630 O O . ASP B 1 321 ? 12.383 7.906 -6.922 1 94.62 321 ASP B O 1
ATOM 5634 N N . PRO B 1 322 ? 11.445 9.891 -6.488 1 90 322 PRO B N 1
ATOM 5635 C CA . PRO B 1 322 ? 11.797 10.406 -7.809 1 90 322 PRO B CA 1
ATOM 5636 C C . PRO B 1 322 ? 13.305 10.367 -8.07 1 90 322 PRO B C 1
ATOM 5638 O O . PRO B 1 322 ? 13.727 10.25 -9.227 1 90 322 PRO B O 1
ATOM 5641 N N . ARG B 1 323 ? 14.133 10.484 -7.051 1 93.69 323 ARG B N 1
ATOM 5642 C CA . ARG B 1 323 ? 15.578 10.414 -7.227 1 93.69 323 ARG B CA 1
ATOM 5643 C C . ARG B 1 323 ? 15.992 9.062 -7.805 1 93.69 323 ARG B C 1
ATOM 5645 O O . ARG B 1 323 ? 16.906 8.992 -8.633 1 93.69 323 ARG B O 1
ATOM 5652 N N . LEU B 1 324 ? 15.312 8.031 -7.418 1 95.56 324 LEU B N 1
ATOM 5653 C CA . LEU B 1 324 ? 15.609 6.695 -7.926 1 95.56 324 LEU B CA 1
ATOM 5654 C C . LEU B 1 324 ? 15.188 6.562 -9.383 1 95.56 324 LEU B C 1
ATOM 5656 O O . LEU B 1 324 ? 15.922 5.988 -10.195 1 95.56 324 LEU B O 1
ATOM 5660 N N . VAL B 1 325 ? 14.039 7.082 -9.688 1 94.5 325 VAL B N 1
ATOM 5661 C CA . VAL B 1 325 ? 13.555 7.066 -11.062 1 94.5 325 VAL B CA 1
ATOM 5662 C C . VAL B 1 325 ? 14.562 7.773 -11.969 1 94.5 325 VAL B C 1
ATOM 5664 O O . VAL B 1 325 ? 14.914 7.258 -13.031 1 94.5 325 VAL B O 1
ATOM 5667 N N . GLY B 1 326 ? 15.016 8.938 -11.523 1 93.69 326 GLY B N 1
ATOM 5668 C CA . GLY B 1 326 ? 16.031 9.664 -12.281 1 93.69 326 GLY B CA 1
ATOM 5669 C C . GLY B 1 326 ? 17.312 8.883 -12.469 1 93.69 326 GLY B C 1
ATOM 5670 O O . GLY B 1 326 ? 17.891 8.867 -13.562 1 93.69 326 GLY B O 1
ATOM 5671 N N . LEU B 1 327 ? 17.75 8.258 -11.438 1 94.94 327 LEU B N 1
ATOM 5672 C CA . LEU B 1 327 ? 18.969 7.477 -11.484 1 94.94 327 LEU B CA 1
ATOM 5673 C C . LEU B 1 327 ? 18.859 6.344 -12.508 1 94.94 327 LEU B C 1
ATOM 5675 O O . LEU B 1 327 ? 19.781 6.113 -13.289 1 94.94 327 LEU B O 1
ATOM 5679 N N . ILE B 1 328 ? 17.75 5.664 -12.516 1 95.56 328 ILE B N 1
ATOM 5680 C CA . ILE B 1 328 ? 17.5 4.539 -13.406 1 95.56 328 ILE B CA 1
ATOM 5681 C C . ILE B 1 328 ? 17.484 5.023 -14.859 1 95.56 328 ILE B C 1
ATOM 5683 O O . ILE B 1 328 ? 18.016 4.359 -15.75 1 95.56 328 ILE B O 1
ATOM 5687 N N . GLN B 1 329 ? 16.906 6.145 -15.07 1 94.38 329 GLN B N 1
ATOM 5688 C CA . GLN B 1 329 ? 16.781 6.699 -16.422 1 94.38 329 GLN B CA 1
ATOM 5689 C C . GLN B 1 329 ? 18.125 7.223 -16.922 1 94.38 329 GLN B C 1
ATOM 5691 O O . GLN B 1 329 ? 18.5 6.992 -18.062 1 94.38 329 GLN B O 1
ATOM 5696 N N . ASP B 1 330 ? 18.891 7.832 -16.062 1 93.69 330 ASP B N 1
ATOM 5697 C CA . ASP B 1 330 ? 20.094 8.547 -16.484 1 93.69 330 ASP B CA 1
ATOM 5698 C C . ASP B 1 330 ? 21.297 7.605 -16.516 1 93.69 330 ASP B C 1
ATOM 5700 O O . ASP B 1 330 ? 22.141 7.699 -17.406 1 93.69 330 ASP B O 1
ATOM 5704 N N . VAL B 1 331 ? 21.359 6.758 -15.516 1 95.31 331 VAL B N 1
ATOM 5705 C CA . VAL B 1 331 ? 22.531 5.898 -15.406 1 95.31 331 VAL B CA 1
ATOM 5706 C C . VAL B 1 331 ? 22.109 4.512 -14.914 1 95.31 331 VAL B C 1
ATOM 5708 O O . VAL B 1 331 ? 22.453 4.113 -13.805 1 95.31 331 VAL B O 1
ATOM 5711 N N . PRO B 1 332 ? 21.547 3.715 -15.703 1 94.69 332 PRO B N 1
ATOM 5712 C CA . PRO B 1 332 ? 20.984 2.42 -15.305 1 94.69 332 PRO B CA 1
ATOM 5713 C C . PRO B 1 332 ? 22.047 1.483 -14.711 1 94.69 332 PRO B C 1
ATOM 5715 O O . PRO B 1 332 ? 21.719 0.671 -13.836 1 94.69 332 PRO B O 1
ATOM 5718 N N . GLU B 1 333 ? 23.281 1.633 -15.156 1 95.38 333 GLU B N 1
ATOM 5719 C CA . GLU B 1 333 ? 24.328 0.774 -14.617 1 95.38 333 GLU B CA 1
ATOM 5720 C C . GLU B 1 333 ? 24.594 1.076 -13.141 1 95.38 333 GLU B C 1
ATOM 5722 O O . GLU B 1 333 ? 24.891 0.171 -12.359 1 95.38 333 GLU B O 1
ATOM 5727 N N . VAL B 1 334 ? 24.5 2.312 -12.812 1 96.56 334 VAL B N 1
ATOM 5728 C CA . VAL B 1 334 ? 24.672 2.734 -11.43 1 96.56 334 VAL B CA 1
ATOM 5729 C C . VAL B 1 334 ? 23.531 2.207 -10.578 1 96.56 334 VAL B C 1
ATOM 5731 O O . VAL B 1 334 ? 23.734 1.727 -9.461 1 96.56 334 VAL B O 1
ATOM 5734 N N . ALA B 1 335 ? 22.344 2.271 -11.164 1 96.94 335 ALA B N 1
ATOM 5735 C CA . ALA B 1 335 ? 21.172 1.754 -10.461 1 96.94 335 ALA B CA 1
ATOM 5736 C C . ALA B 1 335 ? 21.312 0.254 -10.219 1 96.94 335 ALA B C 1
ATOM 5738 O O . ALA B 1 335 ? 21 -0.23 -9.125 1 96.94 335 ALA B O 1
ATOM 5739 N N . ALA B 1 336 ? 21.75 -0.44 -11.211 1 96.56 336 ALA B N 1
ATOM 5740 C CA . ALA B 1 336 ? 21.938 -1.882 -11.07 1 96.56 336 ALA B CA 1
ATOM 5741 C C . ALA B 1 336 ? 22.984 -2.195 -10.008 1 96.56 336 ALA B C 1
ATOM 5743 O O . ALA B 1 336 ? 22.812 -3.127 -9.219 1 96.56 336 ALA B O 1
ATOM 5744 N N . THR B 1 337 ? 24.016 -1.464 -10 1 97.19 337 THR B N 1
ATOM 5745 C CA . THR B 1 337 ? 25.062 -1.622 -9 1 97.19 337 THR B CA 1
ATOM 5746 C C . THR B 1 337 ? 24.516 -1.375 -7.598 1 97.19 337 THR B C 1
ATOM 5748 O O . THR B 1 337 ? 24.812 -2.127 -6.668 1 97.19 337 THR B O 1
ATOM 5751 N N . LEU B 1 338 ? 23.766 -0.322 -7.484 1 97.5 338 LEU B N 1
ATOM 5752 C CA . LEU B 1 338 ? 23.172 0.063 -6.215 1 97.5 338 LEU B CA 1
ATOM 5753 C C . LEU B 1 338 ? 22.297 -1.057 -5.664 1 97.5 338 LEU B C 1
ATOM 5755 O O . LEU B 1 338 ? 22.359 -1.372 -4.477 1 97.5 338 LEU B O 1
ATOM 5759 N N . GLU B 1 339 ? 21.516 -1.65 -6.5 1 96.81 339 GLU B N 1
ATOM 5760 C CA . GLU B 1 339 ? 20.625 -2.736 -6.078 1 96.81 339 GLU B CA 1
ATOM 5761 C C . GLU B 1 339 ? 21.438 -3.924 -5.555 1 96.81 339 GLU B C 1
ATOM 5763 O O . GLU B 1 339 ? 21.125 -4.461 -4.484 1 96.81 339 GLU B O 1
ATOM 5768 N N . VAL B 1 340 ? 22.453 -4.309 -6.277 1 96.69 340 VAL B N 1
ATOM 5769 C CA . VAL B 1 340 ? 23.297 -5.441 -5.887 1 96.69 340 VAL B CA 1
ATOM 5770 C C . VAL B 1 340 ? 23.984 -5.141 -4.562 1 96.69 340 VAL B C 1
ATOM 5772 O O . VAL B 1 340 ? 24.031 -5.996 -3.674 1 96.69 340 VAL B O 1
ATOM 5775 N N . TYR B 1 341 ? 24.5 -3.971 -4.465 1 97.12 341 TYR B N 1
ATOM 5776 C CA . TYR B 1 341 ? 25.188 -3.531 -3.254 1 97.12 341 TYR B CA 1
ATOM 5777 C C . TYR B 1 341 ? 24.266 -3.615 -2.043 1 97.12 341 TYR B C 1
ATOM 5779 O O . TYR B 1 341 ? 24.641 -4.168 -1.006 1 97.12 341 TYR B O 1
ATOM 5787 N N . LEU B 1 342 ? 23.031 -3.09 -2.18 1 96.81 342 LEU B N 1
ATOM 5788 C CA . LEU B 1 342 ? 22.094 -3.059 -1.059 1 96.81 342 LEU B CA 1
ATOM 5789 C C . LEU B 1 342 ? 21.531 -4.449 -0.784 1 96.81 342 LEU B C 1
ATOM 5791 O O . LEU B 1 342 ? 21.266 -4.797 0.367 1 96.81 342 LEU B O 1
ATOM 5795 N N . ASP B 1 343 ? 21.344 -5.254 -1.852 1 94.12 343 ASP B N 1
ATOM 5796 C CA . ASP B 1 343 ? 20.875 -6.625 -1.678 1 94.12 343 ASP B CA 1
ATOM 5797 C C . ASP B 1 343 ? 21.844 -7.434 -0.823 1 94.12 343 ASP B C 1
ATOM 5799 O O . ASP B 1 343 ? 21.438 -8.344 -0.098 1 94.12 343 ASP B O 1
ATOM 5803 N N . GLY B 1 344 ? 23.062 -7.027 -0.943 1 93.31 344 GLY B N 1
ATOM 5804 C CA . GLY B 1 344 ? 24.094 -7.715 -0.189 1 93.31 344 GLY B CA 1
ATOM 5805 C C . GLY B 1 344 ? 24.375 -7.078 1.161 1 93.31 344 GLY B C 1
ATOM 5806 O O . GLY B 1 344 ? 25.406 -7.355 1.783 1 93.31 344 GLY B O 1
ATOM 5807 N N . GLY B 1 345 ? 23.516 -6.199 1.552 1 91.38 345 GLY B N 1
ATOM 5808 C CA . GLY B 1 345 ? 23.641 -5.59 2.867 1 91.38 345 GLY B CA 1
ATOM 5809 C C . GLY B 1 345 ? 24.656 -4.465 2.916 1 91.38 345 GLY B C 1
ATOM 5810 O O . GLY B 1 345 ? 25.109 -4.074 3.994 1 91.38 345 GLY B O 1
ATOM 5811 N N . GLY B 1 346 ? 25.125 -4.102 1.798 1 92.56 346 GLY B N 1
ATOM 5812 C CA . GLY B 1 346 ? 26.047 -2.982 1.748 1 92.56 346 GLY B CA 1
ATOM 5813 C C . GLY B 1 346 ? 27.5 -3.41 1.778 1 92.56 346 GLY B C 1
ATOM 5814 O O . GLY B 1 346 ? 28.375 -2.619 2.125 1 92.56 346 GLY B O 1
ATOM 5815 N N . ALA B 1 347 ? 27.703 -4.629 1.489 1 91.88 347 ALA B N 1
ATOM 5816 C CA . ALA B 1 347 ? 29.078 -5.141 1.467 1 91.88 347 ALA B CA 1
ATOM 5817 C C . ALA B 1 347 ? 29.734 -4.875 0.119 1 91.88 347 ALA B C 1
ATOM 5819 O O . ALA B 1 347 ? 29.406 -5.52 -0.881 1 91.88 347 ALA B O 1
ATOM 5820 N N . VAL B 1 348 ? 30.734 -4.133 0.151 1 93.88 348 VAL B N 1
ATOM 5821 C CA . VAL B 1 348 ? 31.391 -3.674 -1.069 1 93.88 348 VAL B CA 1
ATOM 5822 C C . VAL B 1 348 ? 32.062 -4.852 -1.772 1 93.88 348 VAL B C 1
ATOM 5824 O O . VAL B 1 348 ? 31.875 -5.055 -2.975 1 93.88 348 VAL B O 1
ATOM 5827 N N . ALA B 1 349 ? 32.781 -5.645 -1.018 1 94.31 349 ALA B N 1
ATOM 5828 C CA . ALA B 1 349 ? 33.531 -6.754 -1.603 1 94.31 349 ALA B CA 1
ATOM 5829 C C . ALA B 1 349 ? 32.594 -7.754 -2.27 1 94.31 349 ALA B C 1
ATOM 5831 O O . ALA B 1 349 ? 32.844 -8.195 -3.396 1 94.31 349 ALA B O 1
ATOM 5832 N N . ALA B 1 350 ? 31.578 -8.086 -1.617 1 94.38 350 ALA B N 1
ATOM 5833 C CA . ALA B 1 350 ? 30.609 -9.047 -2.145 1 94.38 350 ALA B CA 1
ATOM 5834 C C . ALA B 1 350 ? 29.938 -8.508 -3.404 1 94.38 350 ALA B C 1
ATOM 5836 O O . ALA B 1 350 ? 29.719 -9.25 -4.367 1 94.38 350 ALA B O 1
ATOM 5837 N N . ALA B 1 351 ? 29.578 -7.254 -3.41 1 96.06 351 ALA B N 1
ATOM 5838 C CA . ALA B 1 351 ? 28.938 -6.633 -4.559 1 96.06 351 ALA B CA 1
ATOM 5839 C C . ALA B 1 351 ? 29.859 -6.605 -5.77 1 96.06 351 ALA B C 1
ATOM 5841 O O . ALA B 1 351 ? 29.438 -6.918 -6.887 1 96.06 351 ALA B O 1
ATOM 5842 N N . ALA B 1 352 ? 31.078 -6.293 -5.508 1 97.12 352 ALA B N 1
ATOM 5843 C CA . ALA B 1 352 ? 32.062 -6.262 -6.594 1 97.12 352 ALA B CA 1
ATOM 5844 C C . ALA B 1 352 ? 32.219 -7.641 -7.23 1 97.12 352 ALA B C 1
ATOM 5846 O O . ALA B 1 352 ? 32.281 -7.762 -8.453 1 97.12 352 ALA B O 1
ATOM 5847 N N . ASP B 1 353 ? 32.281 -8.594 -6.414 1 96.88 353 ASP B N 1
ATOM 5848 C CA . ASP B 1 353 ? 32.438 -9.969 -6.887 1 96.88 353 ASP B CA 1
ATOM 5849 C C . ASP B 1 353 ? 31.219 -10.383 -7.727 1 96.88 353 ASP B C 1
ATOM 5851 O O . ASP B 1 353 ? 31.375 -10.945 -8.812 1 96.88 353 ASP B O 1
ATOM 5855 N N . THR B 1 354 ? 30.047 -10.062 -7.246 1 95.19 354 THR B N 1
ATOM 5856 C CA . THR B 1 354 ? 28.812 -10.422 -7.93 1 95.19 354 THR B CA 1
ATOM 5857 C C . THR B 1 354 ? 28.719 -9.734 -9.289 1 95.19 354 THR B C 1
ATOM 5859 O O . THR B 1 354 ? 28.281 -10.336 -10.266 1 95.19 354 THR B O 1
ATOM 5862 N N . LEU B 1 355 ? 29.156 -8.508 -9.344 1 96.38 355 LEU B N 1
ATOM 5863 C CA . LEU B 1 355 ? 29.047 -7.711 -10.562 1 96.38 355 LEU B CA 1
ATOM 5864 C C . LEU B 1 355 ? 30.281 -7.914 -11.445 1 96.38 355 LEU B C 1
ATOM 5866 O O . LEU B 1 355 ? 30.312 -7.441 -12.578 1 96.38 355 LEU B O 1
ATOM 5870 N N . HIS B 1 356 ? 31.297 -8.562 -10.906 1 96.88 356 HIS B N 1
ATOM 5871 C CA . HIS B 1 356 ? 32.531 -8.812 -11.617 1 96.88 356 HIS B CA 1
ATOM 5872 C C . HIS B 1 356 ? 33.219 -7.512 -12.047 1 96.88 356 HIS B C 1
ATOM 5874 O O . HIS B 1 356 ? 33.594 -7.352 -13.211 1 96.88 356 HIS B O 1
ATOM 5880 N N . ILE B 1 357 ? 33.344 -6.633 -11.062 1 97.19 357 ILE B N 1
ATOM 5881 C CA . ILE B 1 357 ? 34.031 -5.371 -11.297 1 97.19 357 ILE B CA 1
ATOM 5882 C C . ILE B 1 357 ? 35.031 -5.117 -10.164 1 97.19 357 ILE B C 1
ATOM 5884 O O . ILE B 1 357 ? 34.969 -5.758 -9.109 1 97.19 357 ILE B O 1
ATOM 5888 N N . HIS B 1 358 ? 35.969 -4.199 -10.414 1 96.5 358 HIS B N 1
ATOM 5889 C CA . HIS B 1 358 ? 36.938 -3.814 -9.391 1 96.5 358 HIS B CA 1
ATOM 5890 C C . HIS B 1 358 ? 36.281 -2.924 -8.336 1 96.5 358 HIS B C 1
ATOM 5892 O O . HIS B 1 358 ? 35.375 -2.152 -8.641 1 96.5 358 HIS B O 1
ATOM 5898 N N . ARG B 1 359 ? 36.812 -2.893 -7.203 1 96.12 359 ARG B N 1
ATOM 5899 C CA . ARG B 1 359 ? 36.281 -2.123 -6.086 1 96.12 359 ARG B CA 1
ATOM 5900 C C . ARG B 1 359 ? 36.281 -0.63 -6.395 1 96.12 359 ARG B C 1
ATOM 5902 O O . ARG B 1 359 ? 35.375 0.104 -5.969 1 96.12 359 ARG B O 1
ATOM 5909 N N . THR B 1 360 ? 37.25 -0.201 -7.152 1 95.75 360 THR B N 1
ATOM 5910 C CA . THR B 1 360 ? 37.375 1.213 -7.492 1 95.75 360 THR B CA 1
ATOM 5911 C C . THR B 1 360 ? 36.219 1.656 -8.359 1 95.75 360 THR B C 1
ATOM 5913 O O . THR B 1 360 ? 35.656 2.752 -8.172 1 95.75 360 THR B O 1
ATOM 5916 N N . THR B 1 361 ? 35.844 0.794 -9.266 1 96.62 361 THR B N 1
ATOM 5917 C CA . THR B 1 361 ? 34.688 1.067 -10.125 1 96.62 361 THR B CA 1
ATOM 5918 C C . THR B 1 361 ? 33.406 1.117 -9.297 1 96.62 361 THR B C 1
ATOM 5920 O O . THR B 1 361 ? 32.562 1.97 -9.531 1 96.62 361 THR B O 1
ATOM 5923 N N . LEU B 1 362 ? 33.312 0.232 -8.391 1 97.19 362 LEU B N 1
ATOM 5924 C CA . LEU B 1 362 ? 32.156 0.204 -7.523 1 97.19 362 LEU B CA 1
ATOM 5925 C C . LEU B 1 362 ? 32.031 1.493 -6.715 1 97.19 362 LEU B C 1
ATOM 5927 O O . LEU B 1 362 ? 30.953 2.07 -6.605 1 97.19 362 LEU B O 1
ATOM 5931 N N . TYR B 1 363 ? 33.125 1.973 -6.18 1 96.5 363 TYR B N 1
ATOM 5932 C CA . TYR B 1 363 ? 33.125 3.201 -5.395 1 96.5 363 TYR B CA 1
ATOM 5933 C C . TYR B 1 363 ? 32.719 4.395 -6.25 1 96.5 363 TYR B C 1
ATOM 5935 O O . TYR B 1 363 ? 32 5.277 -5.789 1 96.5 363 TYR B O 1
ATOM 5943 N N . TYR B 1 364 ? 33.188 4.32 -7.383 1 96.25 364 TYR B N 1
ATOM 5944 C CA . TYR B 1 364 ? 32.844 5.387 -8.305 1 96.25 364 TYR B CA 1
ATOM 5945 C C . TYR B 1 364 ? 31.328 5.418 -8.547 1 96.25 364 TYR B C 1
ATOM 5947 O O . TYR B 1 364 ? 30.703 6.48 -8.508 1 96.25 364 TYR B O 1
ATOM 5955 N N . ARG B 1 365 ? 30.75 4.312 -8.766 1 96.69 365 ARG B N 1
ATOM 5956 C CA . ARG B 1 365 ? 29.312 4.223 -9.039 1 96.69 365 ARG B CA 1
ATOM 5957 C C . ARG B 1 365 ? 28.5 4.613 -7.809 1 96.69 365 ARG B C 1
ATOM 5959 O O . ARG B 1 365 ? 27.469 5.277 -7.926 1 96.69 365 ARG B O 1
ATOM 5966 N N . LEU B 1 366 ? 29 4.25 -6.691 1 96.75 366 LEU B N 1
ATOM 5967 C CA . LEU B 1 366 ? 28.281 4.598 -5.465 1 96.75 366 LEU B CA 1
ATOM 5968 C C . LEU B 1 366 ? 28.359 6.098 -5.195 1 96.75 366 LEU B C 1
ATOM 5970 O O . LEU B 1 366 ? 27.453 6.68 -4.613 1 96.75 366 LEU B O 1
ATOM 5974 N N . GLU B 1 367 ? 29.438 6.676 -5.617 1 96.5 367 GLU B N 1
ATOM 5975 C CA . GLU B 1 367 ? 29.562 8.125 -5.504 1 96.5 367 GLU B CA 1
ATOM 5976 C C . GLU B 1 367 ? 28.5 8.844 -6.34 1 96.5 367 GLU B C 1
ATOM 5978 O O . GLU B 1 367 ? 28 9.891 -5.938 1 96.5 367 GLU B O 1
ATOM 5983 N N . LYS B 1 368 ? 28.219 8.266 -7.406 1 95.69 368 LYS B N 1
ATOM 5984 C CA . LYS B 1 368 ? 27.188 8.836 -8.266 1 95.69 368 LYS B CA 1
ATOM 5985 C C . LYS B 1 368 ? 25.828 8.781 -7.582 1 95.69 368 LYS B C 1
ATOM 5987 O O . LYS B 1 368 ? 24.984 9.656 -7.793 1 95.69 368 LYS B O 1
ATOM 5992 N N . VAL B 1 369 ? 25.625 7.766 -6.82 1 96.19 369 VAL B N 1
ATOM 5993 C CA . VAL B 1 369 ? 24.391 7.648 -6.055 1 96.19 369 VAL B CA 1
ATOM 5994 C C . VAL B 1 369 ? 24.297 8.789 -5.039 1 96.19 369 VAL B C 1
ATOM 5996 O O . VAL B 1 369 ? 23.234 9.383 -4.859 1 96.19 369 VAL B O 1
ATOM 5999 N N . THR B 1 370 ? 25.406 9.086 -4.406 1 94.88 370 THR B N 1
ATOM 6000 C CA . THR B 1 370 ? 25.453 10.172 -3.438 1 94.88 370 THR B CA 1
ATOM 6001 C C . THR B 1 370 ? 25.219 11.516 -4.121 1 94.88 370 THR B C 1
ATOM 6003 O O . THR B 1 370 ? 24.547 12.391 -3.562 1 94.88 370 THR B O 1
ATOM 6006 N N . GLU B 1 371 ? 25.734 11.617 -5.273 1 93.94 371 GLU B N 1
ATOM 6007 C CA . GLU B 1 371 ? 25.531 12.836 -6.051 1 93.94 371 GLU B CA 1
ATOM 6008 C C . GLU B 1 371 ? 24.062 13.023 -6.406 1 93.94 371 GLU B C 1
ATOM 6010 O O . GLU B 1 371 ? 23.594 14.156 -6.57 1 93.94 371 GLU B O 1
ATOM 6015 N N . ALA B 1 372 ? 23.406 11.922 -6.508 1 91.88 372 ALA B N 1
ATOM 6016 C CA . ALA B 1 372 ? 21.984 11.977 -6.84 1 91.88 372 ALA B CA 1
ATOM 6017 C C . ALA B 1 372 ? 21.141 12.352 -5.621 1 91.88 372 ALA B C 1
ATOM 6019 O O . ALA B 1 372 ? 19.922 12.516 -5.719 1 91.88 372 ALA B O 1
ATOM 6020 N N . GLY B 1 373 ? 21.812 12.422 -4.441 1 92.44 373 GLY B N 1
ATOM 6021 C CA . GLY B 1 373 ? 21.141 12.961 -3.271 1 92.44 373 GLY B CA 1
ATOM 6022 C C . GLY B 1 373 ? 20.859 11.914 -2.209 1 92.44 373 GLY B C 1
ATOM 6023 O O . GLY B 1 373 ? 20.188 12.203 -1.214 1 92.44 373 GLY B O 1
ATOM 6024 N N . PHE B 1 374 ? 21.344 10.68 -2.416 1 94.38 374 PHE B N 1
ATOM 6025 C CA . PHE B 1 374 ? 21.125 9.633 -1.426 1 94.38 374 PHE B CA 1
ATOM 6026 C C . PHE B 1 374 ? 22.312 9.547 -0.471 1 94.38 374 PHE B C 1
ATOM 6028 O O . PHE B 1 374 ? 23.469 9.75 -0.876 1 94.38 374 PHE B O 1
ATOM 6035 N N . ASP B 1 375 ? 22 9.328 0.744 1 95.19 375 ASP B N 1
ATOM 6036 C CA . ASP B 1 375 ? 23.016 9 1.742 1 95.19 375 ASP B CA 1
ATOM 6037 C C . ASP B 1 375 ? 23.016 7.5 2.051 1 95.19 375 ASP B C 1
ATOM 6039 O O . ASP B 1 375 ? 22.141 7.008 2.77 1 95.19 375 ASP B O 1
ATOM 6043 N N . LEU B 1 376 ? 24 6.824 1.616 1 94.19 376 LEU B N 1
ATOM 6044 C CA . LEU B 1 376 ? 24.047 5.367 1.705 1 94.19 376 LEU B CA 1
ATOM 6045 C C . LEU B 1 376 ? 24.391 4.918 3.121 1 94.19 376 LEU B C 1
ATOM 6047 O O . LEU B 1 376 ? 24.297 3.732 3.441 1 94.19 376 LEU B O 1
ATOM 6051 N N . HIS B 1 377 ? 24.672 5.836 3.994 1 91.75 377 HIS B N 1
ATOM 6052 C CA . HIS B 1 377 ? 24.891 5.504 5.398 1 91.75 377 HIS B CA 1
ATOM 6053 C C . HIS B 1 377 ? 23.609 5.668 6.211 1 91.75 377 HIS B C 1
ATOM 6055 O O . HIS B 1 377 ? 23.562 5.289 7.383 1 91.75 377 HIS B O 1
ATOM 6061 N N . SER B 1 378 ? 22.641 6.184 5.578 1 93.69 378 SER B N 1
ATOM 6062 C CA . SER B 1 378 ? 21.328 6.348 6.199 1 93.69 378 SER B CA 1
ATOM 6063 C C . SER B 1 378 ? 20.453 5.125 5.973 1 93.69 378 SER B C 1
ATOM 6065 O O . SER B 1 378 ? 20.156 4.773 4.832 1 93.69 378 SER B O 1
ATOM 6067 N N . GLY B 1 379 ? 20 4.531 7.039 1 93.88 379 GLY B N 1
ATOM 6068 C CA . GLY B 1 379 ? 19.062 3.414 6.918 1 93.88 379 GLY B CA 1
ATOM 6069 C C . GLY B 1 379 ? 17.766 3.785 6.223 1 93.88 379 GLY B C 1
ATOM 6070 O O . GLY B 1 379 ? 17.203 2.979 5.48 1 93.88 379 GLY B O 1
ATOM 6071 N N . THR B 1 380 ? 17.422 4.996 6.371 1 92.75 380 THR B N 1
ATOM 6072 C CA . THR B 1 380 ? 16.188 5.48 5.766 1 92.75 380 THR B CA 1
ATOM 6073 C C . THR B 1 380 ? 16.312 5.543 4.246 1 92.75 380 THR B C 1
ATOM 6075 O O . THR B 1 380 ? 15.422 5.105 3.525 1 92.75 380 THR B O 1
ATOM 6078 N N . ASP B 1 381 ? 17.391 6.051 3.811 1 95.31 381 ASP B N 1
ATOM 6079 C CA . ASP B 1 381 ? 17.609 6.117 2.367 1 95.31 381 ASP B CA 1
ATOM 6080 C C . ASP B 1 381 ? 17.75 4.723 1.767 1 95.31 381 ASP B C 1
ATOM 6082 O O . ASP B 1 381 ? 17.172 4.434 0.714 1 95.31 381 ASP B O 1
ATOM 6086 N N . ARG B 1 382 ? 18.547 3.881 2.445 1 95.94 382 ARG B N 1
ATOM 6087 C CA . ARG B 1 382 ? 18.703 2.514 1.96 1 95.94 382 ARG B CA 1
ATOM 6088 C C . ARG B 1 382 ? 17.359 1.814 1.823 1 95.94 382 ARG B C 1
ATOM 6090 O O . ARG B 1 382 ? 17.078 1.202 0.792 1 95.94 382 ARG B O 1
ATOM 6097 N N . MET B 1 383 ? 16.578 1.981 2.842 1 96.25 383 MET B N 1
ATOM 6098 C CA . MET B 1 383 ? 15.242 1.388 2.842 1 96.25 383 MET B CA 1
ATOM 6099 C C . MET B 1 383 ? 14.398 1.938 1.694 1 96.25 383 MET B C 1
ATOM 6101 O O . MET B 1 383 ? 13.766 1.178 0.965 1 96.25 383 MET B O 1
ATOM 6105 N N . THR B 1 384 ? 14.422 3.193 1.54 1 96.5 384 THR B N 1
ATOM 6106 C CA . THR B 1 384 ? 13.633 3.857 0.512 1 96.5 384 THR B CA 1
ATOM 6107 C C . THR B 1 384 ? 14.039 3.377 -0.879 1 96.5 384 THR B C 1
ATOM 6109 O O . THR B 1 384 ? 13.18 3.107 -1.723 1 96.5 384 THR B O 1
ATOM 6112 N N . ILE B 1 385 ? 15.266 3.264 -1.064 1 97.06 385 ILE B N 1
ATOM 6113 C CA . ILE B 1 385 ? 15.797 2.828 -2.354 1 97.06 385 ILE B CA 1
ATOM 6114 C C . ILE B 1 385 ? 15.375 1.385 -2.621 1 97.06 385 ILE B C 1
ATOM 6116 O O . ILE B 1 385 ? 14.859 1.071 -3.697 1 97.06 385 ILE B O 1
ATOM 6120 N N . GLN B 1 386 ? 15.57 0.525 -1.705 1 97.44 386 GLN B N 1
ATOM 6121 C CA . GLN B 1 386 ? 15.273 -0.893 -1.885 1 97.44 386 GLN B CA 1
ATOM 6122 C C . GLN B 1 386 ? 13.789 -1.121 -2.127 1 97.44 386 GLN B C 1
ATOM 6124 O O . GLN B 1 386 ? 13.406 -1.883 -3.02 1 97.44 386 GLN B O 1
ATOM 6129 N N . VAL B 1 387 ? 13 -0.454 -1.361 1 97.81 387 VAL B N 1
ATOM 6130 C CA . VAL B 1 387 ? 11.555 -0.561 -1.548 1 97.81 387 VAL B CA 1
ATOM 6131 C C . VAL B 1 387 ? 11.172 0.007 -2.912 1 97.81 387 VAL B C 1
ATOM 6133 O O . VAL B 1 387 ? 10.266 -0.508 -3.57 1 97.81 387 VAL B O 1
ATOM 6136 N N . GLY B 1 388 ? 11.844 1.098 -3.25 1 97.75 388 GLY B N 1
ATOM 6137 C CA . GLY B 1 388 ? 11.609 1.663 -4.57 1 97.75 388 GLY B CA 1
ATOM 6138 C C . GLY B 1 388 ? 11.859 0.675 -5.695 1 97.75 388 GLY B C 1
ATOM 6139 O O . GLY B 1 388 ? 11.047 0.559 -6.617 1 97.75 388 GLY B O 1
ATOM 6140 N N . PHE B 1 389 ? 12.977 -0.08 -5.625 1 97.06 389 PHE B N 1
ATOM 6141 C CA . PHE B 1 389 ? 13.273 -1.101 -6.621 1 97.06 389 PHE B CA 1
ATOM 6142 C C . PHE B 1 389 ? 12.18 -2.162 -6.652 1 97.06 389 PHE B C 1
ATOM 6144 O O . PHE B 1 389 ? 11.75 -2.59 -7.723 1 97.06 389 PHE B O 1
ATOM 6151 N N . ALA B 1 390 ? 11.758 -2.561 -5.508 1 96.5 390 ALA B N 1
ATOM 6152 C CA . ALA B 1 390 ? 10.711 -3.576 -5.414 1 96.5 390 ALA B CA 1
ATOM 6153 C C . ALA B 1 390 ? 9.414 -3.09 -6.047 1 96.5 390 ALA B C 1
ATOM 6155 O O . ALA B 1 390 ? 8.758 -3.834 -6.781 1 96.5 390 ALA B O 1
ATOM 6156 N N . ALA B 1 391 ? 9.031 -1.86 -5.73 1 97.44 391 ALA B N 1
ATOM 6157 C CA . ALA B 1 391 ? 7.82 -1.277 -6.309 1 97.44 391 ALA B CA 1
ATOM 6158 C C . ALA B 1 391 ? 7.918 -1.208 -7.828 1 97.44 391 ALA B C 1
ATOM 6160 O O . ALA B 1 391 ? 6.965 -1.553 -8.531 1 97.44 391 ALA B O 1
ATOM 6161 N N . LEU B 1 392 ? 9.031 -0.772 -8.297 1 96.81 392 LEU B N 1
ATOM 6162 C CA . LEU B 1 392 ? 9.227 -0.643 -9.742 1 96.81 392 LEU B CA 1
ATOM 6163 C C . LEU B 1 392 ? 9.18 -2.008 -10.422 1 96.81 392 LEU B C 1
ATOM 6165 O O . LEU B 1 392 ? 8.719 -2.123 -11.555 1 96.81 392 LEU B O 1
ATOM 6169 N N . ARG B 1 393 ? 9.664 -3.012 -9.781 1 94.56 393 ARG B N 1
ATOM 6170 C CA . ARG B 1 393 ? 9.578 -4.371 -10.305 1 94.56 393 ARG B CA 1
ATOM 6171 C C . ARG B 1 393 ? 8.125 -4.801 -10.469 1 94.56 393 ARG B C 1
ATOM 6173 O O . ARG B 1 393 ? 7.746 -5.367 -11.492 1 94.56 393 ARG B O 1
ATOM 6180 N N . LEU B 1 394 ? 7.344 -4.555 -9.484 1 95.31 394 LEU B N 1
ATOM 6181 C CA . LEU B 1 394 ? 5.926 -4.898 -9.562 1 95.31 394 LEU B CA 1
ATOM 6182 C C . LEU B 1 394 ? 5.25 -4.152 -10.711 1 95.31 394 LEU B C 1
ATOM 6184 O O . LEU B 1 394 ? 4.301 -4.66 -11.312 1 95.31 394 LEU B O 1
ATOM 6188 N N . LEU B 1 395 ? 5.809 -2.949 -10.992 1 95.5 395 LEU B N 1
ATOM 6189 C CA . LEU B 1 395 ? 5.238 -2.127 -12.055 1 95.5 395 LEU B CA 1
ATOM 6190 C C . LEU B 1 395 ? 5.758 -2.564 -13.422 1 95.5 395 LEU B C 1
ATOM 6192 O O . LEU B 1 395 ? 5.27 -2.104 -14.453 1 95.5 395 LEU B O 1
ATOM 6196 N N . GLY B 1 396 ? 6.723 -3.447 -13.391 1 92.81 396 GLY B N 1
ATOM 6197 C CA . GLY B 1 396 ? 7.348 -3.861 -14.633 1 92.81 396 GLY B CA 1
ATOM 6198 C C . GLY B 1 396 ? 8.281 -2.816 -15.211 1 92.81 396 GLY B C 1
ATOM 6199 O O . GLY B 1 396 ? 8.492 -2.764 -16.422 1 92.81 396 GLY B O 1
ATOM 6200 N N . ARG B 1 397 ? 8.852 -1.926 -14.328 1 93.75 397 ARG B N 1
ATOM 6201 C CA . ARG B 1 397 ? 9.68 -0.821 -14.797 1 93.75 397 ARG B CA 1
ATOM 6202 C C . ARG B 1 397 ? 11.141 -1.037 -14.406 1 93.75 397 ARG B C 1
ATOM 6204 O O . ARG B 1 397 ? 11.984 -0.173 -14.648 1 93.75 397 ARG B O 1
ATOM 6211 N N . TRP B 1 398 ? 11.438 -2.199 -13.742 1 91.62 398 TRP B N 1
ATOM 6212 C CA . TRP B 1 398 ? 12.789 -2.564 -13.336 1 91.62 398 TRP B CA 1
ATOM 6213 C C . TRP B 1 398 ? 12.93 -4.074 -13.195 1 91.62 398 TRP B C 1
ATOM 6215 O O . TRP B 1 398 ? 12.047 -4.734 -12.641 1 91.62 398 TRP B O 1
ATOM 6225 N N . PRO B 1 399 ? 13.773 -4.727 -13.508 1 85.06 399 PRO B N 1
ATOM 6226 C CA . PRO B 1 399 ? 14.812 -4.129 -14.352 1 85.06 399 PRO B CA 1
ATOM 6227 C C . PRO B 1 399 ? 14.312 -3.783 -15.75 1 85.06 399 PRO B C 1
ATOM 6229 O O . PRO B 1 399 ? 13.203 -4.176 -16.125 1 85.06 399 PRO B O 1
ATOM 6232 N N . ALA B 1 400 ? 15.086 -2.91 -16.438 1 63.84 400 ALA B N 1
ATOM 6233 C CA . ALA B 1 400 ? 14.711 -2.43 -17.766 1 63.84 400 ALA B CA 1
ATOM 6234 C C . ALA B 1 400 ? 14.586 -3.588 -18.75 1 63.84 400 ALA B C 1
ATOM 6236 O O . ALA B 1 400 ? 15.289 -4.594 -18.641 1 63.84 400 ALA B O 1
#

Sequence (800 aa):
MDDMDVTLLQEVVNALSRDVERPVVLEDEDQQPIVHSPHYGQTDRMRRDTIMHKSTSKETVEYFRRYDLASRTEPFVVPGNERGVLPRLCVPLRYDEKLLGYVWVLLPDEEMSDDHRRAVERVREPLAETLWLDRLSRLREGRIVEDLLNDDHDRRLRGLVAVEAKHAFDAPARTMVLVAVGPGWAVRAARRAFVMQRWVADPASQLRLVDVDEGVAVVAHIASGRDAADGVLAGGLDLDALERSMGQINRVTDGLPVMLGVGPSVASPGALPRSHRRARQAATVALRIGPSKGFVSTWEGLGVYRLLVQLPRDALADGVDPRLVGLIQDVPEVAATLEVYLDGGGAVAAAADTLHIHRTTLYYRLEKVTEAGFDLHSGTDRMTIQVGFAALRLLGRWPAMDDMDVTLLQEVVNALSRDVERPVVLEDEDQQPIVHSPHYGQTDRMRRDTIMHKSTSKETVEYFRRYDLASRTEPFVVPGNERGVLPRLCVPLRYDEKLLGYVWVLLPDEEMSDDHRRAVERVREPLAETLWLDRLSRLREGRIVEDLLNDDHDRRLRGLVAVEAKHAFDAPARTMVLVAVGPGWAVRAARRAFVMQRWVADPASQLRLVDVDEGVAVVAHIASGRDAADGVLAGGLDLDALERSMGQINRVTDGLPVMLGVGPSVASPGALPRSHRRARQAATVALRIGPSKGFVSTWEGLGVYRLLVQLPRDALADGVDPRLVGLIQDVPEVAATLEVYLDGGGAVAAAADTLHIHRTTLYYRLEKVTEAGFDLHSGTDRMTIQVGFAALRLLGRWPA

pLDDT: mean 87.93, std 10.69, range [36.53, 98.31]

Organism: NCBI:txid1608957

InterPro domains:
  IPR025736 PucR C-terminal helix-turn-helix domain [PF13556] (336-390)
  IPR042070 PucR C-terminal helix-turn-helix domain superfamily [G3DSA:1.10.10.2840] (270-395)
  IPR051448 CdaR-like transcriptional regulators [PTHR33744] (9-395)

Solvent-accessible surface area (backbone atoms only — not comparable to full-atom values): 41962 Å² total; per-residue (Å²): 109,53,70,66,54,50,50,52,52,42,50,51,39,40,51,45,18,62,75,55,71,32,44,27,36,34,26,34,67,82,54,34,62,74,45,67,30,79,78,89,69,93,79,32,64,68,58,52,46,26,63,74,62,62,35,55,50,70,66,56,52,56,64,49,54,81,66,48,62,89,77,48,76,64,68,45,74,46,75,49,51,95,84,54,44,59,17,28,35,40,34,50,19,54,50,98,87,38,75,55,19,32,37,38,34,54,22,86,79,72,63,79,53,74,67,42,51,52,54,51,60,66,46,40,57,61,52,19,48,52,51,46,53,46,48,49,51,47,52,51,32,24,49,38,51,50,23,38,56,36,90,48,66,68,46,19,50,53,14,47,52,58,47,56,71,34,73,49,52,31,84,80,21,26,35,30,22,37,23,35,34,50,76,13,48,71,35,65,64,23,49,50,44,56,67,62,50,75,89,51,91,53,72,77,23,50,42,45,31,78,57,86,76,38,37,38,34,43,36,39,27,61,68,51,89,65,36,80,72,74,68,51,68,53,46,72,58,57,63,67,59,50,37,52,52,42,51,59,34,38,66,63,24,82,82,30,54,46,18,32,4,29,13,53,58,30,79,47,79,86,48,43,44,59,14,40,54,38,1,43,50,21,14,50,51,37,57,54,74,32,60,91,81,42,43,59,28,41,38,87,73,42,48,59,48,46,42,57,69,74,47,55,70,66,51,42,61,68,24,36,53,64,60,55,56,49,38,44,72,74,39,45,69,43,42,53,49,49,49,48,24,43,46,45,46,60,34,64,68,62,29,21,60,75,69,69,50,55,65,68,57,51,51,53,39,51,47,52,45,40,73,62,69,46,47,82,59,32,20,61,46,46,39,28,51,54,51,28,51,52,42,30,21,72,69,65,67,38,76,126,107,54,72,65,53,52,50,51,51,40,51,52,38,40,51,46,18,63,74,57,71,33,43,29,35,34,24,34,69,83,56,35,61,73,44,68,31,78,78,92,70,92,77,31,67,69,56,51,47,28,64,74,61,62,34,55,51,70,66,57,51,56,64,49,54,81,66,49,63,90,78,48,75,61,70,46,73,46,74,48,52,94,85,54,42,60,17,27,36,39,33,49,20,55,50,100,87,38,72,55,20,32,36,38,34,55,22,88,80,72,64,80,52,74,67,42,52,53,52,50,59,67,46,40,58,61,52,18,47,54,50,47,52,44,49,50,52,49,51,52,34,24,48,36,49,50,21,40,57,38,89,48,66,69,46,19,49,52,14,47,54,57,45,56,70,34,72,50,53,30,83,81,21,24,34,31,22,37,23,35,35,50,76,13,46,72,33,65,64,24,50,51,45,57,67,61,50,76,89,51,93,51,70,76,24,50,41,47,31,76,56,84,75,38,36,38,35,43,36,37,27,62,68,52,90,65,37,78,72,74,70,48,68,50,47,73,59,57,63,67,58,51,38,51,52,42,50,59,35,38,68,63,24,81,83,29,56,45,17,32,3,29,12,53,58,32,79,46,80,88,48,43,44,58,13,39,55,38,1,45,49,20,14,51,51,36,56,54,74,33,62,92,80,42,42,59,27,40,38,86,71,41,48,58,47,45,44,57,71,74,47,55,70,67,52,43,62,68,24,38,53,64,60,56,54,47,38,44,72,74,37,44,70,41,42,53,49,50,50,47,23,44,45,45,46,62,36,63,69,62,29,22,61,75,69,69,50,55,65,69,59,51,52,53,40,52,48,52,46,40,72,62,70,47,48,81,59,32,20,64,46,47,38,29,51,53,51,29,53,53,42,31,21,72,69,66,67,37,75,126